Protein 6LKZ (pdb70)

Radius of gyration: 31.47 Å; Cα contacts (8 Å, |Δi|>4): 1824; chains: 2; bounding box: 88×80×78 Å

Foldseek 3Di:
DDAAEFFAEEEEAADFDQNVLVVLLCVQQPVVHYDYVSYDYAYQYVVVCLVVVNVSLVVSLVVLLVQQFYEYEFYDQDDPVRCVVVVRDDRDGDSLVVNCVSFPFKKKKKFFDLVPFADWQQQAIEIEIETSDWDQVPKDKDWAAFAKDWDWADDPVPDDIDTPDIDGHHGGTDMDIDIGDDCPCLLVVLVVFLVVLLVRQAQEAEEEQCVVVVVCVSSVVSSQVCCVPPPLVSCVVVPSCPVVPSGHDYYYLVVVLQVLLVNSNHRYYYYYYNVSSVVSSCSNQVSTQHQQRIKIKTWGAHPVGDIRIYTYGRDHSPVVVSVCVVVVHFAFDQCSRSLVRVLSSSLVSLVSQCVVDPVDDVSVVVSVVSVVLVVLLSVLLSQCLLQLQHTCQFNNPPHDTSVSSSNSSSVSSVCVVVVHPDDDGGDRHYGRPSCSPPPHHDPVVVVCCCQVPVLCPDRSPDDCVSVVVVCVVVVNDDDDDD/DPAAEFFAEEEEAADFQQNVLVVLQCVQQPVVHYDDVSYDYAYPYPVVCQVVVNVSLVVSLVSLLVLQFYEHEFYDQDDPVRCVVSVRPDRDGDSLVVNCVSFPFKKKKKFADLVPFEAFLAQAIEIEIATSDWDQVPKDKDWAAFDKDWDWDDDPVPDDIDTPDIGGHHGGTDMDIDIGDDCPCLLVVLCVQLVVLLVRQAQEAEEDQCVPVVVCVSSVVSNQVSCVVPPLVSCVVSPSCPVVPRGHYYDYLVVLLQVLLVVRNHRYYYYYYNVSRVVSSCSNQVSGAHQQRIWIKIWGARPVGDIRIYTYGRDHNCNVLRVCVVVPHFAFDQCRRVLVRVLSSSLVSLVVQCVVDPVDDVSVVVNVVSVVLSVLLSVLLSQCLLQLQHTCLFSNPPHDTSNVSSNSSSVSSVCVVPVNCPPDGGDRYYGRPSCSDPPRPDDVVVVVVVQVVLAPDPPRPPVVVSVVVVCVVVVNDDDDDD

Structure (mmCIF, N/CA/C/O backbone):
data_6LKZ
#
_entry.id   6LKZ
#
_cell.length_a   71.973
_cell.length_b   128.548
_cell.length_c   124.295
_cell.angle_alpha   90.000
_cell.angle_beta   90.000
_cell.angle_gamma   90.000
#
_symmetry.space_group_name_H-M   'P 21 21 21'
#
loop_
_entity.id
_entity.type
_entity.pdbx_description
1 polymer 'isocitrate dehydrogenase'
2 water water
#
loop_
_atom_site.group_PDB
_atom_site.id
_atom_site.type_symbol
_atom_site.label_atom_id
_atom_site.label_alt_id
_atom_site.label_comp_id
_atom_site.label_asym_id
_atom_site.label_entity_id
_atom_site.label_seq_id
_atom_site.pdbx_PDB_ins_code
_atom_site.Cartn_x
_atom_site.Cartn_y
_atom_site.Cartn_z
_atom_site.occupancy
_atom_site.B_iso_or_equiv
_atom_site.auth_seq_id
_atom_site.auth_comp_id
_atom_site.auth_asym_id
_atom_site.auth_atom_id
_atom_site.pdbx_PDB_model_num
ATOM 1 N N . GLU A 1 5 ? -7.39783 13.68651 17.69231 1.000 117.67748 5 GLU C N 1
ATOM 2 C CA . GLU A 1 5 ? -6.45693 14.78480 17.52086 1.000 120.47688 5 GLU C CA 1
ATOM 3 C C . GLU A 1 5 ? -7.18103 16.14497 17.61464 1.000 120.19677 5 GLU C C 1
ATOM 4 O O . GLU A 1 5 ? -7.92866 16.51913 16.70286 1.000 121.68865 5 GLU C O 1
ATOM 10 N N . ASN A 1 6 ? -6.97051 16.88419 18.71485 1.000 113.97877 6 ASN C N 1
ATOM 11 C CA . ASN A 1 6 ? -7.60943 18.19871 18.86995 1.000 108.45276 6 ASN C CA 1
ATOM 12 C C . ASN A 1 6 ? -6.83855 19.05873 19.87974 1.000 100.84842 6 ASN C C 1
ATOM 13 O O . ASN A 1 6 ? -7.16410 19.04760 21.07105 1.000 96.60253 6 ASN C O 1
ATOM 18 N N . LYS A 1 7 ? -5.80060 19.75353 19.41080 1.000 90.63464 7 LYS C N 1
ATOM 19 C CA . LYS A 1 7 ? -4.99746 20.62002 20.26090 1.000 70.42032 7 LYS C CA 1
ATOM 20 C C . LYS A 1 7 ? -5.40082 22.07547 20.05763 1.000 70.90840 7 LYS C C 1
ATOM 21 O O . LYS A 1 7 ? -5.96606 22.44836 19.02618 1.000 74.53154 7 LYS C O 1
ATOM 27 N N . VAL A 1 8 ? -5.13071 22.89245 21.07604 1.000 66.41406 8 VAL C N 1
ATOM 28 C CA . VAL A 1 8 ? -5.43560 24.32076 21.02445 1.000 61.55781 8 VAL C CA 1
ATOM 29 C C . VAL A 1 8 ? -4.39952 25.02001 20.15370 1.000 58.68871 8 VAL C C 1
ATOM 30 O O . VAL A 1 8 ? -3.22220 24.64027 20.12646 1.000 60.66680 8 VAL C O 1
ATOM 34 N N . VAL A 1 9 ? -4.83903 26.03145 19.41493 1.000 63.14660 9 VAL C N 1
ATOM 35 C CA . VAL A 1 9 ? -3.97698 26.78988 18.50779 1.000 64.45227 9 VAL C CA 1
ATOM 36 C C . VAL A 1 9 ? -3.36246 27.97417 19.26027 1.000 60.64777 9 VAL C C 1
ATOM 37 O O . VAL A 1 9 ? -4.09239 28.85462 19.74459 1.000 54.68206 9 VAL C O 1
ATOM 41 N N . ALA A 1 10 ? -2.03013 27.96572 19.41747 1.000 52.17497 10 ALA C N 1
ATOM 42 C CA . ALA A 1 10 ? -1.37188 29.07676 20.09543 1.000 51.24445 10 ALA C CA 1
ATOM 43 C C . ALA A 1 10 ? -1.56462 30.36103 19.29608 1.000 51.81146 10 ALA C C 1
ATOM 44 O O . ALA A 1 10 ? -1.53439 30.33190 18.05611 1.000 49.11366 10 ALA C O 1
ATOM 46 N N . PRO A 1 11 ? -1.76428 31.49443 19.96200 1.000 51.96178 11 PRO C N 1
ATOM 47 C CA . PRO A 1 11 ? -1.82193 32.79099 19.24966 1.000 46.43178 11 PRO C CA 1
ATOM 48 C C . PRO A 1 11 ? -0.48261 33.11980 18.61421 1.000 45.78029 11 PRO C C 1
ATOM 49 O O . PRO A 1 11 ? 0.55486 32.58116 19.02205 1.000 48.60886 11 PRO C O 1
ATOM 53 N N . PRO A 1 12 ? -0.45422 34.00422 17.61978 1.000 53.28643 12 PRO C N 1
ATOM 54 C CA . PRO A 1 12 ? 0.82977 34.37814 17.01006 1.000 50.95558 12 PRO C CA 1
ATOM 55 C C . PRO A 1 12 ? 1.75240 35.06468 18.00507 1.000 47.17876 12 PRO C C 1
ATOM 56 O O . PRO A 1 12 ? 1.32449 35.92037 18.78053 1.000 48.76648 12 PRO C O 1
ATOM 60 N N . MET A 1 13 ? 3.03556 34.69999 17.93509 1.000 46.59886 13 MET C N 1
ATOM 61 C CA . MET A 1 13 ? 4.07140 35.10873 18.87232 1.000 42.84913 13 MET C CA 1
ATOM 62 C C . MET A 1 13 ? 5.42259 35.01164 18.17264 1.000 46.93055 13 MET C C 1
ATOM 63 O O . MET A 1 13 ? 5.67866 34.03456 17.46513 1.000 52.60112 13 MET C O 1
ATOM 68 N N . VAL A 1 14 ? 6.30719 35.98730 18.40363 1.000 37.82886 14 VAL C N 1
ATOM 69 C CA . VAL A 1 14 ? 7.66777 35.91079 17.88113 1.000 41.55101 14 VAL C CA 1
ATOM 70 C C . VAL A 1 14 ? 8.53253 35.09959 18.84917 1.000 46.03563 14 VAL C C 1
ATOM 71 O O . VAL A 1 14 ? 8.47167 35.25461 20.08341 1.000 43.81647 14 VAL C O 1
ATOM 75 N N . TYR A 1 15 ? 9.36400 34.23754 18.27874 1.000 40.75130 15 TYR C N 1
ATOM 76 C CA . TYR A 1 15 ? 10.28388 33.41160 19.04533 1.000 44.75710 15 TYR C CA 1
ATOM 77 C C . TYR A 1 15 ? 11.68098 33.59472 18.48432 1.000 47.01482 15 TYR C C 1
ATOM 78 O O . TYR A 1 15 ? 11.92952 33.26741 17.32655 1.000 47.20927 15 TYR C O 1
ATOM 87 N N . ILE A 1 16 ? 12.57122 34.16834 19.29105 1.000 45.37262 16 ILE C N 1
ATOM 88 C CA . ILE A 1 16 ? 13.95547 34.41573 18.90402 1.000 44.83246 16 ILE C CA 1
ATOM 89 C C . ILE A 1 16 ? 14.79596 33.31541 19.53662 1.000 44.68888 16 ILE C C 1
ATOM 90 O O . ILE A 1 16 ? 14.73396 33.11637 20.75122 1.000 44.41899 16 ILE C O 1
ATOM 95 N N . ALA A 1 17 ? 15.51666 32.53754 18.73493 1.000 46.16152 17 ALA C N 1
ATOM 96 C CA . ALA A 1 17 ? 16.31374 31.45290 19.30049 1.000 47.35388 17 ALA C CA 1
ATOM 97 C C . ALA A 1 17 ? 17.78085 31.84686 19.38511 1.000 47.84600 17 ALA C C 1
ATOM 98 O O . ALA A 1 17 ? 18.24908 32.70856 18.63870 1.000 53.71767 17 ALA C O 1
ATOM 100 N N . GLY A 1 18 ? 18.51342 31.19536 20.29569 1.000 47.96034 18 GLY C N 1
ATOM 101 C CA . GLY A 1 18 ? 19.93834 31.47758 20.45499 1.000 42.25886 18 GLY C CA 1
ATOM 102 C C . GLY A 1 18 ? 20.87280 30.35087 20.07459 1.000 44.12886 18 GLY C C 1
ATOM 103 O O . GLY A 1 18 ? 20.78019 29.79281 18.98283 1.000 55.09599 18 GLY C O 1
ATOM 104 N N . GLU A 1 19 ? 21.77850 29.99657 20.97131 1.000 54.26919 19 GLU C N 1
ATOM 105 C CA . GLU A 1 19 ? 22.80365 28.99957 20.69860 1.000 55.70039 19 GLU C CA 1
ATOM 106 C C . GLU A 1 19 ? 22.98880 28.17440 21.95443 1.000 49.58739 19 GLU C C 1
ATOM 107 O O . GLU A 1 19 ? 22.47541 28.50550 23.02025 1.000 48.75381 19 GLU C O 1
ATOM 113 N N . GLU A 1 20 ? 23.70835 27.07810 21.80518 1.000 48.18390 20 GLU C N 1
ATOM 114 C CA . GLU A 1 20 ? 24.26129 26.34669 22.93639 1.000 45.44549 20 GLU C CA 1
ATOM 115 C C . GLU A 1 20 ? 23.11841 25.83770 23.81560 1.000 44.74229 20 GLU C C 1
ATOM 116 O O . GLU A 1 20 ? 21.99129 25.60883 23.34262 1.000 47.13276 20 GLU C O 1
ATOM 122 N N . MET A 1 21 ? 23.41400 25.74450 25.11393 1.000 42.77530 21 MET C N 1
ATOM 123 C CA . MET A 1 21 ? 22.61583 24.94948 26.03853 1.000 44.36526 21 MET C CA 1
ATOM 124 C C . MET A 1 21 ? 21.19577 25.47651 26.18943 1.000 47.53471 21 MET C C 1
ATOM 125 O O . MET A 1 21 ? 20.26540 24.68939 26.38352 1.000 47.86700 21 MET C O 1
ATOM 130 N N . THR A 1 22 ? 21.00260 26.79641 26.11735 1.000 45.06009 22 THR C N 1
ATOM 131 C CA . THR A 1 22 ? 19.65970 27.33839 26.28636 1.000 44.98772 22 THR C CA 1
ATOM 132 C C . THR A 1 22 ? 18.81475 27.12345 25.04035 1.000 50.29469 22 THR C C 1
ATOM 133 O O . THR A 1 22 ? 17.60960 26.89477 25.14628 1.000 50.36402 22 THR C O 1
ATOM 137 N N . ARG A 1 23 ? 19.41606 27.18912 23.85207 1.000 49.00944 23 ARG C N 1
ATOM 138 C CA . ARG A 1 23 ? 18.67411 26.81282 22.65311 1.000 45.89878 23 ARG C CA 1
ATOM 139 C C . ARG A 1 23 ? 18.21078 25.37034 22.73726 1.000 49.89150 23 ARG C C 1
ATOM 140 O O . ARG A 1 23 ? 17.03018 25.06009 22.49716 1.000 51.15447 23 ARG C O 1
ATOM 148 N N . TYR A 1 24 ? 19.12628 24.47559 23.11830 1.000 43.54907 24 TYR C N 1
ATOM 149 C CA . TYR A 1 24 ? 18.75327 23.07170 23.23366 1.000 41.53159 24 TYR C CA 1
ATOM 150 C C . TYR A 1 24 ? 17.67874 22.86411 24.29988 1.000 44.08018 24 TYR C C 1
ATOM 151 O O . TYR A 1 24 ? 16.65994 22.19812 24.06010 1.000 43.76980 24 TYR C O 1
ATOM 160 N N . ALA A 1 25 ? 17.84646 23.50107 25.45945 1.000 53.53428 25 ALA C N 1
ATOM 161 C CA . ALA A 1 25 ? 16.92974 23.29994 26.57485 1.000 47.77471 25 ALA C CA 1
ATOM 162 C C . ALA A 1 25 ? 15.56976 23.96404 26.34062 1.000 41.14999 25 ALA C C 1
ATOM 163 O O . ALA A 1 25 ? 14.53864 23.43101 26.75613 1.000 43.59738 25 ALA C O 1
ATOM 165 N N . CYS A 1 26 ? 15.52693 25.11630 25.67876 1.000 38.25822 26 CYS C N 1
ATOM 166 C CA . CYS A 1 26 ? 14.22855 25.68906 25.34831 1.000 45.91844 26 CYS C CA 1
ATOM 167 C C . CYS A 1 26 ? 13.50186 24.82538 24.32143 1.000 52.87654 26 CYS C C 1
ATOM 168 O O . CYS A 1 26 ? 12.29147 24.57169 24.45308 1.000 46.42096 26 CYS C O 1
ATOM 171 N N . ASP A 1 27 ? 14.21893 24.38465 23.27678 1.000 49.44827 27 ASP C N 1
ATOM 172 C CA . ASP A 1 27 ? 13.62500 23.47491 22.31063 1.000 48.15846 27 ASP C CA 1
ATOM 173 C C . ASP A 1 27 ? 12.99964 22.27455 23.01752 1.000 43.25738 27 ASP C C 1
ATOM 174 O O . ASP A 1 27 ? 11.88137 21.85792 22.69147 1.000 48.96540 27 ASP C O 1
ATOM 179 N N . LEU A 1 28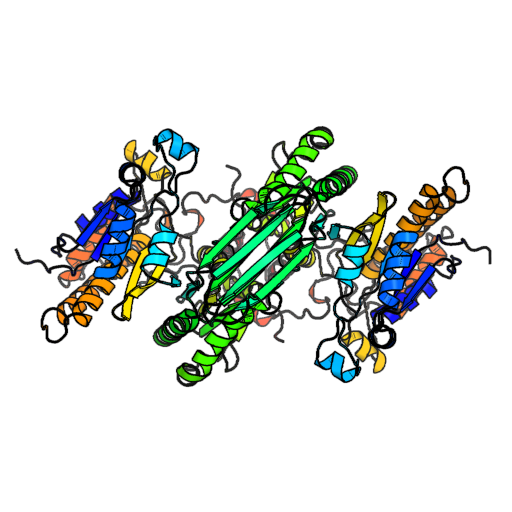 ? 13.70733 21.72832 24.01878 1.000 42.24487 28 LEU C N 1
ATOM 180 C CA . LEU A 1 28 ? 13.18754 20.58367 24.76212 1.000 43.35133 28 LEU C CA 1
ATOM 181 C C . LEU A 1 28 ? 11.94723 20.95281 25.57574 1.000 43.53084 28 LEU C C 1
ATOM 182 O O . LEU A 1 28 ? 10.95496 20.20541 25.59211 1.000 41.86141 28 LEU C O 1
ATOM 187 N N . VAL A 1 29 ? 11.96435 22.11439 26.23010 1.000 42.82820 29 VAL C N 1
ATOM 188 C CA . VAL A 1 29 ? 10.82381 22.48824 27.06416 1.000 44.36700 29 VAL C CA 1
ATOM 189 C C . VAL A 1 29 ? 9.57175 22.68993 26.21283 1.000 46.52457 29 VAL C C 1
ATOM 190 O O . VAL A 1 29 ? 8.49214 22.19644 26.55820 1.000 41.74298 29 VAL C O 1
ATOM 194 N N . VAL A 1 30 ? 9.70409 23.38655 25.07656 1.000 42.88786 30 VAL C N 1
ATOM 195 C CA . VAL A 1 30 ? 8.57800 23.58177 24.16467 1.000 42.00040 30 VAL C CA 1
ATOM 196 C C . VAL A 1 30 ? 8.06266 22.24142 23.64716 1.000 49.05756 30 VAL C C 1
ATOM 197 O O . VAL A 1 30 ? 6.84293 22.01695 23.56068 1.000 44.87846 30 VAL C O 1
ATOM 201 N N . LYS A 1 31 ? 8.97523 21.32671 23.28188 1.000 50.07202 31 LYS C N 1
ATOM 202 C CA . LYS A 1 31 ? 8.51871 20.03517 22.77776 1.000 48.07886 31 LYS C CA 1
ATOM 203 C C . LYS A 1 31 ? 7.77303 19.24617 23.84640 1.000 52.47540 31 LYS C C 1
ATOM 204 O O . LYS A 1 31 ? 6.77853 18.58447 23.53489 1.000 55.09732 31 LYS C O 1
ATOM 210 N N . SER A 1 32 ? 8.22126 19.30786 25.11638 1.000 51.52055 32 SER C N 1
ATOM 211 C CA . SER A 1 32 ? 7.66709 18.41908 26.14680 1.000 46.36659 32 SER C CA 1
ATOM 212 C C . SER A 1 32 ? 6.46618 19.00168 26.87756 1.000 50.23787 32 SER C C 1
ATOM 213 O O . SER A 1 32 ? 5.56761 18.25796 27.29058 1.000 51.95375 32 SER C O 1
ATOM 216 N N . TRP A 1 33 ? 6.43726 20.30325 27.09191 1.000 51.40719 33 TRP C N 1
ATOM 217 C CA . TRP A 1 33 ? 5.39122 20.86591 27.91827 1.000 46.03097 33 TRP C CA 1
ATOM 218 C C . TRP A 1 33 ? 4.31789 21.56182 27.10712 1.000 44.22806 33 TRP C C 1
ATOM 219 O O . TRP A 1 33 ? 3.21316 21.75117 27.61798 1.000 45.55279 33 TRP C O 1
ATOM 230 N N . LEU A 1 34 ? 4.61106 21.95688 25.86958 1.000 45.85174 34 LEU C N 1
ATOM 231 C CA . LEU A 1 34 ? 3.68317 22.76713 25.08991 1.000 49.36600 34 LEU C CA 1
ATOM 232 C C . LEU A 1 34 ? 3.12513 22.03258 23.88250 1.000 49.86370 34 LEU C C 1
ATOM 233 O O . LEU A 1 34 ? 1.90510 22.01334 23.71057 1.000 46.67622 34 LEU C O 1
ATOM 238 N N . GLU A 1 35 ? 3.99082 21.43731 23.04464 1.000 51.97155 35 GLU C N 1
ATOM 239 C CA . GLU A 1 35 ? 3.54478 20.72744 21.84049 1.000 51.41218 35 GLU C CA 1
ATOM 240 C C . GLU A 1 35 ? 2.50449 19.63916 22.10941 1.000 52.61437 35 GLU C C 1
ATOM 241 O O . GLU A 1 35 ? 1.63693 19.43344 21.24030 1.000 52.75678 35 GLU C O 1
ATOM 247 N N . PRO A 1 36 ? 2.55237 18.88828 23.22478 1.000 49.98570 36 PRO C N 1
ATOM 248 C CA . PRO A 1 36 ? 1.43562 17.98130 23.56103 1.000 46.38460 36 PRO C CA 1
ATOM 249 C C . PRO A 1 36 ? 0.06235 18.61131 23.51372 1.000 52.27985 36 PRO C C 1
ATOM 250 O O . PRO A 1 36 ? -0.91398 17.90828 23.22558 1.000 61.74886 36 PRO C O 1
ATOM 254 N N . TYR A 1 37 ? -0.05976 19.90238 23.82824 1.000 50.00886 37 TYR C N 1
ATOM 255 C CA . TYR A 1 37 ? -1.35541 20.52737 24.04123 1.000 53.49487 37 TYR C CA 1
ATOM 256 C C . TYR A 1 37 ? -1.63735 21.65573 23.07692 1.000 53.06433 37 TYR C C 1
ATOM 257 O O . TYR A 1 37 ? -2.75752 22.18143 23.08488 1.000 56.00886 37 TYR C O 1
ATOM 266 N N . PHE A 1 38 ? -0.64707 22.09285 22.30831 1.000 50.77886 38 PHE C N 1
ATOM 267 C CA . PHE A 1 38 ? -0.77765 23.30644 21.52281 1.000 54.33489 38 PHE C CA 1
ATOM 268 C C . PHE A 1 38 ? -0.28714 23.06314 20.11356 1.000 55.69090 38 PHE C C 1
ATOM 269 O O . PHE A 1 38 ? 0.75905 22.43896 19.91147 1.000 60.39978 38 PHE C O 1
ATOM 277 N N . ASP A 1 39 ? -1.04238 23.57156 19.14940 1.000 52.59807 39 ASP C N 1
ATOM 278 C CA . ASP A 1 39 ? -0.53522 23.75095 17.80192 1.000 58.69568 39 ASP C CA 1
ATOM 279 C C . ASP A 1 39 ? 0.22142 25.07208 17.75956 1.000 58.86654 39 ASP C C 1
ATOM 280 O O . ASP A 1 39 ? -0.36646 26.14299 17.98740 1.000 53.05497 39 ASP C O 1
ATOM 285 N N . LEU A 1 40 ? 1.52225 25.00256 17.46941 1.000 55.23632 40 LEU C N 1
ATOM 286 C CA . LEU A 1 40 ? 2.28327 26.24006 17.47109 1.000 58.22917 40 LEU C CA 1
ATOM 287 C C . LEU A 1 40 ? 2.04849 26.94976 16.14557 1.000 61.62382 40 LEU C C 1
ATOM 288 O O . LEU A 1 40 ? 1.06925 27.69961 16.00786 1.000 63.06886 40 LEU C O 1
ATOM 293 N N . SER A 1 41 ? 2.93252 26.73139 15.17800 1.000 53.49890 41 SER C N 1
ATOM 294 C CA . SER A 1 41 ? 2.68315 27.07631 13.77582 1.000 63.76424 41 SER C CA 1
ATOM 295 C C . SER A 1 41 ? 2.42893 28.56007 13.51966 1.000 61.10893 41 SER C C 1
ATOM 296 O O . SER A 1 41 ? 2.97904 29.11257 12.56139 1.000 65.06107 41 SER C O 1
ATOM 299 N N . GLN A 1 42 ? 1.60849 29.20955 14.34715 1.000 50.99400 42 GLN C N 1
ATOM 300 C CA . GLN A 1 42 ? 1.53601 30.66097 14.33959 1.000 54.07886 42 GLN C CA 1
ATOM 301 C C . GLN A 1 42 ? 2.71170 31.32062 15.06138 1.000 54.13211 42 GLN C C 1
ATOM 302 O O . GLN A 1 42 ? 2.81225 32.55388 15.06656 1.000 52.82680 42 GLN C O 1
ATOM 308 N N . TRP A 1 43 ? 3.59734 30.54122 15.67136 1.000 52.28542 43 TRP C N 1
ATOM 309 C CA . TRP A 1 43 ? 4.84765 31.08871 16.17417 1.000 51.62786 43 TRP C CA 1
ATOM 310 C C . TRP A 1 43 ? 5.77513 31.35108 15.00494 1.000 47.89786 43 TRP C C 1
ATOM 311 O O . TRP A 1 43 ? 5.87480 30.54912 14.07688 1.000 66.59714 43 TRP C O 1
ATOM 322 N N . GLU A 1 44 ? 6.48879 32.44338 15.06802 1.000 45.19316 44 GLU C N 1
ATOM 323 C CA . GLU A 1 44 ? 7.34001 32.87398 13.96829 1.000 45.99814 44 GLU C CA 1
ATOM 324 C C . GLU A 1 44 ? 8.78216 32.90433 14.48552 1.000 43.04886 44 GLU C C 1
ATOM 325 O O . GLU A 1 44 ? 9.18427 33.83707 15.18194 1.000 49.91886 44 GLU C O 1
ATOM 331 N N . TYR A 1 45 ? 9.56226 31.87931 14.17342 1.000 47.96793 45 TYR C N 1
ATOM 332 C CA . TYR A 1 45 ? 10.92895 31.78903 14.67755 1.000 44.33358 45 TYR C CA 1
ATOM 333 C C . TYR A 1 45 ? 11.87671 32.73384 13.94417 1.000 45.16458 45 TYR C C 1
ATOM 334 O O . TYR A 1 45 ? 11.68387 33.06206 12.77742 1.000 63.00155 45 TYR C O 1
ATOM 343 N N . PHE A 1 46 ? 12.91139 33.17308 14.65029 1.000 47.89234 46 PHE C N 1
ATOM 344 C CA . PHE A 1 46 ? 14.05979 33.88141 14.08148 1.000 49.30317 46 PHE C CA 1
ATOM 345 C C . PHE A 1 46 ? 15.33220 33.34187 14.71480 1.000 45.60733 46 PHE C C 1
ATOM 346 O O . PHE A 1 46 ? 15.40393 33.19437 15.93631 1.000 50.56233 46 PHE C O 1
ATOM 354 N N . ASP A 1 47 ? 16.30952 32.99225 13.89582 1.000 49.52616 47 ASP C N 1
ATOM 355 C CA . ASP A 1 47 ? 17.55625 32.43542 14.40777 1.000 54.28358 47 ASP C CA 1
ATOM 356 C C . ASP A 1 47 ? 18.53988 33.57515 14.64433 1.000 56.86417 47 ASP C C 1
ATOM 357 O O . ASP A 1 47 ? 19.15496 34.08325 13.69667 1.000 53.34865 47 ASP C O 1
ATOM 362 N N . LEU A 1 48 ? 18.75349 33.92181 15.91680 1.000 55.37606 48 LEU C N 1
ATOM 363 C CA . LEU A 1 48 ? 19.75636 34.91702 16.27586 1.000 56.96800 48 LEU C CA 1
ATOM 364 C C . LEU A 1 48 ? 21.01645 34.29081 16.87301 1.000 54.33886 48 LEU C C 1
ATOM 365 O O . LEU A 1 48 ? 21.67666 34.89081 17.72129 1.000 53.85349 48 LEU C O 1
ATOM 370 N N . SER A 1 49 ? 21.33145 33.06503 16.47729 1.000 58.83312 49 SER C N 1
ATOM 371 C CA . SER A 1 49 ? 22.69127 32.56909 16.59627 1.000 63.33378 49 SER C CA 1
ATOM 372 C C . SER A 1 49 ? 23.67177 33.60235 16.03920 1.000 67.64833 49 SER C C 1
ATOM 373 O O . SER A 1 49 ? 23.32351 34.41673 15.17455 1.000 63.90553 49 SER C O 1
ATOM 376 N N . CYS A 1 50 ? 24.89560 33.59726 16.58225 1.000 67.89986 50 CYS C N 1
ATOM 377 C CA . CYS A 1 50 ? 25.96588 34.45686 16.07092 1.000 61.42960 50 CYS C CA 1
ATOM 378 C C . CYS A 1 50 ? 26.19487 34.26942 14.57557 1.000 65.67122 50 CYS C C 1
ATOM 379 O O . CYS A 1 50 ? 26.27568 35.24623 13.81807 1.000 69.69076 50 CYS C O 1
ATOM 382 N N . VAL A 1 51 ? 26.31878 33.01542 14.13636 1.000 66.68403 51 VAL C N 1
ATOM 383 C CA . VAL A 1 51 ? 26.61454 32.74000 12.73439 1.000 68.77480 51 VAL C CA 1
ATOM 384 C C . VAL A 1 51 ? 25.49779 33.25604 11.82479 1.000 67.07533 51 VAL C C 1
ATOM 385 O O . VAL A 1 51 ? 25.76353 33.90820 10.80618 1.000 62.67893 51 VAL C O 1
ATOM 389 N N . ASN A 1 52 ? 24.23566 33.00586 12.18117 1.000 60.87150 52 ASN C N 1
ATOM 390 C CA . ASN A 1 52 ? 23.17418 33.50204 11.31840 1.000 60.04231 52 ASN C CA 1
ATOM 391 C C . ASN A 1 52 ? 23.04104 35.01609 11.37783 1.000 64.28883 52 ASN C C 1
ATOM 392 O O . ASN A 1 52 ? 22.59861 35.62379 10.39944 1.000 68.16061 52 ASN C O 1
ATOM 397 N N . ARG A 1 53 ? 23.35719 35.64569 12.51373 1.000 66.48618 53 ARG C N 1
ATOM 398 C CA . ARG A 1 53 ? 23.32784 37.10869 12.54107 1.000 64.20496 53 ARG C CA 1
ATOM 399 C C . ARG A 1 53 ? 24.39999 37.71102 11.64932 1.000 68.12665 53 ARG C C 1
ATOM 400 O O . ARG A 1 53 ? 24.16889 38.74569 11.01445 1.000 65.54886 53 ARG C O 1
ATOM 408 N N . ASP A 1 54 ? 25.55920 37.06056 11.56492 1.000 73.59176 54 ASP C N 1
ATOM 409 C CA . ASP A 1 54 ? 26.67573 37.60705 10.80774 1.000 69.37482 54 ASP C CA 1
ATOM 410 C C . ASP A 1 54 ? 26.53846 37.31574 9.31895 1.000 74.52123 54 ASP C C 1
ATOM 411 O O . ASP A 1 54 ? 26.94345 38.13313 8.48210 1.000 75.03886 54 ASP C O 1
ATOM 416 N N . ASN A 1 55 ? 25.97845 36.15378 8.96991 1.000 72.48837 55 ASN C N 1
ATOM 417 C CA . ASN A 1 55 ? 25.77633 35.83730 7.56115 1.000 74.32249 55 ASN C CA 1
ATOM 418 C C . ASN A 1 55 ? 24.73732 36.75184 6.93492 1.000 71.31330 55 ASN C C 1
ATOM 419 O O . ASN A 1 55 ? 24.91855 37.23432 5.81060 1.000 74.44080 55 ASN C O 1
ATOM 424 N N . THR A 1 56 ? 23.65394 37.01124 7.64954 1.000 66.44271 56 THR C N 1
ATOM 425 C CA . THR A 1 56 ? 22.61789 37.88173 7.14160 1.000 60.08576 56 THR C CA 1
ATOM 426 C C . THR A 1 56 ? 22.92923 39.33651 7.43144 1.000 65.16216 56 THR C C 1
ATOM 427 O O . THR A 1 56 ? 22.10991 40.19571 7.12321 1.000 62.74337 56 THR C O 1
ATOM 431 N N . ASN A 1 57 ? 24.10551 39.62677 7.97911 1.000 74.12367 57 ASN C N 1
ATOM 432 C CA . ASN A 1 57 ? 24.44716 40.94433 8.49959 1.000 77.95110 57 ASN C CA 1
ATOM 433 C C . ASN A 1 57 ? 23.22907 41.56332 9.18555 1.000 73.60637 57 ASN C C 1
ATOM 434 O O . ASN A 1 57 ? 22.67259 42.57952 8.76178 1.000 72.81886 57 ASN C O 1
ATOM 439 N N . ASP A 1 58 ? 22.74776 40.83878 10.18617 1.000 75.72353 58 ASP C N 1
ATOM 440 C CA . ASP A 1 58 ? 21.68249 41.24169 11.09690 1.000 69.38214 58 ASP C CA 1
ATOM 441 C C . ASP A 1 58 ? 20.37246 41.60028 10.41104 1.000 67.31241 58 ASP C C 1
ATOM 442 O O . ASP A 1 58 ? 19.57333 42.36439 10.97401 1.000 65.25772 58 ASP C O 1
ATOM 447 N N . GLN A 1 59 ? 20.12293 41.11174 9.19569 1.000 69.28763 59 GLN C N 1
ATOM 448 C CA . GLN A 1 59 ? 18.77301 41.27212 8.67051 1.000 66.22944 59 GLN C CA 1
ATOM 449 C C . GLN A 1 59 ? 17.80505 40.35534 9.41174 1.000 67.62159 59 GLN C C 1
ATOM 450 O O . GLN A 1 59 ? 16.61368 40.66548 9.51789 1.000 60.10595 59 GLN C O 1
ATOM 456 N N . VAL A 1 60 ? 18.30279 39.24597 9.96875 1.000 68.17103 60 VAL C N 1
ATOM 457 C CA . VAL A 1 60 ? 17.44437 38.40875 10.79867 1.000 59.82757 60 VAL C CA 1
ATOM 458 C C . VAL A 1 60 ? 17.00988 39.16440 12.05253 1.000 57.40459 60 VAL C C 1
ATOM 459 O O . VAL A 1 60 ? 15.84178 39.10917 12.45112 1.000 60.26219 60 VAL C O 1
ATOM 463 N N . LEU A 1 61 ? 17.90032 39.95409 12.64189 1.000 55.68133 61 LEU C N 1
ATOM 464 C CA . LEU A 1 61 ? 17.47966 40.73930 13.79334 1.000 57.57941 61 LEU C CA 1
ATOM 465 C C . LEU A 1 61 ? 16.50026 41.83545 13.37349 1.000 63.42020 61 LEU C C 1
ATOM 466 O O . LEU A 1 61 ? 15.53839 42.13935 14.09902 1.000 62.35508 61 LEU C O 1
ATOM 471 N N . ARG A 1 62 ? 16.71667 42.43231 12.19677 1.000 63.78427 62 ARG C N 1
ATOM 472 C CA . ARG A 1 62 ? 15.82183 43.48994 11.73519 1.000 60.76310 62 ARG C CA 1
ATOM 473 C C . ARG A 1 62 ? 14.43907 42.94241 11.35985 1.000 53.26886 62 ARG C C 1
ATOM 474 O O . ARG A 1 62 ? 13.41348 43.58508 11.64131 1.000 48.16886 62 ARG C O 1
ATOM 482 N N . ASP A 1 63 ? 14.38023 41.71237 10.83515 1.000 51.08150 63 ASP C N 1
ATOM 483 C CA . ASP A 1 63 ? 13.09119 41.09177 10.54480 1.000 54.08721 63 ASP C CA 1
ATOM 484 C C . ASP A 1 63 ? 12.38391 40.68996 11.81930 1.000 55.16734 63 ASP C C 1
ATOM 485 O O . ASP A 1 63 ? 11.15801 40.80514 11.90919 1.000 57.21886 63 ASP C O 1
ATOM 490 N N . ALA A 1 64 ? 13.14224 40.19946 12.81066 1.000 58.11043 64 ALA C N 1
ATOM 491 C CA . ALA A 1 64 ? 12.56896 39.91022 14.12264 1.000 53.20872 64 ALA C CA 1
ATOM 492 C C . ALA A 1 64 ? 11.95088 41.15150 14.73445 1.000 46.89100 64 ALA C C 1
ATOM 493 O O . ALA A 1 64 ? 10.84519 41.09308 15.27807 1.000 46.96328 64 ALA C O 1
ATOM 495 N N . VAL A 1 65 ? 12.64317 42.28550 14.64458 1.000 46.18883 65 VAL C N 1
ATOM 496 C CA . VAL A 1 65 ? 12.08290 43.53364 15.14892 1.000 47.17886 65 VAL C CA 1
ATOM 497 C C . VAL A 1 65 ? 10.78069 43.87707 14.42388 1.000 54.83385 65 VAL C C 1
ATOM 498 O O . VAL A 1 65 ? 9.77392 44.23409 15.06192 1.000 56.52074 65 VAL C O 1
ATOM 502 N N . THR A 1 66 ? 10.77458 43.77650 13.08303 1.000 51.93888 66 THR C N 1
ATOM 503 C CA . THR A 1 66 ? 9.54491 44.06890 12.33110 1.000 59.26668 66 THR C CA 1
ATOM 504 C C . THR A 1 66 ? 8.39448 43.13864 12.74805 1.000 51.83142 66 THR C C 1
ATOM 505 O O . THR A 1 66 ? 7.27167 43.59339 13.02102 1.000 58.51265 66 THR C O 1
ATOM 509 N N . ALA A 1 67 ? 8.65717 41.83145 12.79323 1.000 44.29886 67 ALA C N 1
ATOM 510 C CA . ALA A 1 67 ? 7.64350 40.87742 13.21175 1.000 44.51278 67 ALA C CA 1
ATOM 511 C C . ALA A 1 67 ? 7.12489 41.18615 14.61109 1.000 56.76817 67 ALA C C 1
ATOM 512 O O . ALA A 1 67 ? 5.92611 41.04691 14.88098 1.000 51.87505 67 ALA C O 1
ATOM 514 N N . GLY A 1 68 ? 8.01787 41.60168 15.51619 1.000 56.98788 68 GLY C N 1
ATOM 515 C CA . GLY A 1 68 ? 7.61760 41.94546 16.86580 1.000 45.35510 68 GLY C CA 1
ATOM 516 C C . GLY A 1 68 ? 6.74407 43.17363 16.91477 1.000 52.48861 68 GLY C C 1
ATOM 517 O O . GLY A 1 68 ? 5.92374 43.32326 17.82932 1.000 47.98096 68 GLY C O 1
ATOM 518 N N . GLN A 1 69 ? 6.97056 44.12002 16.00094 1.000 56.74542 69 GLN C N 1
ATOM 519 C CA . GLN A 1 69 ? 6.06944 45.26594 15.95314 1.000 55.15535 69 GLN C CA 1
ATOM 520 C C . GLN A 1 69 ? 4.68889 44.82963 15.49835 1.000 52.38630 69 GLN C C 1
ATOM 521 O O . GLN A 1 69 ? 3.66832 45.35335 15.96995 1.000 44.12247 69 GLN C O 1
ATOM 527 N N . ARG A 1 70 ? 4.64780 43.88950 14.54992 1.000 48.81937 70 ARG C N 1
ATOM 528 C CA . ARG A 1 70 ? 3.36775 43.44804 14.00475 1.000 49.69886 70 ARG C CA 1
ATOM 529 C C . ARG A 1 70 ? 2.59558 42.57399 14.98875 1.000 52.75363 70 ARG C C 1
ATOM 530 O O . ARG A 1 70 ? 1.37423 42.72016 15.12192 1.000 53.84886 70 ARG C O 1
ATOM 538 N N . ILE A 1 71 ? 3.28715 41.66138 15.67614 1.000 50.50577 71 ILE C N 1
ATOM 539 C CA . ILE A 1 71 ? 2.66985 40.70996 16.60247 1.000 42.30059 71 ILE C CA 1
ATOM 540 C C . ILE A 1 71 ? 2.64121 41.22401 18.03678 1.000 40.48982 71 ILE C C 1
ATOM 541 O O . ILE A 1 71 ? 1.64966 41.04162 18.74189 1.000 46.07581 71 ILE C O 1
ATOM 546 N N . GLY A 1 72 ? 3.72836 41.81952 18.51442 1.000 45.32393 72 GLY C N 1
ATOM 547 C CA . GLY A 1 72 ? 3.75366 42.46594 19.81610 1.000 47.21959 72 GLY C CA 1
ATOM 548 C C . GLY A 1 72 ? 3.97948 41.57799 21.02378 1.000 39.78333 72 GLY C C 1
ATOM 549 O O . GLY A 1 72 ? 3.86321 42.06207 22.15755 1.000 43.03886 72 GLY C O 1
ATOM 550 N N . ALA A 1 73 ? 4.29475 40.30497 20.83233 1.000 33.69748 73 ALA C N 1
ATOM 551 C CA . ALA A 1 73 ? 4.49806 39.38290 21.94267 1.000 35.30694 73 ALA C CA 1
ATOM 552 C C . ALA A 1 73 ? 5.63445 38.47091 21.56174 1.000 41.87819 73 ALA C C 1
ATOM 553 O O . ALA A 1 73 ? 5.53374 37.75306 20.56442 1.000 41.52871 73 ALA C O 1
ATOM 555 N N . ILE A 1 74 ? 6.71773 38.53279 22.34136 1.000 44.10081 74 ILE C N 1
ATOM 556 C CA . ILE A 1 74 ? 8.02243 38.00877 21.93827 1.000 41.26653 74 ILE C CA 1
ATOM 557 C C . ILE A 1 74 ? 8.68871 37.26260 23.08803 1.000 40.86149 74 ILE C C 1
ATOM 558 O O . ILE A 1 74 ? 8.94215 37.83603 24.15179 1.000 37.16086 74 ILE C O 1
ATOM 563 N N . PHE A 1 75 ? 9.02105 36.00543 22.85774 1.000 39.50092 75 PHE C N 1
ATOM 564 C CA . PHE A 1 75 ? 10.00586 35.33293 23.68339 1.000 38.27246 75 PHE C CA 1
ATOM 565 C C . PHE A 1 75 ? 11.34642 35.32589 22.98012 1.000 36.66395 75 PHE C C 1
ATOM 566 O O . PHE A 1 75 ? 11.43428 34.91478 21.82777 1.000 40.62526 75 PHE C O 1
ATOM 574 N N . LYS A 1 76 ? 12.38706 35.73284 23.68984 1.000 41.90715 76 LYS C N 1
ATOM 575 C CA . LYS A 1 76 ? 13.74507 35.68395 23.17980 1.000 42.31401 76 LYS C CA 1
ATOM 576 C C . LYS A 1 76 ? 14.58154 34.87350 24.14803 1.000 40.35697 76 LYS C C 1
ATOM 577 O O . LYS A 1 76 ? 14.46992 35.06233 25.36549 1.000 47.12625 76 LYS C O 1
ATOM 583 N N . GLU A 1 77 ? 15.36873 33.94855 23.60985 1.000 38.78430 77 GLU C N 1
ATOM 584 C CA . GLU A 1 77 ? 16.33572 33.17618 24.37158 1.000 38.25227 77 GLU C CA 1
ATOM 585 C C . GLU A 1 77 ? 17.59089 34.01206 24.57580 1.000 40.65095 77 GLU C C 1
ATOM 586 O O . GLU A 1 77 ? 17.79702 35.00998 23.89326 1.000 38.81437 77 GLU C O 1
ATOM 592 N N . PRO A 1 78 ? 18.46054 33.62956 25.51575 1.000 46.36561 78 PRO C N 1
ATOM 593 C CA . PRO A 1 78 ? 19.77893 34.27415 25.58356 1.000 38.32431 78 PRO C CA 1
ATOM 594 C C . PRO A 1 78 ? 20.50445 34.15639 24.24447 1.000 44.75451 78 PRO C C 1
ATOM 595 O O . PRO A 1 78 ? 20.34749 33.18546 23.49600 1.000 41.79886 78 PRO C O 1
ATOM 599 N N . THR A 1 79 ? 21.29649 35.17237 23.93601 1.000 51.18403 79 THR C N 1
ATOM 600 C CA . THR A 1 79 ? 22.10880 35.20478 22.72915 1.000 44.04019 79 THR C CA 1
ATOM 601 C C . THR A 1 79 ? 23.52066 35.59604 23.12649 1.000 47.57412 79 THR C C 1
ATOM 602 O O . THR A 1 79 ? 23.74238 36.17311 24.19190 1.000 55.86013 79 THR C O 1
ATOM 606 N N . ILE A 1 80 ? 24.48350 35.22839 22.29088 1.000 51.73509 80 ILE C N 1
ATOM 607 C CA . ILE A 1 80 ? 25.88355 35.52208 22.55691 1.000 52.83558 80 ILE C CA 1
ATOM 608 C C . ILE A 1 80 ? 26.23917 36.87207 21.95756 1.000 58.18475 80 ILE C C 1
ATOM 609 O O . ILE A 1 80 ? 26.06481 37.08876 20.75625 1.000 58.40833 80 ILE C O 1
ATOM 614 N N . THR A 1 81 ? 26.69942 37.79340 22.80578 1.000 69.74053 81 THR C N 1
ATOM 615 C CA . THR A 1 81 ? 27.38112 38.99928 22.34697 1.000 71.59325 81 THR C CA 1
ATOM 616 C C . THR A 1 81 ? 28.86690 38.65815 22.30721 1.000 73.24249 81 THR C C 1
ATOM 617 O O . THR A 1 81 ? 29.57941 38.85055 23.30458 1.000 72.38915 81 THR C O 1
ATOM 621 N N . PRO A 1 82 ? 29.35924 38.13795 21.18140 1.000 76.76759 82 PRO C N 1
ATOM 622 C CA . PRO A 1 82 ? 30.62101 37.37873 21.19684 1.000 78.25018 82 PRO C CA 1
ATOM 623 C C . PRO A 1 82 ? 31.83735 38.20318 21.60879 1.000 77.32683 82 PRO C C 1
ATOM 624 O O . PRO A 1 82 ? 32.08590 39.29636 21.09497 1.000 70.44713 82 PRO C O 1
ATOM 628 N N . SER A 1 83 ? 32.58726 37.65631 22.56267 1.000 81.40333 83 SER C N 1
ATOM 629 C CA . SER A 1 83 ? 33.90554 38.15155 22.91990 1.000 73.06140 83 SER C CA 1
ATOM 630 C C . SER A 1 83 ? 34.88952 37.86371 21.78716 1.000 85.39870 83 SER C C 1
ATOM 631 O O . SER A 1 83 ? 34.69656 36.93758 20.99373 1.000 82.28324 83 SER C O 1
ATOM 634 N N . ALA A 1 84 ? 35.94438 38.68443 21.70831 1.000 86.31957 84 ALA C N 1
ATOM 635 C CA . ALA A 1 84 ? 37.02682 38.53642 20.73577 1.000 86.78528 84 ALA C CA 1
ATOM 636 C C . ALA A 1 84 ? 37.48001 37.08624 20.52885 1.000 89.54590 84 ALA C C 1
ATOM 637 O O . ALA A 1 84 ? 37.63346 36.64386 19.38271 1.000 83.27243 84 ALA C O 1
ATOM 639 N N . ILE A 1 85 ? 37.66391 36.33114 21.62243 1.000 84.81276 85 ILE C N 1
ATOM 640 C CA . ILE A 1 85 ? 38.08208 34.93051 21.51169 1.000 84.68750 85 ILE C CA 1
ATOM 641 C C . ILE A 1 85 ? 37.00280 34.12113 20.80533 1.000 86.79710 85 ILE C C 1
ATOM 642 O O . ILE A 1 85 ? 37.27619 33.28863 19.92385 1.000 83.74099 85 ILE C O 1
ATOM 647 N N . GLN A 1 86 ? 35.75265 34.38356 21.17688 1.000 83.10629 86 GLN C N 1
ATOM 648 C CA . GLN A 1 86 ? 34.57763 33.66917 20.70606 1.000 85.18259 86 GLN C CA 1
ATOM 649 C C . GLN A 1 86 ? 34.28010 34.02860 19.26309 1.000 82.03844 86 GLN C C 1
ATOM 650 O O . GLN A 1 86 ? 33.91532 33.16796 18.45464 1.000 76.45604 86 GLN C O 1
ATOM 656 N N . LYS A 1 87 ? 34.51669 35.29526 18.93370 1.000 81.93851 87 LYS C N 1
ATOM 657 C CA . LYS A 1 87 ? 34.45038 35.79444 17.56884 1.000 83.62225 87 LYS C CA 1
ATOM 658 C C . LYS A 1 87 ? 35.52868 35.16070 16.69162 1.000 85.44370 87 LYS C C 1
ATOM 659 O O . LYS A 1 87 ? 35.29956 34.90619 15.50140 1.000 77.50691 87 LYS C O 1
ATOM 665 N N . LYS A 1 88 ? 36.71158 34.90137 17.26200 1.000 88.30113 88 LYS C N 1
ATOM 666 C CA . LYS A 1 88 ? 37.74967 34.18144 16.53195 1.000 83.04055 88 LYS C CA 1
ATOM 667 C C . LYS A 1 88 ? 37.29038 32.77082 16.20727 1.000 77.68700 88 LYS C C 1
ATOM 668 O O . LYS A 1 88 ? 37.21988 32.37983 15.03684 1.000 78.68149 88 LYS C O 1
ATOM 674 N N . ALA A 1 89 ? 36.96275 31.99962 17.24481 1.000 75.33457 89 ALA C N 1
ATOM 675 C CA . ALA A 1 89 ? 36.53029 30.61657 17.05407 1.000 80.78995 89 ALA C CA 1
ATOM 676 C C . ALA A 1 89 ? 35.38310 30.51440 16.05497 1.000 80.14080 89 ALA C C 1
ATOM 677 O O . ALA A 1 89 ? 35.40802 29.68133 15.13804 1.000 73.46260 89 ALA C O 1
ATOM 679 N N . PHE A 1 90 ? 34.35270 31.34594 16.23402 1.000 79.48798 90 PHE C N 1
ATOM 680 C CA . PHE A 1 90 ? 33.18593 31.28251 15.36206 1.000 83.79019 90 PHE C CA 1
ATOM 681 C C . PHE A 1 90 ? 33.47327 31.79002 13.95090 1.000 79.77879 90 PHE C C 1
ATOM 682 O O . PHE A 1 90 ? 32.72137 31.46464 13.02538 1.000 77.44332 90 PHE C O 1
ATOM 690 N N . GLY A 1 91 ? 34.50971 32.60106 13.76892 1.000 76.75184 91 GLY C N 1
ATOM 691 C CA . GLY A 1 91 ? 34.84574 33.09795 12.44879 1.000 79.28696 91 GLY C CA 1
ATOM 692 C C . GLY A 1 91 ? 33.81753 34.04086 11.85386 1.000 79.40886 91 GLY C C 1
ATOM 693 O O . GLY A 1 91 ? 33.34183 33.84094 10.73107 1.000 79.00398 91 GLY C O 1
ATOM 694 N N . LEU A 1 92 ? 33.48315 35.08524 12.60390 1.000 83.75320 92 LEU C N 1
ATOM 695 C CA . LEU A 1 92 ? 32.50140 36.06977 12.18559 1.000 91.70483 92 LEU C CA 1
ATOM 696 C C . LEU A 1 92 ? 33.27157 37.21021 11.57198 1.000 90.51291 92 LEU C C 1
ATOM 697 O O . LEU A 1 92 ? 34.19756 37.74436 12.18021 1.000 91.13296 92 LEU C O 1
ATOM 702 N N . LYS A 1 93 ? 32.92158 37.58384 10.36927 1.000 90.32753 93 LYS C N 1
ATOM 703 C CA . LYS A 1 93 ? 33.84254 38.47730 9.70695 1.000 98.47527 93 LYS C CA 1
ATOM 704 C C . LYS A 1 93 ? 33.44930 39.96669 9.85633 1.000 97.79394 93 LYS C C 1
ATOM 705 O O . LYS A 1 93 ? 34.33746 40.82540 10.00650 1.000 94.68264 93 LYS C O 1
ATOM 711 N N . ASN A 1 94 ? 32.15881 40.27903 10.11380 1.000 92.55779 94 ASN C N 1
ATOM 712 C CA . ASN A 1 94 ? 31.89945 41.65240 10.58720 1.000 95.95155 94 ASN C CA 1
ATOM 713 C C . ASN A 1 94 ? 31.13041 41.65832 11.91069 1.000 100.24989 94 ASN C C 1
ATOM 714 O O . ASN A 1 94 ? 29.90344 41.59238 11.94179 1.000 104.58298 94 ASN C O 1
ATOM 719 N N . SER A 1 95 ? 31.88605 41.80110 13.01411 1.000 100.16593 95 SER C N 1
ATOM 720 C CA . SER A 1 95 ? 31.37193 41.91016 14.38398 1.000 96.41958 95 SER C CA 1
ATOM 721 C C . SER A 1 95 ? 30.07561 42.69705 14.44698 1.000 86.87651 95 SER C C 1
ATOM 722 O O . SER A 1 95 ? 29.98749 43.81784 13.93726 1.000 83.03886 95 SER C O 1
ATOM 725 N N . LEU A 1 96 ? 29.06789 42.10424 15.06738 1.000 87.82174 96 LEU C N 1
ATOM 726 C CA . LEU A 1 96 ? 27.81096 42.77536 15.34209 1.000 86.65430 96 LEU C CA 1
ATOM 727 C C . LEU A 1 96 ? 27.56531 42.62454 16.83189 1.000 77.28379 96 LEU C C 1
ATOM 728 O O . LEU A 1 96 ? 27.87415 41.57908 17.41268 1.000 77.40088 96 LEU C O 1
ATOM 733 N N . GLY A 1 97 ? 27.04361 43.66981 17.44583 1.000 66.01181 97 GLY C N 1
ATOM 734 C CA . GLY A 1 97 ? 26.95325 43.77104 18.88641 1.000 64.83444 97 GLY C CA 1
ATOM 735 C C . GLY A 1 97 ? 25.68502 43.17303 19.45401 1.000 71.64752 97 GLY C C 1
ATOM 736 O O . GLY A 1 97 ? 25.14196 42.18964 18.93135 1.000 69.39011 97 GLY C O 1
ATOM 737 N N . SER A 1 98 ? 25.20719 43.77491 20.54922 1.000 62.97832 98 SER C N 1
ATOM 738 C CA . SER A 1 98 ? 24.03373 43.24306 21.22353 1.000 60.90138 98 SER C CA 1
ATOM 739 C C . SER A 1 98 ? 22.77905 43.57321 20.42620 1.000 61.91472 98 SER C C 1
ATOM 740 O O . SER A 1 98 ? 22.68734 44.65114 19.83195 1.000 72.12733 98 SER C O 1
ATOM 743 N N . PRO A 1 99 ? 21.81633 42.65427 20.34341 1.000 57.38741 99 PRO C N 1
ATOM 744 C CA . PRO A 1 99 ? 20.53711 43.00053 19.70581 1.000 56.30320 99 PRO C CA 1
ATOM 745 C C . PRO A 1 99 ? 19.69647 43.98736 20.50129 1.000 56.97612 99 PRO C C 1
ATOM 746 O O . PRO A 1 99 ? 18.60400 44.34004 20.04233 1.000 58.50319 99 PRO C O 1
ATOM 750 N N . ASN A 1 100 ? 20.15404 44.42408 21.67779 1.000 53.05067 100 ASN C N 1
ATOM 751 C CA . ASN A 1 100 ? 19.29601 45.19187 22.57656 1.000 53.03677 100 ASN C CA 1
ATOM 752 C C . ASN A 1 100 ? 18.89240 46.53216 21.97861 1.000 54.67540 100 ASN C C 1
ATOM 753 O O . ASN A 1 100 ? 17.73558 46.95360 22.10357 1.000 61.35472 100 ASN C O 1
ATOM 758 N N . GLY A 1 101 ? 19.84663 47.25101 21.39324 1.000 48.54416 101 GLY C N 1
ATOM 759 C CA . GLY A 1 101 ? 19.53102 48.55784 20.84619 1.000 46.54129 101 GLY C CA 1
ATOM 760 C C . GLY A 1 101 ? 18.44050 48.50550 19.79534 1.000 52.15647 101 GLY C C 1
ATOM 761 O O . GLY A 1 101 ? 17.52731 49.33893 19.77688 1.000 54.81159 101 GLY C O 1
ATOM 762 N N . ALA A 1 102 ? 18.52547 47.52823 18.90092 1.000 51.12535 102 ALA C N 1
ATOM 763 C CA . ALA A 1 102 ? 17.54321 47.41573 17.83596 1.000 48.47784 102 ALA C CA 1
ATOM 764 C C . ALA A 1 102 ? 16.15831 47.15443 18.41381 1.000 57.06098 102 ALA C C 1
ATOM 765 O O . ALA A 1 102 ? 15.17138 47.79137 18.01825 1.000 52.26956 102 ALA C O 1
ATOM 767 N N . MET A 1 103 ? 16.06374 46.18708 19.33195 1.000 53.68715 103 MET C N 1
ATOM 768 C CA . MET A 1 103 ? 14.76126 45.80954 19.85405 1.000 49.84570 103 MET C CA 1
ATOM 769 C C . MET A 1 103 ? 14.14515 46.95101 20.65528 1.000 52.24099 103 MET C C 1
ATOM 770 O O . MET A 1 103 ? 12.95977 47.27133 20.48234 1.000 55.26682 103 MET C O 1
ATOM 775 N N . ARG A 1 104 ? 14.94094 47.61440 21.49799 1.000 49.13422 104 ARG C N 1
ATOM 776 C CA . ARG A 1 104 ? 14.38038 48.68951 22.31456 1.000 56.13993 104 ARG C CA 1
ATOM 777 C C . ARG A 1 104 ? 14.02069 49.91145 21.45715 1.000 55.41552 104 ARG C C 1
ATOM 778 O O . ARG A 1 104 ? 13.12830 50.69324 21.81609 1.000 51.08682 104 ARG C O 1
ATOM 786 N N . ALA A 1 105 ? 14.71438 50.11554 20.33544 1.000 60.26951 105 ALA C N 1
ATOM 787 C CA . ALA A 1 105 ? 14.31969 51.18618 19.43044 1.000 54.50711 105 ALA C CA 1
ATOM 788 C C . ALA A 1 105 ? 13.02749 50.82538 18.70562 1.000 60.28212 105 ALA C C 1
ATOM 789 O O . ALA A 1 105 ? 12.04199 51.58127 18.74245 1.000 58.98036 105 ALA C O 1
ATOM 791 N N . GLY A 1 106 ? 13.02474 49.67445 18.02723 1.000 54.43367 106 GLY C N 1
ATOM 792 C CA . GLY A 1 106 ? 11.88004 49.22584 17.26734 1.000 52.54912 106 GLY C CA 1
ATOM 793 C C . GLY A 1 106 ? 10.61175 49.05306 18.07486 1.000 51.03981 106 GLY C C 1
ATOM 794 O O . GLY A 1 106 ? 9.52343 49.06693 17.49197 1.000 51.86132 106 GLY C O 1
ATOM 795 N N . TRP A 1 107 ? 10.71258 48.87912 19.39696 1.000 47.89641 107 TRP C N 1
ATOM 796 C CA . TRP A 1 107 ? 9.52973 48.58861 20.20094 1.000 43.13552 107 TRP C CA 1
ATOM 797 C C . TRP A 1 107 ? 9.24496 49.60816 21.31675 1.000 49.31200 107 TRP C C 1
ATOM 798 O O . TRP A 1 107 ? 8.29223 49.39343 22.08459 1.000 46.66776 107 TRP C O 1
ATOM 809 N N . ASN A 1 108 ? 10.05602 50.67753 21.46277 1.000 45.56085 108 ASN C N 1
ATOM 810 C CA . ASN A 1 108 ? 9.98247 51.67275 22.55659 1.000 43.16192 108 ASN C CA 1
ATOM 811 C C . ASN A 1 108 ? 10.44770 51.13589 23.92025 1.000 51.43824 108 ASN C C 1
ATOM 812 O O . ASN A 1 108 ? 11.29965 50.23951 23.94835 1.000 50.90262 108 ASN C O 1
ATOM 817 N N . GLY A 1 109 ? 9.99128 51.64816 25.07147 1.000 48.17613 109 GLY C N 1
ATOM 818 C CA . GLY A 1 109 ? 10.65468 51.09691 26.23580 1.000 40.12291 109 GLY C CA 1
ATOM 819 C C . GLY A 1 109 ? 10.03569 51.09448 27.62157 1.000 52.74582 109 GLY C C 1
ATOM 820 O O . GLY A 1 109 ? 9.16468 51.90788 27.96367 1.000 44.37647 109 GLY C O 1
ATOM 821 N N . ILE A 1 110 ? 10.44140 50.03259 28.37495 1.000 60.07627 110 ILE C N 1
ATOM 822 C CA . ILE A 1 110 ? 11.06008 49.97897 29.71566 1.000 52.55246 110 ILE C CA 1
ATOM 823 C C . ILE A 1 110 ? 11.28874 48.53654 30.20081 1.000 43.51237 110 ILE C C 1
ATOM 824 O O . ILE A 1 110 ? 10.53048 47.63919 29.85258 1.000 46.84662 110 ILE C O 1
ATOM 829 N N . THR A 1 111 ? 12.37011 48.28982 30.97051 1.000 45.63235 111 THR C N 1
ATOM 830 C CA . THR A 1 111 ? 12.91379 46.93623 31.22898 1.000 43.97823 111 THR C CA 1
ATOM 831 C C . THR A 1 111 ? 12.52084 46.45448 32.62950 1.000 40.05842 111 THR C C 1
ATOM 832 O O . THR A 1 111 ? 13.06475 46.93924 33.62842 1.000 36.50143 111 THR C O 1
ATOM 836 N N . ILE A 1 112 ? 11.64217 45.45846 32.70979 1.000 38.21400 112 ILE C N 1
ATOM 837 C CA . ILE A 1 112 ? 11.08206 45.01669 33.98376 1.000 39.67786 112 ILE C CA 1
ATOM 838 C C . ILE A 1 112 ? 11.87862 43.84814 34.53549 1.000 39.62396 112 ILE C C 1
ATOM 839 O O . ILE A 1 112 ? 11.96735 42.78639 33.90841 1.000 39.06363 112 ILE C O 1
ATOM 844 N N . SER A 1 113 ? 12.40278 44.03295 35.73833 1.000 42.32202 113 SER C N 1
ATOM 845 C CA . SER A 1 113 ? 13.21501 43.04602 36.43503 1.000 42.60591 113 SER C CA 1
ATOM 846 C C . SER A 1 113 ? 12.52328 42.75136 37.76765 1.000 37.93928 113 SER C C 1
ATOM 847 O O . SER A 1 113 ? 12.73936 43.43965 38.75953 1.000 43.72886 113 SER C O 1
ATOM 850 N N . ARG A 1 114 ? 11.65594 41.74490 37.78081 1.000 42.87856 114 ARG C N 1
ATOM 851 C CA . ARG A 1 114 ? 10.86359 41.35483 38.94616 1.000 39.33804 114 ARG C CA 1
ATOM 852 C C . ARG A 1 114 ? 11.28808 39.95428 39.39303 1.000 38.00808 114 ARG C C 1
ATOM 853 O O . ARG A 1 114 ? 11.68601 39.12175 38.57691 1.000 45.87886 114 ARG C O 1
ATOM 861 N N . ASP A 1 115 ? 11.27502 39.72394 40.70694 1.000 39.27590 115 ASP C N 1
ATOM 862 C CA . ASP A 1 115 ? 11.79042 38.47790 41.27241 1.000 42.91755 115 ASP C CA 1
ATOM 863 C C . ASP A 1 115 ? 10.87659 37.28609 40.98867 1.000 37.85818 115 ASP C C 1
ATOM 864 O O . ASP A 1 115 ? 9.65452 37.40132 41.03381 1.000 42.30043 115 ASP C O 1
ATOM 869 N N . THR A 1 116 ? 11.47883 36.12344 40.72581 1.000 41.05314 116 THR C N 1
ATOM 870 C CA . THR A 1 116 ? 10.72490 34.89640 40.47181 1.000 40.74794 116 THR C CA 1
ATOM 871 C C . THR A 1 116 ? 10.60062 34.10477 41.77283 1.000 37.29660 116 THR C C 1
ATOM 872 O O . THR A 1 116 ? 11.49660 34.13939 42.61826 1.000 43.27982 116 THR C O 1
ATOM 876 N N . ILE A 1 117 ? 9.45010 33.46993 41.97030 1.000 36.40624 117 ILE C N 1
ATOM 877 C CA . ILE A 1 117 ? 9.09058 32.85833 43.24411 1.000 41.41886 117 ILE C CA 1
ATOM 878 C C . ILE A 1 117 ? 8.47981 31.47281 43.00661 1.000 44.89739 117 ILE C C 1
ATOM 879 O O . ILE A 1 117 ? 7.87753 31.22399 41.96458 1.000 48.85765 117 ILE C O 1
ATOM 884 N N . HIS A 1 118 ? 8.67095 30.54074 43.95157 1.000 48.15398 118 HIS C N 1
ATOM 885 C CA . HIS A 1 118 ? 7.98160 29.24423 43.90485 1.000 52.07056 118 HIS C CA 1
ATOM 886 C C . HIS A 1 118 ? 6.84987 29.27003 44.91824 1.000 62.14285 118 HIS C C 1
ATOM 887 O O . HIS A 1 118 ? 6.96031 28.78019 46.04085 1.000 65.90581 118 HIS C O 1
ATOM 894 N N . ILE A 1 119 ? 5.72990 29.84920 44.46740 1.000 78.07768 119 ILE C N 1
ATOM 895 C CA . ILE A 1 119 ? 4.52379 30.14822 45.24356 1.000 85.18605 119 ILE C CA 1
ATOM 896 C C . ILE A 1 119 ? 4.02147 28.91495 45.97049 1.000 89.75717 119 ILE C C 1
ATOM 897 O O . ILE A 1 119 ? 3.33280 29.00745 47.00282 1.000 92.15475 119 ILE C O 1
ATOM 902 N N . ASP A 1 120 ? 4.42418 27.74620 45.49138 1.000 77.30179 120 ASP C N 1
ATOM 903 C CA . ASP A 1 120 ? 4.22863 26.59259 46.34439 1.000 89.50240 120 ASP C CA 1
ATOM 904 C C . ASP A 1 120 ? 5.54201 26.35260 47.08978 1.000 77.44942 120 ASP C C 1
ATOM 905 O O . ASP A 1 120 ? 6.38580 25.52766 46.74275 1.000 74.48153 120 ASP C O 1
ATOM 910 N N . GLY A 1 121 ? 5.68363 27.13238 48.15097 1.000 68.74886 121 GLY C N 1
ATOM 911 C CA . GLY A 1 121 ? 6.46234 26.80495 49.31678 1.000 71.80362 121 GLY C CA 1
ATOM 912 C C . GLY A 1 121 ? 7.89524 26.35878 49.12797 1.000 66.95711 121 GLY C C 1
ATOM 913 O O . GLY A 1 121 ? 8.25485 25.27649 49.59665 1.000 71.69666 121 GLY C O 1
ATOM 914 N N . ILE A 1 122 ? 8.71994 27.15038 48.45348 1.000 55.06264 122 ILE C N 1
ATOM 915 C CA . ILE A 1 122 ? 10.15147 27.13980 48.68631 1.000 49.24898 122 ILE C CA 1
ATOM 916 C C . ILE A 1 122 ? 10.52839 28.58804 48.90549 1.000 54.41374 122 ILE C C 1
ATOM 917 O O . ILE A 1 122 ? 10.33901 29.41831 48.01379 1.000 62.40976 122 ILE C O 1
ATOM 922 N N . GLU A 1 123 ? 11.00589 28.90532 50.09672 1.000 59.04442 123 GLU C N 1
ATOM 923 C CA . GLU A 1 123 ? 11.42576 30.26537 50.37521 1.000 56.55886 123 GLU C CA 1
ATOM 924 C C . GLU A 1 123 ? 12.69685 30.58671 49.60143 1.000 53.70846 123 GLU C C 1
ATOM 925 O O . GLU A 1 123 ? 13.54071 29.72585 49.35853 1.000 57.17392 123 GLU C O 1
ATOM 931 N N . LEU A 1 124 ? 12.81087 31.83725 49.17915 1.000 54.33927 124 LEU C N 1
ATOM 932 C CA . LEU A 1 124 ? 14.04686 32.35075 48.60674 1.000 50.73511 124 LEU C CA 1
ATOM 933 C C . LEU A 1 124 ? 14.39267 33.63872 49.34521 1.000 47.86886 124 LEU C C 1
ATOM 934 O O . LEU A 1 124 ? 13.84900 33.95456 50.40417 1.000 57.49489 124 LEU C O 1
ATOM 939 N N . GLY A 1 125 ? 15.27966 34.42407 48.75566 1.000 45.79886 125 GLY C N 1
ATOM 940 C CA . GLY A 1 125 ? 15.77366 35.62343 49.41317 1.000 49.10783 125 GLY C CA 1
ATOM 941 C C . GLY A 1 125 ? 14.70606 36.59940 49.88512 1.000 53.56052 125 GLY C C 1
ATOM 942 O O . GLY A 1 125 ? 14.77326 37.11341 51.00604 1.000 55.95080 125 GLY C O 1
ATOM 943 N N . TYR A 1 126 ? 13.70858 36.88910 49.03761 1.000 56.59399 126 TYR C N 1
ATOM 944 C CA . TYR A 1 126 ? 12.84446 38.03052 49.31765 1.000 52.58861 126 TYR C CA 1
ATOM 945 C C . TYR A 1 126 ? 11.48152 37.70415 49.89704 1.000 53.49280 126 TYR C C 1
ATOM 946 O O . TYR A 1 126 ? 10.82291 38.62773 50.39108 1.000 64.83886 126 TYR C O 1
ATOM 955 N N . LYS A 1 127 ? 11.00444 36.47242 49.82857 1.000 50.01723 127 LYS C N 1
ATOM 956 C CA . LYS A 1 127 ? 9.76290 36.17889 50.55998 1.000 59.76886 127 LYS C CA 1
ATOM 957 C C . LYS A 1 127 ? 8.49721 36.82549 49.97514 1.000 48.04886 127 LYS C C 1
ATOM 958 O O . LYS A 1 127 ? 7.51037 36.12101 49.76119 1.000 52.73886 127 LYS C O 1
ATOM 964 N N . ARG A 1 128 ? 8.48084 38.12935 49.70242 1.000 48.01315 128 ARG C N 1
ATOM 965 C CA . ARG A 1 128 ? 7.34264 38.69425 48.97827 1.000 51.28448 128 ARG C CA 1
ATOM 966 C C . ARG A 1 128 ? 7.86757 39.36759 47.71414 1.000 54.31336 128 ARG C C 1
ATOM 967 O O . ARG A 1 128 ? 8.96361 39.95748 47.72565 1.000 47.32886 128 ARG C O 1
ATOM 975 N N . PRO A 1 129 ?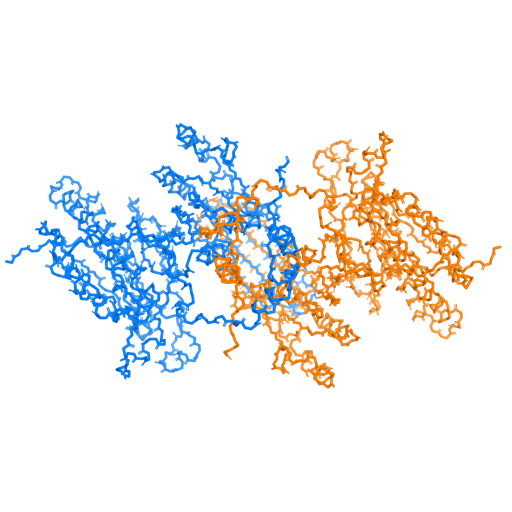 7.11973 39.28656 46.60785 1.000 55.62937 129 PRO C N 1
ATOM 976 C CA . PRO A 1 129 ? 7.63143 39.76535 45.31360 1.000 48.23129 129 PRO C CA 1
ATOM 977 C C . PRO A 1 129 ? 8.17913 41.18215 45.35585 1.000 48.53498 129 PRO C C 1
ATOM 978 O O . PRO A 1 129 ? 7.61703 42.06136 46.00584 1.000 54.76803 129 PRO C O 1
ATOM 982 N N . VAL A 1 130 ? 9.25997 41.40840 44.61077 1.000 45.71101 130 VAL C N 1
ATOM 983 C CA . VAL A 1 130 ? 9.85097 42.73206 44.43707 1.000 46.95245 130 VAL C CA 1
ATOM 984 C C . VAL A 1 130 ? 9.72132 43.10685 42.96809 1.000 43.94886 130 VAL C C 1
ATOM 985 O O . VAL A 1 130 ? 10.01881 42.29379 42.09734 1.000 39.99931 130 VAL C O 1
ATOM 989 N N . PHE A 1 131 ? 9.29764 44.33161 42.68428 1.000 46.64797 131 PHE C N 1
ATOM 990 C CA . PHE A 1 131 ? 9.22571 44.76619 41.29488 1.000 41.59190 131 PHE C CA 1
ATOM 991 C C . PHE A 1 131 ? 10.28104 45.82652 41.02537 1.000 39.48855 131 PHE C C 1
ATOM 992 O O . PHE A 1 131 ? 10.62754 46.62719 41.89534 1.000 43.15886 131 PHE C O 1
ATOM 1000 N N . PHE A 1 132 ? 10.77096 45.84708 39.79535 1.000 37.83886 132 PHE C N 1
ATOM 1001 C CA . PHE A 1 132 ? 11.68489 46.89859 39.39121 1.000 39.42030 132 PHE C CA 1
ATOM 1002 C C . PHE A 1 132 ? 11.42083 47.33223 37.96198 1.000 40.76960 132 PHE C C 1
ATOM 1003 O O . PHE A 1 132 ? 11.27930 46.49325 37.07524 1.000 46.71072 132 PHE C O 1
ATOM 1011 N N . GLU A 1 133 ? 11.32175 48.64170 37.75476 1.000 41.71834 133 GLU C N 1
ATOM 1012 C CA . GLU A 1 133 ? 11.21555 49.23863 36.42604 1.000 44.45482 133 GLU C CA 1
ATOM 1013 C C . GLU A 1 133 ? 12.52451 49.93717 36.13090 1.000 39.98109 133 GLU C C 1
ATOM 1014 O O . GLU A 1 133 ? 12.83033 50.96143 36.74059 1.000 41.58951 133 GLU C O 1
ATOM 1020 N N . ARG A 1 134 ? 13.28377 49.39658 35.20355 1.000 37.33787 134 ARG C N 1
ATOM 1021 C CA . ARG A 1 134 ? 14.49237 50.05004 34.73072 1.000 36.86486 134 ARG C CA 1
ATOM 1022 C C . ARG A 1 134 ? 14.10257 50.74943 33.43135 1.000 43.87201 134 ARG C C 1
ATOM 1023 O O . ARG A 1 134 ? 13.63198 50.11417 32.48265 1.000 47.59886 134 ARG C O 1
ATOM 1031 N N . HIS A 1 135 ? 14.15671 52.06886 33.44857 1.000 39.45450 135 HIS C N 1
ATOM 1032 C CA . HIS A 1 135 ? 13.93355 52.85427 32.25526 1.000 36.09967 135 HIS C CA 1
ATOM 1033 C C . HIS A 1 135 ? 14.75289 52.30652 31.07976 1.000 42.00732 135 HIS C C 1
ATOM 1034 O O . HIS A 1 135 ? 15.97804 52.16204 31.17300 1.000 39.10999 135 HIS C O 1
ATOM 1041 N N . ALA A 1 136 ? 14.07382 52.00162 29.96043 1.000 42.67274 136 ALA C N 1
ATOM 1042 C CA . ALA A 1 136 ? 14.71121 51.23574 28.89498 1.000 38.14088 136 ALA C CA 1
ATOM 1043 C C . ALA A 1 136 ? 15.66607 52.05278 28.04383 1.000 33.82886 136 ALA C C 1
ATOM 1044 O O . ALA A 1 136 ? 16.50450 51.47974 27.33516 1.000 33.70467 136 ALA C O 1
ATOM 1046 N N . VAL A 1 137 ? 15.57950 53.36919 28.08572 1.000 35.96886 137 VAL C N 1
ATOM 1047 C CA . VAL A 1 137 ? 16.31568 54.19083 27.13330 1.000 42.31886 137 VAL C CA 1
ATOM 1048 C C . VAL A 1 137 ? 17.11937 55.25503 27.86809 1.000 41.41133 137 VAL C C 1
ATOM 1049 O O . VAL A 1 137 ? 16.92021 55.52305 29.05562 1.000 43.73639 137 VAL C O 1
ATOM 1053 N N . GLY A 1 138 ? 18.03516 55.85848 27.13834 1.000 40.24886 138 GLY C N 1
ATOM 1054 C CA . GLY A 1 138 ? 18.76657 56.97623 27.67862 1.000 40.63536 138 GLY C CA 1
ATOM 1055 C C . GLY A 1 138 ? 19.96813 56.57253 28.50104 1.000 42.05144 138 GLY C C 1
ATOM 1056 O O . GLY A 1 138 ? 20.28881 55.39810 28.71511 1.000 43.17206 138 GLY C O 1
ATOM 1057 N N . GLY A 1 139 ? 20.66204 57.60560 28.94086 1.000 45.38231 139 GLY C N 1
ATOM 1058 C CA . GLY A 1 139 ? 21.70609 57.48537 29.92310 1.000 40.73673 139 GLY C CA 1
ATOM 1059 C C . GLY A 1 139 ? 23.06430 57.11866 29.37112 1.000 41.13574 139 GLY C C 1
ATOM 1060 O O . GLY A 1 139 ? 23.30333 57.00257 28.17041 1.000 41.59382 139 GLY C O 1
ATOM 1061 N N . GLU A 1 140 ? 23.95593 56.86735 30.32788 1.000 44.52620 140 GLU C N 1
ATOM 1062 C CA . GLU A 1 140 ? 25.37869 56.70549 30.06082 1.000 39.95076 140 GLU C CA 1
ATOM 1063 C C . GLU A 1 140 ? 25.65422 55.58914 29.06172 1.000 44.87192 140 GLU C C 1
ATOM 1064 O O . GLU A 1 140 ? 26.61249 55.67706 28.28659 1.000 46.07081 140 GLU C O 1
ATOM 1070 N N . TYR A 1 141 ? 24.85224 54.50892 29.08859 1.000 47.09518 141 TYR C N 1
ATOM 1071 C CA . TYR A 1 141 ? 25.07369 53.36008 28.19839 1.000 43.21307 141 TYR C CA 1
ATOM 1072 C C . TYR A 1 141 ? 24.90730 53.69698 26.71369 1.000 39.10715 141 TYR C C 1
ATOM 1073 O O . TYR A 1 141 ? 25.31078 52.89317 25.86868 1.000 41.04664 141 TYR C O 1
ATOM 1082 N N . GLY A 1 142 ? 24.29171 54.82875 26.36906 1.000 38.72886 142 GLY C N 1
ATOM 1083 C CA . GLY A 1 142 ? 24.10920 55.19136 24.97829 1.000 33.06886 142 GLY C CA 1
ATOM 1084 C C . GLY A 1 142 ? 24.87945 56.43318 24.60598 1.000 37.70886 142 GLY C C 1
ATOM 1085 O O . GLY A 1 142 ? 24.42411 57.24139 23.80641 1.000 37.96886 142 GLY C O 1
ATOM 1086 N N . ALA A 1 143 ? 26.05022 56.59754 25.19883 1.000 42.37586 143 ALA C N 1
ATOM 1087 C CA . ALA A 1 143 ? 26.80516 57.83290 25.10877 1.000 43.93220 143 ALA C CA 1
ATOM 1088 C C . ALA A 1 143 ? 27.69694 57.86475 23.88383 1.000 46.07886 143 ALA C C 1
ATOM 1089 O O . ALA A 1 143 ? 28.18805 56.83939 23.41613 1.000 52.01886 143 ALA C O 1
ATOM 1091 N N . GLY A 1 144 ? 27.90650 59.06599 23.37561 1.000 47.44337 144 GLY C N 1
ATOM 1092 C CA . GLY A 1 144 ? 28.95772 59.32376 22.42149 1.000 55.27087 144 GLY C CA 1
ATOM 1093 C C . GLY A 1 144 ? 30.17278 59.87533 23.14271 1.000 56.22204 144 GLY C C 1
ATOM 1094 O O . GLY A 1 144 ? 30.05906 60.58663 24.13862 1.000 55.60085 144 GLY C O 1
ATOM 1095 N N . TRP A 1 145 ? 31.34890 59.49967 22.66045 1.000 61.49027 145 TRP C N 1
ATOM 1096 C CA . TRP A 1 145 ? 32.57004 59.94942 23.30317 1.000 57.41562 145 TRP C CA 1
ATOM 1097 C C . TRP A 1 145 ? 33.67610 59.98912 22.26770 1.000 56.60733 145 TRP C C 1
ATOM 1098 O O . TRP A 1 145 ? 33.56024 59.43861 21.17050 1.000 67.20755 145 TRP C O 1
ATOM 1109 N N . SER A 1 146 ? 34.75081 60.66378 22.63114 1.000 52.73017 146 SER C N 1
ATOM 1110 C CA . SER A 1 146 ? 35.90480 60.69059 21.74904 1.000 58.31521 146 SER C CA 1
ATOM 1111 C C . SER A 1 146 ? 37.14075 61.05219 22.55738 1.000 57.21042 146 SER C C 1
ATOM 1112 O O . SER A 1 146 ? 37.04962 61.75635 23.56439 1.000 55.06586 146 SER C O 1
ATOM 1115 N N . LYS A 1 147 ? 38.29402 60.56275 22.11203 1.000 57.94875 147 LYS C N 1
ATOM 1116 C CA . LYS A 1 147 ? 39.55975 61.08183 22.61607 1.000 61.30670 147 LYS C CA 1
ATOM 1117 C C . LYS A 1 147 ? 39.87549 62.34257 21.83528 1.000 61.29480 147 LYS C C 1
ATOM 1118 O O . LYS A 1 147 ? 39.84977 62.32851 20.60485 1.000 70.71232 147 LYS C O 1
ATOM 1124 N N . VAL A 1 148 ? 40.12239 63.44540 22.53800 1.000 59.47314 148 VAL C N 1
ATOM 1125 C CA . VAL A 1 148 ? 40.40802 64.71453 21.88377 1.000 67.02595 148 VAL C CA 1
ATOM 1126 C C . VAL A 1 148 ? 41.66258 65.30746 22.50414 1.000 64.89207 148 VAL C C 1
ATOM 1127 O O . VAL A 1 148 ? 42.08844 64.91986 23.59215 1.000 69.31796 148 VAL C O 1
ATOM 1131 N N . GLY A 1 149 ? 42.25557 66.2554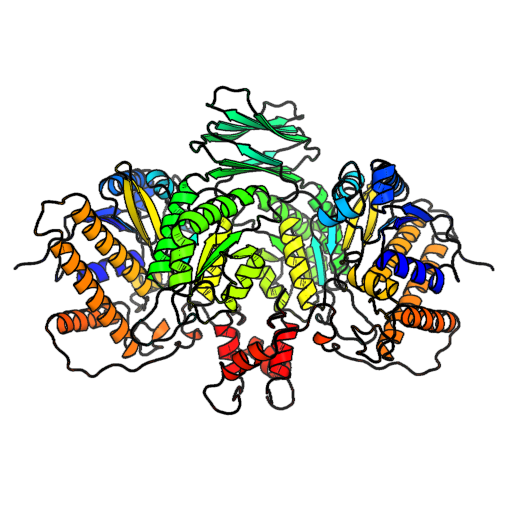4 21.79234 1.000 64.10338 149 GLY C N 1
ATOM 1132 C CA . GLY A 1 149 ? 43.44770 66.90706 22.27977 1.000 66.72427 149 GLY C CA 1
ATOM 1133 C C . GLY A 1 149 ? 43.15992 68.32542 22.72486 1.000 76.88756 149 GLY C C 1
ATOM 1134 O O . GLY A 1 149 ? 42.06712 68.63319 23.22198 1.000 74.17102 149 GLY C O 1
ATOM 1135 N N . ARG A 1 150 ? 44.14317 69.20266 22.54974 1.000 73.59451 150 ARG C N 1
ATOM 1136 C CA . ARG A 1 150 ? 43.96352 70.59517 22.92177 1.000 77.89391 150 ARG C CA 1
ATOM 1137 C C . ARG A 1 150 ? 42.88460 71.25680 22.07519 1.000 81.42012 150 ARG C C 1
ATOM 1138 O O . ARG A 1 150 ? 42.76990 71.00042 20.87510 1.000 82.82326 150 ARG C O 1
ATOM 1146 N N . GLY A 1 151 ? 42.11177 72.14118 22.69848 1.000 72.60381 151 GLY C N 1
ATOM 1147 C CA . GLY A 1 151 ? 41.11644 72.86569 21.94553 1.000 79.96531 151 GLY C CA 1
ATOM 1148 C C . GLY A 1 151 ? 39.95971 73.36215 22.77939 1.000 82.36514 151 GLY C C 1
ATOM 1149 O O . GLY A 1 151 ? 40.11988 73.75148 23.94499 1.000 74.74886 151 GLY C O 1
ATOM 1150 N N . THR A 1 152 ? 38.77919 73.33371 22.15802 1.000 80.88805 152 THR C N 1
ATOM 1151 C CA . THR A 1 152 ? 37.51845 73.71655 22.77339 1.000 79.01440 152 THR C CA 1
ATOM 1152 C C . THR A 1 152 ? 36.41803 72.78379 22.28736 1.000 79.40694 152 THR C C 1
ATOM 1153 O O . THR A 1 152 ? 36.25490 72.55864 21.08503 1.000 75.59586 152 THR C O 1
ATOM 1157 N N . LEU A 1 153 ? 35.63956 72.27958 23.22300 1.000 80.99725 153 LEU C N 1
ATOM 1158 C CA . LEU A 1 153 ? 34.53081 71.40604 22.90119 1.000 77.32245 153 LEU C CA 1
ATOM 1159 C C . LEU A 1 153 ? 33.26292 72.23044 22.96849 1.000 76.99821 153 LEU C C 1
ATOM 1160 O O . LEU A 1 153 ? 33.14464 73.14555 23.79958 1.000 79.55100 153 LEU C O 1
ATOM 1165 N N . LEU A 1 154 ? 32.33427 71.91753 22.06778 1.000 74.92498 154 LEU C N 1
ATOM 1166 C CA . LEU A 1 154 ? 31.16562 72.74694 21.81525 1.000 77.31044 154 LEU C CA 1
ATOM 1167 C C . LEU A 1 154 ? 29.94096 71.85117 21.65103 1.000 80.96885 154 LEU C C 1
ATOM 1168 O O . LEU A 1 154 ? 29.88933 71.03093 20.72383 1.000 78.51712 154 LEU C O 1
ATOM 1173 N N . THR A 1 155 ? 28.93832 72.01117 22.53382 1.000 80.56918 155 THR C N 1
ATOM 1174 C CA . THR A 1 155 ? 27.73364 71.18447 22.49712 1.000 84.34808 155 THR C CA 1
ATOM 1175 C C . THR A 1 155 ? 26.58375 72.05826 22.02074 1.000 74.68509 155 THR C C 1
ATOM 1176 O O . THR A 1 155 ? 26.12755 72.95318 22.74268 1.000 70.94374 155 THR C O 1
ATOM 1180 N N . THR A 1 156 ? 26.13952 71.80426 20.79904 1.000 72.69702 156 THR C N 1
ATOM 1181 C CA . THR A 1 156 ? 25.04328 72.53813 20.20041 1.000 84.45504 156 THR C CA 1
ATOM 1182 C C . THR A 1 156 ? 23.77668 71.70789 20.27379 1.000 83.60680 156 THR C C 1
ATOM 1183 O O . THR A 1 156 ? 23.79681 70.48294 20.12949 1.000 78.66485 156 THR C O 1
ATOM 1187 N N . TYR A 1 157 ? 22.66305 72.40653 20.40823 1.000 88.98465 157 TYR C N 1
ATOM 1188 C CA . TYR A 1 157 ? 21.35138 71.80880 20.27856 1.000 89.96469 157 TYR C CA 1
ATOM 1189 C C . TYR A 1 157 ? 20.58832 72.59224 19.21728 1.000 93.76943 157 TYR C C 1
ATOM 1190 O O . TYR A 1 157 ? 20.53137 73.82524 19.27023 1.000 91.25607 157 TYR C O 1
ATOM 1199 N N . LEU A 1 158 ? 20.03855 71.86911 18.23587 1.000 93.50557 158 LEU C N 1
ATOM 1200 C CA . LEU A 1 158 ? 19.38258 72.42506 17.05147 1.000 94.81784 158 LEU C CA 1
ATOM 1201 C C . LEU A 1 158 ? 17.89072 72.10402 17.07673 1.000 93.23668 158 LEU C C 1
ATOM 1202 O O . LEU A 1 158 ? 17.46613 71.08966 16.49844 1.000 96.99253 158 LEU C O 1
ATOM 1207 N N . PRO A 1 159 ? 17.04809 72.93423 17.69780 1.000 90.24990 159 PRO C N 1
ATOM 1208 C CA . PRO A 1 159 ? 15.62638 72.57700 17.81251 1.000 93.03092 159 PRO C CA 1
ATOM 1209 C C . PRO A 1 159 ? 14.86990 72.62773 16.48553 1.000 93.90724 159 PRO C C 1
ATOM 1210 O O . PRO A 1 159 ? 15.12554 73.47232 15.62388 1.000 92.55816 159 PRO C O 1
ATOM 1214 N N . SER A 1 160 ? 13.93094 71.68577 16.33442 1.000 96.33369 160 SER C N 1
ATOM 1215 C CA . SER A 1 160 ? 12.86891 71.74779 15.33550 1.000 102.78236 160 SER C CA 1
ATOM 1216 C C . SER A 1 160 ? 11.72318 72.67088 15.75302 1.000 105.92483 160 SER C C 1
ATOM 1217 O O . SER A 1 160 ? 10.82672 72.93656 14.93902 1.000 97.42771 160 SER C O 1
ATOM 1220 N N . ASP A 1 161 ? 11.74333 73.17333 16.99510 1.000 106.35086 161 ASP C N 1
ATOM 1221 C CA . ASP A 1 161 ? 10.81060 74.19306 17.46990 1.000 101.54485 161 ASP C CA 1
ATOM 1222 C C . ASP A 1 161 ? 11.04368 75.48626 16.69142 1.000 105.98447 161 ASP C C 1
ATOM 1223 O O . ASP A 1 161 ? 10.34897 76.48583 16.90782 1.000 105.08461 161 ASP C O 1
ATOM 1228 N N . GLY A 1 162 ? 12.03459 75.46458 15.78679 1.000 109.43845 162 GLY C N 1
ATOM 1229 C CA . GLY A 1 162 ? 12.36554 76.54515 14.87588 1.000 105.06092 162 GLY C CA 1
ATOM 1230 C C . GLY A 1 162 ? 13.24466 77.64865 15.42746 1.000 108.53657 162 GLY C C 1
ATOM 1231 O O . GLY A 1 162 ? 13.70024 78.49381 14.64223 1.000 105.45886 162 GLY C O 1
ATOM 1232 N N . ARG A 1 163 ? 13.54949 77.64616 16.72986 1.000 109.35739 163 ARG C N 1
ATOM 1233 C CA . ARG A 1 163 ? 14.22917 78.77715 17.35450 1.000 107.35539 163 ARG C CA 1
ATOM 1234 C C . ARG A 1 163 ? 15.74204 78.66748 17.14344 1.000 106.17784 163 ARG C C 1
ATOM 1235 O O . ARG A 1 163 ? 16.23606 77.84546 16.36335 1.000 103.81274 163 ARG C O 1
ATOM 1243 N N . ASP A 1 164 ? 16.53228 79.49467 17.92522 1.000 110.04045 164 ASP C N 1
ATOM 1244 C CA . ASP A 1 164 ? 17.92154 79.48266 17.49806 1.000 111.90747 164 ASP C CA 1
ATOM 1245 C C . ASP A 1 164 ? 18.70707 78.38905 18.20800 1.000 108.89095 164 ASP C C 1
ATOM 1246 O O . ASP A 1 164 ? 18.44849 78.08833 19.37998 1.000 109.23723 164 ASP C O 1
ATOM 1251 N N . PRO A 1 165 ? 19.68654 77.83262 17.48689 1.000 106.80886 165 PRO C N 1
ATOM 1252 C CA . PRO A 1 165 ? 20.52634 76.76632 18.04814 1.000 108.45237 165 PRO C CA 1
ATOM 1253 C C . PRO A 1 165 ? 21.02849 77.12069 19.44002 1.000 109.22756 165 PRO C C 1
ATOM 1254 O O . PRO A 1 165 ? 21.38219 78.26872 19.72344 1.000 106.65724 165 PRO C O 1
ATOM 1258 N N . PHE A 1 166 ? 21.05812 76.11748 20.31180 1.000 106.04446 166 PHE C N 1
ATOM 1259 C CA . PHE A 1 166 ? 21.23620 76.32526 21.74064 1.000 104.64857 166 PHE C CA 1
ATOM 1260 C C . PHE A 1 166 ? 22.61419 75.84513 22.18362 1.000 97.04472 166 PHE C C 1
ATOM 1261 O O . PHE A 1 166 ? 23.05322 74.74512 21.82391 1.000 91.50147 166 PHE C O 1
ATOM 1269 N N . VAL A 1 167 ? 23.29614 76.68977 22.94876 1.000 88.68381 167 VAL C N 1
ATOM 1270 C CA . VAL A 1 167 ? 24.60791 76.37457 23.49408 1.000 92.23180 167 VAL C CA 1
ATOM 1271 C C . VAL A 1 167 ? 24.39736 75.63234 24.81026 1.000 90.55260 167 VAL C C 1
ATOM 1272 O O . VAL A 1 167 ? 24.16644 76.24736 25.85639 1.000 86.48162 167 VAL C O 1
ATOM 1276 N N . VAL A 1 168 ? 24.46819 74.30087 24.76185 1.000 79.28257 168 VAL C N 1
ATOM 1277 C CA . VAL A 1 168 ? 24.28709 73.51469 25.97948 1.000 78.25336 168 VAL C CA 1
ATOM 1278 C C . VAL A 1 168 ? 25.47445 73.70683 26.91424 1.000 73.06644 168 VAL C C 1
ATOM 1279 O O . VAL A 1 168 ? 25.32413 74.07256 28.08987 1.000 62.92368 168 VAL C O 1
ATOM 1283 N N . ASP A 1 169 ? 26.67369 73.46668 26.39067 1.000 78.54084 169 ASP C N 1
ATOM 1284 C CA . ASP A 1 169 ? 27.91929 73.57783 27.13199 1.000 74.43183 169 ASP C CA 1
ATOM 1285 C C . ASP A 1 169 ? 29.02785 73.92234 26.15179 1.000 75.26950 169 ASP C C 1
ATOM 1286 O O . ASP A 1 169 ? 29.04956 73.44668 25.01078 1.000 75.83324 169 ASP C O 1
ATOM 1291 N N . LYS A 1 170 ? 29.92804 74.77888 26.59166 1.000 73.15142 170 LYS C N 1
ATOM 1292 C CA . LYS A 1 170 ? 31.15063 75.02784 25.85748 1.000 75.24694 170 LYS C CA 1
ATOM 1293 C C . LYS A 1 170 ? 32.27188 74.98871 26.87532 1.000 76.27943 170 LYS C C 1
ATOM 1294 O O . LYS A 1 170 ? 32.14304 75.53859 27.97903 1.000 70.28523 170 LYS C O 1
ATOM 1300 N N . ARG A 1 171 ? 33.35180 74.30219 26.53570 1.000 71.25425 171 ARG C N 1
ATOM 1301 C CA . ARG A 1 171 ? 34.43698 74.28553 27.49510 1.000 75.17335 171 ARG C CA 1
ATOM 1302 C C . ARG A 1 171 ? 35.76648 74.24305 26.76152 1.000 80.79265 171 ARG C C 1
ATOM 1303 O O . ARG A 1 171 ? 35.85737 73.87864 25.58355 1.000 75.61300 171 ARG C O 1
ATOM 1311 N N . ASP A 1 172 ? 36.79254 74.65245 27.50161 1.000 88.29455 172 ASP C N 1
ATOM 1312 C CA . ASP A 1 172 ? 38.11483 75.02293 27.01811 1.000 77.63325 172 ASP C CA 1
ATOM 1313 C C . ASP A 1 172 ? 39.07865 73.93786 27.46824 1.000 75.88886 172 ASP C C 1
ATOM 1314 O O . ASP A 1 172 ? 39.57620 73.95682 28.59464 1.000 75.76886 172 ASP C O 1
ATOM 1319 N N . LEU A 1 173 ? 39.31191 72.96708 26.59021 1.000 73.65886 173 LEU C N 1
ATOM 1320 C CA . LEU A 1 173 ? 40.13095 71.81749 26.94205 1.000 69.51570 173 LEU C CA 1
ATOM 1321 C C . LEU A 1 173 ? 41.59842 72.17132 26.74324 1.000 73.10801 173 LEU C C 1
ATOM 1322 O O . LEU A 1 173 ? 42.06297 72.37445 25.61225 1.000 75.76013 173 LEU C O 1
ATOM 1327 N N . THR A 1 174 ? 42.31251 72.27053 27.85779 1.000 77.27108 174 THR C N 1
ATOM 1328 C CA . THR A 1 174 ? 43.71676 72.65113 27.87734 1.000 79.32171 174 THR C CA 1
ATOM 1329 C C . THR A 1 174 ? 44.64807 71.45367 27.71688 1.000 75.71637 174 THR C C 1
ATOM 1330 O O . THR A 1 174 ? 45.75392 71.60340 27.18484 1.000 76.83389 174 THR C O 1
ATOM 1334 N N . ASP A 1 175 ? 44.23391 70.28067 28.19785 1.000 73.12548 175 ASP C N 1
ATOM 1335 C CA . ASP A 1 175 ? 45.08010 69.10326 28.19688 1.000 69.90335 175 ASP C CA 1
ATOM 1336 C C . ASP A 1 175 ? 45.25012 68.55614 26.79440 1.000 72.34037 175 ASP C C 1
ATOM 1337 O O . ASP A 1 175 ? 44.45787 68.81783 25.88728 1.000 77.63621 175 ASP C O 1
ATOM 1342 N N . GLN A 1 176 ? 46.28203 67.73935 26.63798 1.000 73.68405 176 GLN C N 1
ATOM 1343 C CA . GLN A 1 176 ? 46.52804 67.08541 25.36590 1.000 77.86111 176 GLN C CA 1
ATOM 1344 C C . GLN A 1 176 ? 45.91006 65.69981 25.26411 1.000 72.19789 176 GLN C C 1
ATOM 1345 O O . GLN A 1 176 ? 45.76264 65.18211 24.15074 1.000 68.00935 176 GLN C O 1
ATOM 1351 N N . HIS A 1 177 ? 45.56711 65.08095 26.39343 1.000 72.95475 177 HIS C N 1
ATOM 1352 C CA . HIS A 1 177 ? 44.80911 63.83375 26.41637 1.000 66.35661 177 HIS C CA 1
ATOM 1353 C C . HIS A 1 177 ? 43.50839 64.10526 27.16483 1.000 64.32410 177 HIS C C 1
ATOM 1354 O O . HIS A 1 177 ? 43.51808 64.26204 28.38545 1.000 64.70236 177 HIS C O 1
ATOM 1361 N N . ASN A 1 178 ? 42.39641 64.20744 26.43542 1.000 59.96978 178 ASN C N 1
ATOM 1362 C CA . ASN A 1 178 ? 41.07447 64.35591 27.03255 1.000 54.06029 178 ASN C CA 1
ATOM 1363 C C . ASN A 1 178 ? 40.16327 63.28914 26.45558 1.000 58.51007 178 ASN C C 1
ATOM 1364 O O . ASN A 1 178 ? 40.37719 62.80966 25.34100 1.000 64.30730 178 ASN C O 1
ATOM 1369 N N . VAL A 1 179 ? 39.13735 62.92393 27.21688 1.000 56.16886 179 VAL C N 1
ATOM 1370 C CA . VAL A 1 179 ? 37.98259 62.20892 26.69012 1.000 49.52887 179 VAL C CA 1
ATOM 1371 C C . VAL A 1 179 ? 36.77113 63.09990 26.87251 1.000 51.99442 179 VAL C C 1
ATOM 1372 O O . VAL A 1 179 ? 36.60834 63.74162 27.91437 1.000 56.31202 179 VAL C O 1
ATOM 1376 N N . VAL A 1 180 ? 35.91101 63.12581 25.87329 1.000 49.62579 180 VAL C N 1
ATOM 1377 C CA . VAL A 1 180 ? 34.67161 63.87185 25.97211 1.000 50.75376 180 VAL C CA 1
ATOM 1378 C C . VAL A 1 180 ? 33.51106 62.89703 25.82550 1.000 49.00985 180 VAL C C 1
ATOM 1379 O O . VAL A 1 180 ? 33.57795 61.94136 25.04108 1.000 48.38886 180 VAL C O 1
ATOM 1383 N N . VAL A 1 181 ? 32.47444 63.12127 26.63373 1.000 49.70886 181 VAL C N 1
ATOM 1384 C CA . VAL A 1 181 ? 31.32826 62.22833 26.78127 1.000 49.94595 181 VAL C CA 1
ATOM 1385 C C . VAL A 1 181 ? 30.07061 63.07733 26.72290 1.000 49.25981 181 VAL C C 1
ATOM 1386 O O . VAL A 1 181 ? 29.96459 64.06335 27.45682 1.000 51.01067 181 VAL C O 1
ATOM 1390 N N . THR A 1 182 ? 29.11955 62.68841 25.87388 1.000 45.68949 182 THR C N 1
ATOM 1391 C CA . THR A 1 182 ? 27.82157 63.34459 25.78153 1.000 52.01902 182 THR C CA 1
ATOM 1392 C C . THR A 1 182 ? 26.72698 62.29446 25.66440 1.000 50.59234 182 THR C C 1
ATOM 1393 O O . THR A 1 182 ? 26.91774 61.26887 25.00156 1.000 46.62467 182 THR C O 1
ATOM 1397 N N . TYR A 1 183 ? 25.57162 62.56829 26.27718 1.000 46.93893 183 TYR C N 1
ATOM 1398 C CA . TYR A 1 183 ? 24.47936 61.60714 26.24036 1.000 48.98886 183 TYR C CA 1
ATOM 1399 C C . TYR A 1 183 ? 23.18931 62.32010 26.58505 1.000 47.20568 183 TYR C C 1
ATOM 1400 O O . TYR A 1 183 ? 23.19952 63.47660 27.00672 1.000 50.58769 183 TYR C O 1
ATOM 1409 N N . HIS A 1 184 ? 22.07453 61.62109 26.39477 1.000 46.32837 184 HIS C N 1
ATOM 1410 C CA . HIS A 1 184 ? 20.77555 62.22078 26.65785 1.000 55.20261 184 HIS C CA 1
ATOM 1411 C C . HIS A 1 184 ? 19.87256 61.22166 27.35821 1.000 53.34982 184 HIS C C 1
ATOM 1412 O O . HIS A 1 184 ? 20.12195 60.00962 27.35184 1.000 48.51207 184 HIS C O 1
ATOM 1419 N N . ASN A 1 185 ? 18.81212 61.76026 27.95807 1.000 47.78737 185 ASN C N 1
ATOM 1420 C CA . ASN A 1 185 ? 17.69185 60.97048 28.44347 1.000 52.28257 185 ASN C CA 1
ATOM 1421 C C . ASN A 1 185 ? 16.43461 61.47392 27.75222 1.000 57.35886 185 ASN C C 1
ATOM 1422 O O . ASN A 1 185 ? 16.10827 62.66870 27.87535 1.000 58.60518 185 ASN C O 1
ATOM 1427 N N . PRO A 1 186 ? 15.72418 60.62595 27.00460 1.000 53.31772 186 PRO C N 1
ATOM 1428 C CA . PRO A 1 186 ? 14.36873 60.96197 26.56814 1.000 54.83161 186 PRO C CA 1
ATOM 1429 C C . PRO A 1 186 ? 13.40930 60.66369 27.71042 1.000 56.79886 186 PRO C C 1
ATOM 1430 O O . PRO A 1 186 ? 13.50125 59.61398 28.34868 1.000 52.06886 186 PRO C O 1
ATOM 1434 N N . TYR A 1 187 ? 12.55042 61.63083 28.03164 1.000 58.11886 187 TYR C N 1
ATOM 1435 C CA . TYR A 1 187 ? 11.70712 61.53725 29.21826 1.000 57.18732 187 TYR C CA 1
ATOM 1436 C C . TYR A 1 187 ? 10.20728 61.50237 28.92968 1.000 58.26627 187 TYR C C 1
ATOM 1437 O O . TYR A 1 187 ? 9.42803 61.52155 29.88884 1.000 55.82695 187 TYR C O 1
ATOM 1446 N N . ASP A 1 188 ? 9.77029 61.48445 27.65972 1.000 57.94688 188 ASP C N 1
ATOM 1447 C CA . ASP A 1 188 ? 8.33413 61.36318 27.38048 1.000 59.59191 188 ASP C CA 1
ATOM 1448 C C . ASP A 1 188 ? 7.75467 60.10594 28.01504 1.000 55.89030 188 ASP C C 1
ATOM 1449 O O . ASP A 1 188 ? 6.84453 60.17316 28.85755 1.000 58.14640 188 ASP C O 1
ATOM 1454 N N . ASN A 1 189 ? 8.29534 58.92896 27.63161 1.000 49.44886 189 ASN C N 1
ATOM 1455 C CA . ASN A 1 189 ? 7.67273 57.69783 28.10777 1.000 50.24886 189 ASN C CA 1
ATOM 1456 C C . ASN A 1 189 ? 7.84383 57.46144 29.59922 1.000 47.07799 189 ASN C C 1
ATOM 1457 O O . ASN A 1 189 ? 7.45290 56.39871 30.06997 1.000 48.91886 189 ASN C O 1
ATOM 1462 N N . VAL A 1 190 ? 8.36534 58.41117 30.37468 1.000 47.73886 190 VAL C N 1
ATOM 1463 C CA . VAL A 1 190 ? 8.29742 58.27868 31.82711 1.000 53.04658 190 VAL C CA 1
ATOM 1464 C C . VAL A 1 190 ? 6.85354 58.24565 32.28373 1.000 53.49332 190 VAL C C 1
ATOM 1465 O O . VAL A 1 190 ? 6.51645 57.52940 33.24034 1.000 50.77175 190 VAL C O 1
ATOM 1469 N N . GLU A 1 191 ? 5.95650 58.99413 31.59683 1.000 54.00886 191 GLU C N 1
ATOM 1470 C CA . GLU A 1 191 ? 4.61527 58.91106 32.16424 1.000 55.26272 191 GLU C CA 1
ATOM 1471 C C . GLU A 1 191 ? 3.91255 57.60891 31.76847 1.000 48.47732 191 GLU C C 1
ATOM 1472 O O . GLU A 1 191 ? 3.16529 57.06934 32.59642 1.000 46.53718 191 GLU C O 1
ATOM 1478 N N . PRO A 1 192 ? 4.07492 57.07450 30.55137 1.000 42.67886 192 PRO C N 1
ATOM 1479 C CA . PRO A 1 192 ? 3.70218 55.65939 30.35966 1.000 50.42657 192 PRO C CA 1
ATOM 1480 C C . PRO A 1 192 ? 4.26822 54.76903 31.45736 1.000 46.97886 192 PRO C C 1
ATOM 1481 O O . PRO A 1 192 ? 3.51495 54.02722 32.10496 1.000 45.52886 192 PRO C O 1
ATOM 1485 N N . LEU A 1 193 ? 5.58359 54.88507 31.71264 1.000 42.20921 193 LEU C N 1
ATOM 1486 C CA . LEU A 1 193 ? 6.25786 54.06934 32.71805 1.000 41.19639 193 LEU C CA 1
ATOM 1487 C C . LEU A 1 193 ? 5.55990 54.18374 34.05083 1.000 41.10372 193 LEU C C 1
ATOM 1488 O O . LEU A 1 193 ? 5.21871 53.17081 34.67102 1.000 43.47295 193 LEU C O 1
ATOM 1493 N N . ALA A 1 194 ? 5.32135 55.41530 34.49920 1.000 41.61212 194 ALA C N 1
ATOM 1494 C CA . ALA A 1 194 ? 4.60543 55.60928 35.74965 1.000 43.76886 194 ALA C CA 1
ATOM 1495 C C . ALA A 1 194 ? 3.33207 54.77983 35.77991 1.000 43.68522 194 ALA C C 1
ATOM 1496 O O . ALA A 1 194 ? 3.13307 53.96214 36.68840 1.000 47.91710 194 ALA C O 1
ATOM 1498 N N . HIS A 1 195 ? 2.50722 54.89912 34.73214 1.000 43.75437 195 HIS C N 1
ATOM 1499 C CA . HIS A 1 195 ? 1.23560 54.18125 34.71100 1.000 42.04980 195 HIS C CA 1
ATOM 1500 C C . HIS A 1 195 ? 1.46246 52.69422 34.76520 1.000 39.52680 195 HIS C C 1
ATOM 1501 O O . HIS A 1 195 ? 0.80415 51.99238 35.53760 1.000 42.31377 195 HIS C O 1
ATOM 1508 N N . LEU A 1 196 ? 2.41940 52.20081 33.98191 1.000 37.05065 196 LEU C N 1
ATOM 1509 C CA . LEU A 1 196 ? 2.73640 50.78247 34.04514 1.000 41.62346 196 LEU C CA 1
ATOM 1510 C C . LEU A 1 196 ? 3.12815 50.36864 35.45632 1.000 43.31886 196 LEU C C 1
ATOM 1511 O O . LEU A 1 196 ? 2.56754 49.42140 36.00686 1.000 41.96886 196 LEU C O 1
ATOM 1516 N N . PHE A 1 197 ? 4.00775 51.14151 36.09047 1.000 41.12068 197 PHE C N 1
ATOM 1517 C CA . PHE A 1 197 ? 4.63252 50.73607 37.34845 1.000 43.32479 197 PHE C CA 1
ATOM 1518 C C . PHE A 1 197 ? 3.65004 50.83684 38.50657 1.000 40.50866 197 PHE C C 1
ATOM 1519 O O . PHE A 1 197 ? 3.31804 49.83706 39.16533 1.000 39.42256 197 PHE C O 1
ATOM 1527 N N . PHE A 1 198 ? 3.08788 52.02042 38.68957 1.000 42.62981 198 PHE C N 1
ATOM 1528 C CA . PHE A 1 198 ? 2.22749 52.24996 39.83515 1.000 44.60768 198 PHE C CA 1
ATOM 1529 C C . PHE A 1 198 ? 1.02963 51.30598 39.80155 1.000 48.85956 198 PHE C C 1
ATOM 1530 O O . PHE A 1 198 ? 0.72634 50.62950 40.79428 1.000 54.37559 198 PHE C O 1
ATOM 1538 N N . GLN A 1 199 ? 0.39256 51.17202 38.63923 1.000 43.07670 199 GLN C N 1
ATOM 1539 C CA . GLN A 1 199 ? -0.74662 50.27369 38.54918 1.000 45.23820 199 GLN C CA 1
ATOM 1540 C C . GLN A 1 199 ? -0.37144 48.83671 38.91108 1.000 49.52381 199 GLN C C 1
ATOM 1541 O O . GLN A 1 199 ? -1.06963 48.21324 39.72681 1.000 48.68891 199 GLN C O 1
ATOM 1547 N N . ARG A 1 200 ? 0.76431 48.29659 38.37839 1.000 51.51694 200 ARG C N 1
ATOM 1548 C CA . ARG A 1 200 ? 1.06015 46.92013 38.79453 1.000 45.12806 200 ARG C CA 1
ATOM 1549 C C . ARG A 1 200 ? 1.41343 46.83070 40.25638 1.000 47.71767 200 ARG C C 1
ATOM 1550 O O . ARG A 1 200 ? 1.02204 45.84300 40.90074 1.000 46.02020 200 ARG C O 1
ATOM 1558 N N . CYS A 1 201 ? 2.04235 47.86775 40.82823 1.000 39.16863 201 CYS C N 1
ATOM 1559 C CA . CYS A 1 201 ? 2.29138 47.75717 42.25770 1.000 50.75445 201 CYS C CA 1
ATOM 1560 C C . CYS A 1 201 ? 0.96177 47.69795 42.99991 1.000 53.69874 201 CYS C C 1
ATOM 1561 O O . CYS A 1 201 ? 0.77859 46.85452 43.89714 1.000 51.74852 201 CYS C O 1
ATOM 1564 N N . LEU A 1 202 ? -0.01423 48.49775 42.54591 1.000 51.74177 202 LEU C N 1
ATOM 1565 C CA . LEU A 1 202 ? -1.36505 48.42250 43.09128 1.000 52.33837 202 LEU C CA 1
ATOM 1566 C C . LEU A 1 202 ? -1.88679 47.00328 43.05794 1.000 46.92875 202 LEU C C 1
ATOM 1567 O O . LEU A 1 202 ? -2.33643 46.46674 44.07396 1.000 50.11235 202 LEU C O 1
ATOM 1572 N N . ASP A 1 203 ? -1.87200 46.39620 41.87213 1.000 47.69510 203 ASP C N 1
ATOM 1573 C CA . ASP A 1 203 ? -2.47789 45.08264 41.73792 1.000 46.49486 203 ASP C CA 1
ATOM 1574 C C . ASP A 1 203 ? -1.82335 44.08310 42.67267 1.000 45.72337 203 ASP C C 1
ATOM 1575 O O . ASP A 1 203 ? -2.47310 43.13526 43.11964 1.000 47.49691 203 ASP C O 1
ATOM 1580 N N . ALA A 1 204 ? -0.54442 44.28582 42.98337 1.000 46.92857 204 ALA C N 1
ATOM 1581 C CA . ALA A 1 204 ? 0.24790 43.30817 43.70295 1.000 47.37954 204 ALA C CA 1
ATOM 1582 C C . ALA A 1 204 ? 0.41350 43.63712 45.18977 1.000 57.62504 204 ALA C C 1
ATOM 1583 O O . ALA A 1 204 ? 1.09726 42.88642 45.90471 1.000 52.86886 204 ALA C O 1
ATOM 1585 N N . ASN A 1 205 ? -0.13795 44.77204 45.65061 1.000 54.55544 205 ASN C N 1
ATOM 1586 C CA . ASN A 1 205 ? 0.01200 45.23686 47.03605 1.000 56.05223 205 ASN C CA 1
ATOM 1587 C C . ASN A 1 205 ? 1.48444 45.43380 47.36445 1.000 56.10089 205 ASN C C 1
ATOM 1588 O O . ASN A 1 205 ? 2.01987 44.88169 48.32653 1.000 53.45149 205 ASN C O 1
ATOM 1593 N N . ILE A 1 206 ? 2.14204 46.18859 46.49913 1.000 53.20972 206 ILE C N 1
ATOM 1594 C CA . ILE A 1 206 ? 3.54863 46.52675 46.59730 1.000 51.78225 206 ILE C CA 1
ATOM 1595 C C . ILE A 1 206 ? 3.64622 48.02652 46.87020 1.000 57.15284 206 ILE C C 1
ATOM 1596 O O . ILE A 1 206 ? 2.93686 48.82731 46.24701 1.000 57.17609 206 ILE C O 1
ATOM 1601 N N . THR A 1 207 ? 4.50831 48.41457 47.80681 1.000 53.35079 207 THR C N 1
ATOM 1602 C CA . THR A 1 207 ? 4.76037 49.83440 48.03105 1.000 48.34707 207 THR C CA 1
ATOM 1603 C C . THR A 1 207 ? 5.75339 50.36237 46.99601 1.000 50.40484 207 THR C C 1
ATOM 1604 O O . THR A 1 207 ? 6.87214 49.85340 46.91115 1.000 51.43383 207 THR C O 1
ATOM 1608 N N . PRO A 1 208 ? 5.39259 51.34563 46.18798 1.000 47.13441 208 PRO C N 1
ATOM 1609 C CA . PRO A 1 208 ? 6.31505 51.80550 45.15628 1.000 45.89782 208 PRO C CA 1
ATOM 1610 C C . PRO A 1 208 ? 7.27036 52.86405 45.68685 1.000 51.47082 208 PRO C C 1
ATOM 1611 O O . PRO A 1 208 ? 6.98048 53.59514 46.64012 1.000 52.87205 208 PRO C O 1
ATOM 1615 N N . TYR A 1 209 ? 8.43573 52.92552 45.03758 1.000 49.11068 209 TYR C N 1
ATOM 1616 C CA . TYR A 1 209 ? 9.46342 53.91714 45.31061 1.000 43.56474 209 TYR C CA 1
ATOM 1617 C C . TYR A 1 209 ? 10.08571 54.35664 43.99807 1.000 47.29886 209 TYR C C 1
ATOM 1618 O O . TYR A 1 209 ? 10.06704 53.63845 42.99514 1.000 49.92842 209 TYR C O 1
ATOM 1627 N N . VAL A 1 210 ? 10.65659 55.54626 44.01830 1.000 48.06255 210 VAL C N 1
ATOM 1628 C CA . VAL A 1 210 ? 11.44033 56.06010 42.90914 1.000 43.88829 210 VAL C CA 1
ATOM 1629 C C . VAL A 1 210 ? 12.85754 56.32917 43.39475 1.000 50.95013 210 VAL C C 1
ATOM 1630 O O . VAL A 1 210 ? 13.06022 56.83877 44.50538 1.000 50.89252 210 VAL C O 1
ATOM 1634 N N . VAL A 1 211 ? 13.83618 55.96870 42.56837 1.000 46.95375 211 VAL C N 1
ATOM 1635 C CA . VAL A 1 211 ? 15.24591 56.02980 42.93749 1.000 51.15004 211 VAL C CA 1
ATOM 1636 C C . VAL A 1 211 ? 15.99209 56.88744 41.92645 1.000 45.24067 211 VAL C C 1
ATOM 1637 O O . VAL A 1 211 ? 15.94165 56.62919 40.71756 1.000 44.46089 211 VAL C O 1
ATOM 1641 N N . THR A 1 212 ? 16.65860 57.92354 42.41292 1.000 48.08040 212 THR C N 1
ATOM 1642 C CA . THR A 1 212 ? 17.51792 58.71365 41.54181 1.000 52.41462 212 THR C CA 1
ATOM 1643 C C . THR A 1 212 ? 18.71807 59.19999 42.33714 1.000 54.68518 212 THR C C 1
ATOM 1644 O O . THR A 1 212 ? 18.80895 59.01357 43.55046 1.000 58.12812 212 THR C O 1
ATOM 1648 N N . LYS A 1 213 ? 19.65896 59.80313 41.62850 1.000 55.94357 213 LYS C N 1
ATOM 1649 C CA . LYS A 1 213 ? 20.65271 60.68498 42.22670 1.000 58.85840 213 LYS C CA 1
ATOM 1650 C C . LYS A 1 213 ? 20.33679 62.12894 41.84200 1.000 54.92565 213 LYS C C 1
ATOM 1651 O O . LYS A 1 213 ? 21.22689 62.91096 41.50979 1.000 53.61250 213 LYS C O 1
ATOM 1657 N N . LYS A 1 214 ? 19.04157 62.48435 41.86546 1.000 55.50024 214 LYS C N 1
ATOM 1658 C CA . LYS A 1 214 ? 18.61612 63.78492 41.34625 1.000 60.47883 214 LYS C CA 1
ATOM 1659 C C . LYS A 1 214 ? 19.21605 64.92470 42.15713 1.000 67.94639 214 LYS C C 1
ATOM 1660 O O . LYS A 1 214 ? 19.44065 66.01614 41.61981 1.000 69.93152 214 LYS C O 1
ATOM 1666 N N . THR A 1 215 ? 19.49437 64.68393 43.44191 1.000 64.67770 215 THR C N 1
ATOM 1667 C CA . THR A 1 215 ? 20.07336 65.71355 44.29235 1.000 66.45236 215 THR C CA 1
ATOM 1668 C C . THR A 1 215 ? 21.47773 66.09963 43.81799 1.000 66.97759 215 THR C C 1
ATOM 1669 O O . THR A 1 215 ? 21.84634 67.28048 43.83410 1.000 72.83234 215 THR C O 1
ATOM 1673 N N . VAL A 1 216 ? 22.25884 65.13518 43.34221 1.000 67.54050 216 VAL C N 1
ATOM 1674 C CA . VAL A 1 216 ? 23.63945 65.40487 42.95997 1.000 64.04988 216 VAL C CA 1
ATOM 1675 C C . VAL A 1 216 ? 23.67166 65.61245 41.45545 1.000 59.51165 216 VAL C C 1
ATOM 1676 O O . VAL A 1 216 ? 24.51244 66.34398 40.93006 1.000 61.91463 216 VAL C O 1
ATOM 1680 N N . PHE A 1 217 ? 22.76769 64.95793 40.75051 1.000 59.43088 217 PHE C N 1
ATOM 1681 C CA . PHE A 1 217 ? 22.64008 65.09716 39.30212 1.000 65.83043 217 PHE C CA 1
ATOM 1682 C C . PHE A 1 217 ? 21.30699 65.79610 39.04026 1.000 61.41070 217 PHE C C 1
ATOM 1683 O O . PHE A 1 217 ? 20.25660 65.16108 39.03519 1.000 58.26900 217 PHE C O 1
ATOM 1691 N N . LYS A 1 218 ? 21.35402 67.12298 38.87011 1.000 67.01149 218 LYS C N 1
ATOM 1692 C CA . LYS A 1 218 ? 20.11928 67.89919 38.82391 1.000 66.17069 218 LYS C CA 1
ATOM 1693 C C . LYS A 1 218 ? 19.31524 67.58997 37.57387 1.000 63.74511 218 LYS C C 1
ATOM 1694 O O . LYS A 1 218 ? 18.07890 67.63783 37.61410 1.000 69.52494 218 LYS C O 1
ATOM 1700 N N . TRP A 1 219 ? 19.97839 67.15434 36.49526 1.000 56.09824 219 TRP C N 1
ATOM 1701 C CA . TRP A 1 219 ? 19.25873 66.81707 35.26923 1.000 52.66590 219 TRP C CA 1
ATOM 1702 C C . TRP A 1 219 ? 18.32482 65.62114 35.41961 1.000 55.00097 219 TRP C C 1
ATOM 1703 O O . TRP A 1 219 ? 17.45545 65.43396 34.56683 1.000 57.67504 219 TRP C O 1
ATOM 1714 N N . GLN A 1 220 ? 18.48407 64.81241 36.46749 1.000 57.74541 220 GLN C N 1
ATOM 1715 C CA . GLN A 1 220 ? 17.61952 63.67474 36.73556 1.000 58.08714 220 GLN C CA 1
ATOM 1716 C C . GLN A 1 220 ? 16.33186 64.06072 37.43530 1.000 60.52157 220 GLN C C 1
ATOM 1717 O O . GLN A 1 220 ? 15.43092 63.21989 37.54474 1.000 57.31139 220 GLN C O 1
ATOM 1723 N N . GLU A 1 221 ? 16.20269 65.31849 37.85981 1.000 61.10536 221 GLU C N 1
ATOM 1724 C CA . GLU A 1 221 ? 15.06625 65.70612 38.69372 1.000 65.82978 221 GLU C CA 1
ATOM 1725 C C . GLU A 1 221 ? 13.76047 65.60708 37.91358 1.000 61.20821 221 GLU C C 1
ATOM 1726 O O . GLU A 1 221 ? 12.72689 65.23021 38.47950 1.000 59.20243 221 GLU C O 1
ATOM 1732 N N . GLY A 1 222 ? 13.83467 65.73425 36.58306 1.000 51.45932 222 GLY C N 1
ATOM 1733 C CA . GLY A 1 222 ? 12.67068 65.44466 35.74524 1.000 59.65802 222 GLY C CA 1
ATOM 1734 C C . GLY A 1 222 ? 12.03633 64.08957 36.03336 1.000 61.42924 222 GLY C C 1
ATOM 1735 O O . GLY A 1 222 ? 10.81030 63.97213 36.17097 1.000 59.15548 222 GLY C O 1
ATOM 1736 N N . PHE A 1 223 ? 12.86373 63.03913 36.11313 1.000 64.55082 223 PHE C N 1
ATOM 1737 C CA . PHE A 1 223 ? 12.35431 61.70293 36.39492 1.000 52.31918 223 PHE C CA 1
ATOM 1738 C C . PHE A 1 223 ? 11.46325 61.72940 37.62674 1.000 56.63585 223 PHE C C 1
ATOM 1739 O O . PHE A 1 223 ? 10.31648 61.26695 37.58954 1.000 54.23886 223 PHE C O 1
ATOM 1747 N N . TRP A 1 224 ? 11.98876 62.24922 38.74503 1.000 56.29389 224 TRP C N 1
ATOM 1748 C CA . TRP A 1 224 ? 11.18991 62.25004 39.96931 1.000 59.76353 224 TRP C CA 1
ATOM 1749 C C . TRP A 1 224 ? 9.92696 63.08350 39.82764 1.000 61.08382 224 TRP C C 1
ATOM 1750 O O . TRP A 1 224 ? 8.91615 62.76962 40.46344 1.000 54.83004 224 TRP C O 1
ATOM 1761 N N . ALA A 1 225 ? 9.97126 64.15125 39.01654 1.000 64.67239 225 ALA C N 1
ATOM 1762 C CA . ALA A 1 225 ? 8.81837 65.03888 38.86580 1.000 59.87938 225 ALA C CA 1
ATOM 1763 C C . ALA A 1 225 ? 7.66313 64.32846 38.17004 1.000 60.14606 225 ALA C C 1
ATOM 1764 O O . ALA A 1 225 ? 6.56723 64.20626 38.73653 1.000 59.78619 225 ALA C O 1
ATOM 1766 N N . VAL A 1 226 ? 7.91277 63.79426 36.96333 1.000 56.42886 226 VAL C N 1
ATOM 1767 C CA . VAL A 1 226 ? 6.85913 63.12265 36.20253 1.000 51.46887 226 VAL C CA 1
ATOM 1768 C C . VAL A 1 226 ? 6.26060 61.98129 37.01392 1.000 55.18452 226 VAL C C 1
ATOM 1769 O O . VAL A 1 226 ? 5.05363 61.96012 37.28084 1.000 62.86091 226 VAL C O 1
ATOM 1773 N N . MET A 1 227 ? 7.11180 61.05315 37.46623 1.000 57.04886 227 MET C N 1
ATOM 1774 C CA . MET A 1 227 ? 6.67103 59.96148 38.33152 1.000 54.41811 227 MET C CA 1
ATOM 1775 C C . MET A 1 227 ? 5.82557 60.46644 39.49759 1.000 54.19742 227 MET C C 1
ATOM 1776 O O . MET A 1 227 ? 4.83498 59.83285 39.87021 1.000 54.92727 227 MET C O 1
ATOM 1781 N N . LYS A 1 228 ? 6.21319 61.58751 40.11054 1.000 54.92778 228 LYS C N 1
ATOM 1782 C CA . LYS A 1 228 ? 5.44502 62.08070 41.24967 1.000 58.22526 228 LYS C CA 1
ATOM 1783 C C . LYS A 1 228 ? 4.11459 62.64903 40.78319 1.000 62.10974 228 LYS C C 1
ATOM 1784 O O . LYS A 1 228 ? 3.06090 62.33563 41.35444 1.000 65.72842 228 LYS C O 1
ATOM 1790 N N . ASP A 1 229 ? 4.14337 63.46154 39.71918 1.000 62.47005 229 ASP C N 1
ATOM 1791 C CA . ASP A 1 229 ? 2.92281 64.09815 39.22502 1.000 64.45766 229 ASP C CA 1
ATOM 1792 C C . ASP A 1 229 ? 1.85753 63.06041 38.91343 1.000 61.60952 229 ASP C C 1
ATOM 1793 O O . ASP A 1 229 ? 0.70584 63.18768 39.34553 1.000 59.44886 229 ASP C O 1
ATOM 1798 N N . VAL A 1 230 ? 2.21493 62.05538 38.10786 1.000 57.46268 230 VAL C N 1
ATOM 1799 C CA . VAL A 1 230 ? 1.28502 60.97294 37.82624 1.000 52.32886 230 VAL C CA 1
ATOM 1800 C C . VAL A 1 230 ? 0.81200 60.35826 39.12851 1.000 57.55855 230 VAL C C 1
ATOM 1801 O O . VAL A 1 230 ? -0.39427 60.25111 39.38374 1.000 60.97183 230 VAL C O 1
ATOM 1805 N N . PHE A 1 231 ? 1.74972 60.03176 40.01471 1.000 51.61315 231 PHE C N 1
ATOM 1806 C CA . PHE A 1 231 ? 1.35069 59.34226 41.23041 1.000 58.08866 231 PHE C CA 1
ATOM 1807 C C . PHE A 1 231 ? 0.27196 60.11925 41.97084 1.000 60.91039 231 PHE C C 1
ATOM 1808 O O . PHE A 1 231 ? -0.87725 59.66491 42.08146 1.000 61.37326 231 PHE C O 1
ATOM 1816 N N . ASP A 1 232 ? 0.61835 61.33987 42.40527 1.000 64.87192 232 ASP C N 1
ATOM 1817 C CA . ASP A 1 232 ? -0.29721 62.17643 43.17836 1.000 66.91271 232 ASP C CA 1
ATOM 1818 C C . ASP A 1 232 ? -1.62612 62.36287 42.45077 1.000 66.85743 232 ASP C C 1
ATOM 1819 O O . ASP A 1 232 ? -2.68532 62.42395 43.08538 1.000 71.72533 232 ASP C O 1
ATOM 1824 N N . GLU A 1 233 ? -1.58781 62.46619 41.11600 1.000 64.04412 233 GLU C N 1
ATOM 1825 C CA . GLU A 1 233 ? -2.81154 62.69544 40.35608 1.000 59.03598 233 GLU C CA 1
ATOM 1826 C C . GLU A 1 233 ? -3.63400 61.42073 40.20789 1.000 59.05536 233 GLU C C 1
ATOM 1827 O O . GLU A 1 233 ? -4.85925 61.45247 40.34708 1.000 66.12567 233 GLU C O 1
ATOM 1833 N N . HIS A 1 234 ? -2.99671 60.28642 39.92892 1.000 61.10063 234 HIS C N 1
ATOM 1834 C CA . HIS A 1 234 ? -3.74705 59.15611 39.39676 1.000 56.65886 234 HIS C CA 1
ATOM 1835 C C . HIS A 1 234 ? -3.76334 57.91057 40.27200 1.000 59.21788 234 HIS C C 1
ATOM 1836 O O . HIS A 1 234 ? -4.56048 57.00533 39.98737 1.000 58.87707 234 HIS C O 1
ATOM 1843 N N . TYR A 1 235 ? -2.88982 57.80600 41.28435 1.000 55.31715 235 TYR C N 1
ATOM 1844 C CA . TYR A 1 235 ? -2.77785 56.58309 42.07197 1.000 53.31434 235 TYR C CA 1
ATOM 1845 C C . TYR A 1 235 ? -2.71128 56.78281 43.58077 1.000 59.68529 235 TYR C C 1
ATOM 1846 O O . TYR A 1 235 ? -3.05273 55.83817 44.30356 1.000 63.66657 235 TYR C O 1
ATOM 1855 N N . LYS A 1 236 ? -2.30318 57.95632 44.08178 1.000 59.00447 236 LYS C N 1
ATOM 1856 C CA . LYS A 1 236 ? -2.10768 58.14458 45.52381 1.000 63.92934 236 LYS C CA 1
ATOM 1857 C C . LYS A 1 236 ? -3.34699 57.76577 46.33562 1.000 64.66173 236 LYS C C 1
ATOM 1858 O O . LYS A 1 236 ? -3.25275 57.02696 47.32567 1.000 66.69326 236 LYS C O 1
ATOM 1864 N N . SER A 1 237 ? -4.51190 58.29160 45.94221 1.000 67.17495 237 SER C N 1
ATOM 1865 C CA . SER A 1 237 ? -5.79362 57.92127 46.53182 1.000 65.91368 237 SER C CA 1
ATOM 1866 C C . SER A 1 237 ? -5.96127 56.40525 46.68850 1.000 70.26415 237 SER C C 1
ATOM 1867 O O . SER A 1 237 ? -6.28787 55.91978 47.78018 1.000 69.43898 237 SER C O 1
ATOM 1870 N N . ARG A 1 238 ? -5.72083 55.63859 45.60647 1.000 67.59607 238 ARG C N 1
ATOM 1871 C CA . ARG A 1 238 ? -5.89942 54.18660 45.64958 1.000 61.85692 238 ARG C CA 1
ATOM 1872 C C . ARG A 1 238 ? -4.86668 53.50438 46.51938 1.000 63.22425 238 ARG C C 1
ATOM 1873 O O . ARG A 1 238 ? -5.16113 52.46309 47.11407 1.000 60.51018 238 ARG C O 1
ATOM 1881 N N . PHE A 1 239 ? -3.64875 54.04196 46.58239 1.000 64.62381 239 PHE C N 1
ATOM 1882 C CA . PHE A 1 239 ? -2.65003 53.43058 47.45126 1.000 64.43135 239 PHE C CA 1
ATOM 1883 C C . PHE A 1 239 ? -2.99709 53.64530 48.91540 1.000 65.24373 239 PHE C C 1
ATOM 1884 O O . PHE A 1 239 ? -2.85077 52.72451 49.73128 1.000 57.99886 239 PHE C O 1
ATOM 1892 N N . GLU A 1 240 ? -3.50619 54.83135 49.26595 1.000 66.90173 240 GLU C N 1
ATOM 1893 C CA . GLU A 1 240 ? -3.90303 54.97917 50.65855 1.000 68.27448 240 GLU C CA 1
ATOM 1894 C C . GLU A 1 240 ? -5.17424 54.20276 50.98013 1.000 67.30396 240 GLU C C 1
ATOM 1895 O O . GLU A 1 240 ? -5.31113 53.72733 52.11475 1.000 68.71356 240 GLU C O 1
ATOM 1901 N N . GLU A 1 241 ? -6.10396 54.04879 50.02289 1.000 66.71376 241 GLU C N 1
ATOM 1902 C CA . GLU A 1 241 ? -7.25954 53.18077 50.27787 1.000 67.00032 241 GLU C CA 1
ATOM 1903 C C . GLU A 1 241 ? -6.83439 51.77905 50.69438 1.000 67.53428 241 GLU C C 1
ATOM 1904 O O . GLU A 1 241 ? -7.52787 51.12430 51.48019 1.000 77.94530 241 GLU C O 1
ATOM 1910 N N . LYS A 1 242 ? -5.70883 51.29969 50.17885 1.000 69.57330 242 LYS C N 1
ATOM 1911 C CA . LYS A 1 242 ? -5.18421 49.98751 50.51747 1.000 66.42987 242 LYS C CA 1
ATOM 1912 C C . LYS A 1 242 ? -4.20306 50.02554 51.67541 1.000 63.54173 242 LYS C C 1
ATOM 1913 O O . LYS A 1 242 ? -3.75043 48.96662 52.12018 1.000 57.75886 242 LYS C O 1
ATOM 1919 N N . GLY A 1 243 ? -3.92036 51.21295 52.20916 1.000 68.21610 243 GLY C N 1
ATOM 1920 C CA . GLY A 1 243 ? -2.96343 51.34873 53.28017 1.000 72.44039 243 GLY C CA 1
ATOM 1921 C C . GLY A 1 243 ? -1.62260 50.77113 52.88781 1.000 76.39186 243 GLY C C 1
ATOM 1922 O O . GLY A 1 243 ? -1.10480 49.86936 53.55577 1.000 82.73306 243 GLY C O 1
ATOM 1923 N N . LEU A 1 244 ? -1.08011 51.25136 51.76530 1.000 72.93320 244 LEU C N 1
ATOM 1924 C CA . LEU A 1 244 ? 0.25402 50.88157 51.31682 1.000 73.40495 244 LEU C CA 1
ATOM 1925 C C . LEU A 1 244 ? 1.29696 51.96479 51.52726 1.000 77.58966 244 LEU C C 1
ATOM 1926 O O . LEU A 1 244 ? 2.49416 51.66130 51.46474 1.000 78.32822 244 LEU C O 1
ATOM 1931 N N . LEU A 1 245 ? 0.88084 53.20903 51.74652 1.000 69.44886 245 LEU C N 1
ATOM 1932 C CA . LEU A 1 245 ? 1.80563 54.29966 52.04581 1.000 75.10450 245 LEU C CA 1
ATOM 1933 C C . LEU A 1 245 ? 2.12009 54.39049 53.53763 1.000 79.43697 245 LEU C C 1
ATOM 1934 O O . LEU A 1 245 ? 2.20595 55.48847 54.09477 1.000 83.74297 245 LEU C O 1
ATOM 1939 N N . GLN A 1 246 ? 2.25062 53.25809 54.22819 1.000 77.12814 246 GLN C N 1
ATOM 1940 C CA . GLN A 1 246 ? 2.33807 53.28097 55.68366 1.000 79.27374 246 GLN C CA 1
ATOM 1941 C C . GLN A 1 246 ? 3.78972 53.31991 56.16101 1.000 84.69219 246 GLN C C 1
ATOM 1942 O O . GLN A 1 246 ? 4.17077 54.20012 56.94328 1.000 75.09822 246 GLN C O 1
ATOM 1948 N N . ALA A 1 247 ? 4.61157 52.37320 55.69074 1.000 90.06826 247 ALA C N 1
ATOM 1949 C CA . ALA A 1 247 ? 6.04369 52.37253 55.99366 1.000 88.79196 247 ALA C CA 1
ATOM 1950 C C . ALA A 1 247 ? 6.81809 53.44252 55.23695 1.000 80.89084 247 ALA C C 1
ATOM 1951 O O . ALA A 1 247 ? 8.03269 53.54532 55.44101 1.000 81.46718 247 ALA C O 1
ATOM 1953 N N . CYS A 1 248 ? 6.16220 54.22649 54.37826 1.000 76.91647 248 CYS C N 1
ATOM 1954 C CA . CYS A 1 248 ? 6.81333 55.32213 53.67578 1.000 76.76799 248 CYS C CA 1
ATOM 1955 C C . CYS A 1 248 ? 6.15929 56.67067 53.96597 1.000 81.06477 248 CYS C C 1
ATOM 1956 O O . CYS A 1 248 ? 6.44973 57.65593 53.27188 1.000 81.73073 248 CYS C O 1
ATOM 1959 N N . GLY A 1 249 ? 5.29677 56.74580 54.97937 1.000 74.96436 249 GLY C N 1
ATOM 1960 C CA . GLY A 1 249 ? 4.79256 58.01478 55.47328 1.000 70.04923 249 GLY C CA 1
ATOM 1961 C C . GLY A 1 249 ? 3.79996 58.78132 54.61526 1.000 74.78562 249 GLY C C 1
ATOM 1962 O O . GLY A 1 249 ? 3.93579 59.99584 54.44861 1.000 82.85033 249 GLY C O 1
ATOM 1963 N N . GLY A 1 250 ? 2.80682 58.10388 54.05552 1.000 70.73777 250 GLY C N 1
ATOM 1964 C CA . GLY A 1 250 ? 1.69143 58.80279 53.45553 1.000 72.26054 250 GLY C CA 1
ATOM 1965 C C . GLY A 1 250 ? 1.83164 59.27830 52.02111 1.000 80.96415 250 GLY C C 1
ATOM 1966 O O . GLY A 1 250 ? 0.81852 59.40261 51.31981 1.000 78.96151 250 GLY C O 1
ATOM 1967 N N . ASP A 1 251 ? 3.05386 59.57836 51.57269 1.000 79.57099 251 ASP C N 1
ATOM 1968 C CA . ASP A 1 251 ? 3.29522 59.97611 50.18545 1.000 78.87000 251 ASP C CA 1
ATOM 1969 C C . ASP A 1 251 ? 4.28298 59.02825 49.50754 1.000 79.59852 251 ASP C C 1
ATOM 1970 O O . ASP A 1 251 ? 4.86389 58.13262 50.13585 1.000 81.13271 251 ASP C O 1
ATOM 1975 N N . LEU A 1 252 ? 4.46607 59.26805 48.20200 1.000 66.07497 252 LEU C N 1
ATOM 1976 C CA . LEU A 1 252 ? 5.51021 58.63784 47.39813 1.000 62.55804 252 LEU C CA 1
ATOM 1977 C C . LEU A 1 252 ? 6.90389 59.09785 47.83733 1.000 65.51513 252 LEU C C 1
ATOM 1978 O O . LEU A 1 252 ? 7.20770 60.29885 47.80950 1.000 66.01263 252 LEU C O 1
ATOM 1983 N N . GLN A 1 253 ? 7.75876 58.14493 48.22348 1.000 61.69867 253 GLN C N 1
ATOM 1984 C CA . GLN A 1 253 ? 9.10385 58.47585 48.67657 1.000 62.99966 253 GLN C CA 1
ATOM 1985 C C . GLN A 1 253 ? 10.09017 58.43953 47.52630 1.000 61.68588 253 GLN C C 1
ATOM 1986 O O . GLN A 1 253 ? 10.06587 57.53308 46.69399 1.000 64.44305 253 GLN C O 1
ATOM 1992 N N . HIS A 1 254 ? 10.94653 59.44386 47.47659 1.000 60.74551 254 HIS C N 1
ATOM 1993 C CA . HIS A 1 254 ? 12.10525 59.42710 46.60872 1.000 53.36455 254 HIS C CA 1
ATOM 1994 C C . HIS A 1 254 ? 13.30918 58.99247 47.42252 1.000 54.57098 254 HIS C C 1
ATOM 1995 O O . HIS A 1 254 ? 13.52981 59.49257 48.52119 1.000 64.62542 254 HIS C O 1
ATOM 2002 N N . LEU A 1 255 ? 14.08167 58.06840 46.88790 1.000 60.77111 255 LEU C N 1
ATOM 2003 C CA . LEU A 1 255 ? 15.28827 57.59812 47.53578 1.000 58.77983 255 LEU C CA 1
ATOM 2004 C C . LEU A 1 255 ? 16.49571 57.95949 46.68345 1.000 65.07714 255 LEU C C 1
ATOM 2005 O O . LEU A 1 255 ? 16.46439 57.81534 45.44481 1.000 60.00655 255 LEU C O 1
ATOM 2010 N N . ILE A 1 256 ? 17.55191 58.44255 47.34790 1.000 62.52547 256 ILE C N 1
ATOM 2011 C CA . ILE A 1 256 ? 18.83775 58.53751 46.67918 1.000 60.97165 256 ILE C CA 1
ATOM 2012 C C . ILE A 1 256 ? 19.36087 57.12007 46.47983 1.000 66.56508 256 ILE C C 1
ATOM 2013 O O . ILE A 1 256 ? 19.15840 56.24267 47.33323 1.000 68.55946 256 ILE C O 1
ATOM 2018 N N . SER A 1 257 ? 20.03970 56.88522 45.34740 1.000 62.99825 257 SER C N 1
ATOM 2019 C CA . SER A 1 257 ? 20.29071 55.51840 44.87610 1.000 66.41679 257 SER C CA 1
ATOM 2020 C C . SER A 1 257 ? 21.14900 54.71069 45.85013 1.000 75.35315 257 SER C C 1
ATOM 2021 O O . SER A 1 257 ? 21.10727 53.46390 45.84565 1.000 76.43791 257 SER C O 1
ATOM 2024 N N . ASP A 1 258 ? 21.83433 55.39767 46.77146 1.000 74.60837 258 ASP C N 1
ATOM 2025 C CA . ASP A 1 258 ? 22.70200 54.71922 47.71296 1.000 77.26831 258 ASP C CA 1
ATOM 2026 C C . ASP A 1 258 ? 22.01813 54.43857 49.05344 1.000 82.78058 258 ASP C C 1
ATOM 2027 O O . ASP A 1 258 ? 22.56529 53.67212 49.85761 1.000 85.27126 258 ASP C O 1
ATOM 2032 N N . ALA A 1 259 ? 20.80450 54.96343 49.28180 1.000 80.46481 259 ALA C N 1
ATOM 2033 C CA . ALA A 1 259 ? 19.93860 54.45563 50.34279 1.000 81.71738 259 ALA C CA 1
ATOM 2034 C C . ALA A 1 259 ? 18.98588 53.39470 49.82013 1.000 81.71717 259 ALA C C 1
ATOM 2035 O O . ALA A 1 259 ? 18.57651 52.49044 50.57524 1.000 84.84153 259 ALA C O 1
ATOM 2037 N N . ALA A 1 260 ? 18.63348 53.49397 48.53404 1.000 80.03513 260 ALA C N 1
ATOM 2038 C CA . ALA A 1 260 ? 17.96961 52.38991 47.85468 1.000 77.07913 260 ALA C CA 1
ATOM 2039 C C . ALA A 1 260 ? 18.78460 51.12372 48.03072 1.000 71.55014 260 ALA C C 1
ATOM 2040 O O . ALA A 1 260 ? 18.36500 50.19642 48.73291 1.000 70.37997 260 ALA C O 1
ATOM 2042 N N . THR A 1 261 ? 20.01637 51.12752 47.50873 1.000 73.92720 261 THR C N 1
ATOM 2043 C CA . THR A 1 261 ? 20.87904 49.95537 47.65344 1.000 74.39822 261 THR C CA 1
ATOM 2044 C C . THR A 1 261 ? 21.10445 49.54764 49.11057 1.000 75.30443 261 THR C C 1
ATOM 2045 O O . THR A 1 261 ? 21.78984 48.55834 49.37634 1.000 80.91684 261 THR C O 1
ATOM 2049 N N . MET A 1 262 ? 20.54181 50.28322 50.06552 1.000 75.56992 262 MET C N 1
ATOM 2050 C CA . MET A 1 262 ? 20.58868 49.78701 51.42809 1.000 74.25434 262 MET C CA 1
ATOM 2051 C C . MET A 1 262 ? 19.30352 49.05498 51.79478 1.000 73.28521 262 MET C C 1
ATOM 2052 O O . MET A 1 262 ? 19.36393 47.94335 52.33543 1.000 75.76277 262 MET C O 1
ATOM 2057 N N . GLN A 1 263 ? 18.13391 49.64465 51.48762 1.000 76.81301 263 GLN C N 1
ATOM 2058 C CA . GLN A 1 263 ? 16.86923 48.94348 51.77306 1.000 71.52136 263 GLN C CA 1
ATOM 2059 C C . GLN A 1 263 ? 16.68843 47.68515 50.92008 1.000 72.18195 263 GLN C C 1
ATOM 2060 O O . GLN A 1 263 ? 16.00320 46.74193 51.34483 1.000 68.86900 263 GLN C O 1
ATOM 2066 N N . LEU A 1 264 ? 17.32253 47.63726 49.74223 1.000 71.07218 264 LEU C N 1
ATOM 2067 C CA . LEU A 1 264 ? 17.39313 46.39722 48.97625 1.000 65.89464 264 LEU C CA 1
ATOM 2068 C C . LEU A 1 264 ? 17.77650 45.24331 49.87699 1.000 61.78274 264 LEU C C 1
ATOM 2069 O O . LEU A 1 264 ? 17.02119 44.28528 50.04557 1.000 58.49207 264 LEU C O 1
ATOM 2074 N N . ILE A 1 265 ? 18.96173 45.34423 50.47456 1.000 65.33030 265 ILE C N 1
ATOM 2075 C CA . ILE A 1 265 ? 19.50047 44.27764 51.30160 1.000 66.49823 265 ILE C CA 1
ATOM 2076 C C . ILE A 1 265 ? 18.74320 44.22430 52.61285 1.000 66.47091 265 ILE C C 1
ATOM 2077 O O . ILE A 1 265 ? 18.62625 43.16049 53.23724 1.000 69.57768 265 ILE C O 1
ATOM 2082 N N . ARG A 1 266 ? 18.16572 45.35146 53.02013 1.000 68.16330 266 ARG C N 1
ATOM 2083 C CA . ARG A 1 266 ? 17.56226 45.44237 54.34416 1.000 72.38504 266 ARG C CA 1
ATOM 2084 C C . ARG A 1 266 ? 16.20622 44.75146 54.36475 1.000 69.91609 266 ARG C C 1
ATOM 2085 O O . ARG A 1 266 ? 16.03718 43.67735 54.95069 1.000 73.35305 266 ARG C O 1
ATOM 2093 N N . TRP A 1 267 ? 15.23523 45.36546 53.68681 1.000 76.65226 267 TRP C N 1
ATOM 2094 C CA . TRP A 1 267 ? 13.85612 44.91520 53.72143 1.000 75.81883 267 TRP C CA 1
ATOM 2095 C C . TRP A 1 267 ? 13.78367 43.65522 52.87531 1.000 69.06886 267 TRP C C 1
ATOM 2096 O O . TRP A 1 267 ? 13.31345 43.63750 51.73494 1.000 64.56886 267 TRP C O 1
ATOM 2107 N N . THR A 1 268 ? 14.26801 42.58436 53.49478 1.000 64.67233 268 THR C N 1
ATOM 2108 C CA . THR A 1 268 ? 14.29220 41.22235 53.01778 1.000 57.28886 268 THR C CA 1
ATOM 2109 C C . THR A 1 268 ? 12.92317 40.57522 53.12521 1.000 62.11886 268 THR C C 1
ATOM 2110 O O . THR A 1 268 ? 12.78160 39.35908 52.97887 1.000 61.54886 268 THR C O 1
ATOM 2114 N N . ASP A 1 269 ? 11.91902 41.37160 53.44785 1.000 65.48460 269 ASP C N 1
ATOM 2115 C CA . ASP A 1 269 ? 10.54582 40.91312 53.45144 1.000 66.86089 269 ASP C CA 1
ATOM 2116 C C . ASP A 1 269 ? 9.89443 41.08120 52.07975 1.000 65.97756 269 ASP C C 1
ATOM 2117 O O . ASP A 1 269 ? 8.79801 40.56382 51.85126 1.000 63.50622 269 ASP C O 1
ATOM 2122 N N . GLY A 1 270 ? 10.55804 41.77039 51.15021 1.000 61.35733 270 GLY C N 1
ATOM 2123 C CA . GLY A 1 270 ? 9.96291 41.98731 49.85015 1.000 54.21589 270 GLY C CA 1
ATOM 2124 C C . GLY A 1 270 ? 8.84289 43.01380 49.91156 1.000 52.90814 270 GLY C C 1
ATOM 2125 O O . GLY A 1 270 ? 8.81719 43.90877 50.75604 1.000 59.93595 270 GLY C O 1
ATOM 2126 N N . GLY A 1 271 ? 7.90022 42.87559 48.99222 1.000 50.73886 271 GLY C N 1
ATOM 2127 C CA . GLY A 1 271 ? 6.74811 43.74855 48.96762 1.000 53.40756 271 GLY C CA 1
ATOM 2128 C C . GLY A 1 271 ? 7.00789 45.19915 48.62950 1.000 56.40536 271 GLY C C 1
ATOM 2129 O O . GLY A 1 271 ? 6.27061 46.06407 49.11559 1.000 59.95886 271 GLY C O 1
ATOM 2130 N N . PHE A 1 272 ? 8.02535 45.49429 47.80513 1.000 53.91891 272 PHE C N 1
ATOM 2131 C CA . PHE A 1 272 ? 8.32950 46.85542 47.36425 1.000 46.53248 272 PHE C CA 1
ATOM 2132 C C . PHE A 1 272 ? 8.69910 46.88756 45.88128 1.000 42.84700 272 PHE C C 1
ATOM 2133 O O . PHE A 1 272 ? 9.09800 45.88174 45.28558 1.000 44.38886 272 PHE C O 1
ATOM 2141 N N . GLY A 1 273 ? 8.54326 48.06551 45.28800 1.000 42.22064 273 GLY C N 1
ATOM 2142 C CA . GLY A 1 273 ? 8.88811 48.26905 43.89944 1.000 37.49259 273 GLY C CA 1
ATOM 2143 C C . GLY A 1 273 ? 9.75254 49.50033 43.72704 1.000 40.97303 273 GLY C C 1
ATOM 2144 O O . GLY A 1 273 ? 9.61413 50.48829 44.43241 1.000 42.23592 273 GLY C O 1
ATOM 2145 N N . MET A 1 274 ? 10.62683 49.43767 42.74641 1.000 43.73924 274 MET C N 1
ATOM 2146 C CA . MET A 1 274 ? 11.50336 50.56585 42.51415 1.000 37.24272 274 MET C CA 1
ATOM 2147 C C . MET A 1 274 ? 11.53513 50.86066 41.03051 1.000 40.72917 274 MET C C 1
ATOM 2148 O O . MET A 1 274 ? 11.53515 49.93487 40.22075 1.000 40.90806 274 MET C O 1
ATOM 2153 N N . ALA A 1 275 ? 11.54721 52.14268 40.67507 1.000 41.35205 275 ALA C N 1
ATOM 2154 C CA . ALA A 1 275 ? 11.74969 52.57843 39.29790 1.000 39.50679 275 ALA C CA 1
ATOM 2155 C C . ALA A 1 275 ? 12.97654 53.47369 39.23715 1.000 38.99886 275 ALA C C 1
ATOM 2156 O O . ALA A 1 275 ? 13.16949 54.31702 40.10990 1.000 41.96877 275 ALA C O 1
ATOM 2158 N N . ALA A 1 276 ? 13.80082 53.30413 38.20775 1.000 34.10808 276 ALA C N 1
ATOM 2159 C CA . ALA A 1 276 ? 15.04005 54.06236 38.12859 1.000 35.11833 276 ALA C CA 1
ATOM 2160 C C . ALA A 1 276 ? 15.46252 54.25073 36.67758 1.000 38.00576 276 ALA C C 1
ATOM 2161 O O . ALA A 1 276 ? 14.86819 53.70259 35.74983 1.000 38.23661 276 ALA C O 1
ATOM 2163 N N . HIS A 1 277 ? 16.49352 55.06762 36.49472 1.000 38.32847 277 HIS C N 1
ATOM 2164 C CA . HIS A 1 277 ? 17.11235 55.27793 35.19658 1.000 35.17040 277 HIS C CA 1
ATOM 2165 C C . HIS A 1 277 ? 17.76266 53.99380 34.67799 1.000 36.78056 277 HIS C C 1
ATOM 2166 O O . HIS A 1 277 ? 17.87037 52.98413 35.37565 1.000 36.72407 277 HIS C O 1
ATOM 2173 N N . ASN A 1 278 ? 18.18766 54.04758 33.41700 1.000 34.68409 278 ASN C N 1
ATOM 2174 C CA . ASN A 1 278 ? 18.68850 52.85894 32.73292 1.000 37.04098 278 ASN C CA 1
ATOM 2175 C C . ASN A 1 278 ? 19.94238 52.31087 33.41311 1.000 38.23886 278 ASN C C 1
ATOM 2176 O O . ASN A 1 278 ? 20.00784 51.12169 33.76343 1.000 41.39129 278 ASN C O 1
ATOM 2181 N N . TYR A 1 279 ? 20.92473 53.17641 33.65532 1.000 36.97886 279 TYR C N 1
ATOM 2182 C CA . TYR A 1 279 ? 22.16893 52.74901 34.28186 1.000 42.35857 279 TYR C CA 1
ATOM 2183 C C . TYR A 1 279 ? 21.96129 52.30969 35.74615 1.000 45.84090 279 TYR C C 1
ATOM 2184 O O . TYR A 1 279 ? 22.28721 51.16746 36.11997 1.000 45.72014 279 TYR C O 1
ATOM 2193 N N . ASP A 1 280 ? 21.42158 53.20259 36.59396 1.000 41.76886 280 ASP C N 1
ATOM 2194 C CA . ASP A 1 280 ? 21.14328 52.84352 37.98647 1.000 42.38886 280 ASP C CA 1
ATOM 2195 C C . ASP A 1 280 ? 20.29153 51.58933 38.07272 1.000 47.77146 280 ASP C C 1
ATOM 2196 O O . ASP A 1 280 ? 20.46363 50.77206 38.98642 1.000 47.26616 280 ASP C O 1
ATOM 2201 N N . GLY A 1 281 ? 19.32290 51.45020 37.16319 1.000 44.48647 281 GLY C N 1
ATOM 2202 C CA . GLY A 1 281 ? 18.44108 50.30058 37.22192 1.000 40.81844 281 GLY C CA 1
ATOM 2203 C C . GLY A 1 281 ? 19.19307 49.02158 36.94761 1.000 46.49628 281 GLY C C 1
ATOM 2204 O O . GLY A 1 281 ? 18.94803 47.99740 37.59565 1.000 46.99384 281 GLY C O 1
ATOM 2205 N N . ASP A 1 282 ? 20.16727 49.08167 36.03011 1.000 46.62812 282 ASP C N 1
ATOM 2206 C CA . ASP A 1 282 ? 21.02281 47.92448 35.79012 1.000 43.67679 282 ASP C CA 1
ATOM 2207 C C . ASP A 1 282 ? 21.73950 47.49984 37.07072 1.000 46.29284 282 ASP C C 1
ATOM 2208 O O . ASP A 1 282 ? 21.65769 46.33136 37.48937 1.000 48.85823 282 ASP C O 1
ATOM 2213 N N . MET A 1 283 ? 22.39648 48.45597 37.73650 1.000 43.23699 283 MET C N 1
ATOM 2214 C CA . MET A 1 283 ? 23.17350 48.12570 38.93697 1.000 44.41468 283 MET C CA 1
ATOM 2215 C C . MET A 1 283 ? 22.27415 47.62782 40.07229 1.000 50.27826 283 MET C C 1
ATOM 2216 O O . MET A 1 283 ? 22.54654 46.59241 40.70791 1.000 50.18834 283 MET C O 1
ATOM 2221 N N . LEU A 1 284 ? 21.18152 48.34219 40.33189 1.000 47.55069 284 LEU C N 1
ATOM 2222 C CA . LEU A 1 284 ? 20.30520 47.94735 41.42544 1.000 49.72541 284 LEU C CA 1
ATOM 2223 C C . LEU A 1 284 ? 19.62943 46.60569 41.18183 1.000 45.66336 284 LEU C C 1
ATOM 2224 O O . LEU A 1 284 ? 19.35948 45.87661 42.14611 1.000 45.94811 284 LEU C O 1
ATOM 2229 N N . THR A 1 285 ? 19.31910 46.25902 39.92581 1.000 46.78049 285 THR C N 1
ATOM 2230 C CA . THR A 1 285 ? 18.68950 44.96247 39.71773 1.000 43.76661 285 THR C CA 1
ATOM 2231 C C . THR A 1 285 ? 19.69467 43.84572 39.80929 1.000 40.96722 285 THR C C 1
ATOM 2232 O O . THR A 1 285 ? 19.32041 42.75305 40.22428 1.000 42.93630 285 THR C O 1
ATOM 2236 N N . ASP A 1 286 ? 20.96058 44.08996 39.44181 1.000 45.29772 286 ASP C N 1
ATOM 2237 C CA . ASP A 1 286 ? 21.98510 43.09207 39.74962 1.000 45.52179 286 ASP C CA 1
ATOM 2238 C C . ASP A 1 286 ? 22.01394 42.81078 41.24909 1.000 47.42845 286 ASP C C 1
ATOM 2239 O O . ASP A 1 286 ? 22.06807 41.64716 41.68320 1.000 45.42077 286 ASP C O 1
ATOM 2244 N N . GLN A 1 287 ? 21.90199 43.86885 42.05884 1.000 46.54775 287 GLN C N 1
ATOM 2245 C CA . GLN A 1 287 ? 21.94561 43.68564 43.50746 1.000 46.18886 287 GLN C CA 1
ATOM 2246 C C . GLN A 1 287 ? 20.69413 42.97107 44.03909 1.000 47.73842 287 GLN C C 1
ATOM 2247 O O . GLN A 1 287 ? 20.79074 42.05643 44.87718 1.000 42.55949 287 GLN C O 1
ATOM 2253 N N . ILE A 1 288 ? 19.51244 43.33372 43.52926 1.000 47.09551 288 ILE C N 1
ATOM 2254 C CA . ILE A 1 288 ? 18.30284 42.61143 43.91737 1.000 41.11757 288 ILE C CA 1
ATOM 2255 C C . ILE A 1 288 ? 18.43876 41.14854 43.55651 1.000 44.64916 288 ILE C C 1
ATOM 2256 O O . ILE A 1 288 ? 18.04161 40.25383 44.31547 1.000 46.81205 288 ILE C O 1
ATOM 2261 N N . ALA A 1 289 ? 19.00204 40.88108 42.38742 1.000 49.12980 289 ALA C N 1
ATOM 2262 C CA . ALA A 1 289 ? 19.24151 39.50756 42.00526 1.000 45.66890 289 ALA C CA 1
ATOM 2263 C C . ALA A 1 289 ? 20.03737 38.80443 43.08691 1.000 49.71973 289 ALA C C 1
ATOM 2264 O O . ALA A 1 289 ? 19.67738 37.71676 43.53100 1.000 50.07987 289 ALA C O 1
ATOM 2266 N N . GLN A 1 290 ? 21.11321 39.43008 43.54953 1.000 50.80649 290 GLN C N 1
ATOM 2267 C CA . GLN A 1 290 ? 21.96328 38.74987 44.52482 1.000 52.95768 290 GLN C CA 1
ATOM 2268 C C . GLN A 1 290 ? 21.22714 38.47955 45.84692 1.000 55.46698 290 GLN C C 1
ATOM 2269 O O . GLN A 1 290 ? 21.31811 37.36987 46.39340 1.000 48.08042 290 GLN C O 1
ATOM 2275 N N . VAL A 1 291 ? 20.45635 39.45225 46.35400 1.000 48.13863 291 VAL C N 1
ATOM 2276 C CA . VAL A 1 291 ? 19.73769 39.19717 47.60728 1.000 40.72277 291 VAL C CA 1
ATOM 2277 C C . VAL A 1 291 ? 18.87719 37.92830 47.51169 1.000 49.39758 291 VAL C C 1
ATOM 2278 O O . VAL A 1 291 ? 18.80239 37.12852 48.45628 1.000 54.63757 291 VAL C O 1
ATOM 2282 N N . HIS A 1 292 ? 18.21825 37.73874 46.37458 1.000 53.98988 292 HIS C N 1
ATOM 2283 C CA . HIS A 1 292 ? 17.29038 36.66089 46.03542 1.000 46.50797 292 HIS C CA 1
ATOM 2284 C C . HIS A 1 292 ? 18.06081 35.61009 45.21959 1.000 57.64889 292 HIS C C 1
ATOM 2285 O O . HIS A 1 292 ? 18.25839 35.79871 44.01410 1.000 69.08826 292 HIS C O 1
ATOM 2292 N N . ARG A 1 293 ? 18.47046 34.48764 45.80298 1.000 52.47493 293 ARG C N 1
ATOM 2293 C CA . ARG A 1 293 ? 19.28071 33.49499 45.05878 1.000 56.81663 293 ARG C CA 1
ATOM 2294 C C . ARG A 1 293 ? 20.33912 34.03104 44.07602 1.000 51.50571 293 ARG C C 1
ATOM 2295 O O . ARG A 1 293 ? 21.42849 34.41865 44.50227 1.000 57.85003 293 ARG C O 1
ATOM 2303 N N . SER A 1 294 ? 20.07629 34.01318 42.74809 1.000 57.06596 294 SER C N 1
ATOM 2304 C CA . SER A 1 294 ? 21.09209 34.34680 41.72797 1.000 48.21369 294 SER C CA 1
ATOM 2305 C C . SER A 1 294 ? 20.49908 35.15562 40.57876 1.000 44.87886 294 SER C C 1
ATOM 2306 O O . SER A 1 294 ? 19.27621 35.33375 40.54618 1.000 48.57543 294 SER C O 1
ATOM 2309 N N . PRO A 1 295 ? 21.28916 35.63805 39.60103 1.000 44.95462 295 PRO C N 1
ATOM 2310 C CA . PRO A 1 295 ? 20.66491 36.39673 38.50899 1.000 42.20961 295 PRO C CA 1
ATOM 2311 C C . PRO A 1 295 ? 19.59675 35.63498 37.74583 1.000 42.00515 295 PRO C C 1
ATOM 2312 O O . PRO A 1 295 ? 18.64041 36.24573 37.26904 1.000 46.18171 295 PRO C O 1
ATOM 2316 N N . GLY A 1 296 ? 19.72137 34.33273 37.59481 1.000 45.77770 296 GLY C N 1
ATOM 2317 C CA . GLY A 1 296 ? 18.68387 33.60410 36.90338 1.000 39.52479 296 GLY C CA 1
ATOM 2318 C C . GLY A 1 296 ? 17.31481 33.58069 37.54021 1.000 39.52658 296 GLY C C 1
ATOM 2319 O O . GLY A 1 296 ? 16.38362 32.99174 36.98703 1.000 52.71057 296 GLY C O 1
ATOM 2320 N N . PHE A 1 297 ? 17.16467 34.18321 38.71130 1.000 41.90142 297 PHE C N 1
ATOM 2321 C CA . PHE A 1 297 ? 15.87593 34.21904 39.38908 1.000 42.44008 297 PHE C CA 1
ATOM 2322 C C . PHE A 1 297 ? 15.21070 35.59471 39.31135 1.000 45.79615 297 PHE C C 1
ATOM 2323 O O . PHE A 1 297 ? 14.36839 35.91731 40.16449 1.000 39.51202 297 PHE C O 1
ATOM 2331 N N . ILE A 1 298 ? 15.58282 36.40770 38.30863 1.000 39.19815 298 ILE C N 1
ATOM 2332 C CA . ILE A 1 298 ? 15.01977 37.73157 38.06130 1.000 36.36912 298 ILE C CA 1
ATOM 2333 C C . ILE A 1 298 ? 14.58796 37.77896 36.60289 1.000 36.26953 298 ILE C C 1
ATOM 2334 O O . ILE A 1 298 ? 15.34595 37.37064 35.72156 1.000 39.48009 298 ILE C O 1
ATOM 2339 N N . THR A 1 299 ? 13.37964 38.26717 36.34001 1.000 34.24294 299 THR C N 1
ATOM 2340 C CA . THR A 1 299 ? 12.92663 38.35917 34.95812 1.000 32.70537 299 THR C CA 1
ATOM 2341 C C . THR A 1 299 ? 13.71137 39.43047 34.20997 1.000 41.31958 299 THR C C 1
ATOM 2342 O O . THR A 1 299 ? 14.42562 40.25299 34.80393 1.000 43.54968 299 THR C O 1
ATOM 2346 N N . SER A 1 300 ? 13.53397 39.45849 32.88530 1.000 42.14357 300 SER C N 1
ATOM 2347 C CA . SER A 1 300 ? 14.07876 40.57632 32.10039 1.000 40.64038 300 SER C CA 1
ATOM 2348 C C . SER A 1 300 ? 13.13180 40.83225 30.91817 1.000 41.30895 300 SER C C 1
ATOM 2349 O O . SER A 1 300 ? 13.21594 40.17325 29.88121 1.000 40.31725 300 SER C O 1
ATOM 2352 N N . ASN A 1 301 ? 12.15199 41.70606 31.14478 1.000 39.90612 301 ASN C N 1
ATOM 2353 C CA . ASN A 1 301 ? 10.96264 41.82093 30.29970 1.000 38.31849 301 ASN C CA 1
ATOM 2354 C C . ASN A 1 301 ? 10.86646 43.22329 29.71600 1.000 37.93423 301 ASN C C 1
ATOM 2355 O O . ASN A 1 301 ? 10.58897 44.18217 30.43613 1.000 45.00121 301 ASN C O 1
ATOM 2360 N N . LEU A 1 302 ? 11.06934 43.35283 28.42057 1.000 39.05896 302 LEU C N 1
ATOM 2361 C CA . LEU A 1 302 ? 10.84818 44.62942 27.76233 1.000 39.17049 302 LEU C CA 1
ATOM 2362 C C . LEU A 1 302 ? 9.35563 44.88583 27.59105 1.000 39.23009 302 LEU C C 1
ATOM 2363 O O . LEU A 1 302 ? 8.60605 44.02618 27.11431 1.000 40.39369 302 LEU C O 1
ATOM 2368 N N . VAL A 1 303 ? 8.92917 46.07589 27.96442 1.000 41.26355 303 VAL C N 1
ATOM 2369 C CA . VAL A 1 303 ? 7.58784 46.55631 27.69101 1.000 41.49742 303 VAL C CA 1
ATOM 2370 C C . VAL A 1 303 ? 7.72772 47.85374 26.90883 1.000 45.29470 303 VAL C C 1
ATOM 2371 O O . VAL A 1 303 ? 8.49510 48.74266 27.30113 1.000 41.55686 303 VAL C O 1
ATOM 2375 N N . GLY A 1 304 ? 7.03511 47.92581 25.77009 1.000 46.34311 304 GLY C N 1
ATOM 2376 C CA . GLY A 1 304 ? 7.08613 49.07894 24.89632 1.000 51.36896 304 GLY C CA 1
ATOM 2377 C C . GLY A 1 304 ? 5.74461 49.33418 24.23188 1.000 50.59648 304 GLY C C 1
ATOM 2378 O O . GLY A 1 304 ? 4.76711 48.62904 24.46969 1.000 47.58938 304 GLY C O 1
ATOM 2379 N N . LYS A 1 305 ? 5.72390 50.33583 23.36050 1.000 56.74274 305 LYS C N 1
ATOM 2380 C CA . LYS A 1 305 ? 4.49077 50.74825 22.70601 1.000 52.05622 305 LYS C CA 1
ATOM 2381 C C . LYS A 1 305 ? 4.61638 50.52524 21.20535 1.000 50.28794 305 LYS C C 1
ATOM 2382 O O . LYS A 1 305 ? 5.60377 50.94573 20.58408 1.000 40.00886 305 LYS C O 1
ATOM 2388 N N . ALA A 1 306 ? 3.64080 49.80928 20.64909 1.000 49.40375 306 ALA C N 1
ATOM 2389 C CA . ALA A 1 306 ? 3.49776 49.61457 19.21454 1.000 51.84217 306 ALA C CA 1
ATOM 2390 C C . ALA A 1 306 ? 2.78961 50.81554 18.56831 1.000 53.45381 306 ALA C C 1
ATOM 2391 O O . ALA A 1 306 ? 2.20984 51.65989 19.26740 1.000 56.61872 306 ALA C O 1
ATOM 2393 N N . PRO A 1 307 ? 2.90912 50.97641 17.24676 1.000 50.89021 307 PRO C N 1
ATOM 2394 C CA . PRO A 1 307 ? 2.17313 52.07308 16.56445 1.000 54.58001 307 PRO C CA 1
ATOM 2395 C C . PRO A 1 307 ? 0.66900 52.16176 16.87881 1.000 52.30865 307 PRO C C 1
ATOM 2396 O O . PRO A 1 307 ? 0.13455 53.26414 17.06736 1.000 53.21209 307 PRO C O 1
ATOM 2400 N N . ASP A 1 308 ? -0.04698 51.02314 16.85333 1.000 49.32118 308 ASP C N 1
ATOM 2401 C CA . ASP A 1 308 ? -1.47516 50.93472 17.16903 1.000 49.82291 308 ASP C CA 1
ATOM 2402 C C . ASP A 1 308 ? -1.78910 51.37079 18.61143 1.000 55.76418 308 ASP C C 1
ATOM 2403 O O . ASP A 1 308 ? -2.96551 51.46761 18.95460 1.000 54.87729 308 ASP C O 1
ATOM 2408 N N . GLY A 1 309 ? -0.78390 51.48562 19.48623 1.000 55.53563 309 GLY C N 1
ATOM 2409 C CA . GLY A 1 309 ? -0.95223 51.71811 20.90947 1.000 51.12298 309 GLY C CA 1
ATOM 2410 C C . GLY A 1 309 ? -1.04341 50.47921 21.78064 1.000 52.72673 309 GLY C C 1
ATOM 2411 O O . GLY A 1 309 ? -1.16137 50.61236 23.00331 1.000 55.85886 309 GLY C O 1
ATOM 2412 N N . SER A 1 310 ? -0.94148 49.27645 21.21318 1.000 52.88417 310 SER C N 1
ATOM 2413 C CA . SER A 1 310 ? -0.96843 48.11345 22.08867 1.000 48.60809 310 SER C CA 1
ATOM 2414 C C . SER A 1 310 ? 0.39529 47.95126 22.77780 1.000 48.76886 310 SER C C 1
ATOM 2415 O O . SER A 1 310 ? 1.40504 48.53643 22.38356 1.000 59.78886 310 SER C O 1
ATOM 2418 N N . LEU A 1 311 ? 0.40304 47.20480 23.86432 1.000 46.74585 311 LEU C N 1
ATOM 2419 C CA . LEU A 1 311 ? 1.63878 46.96566 24.58788 1.000 44.03113 311 LEU C CA 1
ATOM 2420 C C . LEU A 1 311 ? 2.44420 45.88700 23.87770 1.000 43.87831 311 LEU C C 1
ATOM 2421 O O . LEU A 1 311 ? 1.92195 44.81656 23.56747 1.000 41.97218 311 LEU C O 1
ATOM 2426 N N . ILE A 1 312 ? 3.72603 46.15412 23.65914 1.000 40.23985 312 ILE C N 1
ATOM 2427 C CA . ILE A 1 312 ? 4.65993 45.17644 23.12546 1.000 42.22501 312 ILE C CA 1
ATOM 2428 C C . ILE A 1 312 ? 5.43610 44.57904 24.28497 1.000 46.17730 312 ILE C C 1
ATOM 2429 O O . ILE A 1 312 ? 6.05372 45.31871 25.06142 1.000 41.80886 312 ILE C O 1
ATOM 2434 N N . LYS A 1 313 ? 5.41922 43.24517 24.40125 1.000 38.10779 313 LYS C N 1
ATOM 2435 C CA . LYS A 1 313 ? 6.09590 42.59084 25.50382 1.000 34.44597 313 LYS C CA 1
ATOM 2436 C C . LYS A 1 313 ? 7.06292 41.54150 24.99655 1.000 38.28920 313 LYS C C 1
ATOM 2437 O O . LYS A 1 313 ? 6.68347 40.64405 24.23611 1.000 36.62886 313 LYS C O 1
ATOM 2443 N N . GLU A 1 314 ? 8.31736 41.67555 25.40639 1.000 39.03886 314 GLU C N 1
ATOM 2444 C CA . GLU A 1 314 ? 9.35969 40.69674 25.13008 1.000 42.42697 314 GLU C CA 1
ATOM 2445 C C . GLU A 1 314 ? 9.86625 40.19390 26.46813 1.000 44.99071 314 GLU C C 1
ATOM 2446 O O . GLU A 1 314 ? 10.02176 40.98333 27.39879 1.000 45.99299 314 GLU C O 1
ATOM 2452 N N . PHE A 1 315 ? 10.04787 38.88342 26.58814 1.000 42.52271 315 PHE C N 1
ATOM 2453 C CA . PHE A 1 315 ? 10.44559 38.26309 27.84003 1.000 35.57636 315 PHE C CA 1
ATOM 2454 C C . PHE A 1 315 ? 11.77060 37.53462 27.66927 1.000 40.80304 315 PHE C C 1
ATOM 2455 O O . PHE A 1 315 ? 11.99200 36.85773 26.66132 1.000 38.72265 315 PHE C O 1
ATOM 2463 N N . GLU A 1 316 ? 12.64211 37.64547 28.67161 1.000 42.13093 316 GLU C N 1
ATOM 2464 C CA . GLU A 1 316 ? 13.91152 36.94760 28.64835 1.000 36.64116 316 GLU C CA 1
ATOM 2465 C C . GLU A 1 316 ? 14.24719 36.47463 30.04748 1.000 35.84799 316 GLU C C 1
ATOM 2466 O O . GLU A 1 316 ? 13.85370 37.08620 31.04344 1.000 38.42209 316 GLU C O 1
ATOM 2472 N N . ALA A 1 317 ? 15.04082 35.41265 30.10387 1.000 28.85835 317 ALA C N 1
ATOM 2473 C CA . ALA A 1 317 ? 15.71533 35.05892 31.33590 1.000 33.74376 317 ALA C CA 1
ATOM 2474 C C . ALA A 1 317 ? 16.87589 36.01560 31.57000 1.000 31.05886 317 ALA C C 1
ATOM 2475 O O . ALA A 1 317 ? 17.33481 36.69391 30.66574 1.000 36.09886 317 ALA C O 1
ATOM 2477 N N . SER A 1 318 ? 17.34772 36.07896 32.80767 1.000 38.56067 318 SER C N 1
ATOM 2478 C CA . SER A 1 318 ? 18.44558 36.96855 33.15762 1.000 28.64843 318 SER C CA 1
ATOM 2479 C C . SER A 1 318 ? 19.80142 36.26093 33.16283 1.000 37.60886 318 SER C C 1
ATOM 2480 O O . SER A 1 318 ? 20.71741 36.70446 33.84670 1.000 44.15024 318 SER C O 1
ATOM 2483 N N . HIS A 1 319 ? 19.96530 35.18479 32.39517 1.000 36.10358 319 HIS C N 1
ATOM 2484 C CA . HIS A 1 319 ? 21.24956 34.49329 32.23417 1.000 35.93338 319 HIS C CA 1
ATOM 2485 C C . HIS A 1 319 ? 21.55640 34.32171 30.74940 1.000 33.36886 319 HIS C C 1
ATOM 2486 O O . HIS A 1 319 ? 20.76514 34.68767 29.87143 1.000 38.43886 319 HIS C O 1
ATOM 2493 N N . GLY A 1 320 ? 22.74595 33.80895 30.47329 1.000 40.81886 320 GLY C N 1
ATOM 2494 C CA . GLY A 1 320 ? 23.21840 33.59700 29.12031 1.000 39.39886 320 GLY C CA 1
ATOM 2495 C C . GLY A 1 320 ? 22.98858 32.18654 28.63149 1.000 37.81886 320 GLY C C 1
ATOM 2496 O O . GLY A 1 320 ? 22.15178 31.44433 29.15431 1.000 39.76128 320 GLY C O 1
ATOM 2497 N N . THR A 1 321 ? 23.76228 31.80642 27.61796 1.000 44.88218 321 THR C N 1
ATOM 2498 C CA . THR A 1 321 ? 23.60175 30.52415 26.93274 1.000 49.69600 321 THR C CA 1
ATOM 2499 C C . THR A 1 321 ? 24.22894 29.37346 27.69941 1.000 46.36675 321 THR C C 1
ATOM 2500 O O . THR A 1 321 ? 24.07904 28.22123 27.28154 1.000 42.80562 321 THR C O 1
ATOM 2504 N N . VAL A 1 322 ? 24.93687 29.67569 28.79202 1.000 51.84978 322 VAL C N 1
ATOM 2505 C CA . VAL A 1 322 ? 25.48955 28.69938 29.72464 1.000 46.85886 322 VAL C CA 1
ATOM 2506 C C . VAL A 1 322 ? 26.48382 27.82236 28.97176 1.000 51.48603 322 VAL C C 1
ATOM 2507 O O . VAL A 1 322 ? 26.28073 26.61163 28.81491 1.000 50.44257 322 VAL C O 1
ATOM 2511 N N . SER A 1 323 ? 27.56516 28.45350 28.50076 1.000 51.14936 323 SER C N 1
ATOM 2512 C CA . SER A 1 323 ? 28.56324 27.79407 27.66476 1.000 51.47029 323 SER C CA 1
ATOM 2513 C C . SER A 1 323 ? 29.17937 26.56357 28.33284 1.000 58.27575 323 SER C C 1
ATOM 2514 O O . SER A 1 323 ? 29.45717 25.56363 27.65812 1.000 57.69073 323 SER C O 1
ATOM 2517 N N . ASP A 1 324 ? 29.48670 26.63654 29.63409 1.000 61.61436 324 ASP C N 1
ATOM 2518 C CA . ASP A 1 324 ? 30.20992 25.51963 30.24037 1.000 56.13947 324 ASP C CA 1
ATOM 2519 C C . ASP A 1 324 ? 29.35010 24.25814 30.25920 1.000 53.09100 324 ASP C C 1
ATOM 2520 O O . ASP A 1 324 ? 29.82873 23.17080 29.90850 1.000 61.04734 324 ASP C O 1
ATOM 2525 N N . LEU A 1 325 ? 28.06660 24.38256 30.59289 1.000 47.34886 325 LEU C N 1
ATOM 2526 C CA . LEU A 1 325 ? 27.19299 23.21825 30.48394 1.000 52.69957 325 LEU C CA 1
ATOM 2527 C C . LEU A 1 325 ? 27.03079 22.74934 29.03867 1.000 55.41291 325 LEU C C 1
ATOM 2528 O O . LEU A 1 325 ? 26.80577 21.56058 28.80031 1.000 51.78886 325 LEU C O 1
ATOM 2533 N N . TRP A 1 326 ? 27.18483 23.65318 28.06442 1.000 59.47018 326 TRP C N 1
ATOM 2534 C CA . TRP A 1 326 ? 27.17877 23.24963 26.66352 1.000 52.22900 326 TRP C CA 1
ATOM 2535 C C . TRP A 1 326 ? 28.37616 22.36131 26.36133 1.000 62.67374 326 TRP C C 1
ATOM 2536 O O . TRP A 1 326 ? 28.23459 21.30739 25.72193 1.000 62.02337 326 TRP C O 1
ATOM 2547 N N . ASN A 1 327 ? 29.57012 22.79081 26.79388 1.000 59.68378 327 ASN C N 1
ATOM 2548 C CA . ASN A 1 327 ? 30.75366 21.94994 26.67120 1.000 58.48818 327 ASN C CA 1
ATOM 2549 C C . ASN A 1 327 ? 30.48631 20.56840 27.25451 1.000 59.90270 327 ASN C C 1
ATOM 2550 O O . ASN A 1 327 ? 30.77391 19.54656 26.61858 1.000 64.98159 327 ASN C O 1
ATOM 2555 N N . ASP A 1 328 ? 29.90899 20.51889 28.46025 1.000 58.15020 328 ASP C N 1
ATOM 2556 C CA . ASP A 1 328 ? 29.61675 19.21906 29.07278 1.000 57.83045 328 ASP C CA 1
ATOM 2557 C C . ASP A 1 328 ? 28.64744 18.39686 28.22861 1.000 60.36178 328 ASP C C 1
ATOM 2558 O O . ASP A 1 328 ? 28.81441 17.18333 28.07602 1.000 61.37201 328 ASP C O 1
ATOM 2563 N N . HIS A 1 329 ? 27.60367 19.03744 27.70924 1.000 63.34853 329 HIS C N 1
ATOM 2564 C CA . HIS A 1 329 ? 26.58547 18.33909 26.93364 1.000 56.44037 329 HIS C CA 1
ATOM 2565 C C . HIS A 1 329 ? 27.16548 17.72644 25.66529 1.000 60.30477 329 HIS C C 1
ATOM 2566 O O . HIS A 1 329 ? 26.83779 16.58935 25.30925 1.000 67.07681 329 HIS C O 1
ATOM 2573 N N . LEU A 1 330 ? 27.99495 18.47492 24.94196 1.000 58.22915 330 LEU C N 1
ATOM 2574 C CA . LEU A 1 330 ? 28.56017 17.90500 23.72600 1.000 55.21757 330 LEU C CA 1
ATOM 2575 C C . LEU A 1 330 ? 29.43316 16.69850 24.04267 1.000 64.85370 330 LEU C C 1
ATOM 2576 O O . LEU A 1 330 ? 29.52514 15.76683 23.23156 1.000 65.80430 330 LEU C O 1
ATOM 2581 N N . ALA A 1 331 ? 30.03785 16.66645 25.23183 1.000 68.99623 331 ALA C N 1
ATOM 2582 C CA . ALA A 1 331 ? 30.88248 15.55212 25.64596 1.000 68.62239 331 ALA C CA 1
ATOM 2583 C C . ALA A 1 331 ? 30.09574 14.44460 26.32655 1.000 62.24053 331 ALA C C 1
ATOM 2584 O O . ALA A 1 331 ? 30.69326 13.58031 26.97909 1.000 63.29444 331 ALA C O 1
ATOM 2586 N N . GLY A 1 332 ? 28.77526 14.45023 26.18413 1.000 59.16613 332 GLY C N 1
ATOM 2587 C CA . GLY A 1 332 ? 27.94804 13.45026 26.82688 1.000 55.74954 332 GLY C CA 1
ATOM 2588 C C . GLY A 1 332 ? 28.03686 13.34397 28.32691 1.000 53.51886 332 GLY C C 1
ATOM 2589 O O . GLY A 1 332 ? 27.63915 12.31080 28.87346 1.000 62.59886 332 GLY C O 1
ATOM 2590 N N . LYS A 1 333 ? 28.52588 14.36446 29.02939 1.000 54.71809 333 LYS C N 1
ATOM 2591 C CA . LYS A 1 333 ? 28.39231 14.32058 30.47395 1.000 58.73461 333 LYS C CA 1
ATOM 2592 C C . LYS A 1 333 ? 27.02049 14.92955 30.78708 1.000 64.23973 333 LYS C C 1
ATOM 2593 O O . LYS A 1 333 ? 26.53528 15.78767 30.03909 1.000 62.40549 333 LYS C O 1
ATOM 2599 N N . GLU A 1 334 ? 26.34264 14.43002 31.82036 1.000 56.53118 334 GLU C N 1
ATOM 2600 C CA . GLU A 1 334 ? 25.03489 14.99910 32.13515 1.000 61.31429 334 GLU C CA 1
ATOM 2601 C C . GLU A 1 334 ? 25.11565 16.44895 32.62813 1.000 56.63419 334 GLU C C 1
ATOM 2602 O O . GLU A 1 334 ? 26.15063 16.91227 33.11674 1.000 51.85160 334 GLU C O 1
ATOM 2608 N N . THR A 1 335 ? 24.00113 17.17434 32.44829 1.000 54.96667 335 THR C N 1
ATOM 2609 C CA . THR A 1 335 ? 23.87486 18.57600 32.82533 1.000 48.81886 335 THR C CA 1
ATOM 2610 C C . THR A 1 335 ? 22.63075 18.75917 33.68120 1.000 45.05804 335 THR C C 1
ATOM 2611 O O . THR A 1 335 ? 21.75638 17.89674 33.76033 1.000 48.88790 335 THR C O 1
ATOM 2615 N N . SER A 1 336 ? 22.58267 19.88088 34.37064 1.000 49.31049 336 SER C N 1
ATOM 2616 C CA . SER A 1 336 ? 21.44239 20.16892 35.22932 1.000 51.13952 336 SER C CA 1
ATOM 2617 C C . SER A 1 336 ? 21.24203 21.68963 35.21771 1.000 46.77264 336 SER C C 1
ATOM 2618 O O . SER A 1 336 ? 21.67279 22.43080 36.09914 1.000 57.49319 336 SER C O 1
ATOM 2621 N N . LEU A 1 337 ? 20.57317 22.17536 34.18450 1.000 46.93886 337 LEU C N 1
ATOM 2622 C CA . LEU A 1 337 ? 20.31931 23.60188 34.06278 1.000 44.41599 337 LEU C CA 1
ATOM 2623 C C . LEU A 1 337 ? 18.93297 23.90468 34.59581 1.000 42.93965 337 LEU C C 1
ATOM 2624 O O . LEU A 1 337 ? 17.95695 23.24242 34.21798 1.000 38.47143 337 LEU C O 1
ATOM 2629 N N . ASN A 1 338 ? 18.85121 24.89242 35.46914 1.000 45.05877 338 ASN C N 1
ATOM 2630 C CA . ASN A 1 338 ? 17.55692 25.33447 35.98229 1.000 41.96480 338 ASN C CA 1
ATOM 2631 C C . ASN A 1 338 ? 16.77171 26.07493 34.89627 1.000 43.02718 338 ASN C C 1
ATOM 2632 O O . ASN A 1 338 ? 17.18431 27.16660 34.47520 1.000 41.52841 338 ASN C O 1
ATOM 2637 N N . PRO A 1 339 ? 15.66478 25.53133 34.39549 1.000 42.89255 339 PRO C N 1
ATOM 2638 C CA . PRO A 1 339 ? 14.93816 26.23076 33.33485 1.000 41.09829 339 PRO C CA 1
ATOM 2639 C C . PRO A 1 339 ? 13.96513 27.26248 33.85116 1.000 42.55648 339 PRO C C 1
ATOM 2640 O O . PRO A 1 339 ? 13.23368 27.83838 33.04283 1.000 44.12341 339 PRO C O 1
ATOM 2644 N N . LEU A 1 340 ? 13.94108 27.48926 35.16407 1.000 38.42607 340 LEU C N 1
ATOM 2645 C CA . LEU A 1 340 ? 12.91394 28.32583 35.77028 1.000 39.29458 340 LEU C CA 1
ATOM 2646 C C . LEU A 1 340 ? 12.79295 29.69081 35.08208 1.000 36.19283 340 LEU C C 1
ATOM 2647 O O . LEU A 1 340 ? 11.70789 30.08419 34.65988 1.000 38.10066 340 LEU C O 1
ATOM 2652 N N . GLY A 1 341 ? 13.89456 30.41892 34.94513 1.000 34.22683 341 GLY C N 1
ATOM 2653 C CA . GLY A 1 341 ? 13.82429 31.73897 34.33695 1.000 35.25139 341 GLY C CA 1
ATOM 2654 C C . GLY A 1 341 ? 13.31475 31.71628 32.90354 1.000 35.20328 341 GLY C C 1
ATOM 2655 O O . GLY A 1 341 ? 12.45889 32.52421 32.51793 1.000 34.56886 341 GLY C O 1
ATOM 2656 N N . LEU A 1 342 ? 13.85982 30.80121 32.08876 1.000 34.63502 342 LEU C N 1
ATOM 2657 C CA . LEU A 1 342 ? 13.43105 30.65310 30.69726 1.000 32.14189 342 LEU C CA 1
ATOM 2658 C C . LEU A 1 342 ? 11.94775 30.33405 30.60113 1.000 37.33400 342 LEU C C 1
ATOM 2659 O O . LEU A 1 342 ? 11.24253 30.91328 29.76762 1.000 42.66480 342 LEU C O 1
ATOM 2664 N N . VAL A 1 343 ? 11.45493 29.41689 31.44387 1.000 36.41264 343 VAL C N 1
ATOM 2665 C CA . VAL A 1 343 ? 10.03528 29.07653 31.42994 1.000 36.64332 343 VAL C CA 1
ATOM 2666 C C . VAL A 1 343 ? 9.20158 30.28390 31.81708 1.000 37.50945 343 VAL C C 1
ATOM 2667 O O . VAL A 1 343 ? 8.14565 30.55111 31.23285 1.000 41.13032 343 VAL C O 1
ATOM 2671 N N . GLU A 1 344 ? 9.63568 31.00497 32.83628 1.000 37.10239 344 GLU C N 1
ATOM 2672 C CA . GLU A 1 344 ? 8.87936 32.18018 33.22364 1.000 40.13536 344 GLU C CA 1
ATOM 2673 C C . GLU A 1 344 ? 8.76493 33.14172 32.03943 1.000 37.61951 344 GLU C C 1
ATOM 2674 O O . GLU A 1 344 ? 7.68502 33.70530 31.78815 1.000 35.15591 344 GLU C O 1
ATOM 2680 N N . ALA A 1 345 ? 9.83092 33.22349 31.23056 1.000 32.70570 345 ALA C N 1
ATOM 2681 C CA . ALA A 1 345 ? 9.81656 34.07941 30.05670 1.000 30.52573 345 ALA C CA 1
ATOM 2682 C C . ALA A 1 345 ? 8.90251 33.52948 28.97854 1.000 38.24886 345 ALA C C 1
ATOM 2683 O O . ALA A 1 345 ? 8.13919 34.28114 28.35750 1.000 36.68886 345 ALA C O 1
ATOM 2685 N N . ILE A 1 346 ? 8.93263 32.21035 28.77355 1.000 39.90121 346 ILE C N 1
ATOM 2686 C CA . ILE A 1 346 ? 8.12263 31.60965 27.71836 1.000 41.22314 346 ILE C CA 1
ATOM 2687 C C . ILE A 1 346 ? 6.63985 31.73841 28.03564 1.000 38.76819 346 ILE C C 1
ATOM 2688 O O . ILE A 1 346 ? 5.83213 32.06601 27.16244 1.000 41.01935 346 ILE C O 1
ATOM 2693 N N . VAL A 1 347 ? 6.24898 31.47068 29.27637 1.000 36.13886 347 VAL C N 1
ATOM 2694 C CA . VAL A 1 347 ? 4.82218 31.51585 29.53620 1.000 35.58601 347 VAL C CA 1
ATOM 2695 C C . VAL A 1 347 ? 4.35423 32.95269 29.66946 1.000 40.14622 347 VAL C C 1
ATOM 2696 O O . VAL A 1 347 ? 3.19867 33.24043 29.37190 1.000 41.88886 347 VAL C O 1
ATOM 2700 N N . GLY A 1 348 ? 5.24171 33.89217 30.03032 1.000 38.47985 348 GLY C N 1
ATOM 2701 C CA . GLY A 1 348 ? 4.87652 35.28842 29.92818 1.000 33.02335 348 GLY C CA 1
ATOM 2702 C C . GLY A 1 348 ? 4.61613 35.71071 28.49849 1.000 37.74075 348 GLY C C 1
ATOM 2703 O O . GLY A 1 348 ? 3.60220 36.35136 28.20644 1.000 43.85625 348 GLY C O 1
ATOM 2704 N N . ALA A 1 349 ? 5.51490 35.34512 27.58510 1.000 37.26329 349 ALA C N 1
ATOM 2705 C CA . ALA A 1 349 ? 5.30683 35.64690 26.17418 1.000 38.46809 349 ALA C CA 1
ATOM 2706 C C . ALA A 1 349 ? 4.01355 35.01631 25.64233 1.000 41.03942 349 ALA C C 1
ATOM 2707 O O . ALA A 1 349 ? 3.23766 35.66631 24.92737 1.000 40.08927 349 ALA C O 1
ATOM 2709 N N . LEU A 1 350 ? 3.76330 33.75337 25.99536 1.000 36.94542 350 LEU C N 1
ATOM 2710 C CA . LEU A 1 350 ? 2.55645 33.05847 25.55722 1.000 35.15486 350 LEU C CA 1
ATOM 2711 C C . LEU A 1 350 ? 1.28862 33.70475 26.10648 1.000 40.44346 350 LEU C C 1
ATOM 2712 O O . LEU A 1 350 ? 0.28362 33.84838 25.39302 1.000 41.96837 350 LEU C O 1
ATOM 2717 N N . GLN A 1 351 ? 1.31119 34.10141 27.37499 1.000 41.56034 351 GLN C N 1
ATOM 2718 C CA . GLN A 1 351 ? 0.18625 34.83867 27.93802 1.000 43.09218 351 GLN C CA 1
ATOM 2719 C C . GLN A 1 351 ? -0.05957 36.13528 27.17666 1.000 39.79899 351 GLN C C 1
ATOM 2720 O O . GLN A 1 351 ? -1.20202 36.47218 26.84501 1.000 39.16886 351 GLN C O 1
ATOM 2726 N N . HIS A 1 352 ? 0.99725 36.90184 26.92488 1.000 39.55662 352 HIS C N 1
ATOM 2727 C CA . HIS A 1 352 ? 0.76041 38.18637 26.28662 1.000 42.48273 352 HIS C CA 1
ATOM 2728 C C . HIS A 1 352 ? 0.29477 38.00554 24.85218 1.000 41.47288 352 HIS C C 1
ATOM 2729 O O . HIS A 1 352 ? -0.53689 38.77360 24.38068 1.000 40.38678 352 HIS C O 1
ATOM 2736 N N . ALA A 1 353 ? 0.78916 36.97826 24.16604 1.000 41.87908 353 ALA C N 1
ATOM 2737 C CA . ALA A 1 353 ? 0.28088 36.64698 22.84280 1.000 40.21112 353 ALA C CA 1
ATOM 2738 C C . ALA A 1 353 ? -1.22720 36.38614 22.87158 1.000 48.32786 353 ALA C C 1
ATOM 2739 O O . ALA A 1 353 ? -1.97168 36.91007 22.03366 1.000 53.56890 353 ALA C O 1
ATOM 2741 N N . ALA A 1 354 ? -1.70493 35.59638 23.84330 1.000 43.36886 354 ALA C N 1
ATOM 2742 C CA . ALA A 1 354 ? -3.14512 35.35225 23.92806 1.000 42.17701 354 ALA C CA 1
ATOM 2743 C C . ALA A 1 354 ? -3.92413 36.63671 24.21776 1.000 48.36293 354 ALA C C 1
ATOM 2744 O O . ALA A 1 354 ? -5.00578 36.87403 23.64512 1.000 56.31984 354 ALA C O 1
ATOM 2746 N N . VAL A 1 355 ? -3.38253 37.47454 25.09896 1.000 45.23087 355 VAL C N 1
ATOM 2747 C CA . VAL A 1 355 ? -4.01758 38.74435 25.45155 1.000 49.63898 355 VAL C CA 1
ATOM 2748 C C . VAL A 1 355 ? -4.11792 39.64791 24.22684 1.000 54.72740 355 VAL C C 1
ATOM 2749 O O . VAL A 1 355 ? -5.16429 40.25819 23.95947 1.000 56.72555 355 VAL C O 1
ATOM 2753 N N . LEU A 1 356 ? -3.02403 39.74158 23.46623 1.000 51.01716 356 LEU C N 1
ATOM 2754 C CA . LEU A 1 356 ? -3.00649 40.56786 22.26583 1.000 54.67164 356 LEU C CA 1
ATOM 2755 C C . LEU A 1 356 ? -3.97823 40.04440 21.22775 1.000 57.03907 356 LEU C C 1
ATOM 2756 O O . LEU A 1 356 ? -4.63484 40.83229 20.54295 1.000 55.61640 356 LEU C O 1
ATOM 2761 N N . ASP A 1 357 ? -4.08270 38.71639 21.10281 1.000 52.54305 357 ASP C N 1
ATOM 2762 C CA . ASP A 1 357 ? -5.01129 38.12711 20.14860 1.000 54.85177 357 ASP C CA 1
ATOM 2763 C C . ASP A 1 357 ? -6.43869 38.55322 20.45998 1.000 62.26581 357 ASP C C 1
ATOM 2764 O O . ASP A 1 357 ? -7.18207 39.00858 19.57232 1.000 64.40258 357 ASP C O 1
ATOM 2769 N N . ALA A 1 358 ? -6.81220 38.48837 21.73615 1.000 62.98914 358 ALA C N 1
ATOM 2770 C CA . ALA A 1 358 ? -8.15331 38.91838 22.10647 1.000 62.86107 358 ALA C CA 1
ATOM 2771 C C . ALA A 1 358 ? -8.33692 40.41756 21.87757 1.000 64.85080 358 ALA C C 1
ATOM 2772 O O . ALA A 1 358 ? -9.33358 40.84314 21.28566 1.000 65.40241 358 ALA C O 1
ATOM 2774 N N . GLU A 1 359 ? -7.37054 41.23509 22.31009 1.000 68.51830 359 GLU C N 1
ATOM 2775 C CA . GLU A 1 359 ? -7.53354 42.68741 22.20758 1.000 71.37732 359 GLU C CA 1
ATOM 2776 C C . GLU A 1 359 ? -7.60087 43.15249 20.75594 1.000 69.66137 359 GLU C C 1
ATOM 2777 O O . GLU A 1 359 ? -8.32946 44.10046 20.43645 1.000 70.40708 359 GLU C O 1
ATOM 2783 N N . LYS A 1 360 ? -6.84250 42.51131 19.86320 1.000 69.75014 360 LYS C N 1
ATOM 2784 C CA . LYS A 1 360 ? -6.85062 42.89384 18.45465 1.000 63.68187 360 LYS C CA 1
ATOM 2785 C C . LYS A 1 360 ? -8.04482 42.31676 17.70852 1.000 70.79218 360 LYS C C 1
ATOM 2786 O O . LYS A 1 360 ? -8.35162 42.77986 16.60483 1.000 75.76844 360 LYS C O 1
ATOM 2792 N N . ASN A 1 361 ? -8.72958 41.32367 18.27031 1.000 69.14731 361 ASN C N 1
ATOM 2793 C CA . ASN A 1 361 ? -9.93708 40.79380 17.64882 1.000 62.70382 361 ASN C CA 1
ATOM 2794 C C . ASN A 1 361 ? -11.05156 40.62858 18.67308 1.000 74.36622 361 ASN C C 1
ATOM 2795 O O . ASN A 1 361 ? -11.42599 39.50224 19.02539 1.000 74.70086 361 ASN C O 1
ATOM 2800 N N . PRO A 1 362 ? -11.60910 41.73180 19.17846 1.000 80.81879 362 PRO C N 1
ATOM 2801 C CA . PRO A 1 362 ? -12.92050 41.64606 19.83212 1.000 74.96159 362 PRO C CA 1
ATOM 2802 C C . PRO A 1 362 ? -13.97733 41.36531 18.77774 1.000 86.25177 362 PRO C C 1
ATOM 2803 O O . PRO A 1 362 ? -13.72631 41.42811 17.56976 1.000 89.99760 362 PRO C O 1
ATOM 2807 N N . ASP A 1 363 ? -15.17817 41.05240 19.24971 1.000 92.56328 363 ASP C N 1
ATOM 2808 C CA . ASP A 1 363 ? -16.20762 40.38027 18.45832 1.000 94.16889 363 ASP C CA 1
ATOM 2809 C C . ASP A 1 363 ? -15.72802 39.03571 17.93456 1.000 95.30707 363 ASP C C 1
ATOM 2810 O O . ASP A 1 363 ? -16.20526 38.57528 16.89067 1.000 98.24789 363 ASP C O 1
ATOM 2815 N N . ASP A 1 364 ? -14.77011 38.40167 18.61728 1.000 93.19485 364 ASP C N 1
ATOM 2816 C CA . ASP A 1 364 ? -14.36997 37.02506 18.33533 1.000 91.65384 364 ASP C CA 1
ATOM 2817 C C . ASP A 1 364 ? -14.57599 36.19279 19.58838 1.000 87.92408 364 ASP C C 1
ATOM 2818 O O . ASP A 1 364 ? -13.94742 36.45023 20.62071 1.000 86.86570 364 ASP C O 1
ATOM 2823 N N . GLU A 1 365 ? -15.45037 35.19641 19.49011 1.000 90.37509 365 GLU C N 1
ATOM 2824 C CA . GLU A 1 365 ? -15.74476 34.33293 20.62524 1.000 96.61272 365 GLU C CA 1
ATOM 2825 C C . GLU A 1 365 ? -14.51383 33.54774 21.08928 1.000 89.56385 365 GLU C C 1
ATOM 2826 O O . GLU A 1 365 ? -13.97576 33.82920 22.16687 1.000 88.68301 365 GLU C O 1
ATOM 2832 N N . HIS A 1 366 ? -14.04357 32.58204 20.29616 1.000 85.31289 366 HIS C N 1
ATOM 2833 C CA . HIS A 1 366 ? -12.99428 31.66809 20.74696 1.000 91.65436 366 HIS C CA 1
ATOM 2834 C C . HIS A 1 366 ? -11.62272 32.33673 20.66414 1.000 89.49294 366 HIS C C 1
ATOM 2835 O O . HIS A 1 366 ? -10.69834 31.87104 20.00085 1.000 94.87941 366 HIS C O 1
ATOM 2842 N N . LYS A 1 367 ? -11.51099 33.46711 21.34515 1.000 77.18107 367 LYS C N 1
ATOM 2843 C CA . LYS A 1 367 ? -10.22150 34.11978 21.48857 1.000 74.41087 367 LYS C CA 1
ATOM 2844 C C . LYS A 1 367 ? -10.15745 34.67958 22.89579 1.000 72.87225 367 LYS C C 1
ATOM 2845 O O . LYS A 1 367 ? -9.14227 34.55199 23.58435 1.000 73.36841 367 LYS C O 1
ATOM 2851 N N . VAL A 1 368 ? -11.28422 35.21871 23.35831 1.000 79.94086 368 VAL C N 1
ATOM 2852 C CA . VAL A 1 368 ? -11.43815 35.54386 24.76619 1.000 73.59536 368 VAL C CA 1
ATOM 2853 C C . VAL A 1 368 ? -11.51281 34.30427 25.65499 1.000 73.87624 368 VAL C C 1
ATOM 2854 O O . VAL A 1 368 ? -11.28161 34.40764 26.86522 1.000 77.82664 368 VAL C O 1
ATOM 2858 N N . LYS A 1 369 ? -11.84979 33.13361 25.12380 1.000 68.77073 369 LYS C N 1
ATOM 2859 C CA . LYS A 1 369 ? -11.76181 31.96107 25.98770 1.000 67.28873 369 LYS C CA 1
ATOM 2860 C C . LYS A 1 369 ? -10.49413 31.15589 25.73660 1.000 73.02074 369 LYS C C 1
ATOM 2861 O O . LYS A 1 369 ? -10.03705 30.42222 26.61551 1.000 75.35447 369 LYS C O 1
ATOM 2867 N N . ALA A 1 370 ? -9.91553 31.27434 24.54818 1.000 75.31469 370 ALA C N 1
ATOM 2868 C CA . ALA A 1 370 ? -8.54697 30.81037 24.37073 1.000 70.36817 370 ALA C CA 1
ATOM 2869 C C . ALA A 1 370 ? -7.58389 31.52988 25.31733 1.000 66.06969 370 ALA C C 1
ATOM 2870 O O . ALA A 1 370 ? -6.61401 30.92196 25.79353 1.000 68.66633 370 ALA C O 1
ATOM 2872 N N . ARG A 1 371 ? -7.82400 32.82113 25.59595 1.000 66.26648 371 ARG C N 1
ATOM 2873 C CA . ARG A 1 371 ? -7.02523 33.52131 26.60055 1.000 61.37860 371 ARG C CA 1
ATOM 2874 C C . ARG A 1 371 ? -7.09773 32.78675 27.92990 1.000 62.26392 371 ARG C C 1
ATOM 2875 O O . ARG A 1 371 ? -6.06832 32.45399 28.54299 1.000 66.18430 371 ARG C O 1
ATOM 2883 N N . ASP A 1 372 ? -8.32026 32.49331 28.37275 1.000 65.37304 372 ASP C N 1
ATOM 2884 C CA . ASP A 1 372 ? -8.50505 31.88214 29.68447 1.000 66.53816 372 ASP C CA 1
ATOM 2885 C C . ASP A 1 372 ? -7.94209 30.47037 29.71224 1.000 54.86872 372 ASP C C 1
ATOM 2886 O O . ASP A 1 372 ? -7.40913 30.03056 30.73336 1.000 57.45957 372 ASP C O 1
ATOM 2891 N N . GLN A 1 373 ? -8.05883 29.74662 28.60407 1.000 57.91086 373 GLN C N 1
ATOM 2892 C CA . GLN A 1 373 ? -7.37813 28.46501 28.46573 1.000 59.07980 373 GLN C CA 1
ATOM 2893 C C . GLN A 1 373 ? -5.87829 28.60610 28.73128 1.000 53.52046 373 GLN C C 1
ATOM 2894 O O . GLN A 1 373 ? -5.31939 27.88085 29.55513 1.000 57.83454 373 GLN C O 1
ATOM 2900 N N . ILE A 1 374 ? -5.20528 29.52267 28.01819 1.000 57.72792 374 ILE C N 1
ATOM 2901 C CA . ILE A 1 374 ? -3.76187 29.73105 28.21008 1.000 54.87219 374 ILE C CA 1
ATOM 2902 C C . ILE A 1 374 ? -3.42521 29.95891 29.68496 1.000 49.38044 374 ILE C C 1
ATOM 2903 O O . ILE A 1 374 ? -2.45349 29.41264 30.21616 1.000 46.03965 374 ILE C O 1
ATOM 2908 N N . PHE A 1 375 ? -4.19328 30.81827 30.34523 1.000 51.10679 375 PHE C N 1
ATOM 2909 C CA . PHE A 1 375 ? -3.84774 31.20164 31.70685 1.000 44.62693 375 PHE C CA 1
ATOM 2910 C C . PHE A 1 375 ? -4.06373 30.05237 32.68576 1.000 48.51154 375 PHE C C 1
ATOM 2911 O O . PHE A 1 375 ? -3.23533 29.82065 33.58456 1.000 51.76004 375 PHE C O 1
ATOM 2919 N N . ASN A 1 376 ? -5.12621 29.27519 32.48819 1.000 48.17423 376 ASN C N 1
ATOM 2920 C CA . ASN A 1 376 ? -5.30760 28.08205 33.30278 1.000 49.42947 376 ASN C CA 1
ATOM 2921 C C . ASN A 1 376 ? -4.15537 27.11147 33.08461 1.000 49.24347 376 ASN C C 1
ATOM 2922 O O . ASN A 1 376 ? -3.57115 26.58022 34.04570 1.000 49.30150 376 ASN C O 1
ATOM 2927 N N . PHE A 1 377 ? -3.79109 26.89628 31.82114 1.000 44.17554 377 PHE C N 1
ATOM 2928 C CA . PHE A 1 377 ? -2.69245 25.99332 31.53430 1.000 43.30443 377 PHE C CA 1
ATOM 2929 C C . PHE A 1 377 ? -1.41963 26.45331 32.22523 1.000 49.77590 377 PHE C C 1
ATOM 2930 O O . PHE A 1 377 ? -0.78919 25.66642 32.92891 1.000 48.78021 377 PHE C O 1
ATOM 2938 N N . THR A 1 378 ? -1.02159 27.72587 32.03069 1.000 45.95910 378 THR C N 1
ATOM 2939 C CA . THR A 1 378 ? 0.23706 28.19295 32.60715 1.000 44.97313 378 THR C CA 1
ATOM 2940 C C . THR A 1 378 ? 0.21915 28.09045 34.12017 1.000 45.73382 378 THR C C 1
ATOM 2941 O O . THR A 1 378 ? 1.26914 27.88389 34.74229 1.000 47.00750 378 THR C O 1
ATOM 2945 N N . THR A 1 379 ? -0.95286 28.22531 34.73475 1.000 43.66344 379 THR C N 1
ATOM 2946 C CA . THR A 1 379 ? -1.01628 28.06133 36.18209 1.000 43.87506 379 THR C CA 1
ATOM 2947 C C . THR A 1 379 ? -0.74876 26.61313 36.60011 1.000 45.50600 379 THR C C 1
ATOM 2948 O O . THR A 1 379 ? 0.01232 26.35607 37.54346 1.000 48.43667 379 THR C O 1
ATOM 2952 N N . THR A 1 380 ? -1.36263 25.64513 35.92756 1.000 43.45144 380 THR C N 1
ATOM 2953 C CA . THR A 1 380 ? -1.04524 24.28639 36.35108 1.000 46.45591 380 THR C CA 1
ATOM 2954 C C . THR A 1 380 ? 0.38698 23.90867 35.95448 1.000 45.60440 380 THR C C 1
ATOM 2955 O O . THR A 1 380 ? 1.01912 23.08053 36.61690 1.000 48.17836 380 THR C O 1
ATOM 2959 N N . LEU A 1 381 ? 0.92586 24.54658 34.92314 1.000 43.11320 381 LEU C N 1
ATOM 2960 C CA . LEU A 1 381 ? 2.31469 24.34490 34.53582 1.000 43.34948 381 LEU C CA 1
ATOM 2961 C C . LEU A 1 381 ? 3.26604 24.87167 35.60359 1.000 45.77860 381 LEU C C 1
ATOM 2962 O O . LEU A 1 381 ? 4.28044 24.22991 35.91412 1.000 42.67795 381 LEU C O 1
ATOM 2967 N N . ARG A 1 382 ? 2.95143 26.03740 36.18369 1.000 46.33662 382 ARG C N 1
ATOM 2968 C CA . ARG A 1 382 ? 3.71654 26.51298 37.33413 1.000 47.07537 382 ARG C CA 1
ATOM 2969 C C . ARG A 1 382 ? 3.60621 25.55948 38.50810 1.000 50.65021 382 ARG C C 1
ATOM 2970 O O . ARG A 1 382 ? 4.59652 25.29762 39.19432 1.000 52.16448 382 ARG C O 1
ATOM 2978 N N . THR A 1 383 ? 2.40221 25.06923 38.79149 1.000 48.75805 383 THR C N 1
ATOM 2979 C CA . THR A 1 383 ? 2.27014 24.14746 39.90601 1.000 46.20680 383 THR C CA 1
ATOM 2980 C C . THR A 1 383 ? 3.11466 22.90170 39.69126 1.000 48.64625 383 THR C C 1
ATOM 2981 O O . THR A 1 383 ? 3.77801 22.43547 40.61740 1.000 52.38886 383 THR C O 1
ATOM 2985 N N . ALA A 1 384 ? 3.11737 22.35576 38.47390 1.000 45.68280 384 ALA C N 1
ATOM 2986 C CA . ALA A 1 384 ? 3.88303 21.14100 38.21964 1.000 41.46407 384 ALA C CA 1
ATOM 2987 C C . ALA A 1 384 ? 5.38240 21.38939 38.37286 1.000 43.16221 384 ALA C C 1
ATOM 2988 O O . ALA A 1 384 ? 6.09660 20.59409 38.99413 1.000 44.23064 384 ALA C O 1
ATOM 2990 N N . MET A 1 385 ? 5.87063 22.51296 37.86047 1.000 44.59886 385 MET C N 1
ATOM 2991 C CA . MET A 1 385 ? 7.29100 22.79993 37.97878 1.000 44.35886 385 MET C CA 1
ATOM 2992 C C . MET A 1 385 ? 7.69143 23.09065 39.43032 1.000 50.32513 385 MET C C 1
ATOM 2993 O O . MET A 1 385 ? 8.68254 22.53944 39.94596 1.000 49.47886 385 MET C O 1
ATOM 2998 N N . HIS A 1 386 ? 6.90064 23.90312 40.12941 1.000 46.47886 386 HIS C N 1
ATOM 2999 C CA . HIS A 1 386 ? 7.20530 24.18259 41.52253 1.000 46.90776 386 HIS C CA 1
ATOM 3000 C C . HIS A 1 386 ? 7.18902 22.90757 42.35605 1.000 48.33787 386 HIS C C 1
ATOM 3001 O O . HIS A 1 386 ? 8.11912 22.64673 43.12747 1.000 47.29705 386 HIS C O 1
ATOM 3008 N N . ASN A 1 387 ? 6.15243 22.08185 42.18262 1.000 55.59886 387 ASN C N 1
ATOM 3009 C CA . ASN A 1 387 ? 6.02404 20.84553 42.94433 1.000 50.89777 387 ASN C CA 1
ATOM 3010 C C . ASN A 1 387 ? 7.18363 19.89483 42.67785 1.000 50.86781 387 ASN C C 1
ATOM 3011 O O . ASN A 1 387 ? 7.77498 19.36084 43.61968 1.000 54.04532 387 ASN C O 1
ATOM 3016 N N . THR A 1 388 ? 7.54678 19.68727 41.40764 1.000 49.24535 388 THR C N 1
ATOM 3017 C CA . THR A 1 388 ? 8.72067 18.86590 41.11094 1.000 48.57909 388 THR C CA 1
ATOM 3018 C C . THR A 1 388 ? 9.93225 19.34867 41.89439 1.000 51.91788 388 THR C C 1
ATOM 3019 O O . THR A 1 388 ? 10.66542 18.54193 42.47475 1.000 52.58886 388 THR C O 1
ATOM 3023 N N . PHE A 1 389 ? 10.17655 20.66857 41.89937 1.000 55.06190 389 PHE C N 1
ATOM 3024 C CA . PHE A 1 389 ? 11.26704 21.18551 42.72702 1.000 51.29678 389 PHE C CA 1
ATOM 3025 C C . PHE A 1 389 ? 11.08599 20.78800 44.18734 1.000 54.49886 389 PHE C C 1
ATOM 3026 O O . PHE A 1 389 ? 12.04929 20.38802 44.84751 1.000 61.63886 389 PHE C O 1
ATOM 3034 N N . ARG A 1 390 ? 9.85840 20.88219 44.71087 1.000 53.09943 390 ARG C N 1
ATOM 3035 C CA . ARG A 1 390 ? 9.65358 20.61360 46.13699 1.000 59.21114 390 ARG C CA 1
ATOM 3036 C C . ARG A 1 390 ? 9.76349 19.13306 46.46974 1.000 58.63886 390 ARG C C 1
ATOM 3037 O O . ARG A 1 390 ? 10.07513 18.77279 47.61183 1.000 63.07510 390 ARG C O 1
ATOM 3045 N N . TYR A 1 391 ? 9.44836 18.26527 45.52617 1.000 57.60886 391 TYR C N 1
ATOM 3046 C CA . TYR A 1 391 ? 9.69736 16.86046 45.79382 1.000 56.63126 391 TYR C CA 1
ATOM 3047 C C . TYR A 1 391 ? 11.17781 16.53430 45.78812 1.000 56.38886 391 TYR C C 1
ATOM 3048 O O . TYR A 1 391 ? 11.52609 15.35756 45.85054 1.000 57.73218 391 TYR C O 1
ATOM 3057 N N . GLY A 1 392 ? 12.05455 17.52457 45.66565 1.000 54.91886 392 GLY C N 1
ATOM 3058 C CA . GLY A 1 392 ? 13.46842 17.25905 45.57374 1.000 55.64785 392 GLY C CA 1
ATOM 3059 C C . GLY A 1 392 ? 13.93348 16.75074 44.23403 1.000 55.67886 392 GLY C C 1
ATOM 3060 O O . GLY A 1 392 ? 15.09039 16.35646 44.11441 1.000 54.88886 392 GLY C O 1
ATOM 3061 N N . GLN A 1 393 ? 13.08782 16.75826 43.22005 1.000 53.68433 393 GLN C N 1
ATOM 3062 C CA . GLN A 1 393 ? 13.47126 16.28358 41.90222 1.000 54.86360 393 GLN C CA 1
ATOM 3063 C C . GLN A 1 393 ? 13.72051 17.45538 40.95737 1.000 50.89328 393 GLN C C 1
ATOM 3064 O O . GLN A 1 393 ? 13.82261 17.28494 39.73830 1.000 47.93751 393 GLN C O 1
ATOM 3070 N N . GLY A 1 394 ? 13.96642 18.63050 41.52660 1.000 49.41886 394 GLY C N 1
ATOM 3071 C CA . GLY A 1 394 ? 14.41435 19.75756 40.75507 1.000 45.65886 394 GLY C CA 1
ATOM 3072 C C . GLY A 1 394 ? 15.81880 19.56598 40.25452 1.000 44.97886 394 GLY C C 1
ATOM 3073 O O . GLY A 1 394 ? 16.41250 18.50363 40.38969 1.000 50.78541 394 GLY C O 1
ATOM 3074 N N . THR A 1 395 ? 16.33099 20.59108 39.58150 1.000 47.15361 395 THR C N 1
ATOM 3075 C CA . THR A 1 395 ? 17.72372 20.56967 39.17553 1.000 50.16013 395 THR C CA 1
ATOM 3076 C C . THR A 1 395 ? 18.62869 20.68985 40.40571 1.000 48.44474 395 THR C C 1
ATOM 3077 O O . THR A 1 395 ? 18.21826 21.14271 41.47577 1.000 52.07279 395 THR C O 1
ATOM 3081 N N . ARG A 1 396 ? 19.88857 20.31063 40.22168 1.000 49.98718 396 ARG C N 1
ATOM 3082 C CA . ARG A 1 396 ? 20.78514 20.08631 41.34833 1.000 48.51573 396 ARG C CA 1
ATOM 3083 C C . ARG A 1 396 ? 21.22022 21.35511 42.06663 1.000 53.18790 396 ARG C C 1
ATOM 3084 O O . ARG A 1 396 ? 21.66634 21.26089 43.20803 1.000 61.40886 396 ARG C O 1
ATOM 3092 N N . ASP A 1 397 ? 21.04317 22.53258 41.46795 1.000 57.12228 397 ASP C N 1
ATOM 3093 C CA . ASP A 1 397 ? 21.37906 23.78642 42.14164 1.000 52.11660 397 ASP C CA 1
ATOM 3094 C C . ASP A 1 397 ? 20.31975 24.18194 43.16086 1.000 55.60909 397 ASP C C 1
ATOM 3095 O O . ASP A 1 397 ? 20.53264 25.11879 43.94275 1.000 54.41746 397 ASP C O 1
ATOM 3100 N N . MET A 1 398 ? 19.16537 23.52450 43.12036 1.000 54.00795 398 MET C N 1
ATOM 3101 C CA . MET A 1 398 ? 18.09147 23.70212 44.08513 1.000 57.49006 398 MET C CA 1
ATOM 3102 C C . MET A 1 398 ? 17.90878 22.47649 44.96533 1.000 56.90754 398 MET C C 1
ATOM 3103 O O . MET A 1 398 ? 17.64591 22.60398 46.16574 1.000 54.41886 398 MET C O 1
ATOM 3108 N N . SER A 1 399 ? 18.07577 21.29039 44.38652 1.000 54.48570 399 SER C N 1
ATOM 3109 C CA . SER A 1 399 ? 17.79964 20.03411 45.05623 1.000 53.59886 399 SER C CA 1
ATOM 3110 C C . SER A 1 399 ? 19.05379 19.29075 45.50862 1.000 58.88099 399 SER C C 1
ATOM 3111 O O . SER A 1 399 ? 18.93285 18.17234 46.02852 1.000 59.76518 399 SER C O 1
ATOM 3114 N N . GLY A 1 400 ? 20.25079 19.87545 45.35500 1.000 56.88221 400 GLY C N 1
ATOM 3115 C CA . GLY A 1 400 ? 21.44550 19.19782 45.79516 1.000 51.78897 400 GLY C CA 1
ATOM 3116 C C . GLY A 1 400 ? 21.72841 18.04238 44.86554 1.000 55.10493 400 GLY C C 1
ATOM 3117 O O . GLY A 1 400 ? 21.03012 17.86601 43.86245 1.000 60.00902 400 GLY C O 1
ATOM 3118 N N . PRO A 1 401 ? 22.73270 17.21298 45.18559 1.000 57.06316 401 PRO C N 1
ATOM 3119 C CA . PRO A 1 401 ? 23.23886 16.24179 44.18931 1.000 51.69181 401 PRO C CA 1
ATOM 3120 C C . PRO A 1 401 ? 22.26419 15.13284 43.78551 1.000 50.42886 401 PRO C C 1
ATOM 3121 O O . PRO A 1 401 ? 22.49351 14.50937 42.74058 1.000 49.64609 401 PRO C O 1
ATOM 3125 N N . SER A 1 402 ? 21.21512 14.84535 44.57035 1.000 52.03886 402 SER C N 1
ATOM 3126 C CA . SER A 1 402 ? 20.16202 13.90829 44.16725 1.000 55.17886 402 SER C CA 1
ATOM 3127 C C . SER A 1 402 ? 19.13837 14.50375 43.19098 1.000 58.33886 402 SER C C 1
ATOM 3128 O O . SER A 1 402 ? 18.24092 13.77893 42.74805 1.000 55.99886 402 SER C O 1
ATOM 3131 N N . GLY A 1 403 ? 19.23838 15.79071 42.84942 1.000 53.54063 403 GLY C N 1
ATOM 3132 C CA . GLY A 1 403 ? 18.35424 16.35869 41.84975 1.000 57.47725 403 GLY C CA 1
ATOM 3133 C C . GLY A 1 403 ? 18.59300 15.78760 40.46113 1.000 53.94626 403 GLY C C 1
ATOM 3134 O O . GLY A 1 403 ? 19.64628 15.22088 40.15974 1.000 56.04243 403 GLY C O 1
ATOM 3135 N N . TYR A 1 404 ? 17.59570 15.97416 39.59342 1.000 48.99421 404 TYR C N 1
ATOM 3136 C CA . TYR A 1 404 ? 17.57170 15.33697 38.28279 1.000 55.57215 404 TYR C CA 1
ATOM 3137 C C . TYR A 1 404 ? 18.41487 16.09234 37.25930 1.000 51.66096 404 TYR C C 1
ATOM 3138 O O . TYR A 1 404 ? 18.78945 17.24735 37.45058 1.000 49.85842 404 TYR C O 1
ATOM 3147 N N . THR A 1 405 ? 18.72969 15.40789 36.16256 1.000 56.00316 405 THR C N 1
ATOM 3148 C CA . THR A 1 405 ? 19.33148 16.08953 35.02156 1.000 59.13151 405 THR C CA 1
ATOM 3149 C C . THR A 1 405 ? 18.31192 17.03088 34.38538 1.000 54.61742 405 THR C C 1
ATOM 3150 O O . THR A 1 405 ? 17.10869 16.94693 34.65138 1.000 53.59276 405 THR C O 1
ATOM 3154 N N . THR A 1 406 ? 18.81177 17.93277 33.53021 1.000 54.73565 406 THR C N 1
ATOM 3155 C CA . THR A 1 406 ? 17.94323 18.78266 32.71954 1.000 45.70744 406 THR C CA 1
ATOM 3156 C C . THR A 1 406 ? 16.82027 17.94649 32.14140 1.000 49.90545 406 THR C C 1
ATOM 3157 O O . THR A 1 406 ? 15.63187 18.26467 32.29528 1.000 51.54142 406 THR C O 1
ATOM 3161 N N . GLU A 1 407 ? 17.20767 16.80491 31.55726 1.000 54.79731 407 GLU C N 1
ATOM 3162 C CA . GLU A 1 407 ? 16.29394 15.94237 30.80728 1.000 52.35227 407 GLU C CA 1
ATOM 3163 C C . GLU A 1 407 ? 15.34912 15.18349 31.73627 1.000 54.45475 407 GLU C C 1
ATOM 3164 O O . GLU A 1 407 ? 14.14994 15.05258 31.44141 1.000 54.32402 407 GLU C O 1
ATOM 3170 N N . ASP A 1 408 ? 15.84865 14.72687 32.89169 1.000 54.22430 408 ASP C N 1
ATOM 3171 C CA . ASP A 1 408 ? 14.96579 14.02483 33.81312 1.000 49.08638 408 ASP C CA 1
ATOM 3172 C C . ASP A 1 408 ? 13.98460 14.97763 34.45868 1.000 50.60222 408 ASP C C 1
ATOM 3173 O O . ASP A 1 408 ? 12.81523 14.63606 34.63316 1.000 53.61667 408 ASP C O 1
ATOM 3178 N N . PHE A 1 409 ? 14.42886 16.19628 34.77457 1.000 54.15623 409 PHE C N 1
ATOM 3179 C CA . PHE A 1 409 ? 13.52376 17.20363 35.31833 1.000 48.39826 409 PHE C CA 1
ATOM 3180 C C . PHE A 1 409 ? 12.43434 17.56347 34.32481 1.000 51.79671 409 PHE C C 1
ATOM 3181 O O . PHE A 1 409 ? 11.26004 17.66652 34.69864 1.000 50.53506 409 PHE C O 1
ATOM 3189 N N . VAL A 1 410 ? 12.80457 17.78186 33.05393 1.000 52.75877 410 VAL C N 1
ATOM 3190 C CA . VAL A 1 410 ? 11.79716 18.11570 32.04727 1.000 48.78549 410 VAL C CA 1
ATOM 3191 C C . VAL A 1 410 ? 10.81130 16.96855 31.87173 1.000 52.39273 410 VAL C C 1
ATOM 3192 O O . VAL A 1 410 ? 9.59606 17.18657 31.77632 1.000 54.56720 410 VAL C O 1
ATOM 3196 N N . ARG A 1 411 ? 11.30007 15.72990 31.86334 1.000 47.32895 411 ARG C N 1
ATOM 3197 C CA . ARG A 1 411 ? 10.37492 14.61523 31.74869 1.000 45.00123 411 ARG C CA 1
ATOM 3198 C C . ARG A 1 411 ? 9.46603 14.50734 32.98340 1.000 48.51547 411 ARG C C 1
ATOM 3199 O O . ARG A 1 411 ? 8.27075 14.20200 32.86949 1.000 49.18448 411 ARG C O 1
ATOM 3207 N N . LYS A 1 412 ? 10.00820 14.73092 34.17539 1.000 45.81678 412 LYS C N 1
ATOM 3208 C CA . LYS A 1 412 ? 9.19517 14.59720 35.37870 1.000 46.81433 412 LYS C CA 1
ATOM 3209 C C . LYS A 1 412 ? 8.12428 15.68443 35.46141 1.000 50.75359 412 LYS C C 1
ATOM 3210 O O . LYS A 1 412 ? 6.97132 15.41222 35.83176 1.000 56.59886 412 LYS C O 1
ATOM 3216 N N . VAL A 1 413 ? 8.47968 16.92248 35.11693 1.000 47.51971 413 VAL C N 1
ATOM 3217 C CA . VAL A 1 413 ? 7.47905 17.98581 35.09197 1.000 51.22523 413 VAL C CA 1
ATOM 3218 C C . VAL A 1 413 ? 6.42481 17.70519 34.02487 1.000 50.19439 413 VAL C C 1
ATOM 3219 O O . VAL A 1 413 ? 5.23912 17.97563 34.22652 1.000 51.01903 413 VAL C O 1
ATOM 3223 N N . ALA A 1 414 ? 6.82607 17.14697 32.88125 1.000 47.42239 414 ALA C N 1
ATOM 3224 C CA . ALA A 1 414 ? 5.82753 16.80502 31.87863 1.000 44.32655 414 ALA C CA 1
ATOM 3225 C C . ALA A 1 414 ? 4.86356 15.74823 32.40220 1.000 48.72533 414 ALA C C 1
ATOM 3226 O O . ALA A 1 414 ? 3.64986 15.83750 32.17608 1.000 52.04884 414 ALA C O 1
ATOM 3228 N N . TRP A 1 415 ? 5.38112 14.75659 33.13060 1.000 50.51886 415 TRP C N 1
ATOM 3229 C CA . TRP A 1 415 ? 4.51788 13.73028 33.70566 1.000 50.58337 415 TRP C CA 1
ATOM 3230 C C . TRP A 1 415 ? 3.52748 14.34942 34.69054 1.000 56.06548 415 TRP C C 1
ATOM 3231 O O . TRP A 1 415 ? 2.31376 14.10670 34.61143 1.000 61.08400 415 TRP C O 1
ATOM 3242 N N . ARG A 1 416 ? 4.02432 15.19332 35.60119 1.000 51.31535 416 ARG C N 1
ATOM 3243 C CA . ARG A 1 416 ? 3.12396 15.84164 36.55416 1.000 56.53634 416 ARG C CA 1
ATOM 3244 C C . ARG A 1 416 ? 2.13490 16.78341 35.87663 1.000 58.28602 416 ARG C C 1
ATOM 3245 O O . ARG A 1 416 ? 1.00034 16.92981 36.34970 1.000 57.93482 416 ARG C O 1
ATOM 3253 N N . LEU A 1 417 ? 2.52540 17.40796 34.76385 1.000 56.75294 417 LEU C N 1
ATOM 3254 C CA . LEU A 1 417 ? 1.64126 18.36373 34.10401 1.000 59.73518 417 LEU C CA 1
ATOM 3255 C C . LEU A 1 417 ? 0.49600 17.63386 33.41043 1.000 62.72573 417 LEU C C 1
ATOM 3256 O O . LEU A 1 417 ? -0.68479 18.00246 33.56431 1.000 53.81600 417 LEU C O 1
ATOM 3261 N N . GLN A 1 418 ? 0.83402 16.54238 32.70652 1.000 60.82698 418 GLN C N 1
ATOM 3262 C CA . GLN A 1 418 ? -0.18374 15.67511 32.13284 1.000 61.11222 418 GLN C CA 1
ATOM 3263 C C . GLN A 1 418 ? -1.12170 15.13778 33.20397 1.000 65.64334 418 GLN C C 1
ATOM 3264 O O . GLN A 1 418 ? -2.34398 15.10496 33.01848 1.000 68.75680 418 GLN C O 1
ATOM 3270 N N . ARG A 1 419 ? -0.58696 14.76873 34.36153 1.000 62.31753 419 ARG C N 1
ATOM 3271 C CA . ARG A 1 419 ? -1.48793 14.21679 35.35993 1.000 61.86155 419 ARG C CA 1
ATOM 3272 C C . ARG A 1 419 ? -2.36982 15.29318 35.96179 1.000 64.06149 419 ARG C C 1
ATOM 3273 O O . ARG A 1 419 ? -3.57705 15.09659 36.12093 1.000 69.94553 419 ARG C O 1
ATOM 3281 N N . TYR A 1 420 ? -1.79397 16.44696 36.27815 1.000 65.10945 420 TYR C N 1
ATOM 3282 C CA . TYR A 1 420 ? -2.57639 17.52414 36.86937 1.000 63.48599 420 TYR C CA 1
ATOM 3283 C C . TYR A 1 420 ? -3.70737 17.97764 35.96211 1.000 60.12646 420 TYR C C 1
ATOM 3284 O O . TYR A 1 420 ? -4.77301 18.36352 36.44676 1.000 62.55915 420 TYR C O 1
ATOM 3293 N N . LEU A 1 421 ? -3.52032 17.90097 34.64779 1.000 66.67159 421 LEU C N 1
ATOM 3294 C CA . LEU A 1 421 ? -4.58415 18.36628 33.76683 1.000 67.90767 421 LEU C CA 1
ATOM 3295 C C . LEU A 1 421 ? -5.76272 17.40558 33.70338 1.000 73.67386 421 LEU C C 1
ATOM 3296 O O . LEU A 1 421 ? -6.78089 17.75360 33.09268 1.000 72.65886 421 LEU C O 1
ATOM 3301 N N . ASP A 1 422 ? -5.66181 16.24386 34.36515 1.000 76.10790 422 ASP C N 1
ATOM 3302 C CA . ASP A 1 422 ? -6.67715 15.19749 34.36205 1.000 75.21561 422 ASP C CA 1
ATOM 3303 C C . ASP A 1 422 ? -7.24996 14.98551 35.75598 1.000 81.87610 422 ASP C C 1
ATOM 3304 O O . ASP A 1 422 ? -7.74671 13.89916 36.06500 1.000 84.10991 422 ASP C O 1
ATOM 3309 N N . ALA A 1 423 ? -7.19219 16.01800 36.59865 1.000 81.62409 423 ALA C N 1
ATOM 3310 C CA . ALA A 1 423 ? -7.69760 15.94646 37.96654 1.000 89.51016 423 ALA C CA 1
ATOM 3311 C C . ALA A 1 423 ? -7.18496 14.69756 38.68271 1.000 91.33128 423 ALA C C 1
ATOM 3312 O O . ALA A 1 423 ? -7.93987 13.96783 39.32486 1.000 102.14152 423 ALA C O 1
ATOM 3314 N N . GLN A 1 424 ? -5.88311 14.45263 38.57196 1.000 88.36886 424 GLN C N 1
ATOM 3315 C CA . GLN A 1 424 ? -5.24901 13.30947 39.21428 1.000 89.91455 424 GLN C CA 1
ATOM 3316 C C . GLN A 1 424 ? -4.45169 13.77066 40.42983 1.000 86.87263 424 GLN C C 1
ATOM 3317 O O . GLN A 1 424 ? -3.42130 14.43279 40.28570 1.000 85.26594 424 GLN C O 1
ATOM 3323 N N . TYR A 1 425 ? -4.97386 13.51104 41.62150 1.000 89.14886 425 TYR C N 1
ATOM 3324 C CA . TYR A 1 425 ? -4.31227 13.89983 42.86406 1.000 90.11513 425 TYR C CA 1
ATOM 3325 C C . TYR A 1 425 ? -3.85790 12.63892 43.61515 1.000 88.12772 425 TYR C C 1
ATOM 3326 O O . TYR A 1 425 ? -4.49287 12.21312 44.57782 1.000 91.50886 425 TYR C O 1
ATOM 3335 N N . ASP A 1 426 ? -2.82179 11.96904 43.12274 1.000 93.48306 426 ASP C N 1
ATOM 3336 C CA . ASP A 1 426 ? -2.26061 10.85772 43.89547 1.000 91.93213 426 ASP C CA 1
ATOM 3337 C C . ASP A 1 426 ? -0.98516 11.31728 44.59135 1.000 85.26879 426 ASP C C 1
ATOM 3338 O O . ASP A 1 426 ? -0.98070 12.32040 45.31024 1.000 79.55772 426 ASP C O 1
ATOM 3343 N N . GLU A 1 427 ? 0.10941 10.60612 44.36035 1.000 84.09685 427 GLU C N 1
ATOM 3344 C CA . GLU A 1 427 ? 1.40134 11.02726 44.87922 1.000 90.64547 427 GLU C CA 1
ATOM 3345 C C . GLU A 1 427 ? 1.32888 11.31160 46.37183 1.000 82.91167 427 GLU C C 1
ATOM 3346 O O . GLU A 1 427 ? 1.52610 10.38781 47.17348 1.000 83.26846 427 GLU C O 1
ATOM 3352 N N . ALA A 1 428 ? 0.99857 12.56876 46.73930 1.000 65.17662 428 ALA C N 1
ATOM 3353 C CA . ALA A 1 428 ? 0.94221 13.13760 48.09648 1.000 71.49818 428 ALA C CA 1
ATOM 3354 C C . ALA A 1 428 ? 1.61704 14.50244 48.04948 1.000 75.99099 428 ALA C C 1
ATOM 3355 O O . ALA A 1 428 ? 2.66565 14.64495 47.37753 1.000 75.19798 428 ALA C O 1
ATOM 3357 N N . PRO A 1 429 ? 1.14938 15.49513 48.80320 1.000 70.63304 429 PRO C N 1
ATOM 3358 C CA . PRO A 1 429 ? 1.64298 16.84903 48.57094 1.000 72.21721 429 PRO C CA 1
ATOM 3359 C C . PRO A 1 429 ? 3.10947 16.96282 48.98389 1.000 72.25825 429 PRO C C 1
ATOM 3360 O O . PRO A 1 429 ? 3.54768 16.32649 49.97302 1.000 75.98080 429 PRO C O 1
ATOM 3364 N N . PRO A 1 430 ? 3.93405 17.68316 48.20424 1.000 75.45696 430 PRO C N 1
ATOM 3365 C CA . PRO A 1 430 ? 5.31692 17.91904 48.58827 1.000 71.13999 430 PRO C CA 1
ATOM 3366 C C . PRO A 1 430 ? 5.37102 18.84286 49.78817 1.000 66.02801 430 PRO C C 1
ATOM 3367 O O . PRO A 1 430 ? 4.38039 19.50562 50.13514 1.000 63.92309 430 PRO C O 1
ATOM 3371 N N . PRO A 1 431 ? 6.51530 18.91638 50.44408 1.000 58.07563 431 PRO C N 1
ATOM 3372 C CA . PRO A 1 431 ? 6.63030 19.69519 51.67186 1.000 62.54207 431 PRO C CA 1
ATOM 3373 C C . PRO A 1 431 ? 6.94463 21.14993 51.37542 1.000 66.49663 431 PRO C C 1
ATOM 3374 O O . PRO A 1 431 ? 7.40508 21.49813 50.28681 1.000 67.11227 431 PRO C O 1
ATOM 3378 N N . GLN A 1 432 ? 6.68513 21.98766 52.37511 1.000 59.26760 432 GLN C N 1
ATOM 3379 C CA . GLN A 1 432 ? 7.28573 23.30972 52.41662 1.000 67.41052 432 GLN C CA 1
ATOM 3380 C C . GLN A 1 432 ? 8.79365 23.17484 52.58921 1.000 64.58406 432 GLN C C 1
ATOM 3381 O O . GLN A 1 432 ? 9.26897 22.27816 53.28747 1.000 65.52937 432 GLN C O 1
ATOM 3387 N N . LEU A 1 433 ? 9.56241 24.06031 51.94334 1.000 62.70030 433 LEU C N 1
ATOM 3388 C CA . LEU A 1 433 ? 11.01352 23.94016 52.02190 1.000 60.36494 433 LEU C CA 1
ATOM 3389 C C . LEU A 1 433 ? 11.57148 25.21086 52.67077 1.000 60.98219 433 LEU C C 1
ATOM 3390 O O . LEU A 1 433 ? 11.17476 25.54127 53.78319 1.000 73.15138 433 LEU C O 1
ATOM 3395 N N . GLY A 1 434 ? 12.46033 25.91717 52.02126 1.000 57.38614 434 GLY C N 1
ATOM 3396 C CA . GLY A 1 434 ? 13.33943 26.86783 52.68195 1.000 54.07886 434 GLY C CA 1
ATOM 3397 C C . GLY A 1 434 ? 14.53851 26.93565 51.76730 1.000 55.14200 434 GLY C C 1
ATOM 3398 O O . GLY A 1 434 ? 14.79926 26.02516 50.98660 1.000 60.99619 434 GLY C O 1
ATOM 3399 N N . GLU A 1 435 ? 15.25489 28.04249 51.83658 1.000 52.00683 435 GLU C N 1
ATOM 3400 C CA . GLU A 1 435 ? 16.24287 28.28498 50.79435 1.000 64.78061 435 GLU C CA 1
ATOM 3401 C C . GLU A 1 435 ? 17.24580 27.13261 50.72093 1.000 60.19353 435 GLU C C 1
ATOM 3402 O O . GLU A 1 435 ? 17.89830 26.82721 51.72568 1.000 56.23886 435 GLU C O 1
ATOM 3408 N N . PRO A 1 436 ? 17.34516 26.44393 49.59287 1.000 59.15866 436 PRO C N 1
ATOM 3409 C CA . PRO A 1 436 ? 18.43199 25.48562 49.37539 1.000 56.70695 436 PRO C CA 1
ATOM 3410 C C . PRO A 1 436 ? 19.73676 26.21250 49.59334 1.000 62.67546 436 PRO C C 1
ATOM 3411 O O . PRO A 1 436 ? 19.87841 27.30465 49.04989 1.000 73.11886 436 PRO C O 1
ATOM 3415 N N . SER A 1 437 ? 20.61120 25.71736 50.45815 1.000 65.54886 437 SER C N 1
ATOM 3416 C CA . SER A 1 437 ? 21.87201 26.39924 50.72214 1.000 66.36378 437 SER C CA 1
ATOM 3417 C C . SER A 1 437 ? 22.48890 26.81305 49.40110 1.000 73.49886 437 SER C C 1
ATOM 3418 O O . SER A 1 437 ? 22.63892 25.99216 48.49728 1.000 78.91886 437 SER C O 1
ATOM 3421 N N . ARG A 1 438 ? 22.77833 28.11906 49.28475 1.000 64.68856 438 ARG C N 1
ATOM 3422 C CA . ARG A 1 438 ? 23.27821 28.75205 48.06469 1.000 62.38886 438 ARG C CA 1
ATOM 3423 C C . ARG A 1 438 ? 24.61545 28.19911 47.57750 1.000 62.42886 438 ARG C C 1
ATOM 3424 O O . ARG A 1 438 ? 25.09539 28.61995 46.52660 1.000 61.09017 438 ARG C O 1
ATOM 3432 N N . LYS A 1 439 ? 25.28916 27.35205 48.35967 1.000 69.86821 439 LYS C N 1
ATOM 3433 C CA . LYS A 1 439 ? 26.53380 26.78504 47.86002 1.000 68.85244 439 LYS C CA 1
ATOM 3434 C C . LYS A 1 439 ? 26.28010 25.86285 46.66779 1.000 62.94682 439 LYS C C 1
ATOM 3435 O O . LYS A 1 439 ? 27.18376 25.64486 45.84547 1.000 62.28567 439 LYS C O 1
ATOM 3441 N N . LEU A 1 440 ? 25.05876 25.31370 46.56033 1.000 62.63056 440 LEU C N 1
ATOM 3442 C CA . LEU A 1 440 ? 24.67223 24.45815 45.44036 1.000 58.29761 440 LEU C CA 1
ATOM 3443 C C . LEU A 1 440 ? 24.63516 25.20730 44.11328 1.000 59.75577 440 LEU C C 1
ATOM 3444 O O . LEU A 1 440 ? 24.68519 24.57375 43.05562 1.000 62.35201 440 LEU C O 1
ATOM 3449 N N . ARG A 1 441 ? 24.52960 26.53297 44.15073 1.000 59.73879 441 ARG C N 1
ATOM 3450 C CA . ARG A 1 441 ? 24.59387 27.35107 42.94996 1.000 60.40767 441 ARG C CA 1
ATOM 3451 C C . ARG A 1 441 ? 25.83037 27.00735 42.12955 1.000 66.59108 441 ARG C C 1
ATOM 3452 O O . ARG A 1 441 ? 26.90818 26.75121 42.68420 1.000 64.29381 441 ARG C O 1
ATOM 3460 N N . ARG A 1 442 ? 25.64262 26.95926 40.80094 1.000 72.10458 442 ARG C N 1
ATOM 3461 C CA . ARG A 1 442 ? 26.73826 26.74716 39.86076 1.000 63.74118 442 ARG C CA 1
ATOM 3462 C C . ARG A 1 442 ? 27.75119 27.87578 39.95784 1.000 61.94886 442 ARG C C 1
ATOM 3463 O O . ARG A 1 442 ? 27.38543 29.03276 40.15876 1.000 62.60886 442 ARG C O 1
ATOM 3471 N N . ASN A 1 443 ? 29.03410 27.52824 39.80238 1.000 73.04522 443 ASN C N 1
ATOM 3472 C CA . ASN A 1 443 ? 30.15199 28.49163 39.77330 1.000 76.72165 443 ASN C CA 1
ATOM 3473 C C . ASN A 1 443 ? 30.19240 29.37770 41.01666 1.000 72.18401 443 ASN C C 1
ATOM 3474 O O . ASN A 1 443 ? 30.58638 30.54068 40.93968 1.000 78.15246 443 ASN C O 1
ATOM 3479 N N . TYR A 1 444 ? 29.82456 28.83687 42.17559 1.000 70.39930 444 TYR C N 1
ATOM 3480 C CA . TYR A 1 444 ? 29.81165 29.61962 43.40680 1.000 71.57184 444 TYR C CA 1
ATOM 3481 C C . TYR A 1 444 ? 30.26376 28.66003 44.49450 1.000 78.85205 444 TYR C C 1
ATOM 3482 O O . TYR A 1 444 ? 29.49147 27.79987 44.92729 1.000 78.37401 444 TYR C O 1
ATOM 3491 N N . ASP A 1 445 ? 31.54823 28.74618 44.83481 1.000 84.87559 445 ASP C N 1
ATOM 3492 C CA . ASP A 1 445 ? 32.16142 27.90532 45.85605 1.000 95.11265 445 ASP C CA 1
ATOM 3493 C C . ASP A 1 445 ? 32.81840 28.85380 46.85342 1.000 95.89374 445 ASP C C 1
ATOM 3494 O O . ASP A 1 445 ? 33.66314 29.67082 46.47205 1.000 101.88886 445 ASP C O 1
ATOM 3499 N N . ILE A 1 446 ? 32.37880 28.79526 48.11298 1.000 99.31132 446 ILE C N 1
ATOM 3500 C CA . ILE A 1 446 ? 32.88206 29.72765 49.11726 1.000 99.37455 446 ILE C CA 1
ATOM 3501 C C . ILE A 1 446 ? 34.31583 29.37468 49.50135 1.000 102.19635 446 ILE C C 1
ATOM 3502 O O . ILE A 1 446 ? 34.79276 28.24720 49.32164 1.000 104.22846 446 ILE C O 1
ATOM 3507 N N . ASP A 1 447 ? 35.02738 30.37126 50.01306 1.000 104.06022 447 ASP C N 1
ATOM 3508 C CA . ASP A 1 447 ? 36.38739 30.16144 50.50781 1.000 109.33512 447 ASP C CA 1
ATOM 3509 C C . ASP A 1 447 ? 36.28376 29.91651 52.01381 1.000 109.03175 447 ASP C C 1
ATOM 3510 O O . ASP A 1 447 ? 36.59058 30.77683 52.83433 1.000 108.82173 447 ASP C O 1
ATOM 3515 N N . GLU A 1 448 ? 35.85251 28.69860 52.36852 1.000 103.40415 448 GLU C N 1
ATOM 3516 C CA . GLU A 1 448 ? 35.42849 28.39174 53.73034 1.000 106.64302 448 GLU C CA 1
ATOM 3517 C C . GLU A 1 448 ? 36.45772 28.77546 54.79756 1.000 109.44583 448 GLU C C 1
ATOM 3518 O O . GLU A 1 448 ? 36.06628 29.11631 55.91788 1.000 109.18469 448 GLU C O 1
ATOM 3524 N N . GLU A 1 449 ? 37.75844 28.78851 54.48110 1.000 108.54773 449 GLU C N 1
ATOM 3525 C CA . GLU A 1 449 ? 38.76291 29.12477 55.49455 1.000 110.21279 449 GLU C CA 1
ATOM 3526 C C . GLU A 1 449 ? 38.79744 30.63625 55.76690 1.000 108.39863 449 GLU C C 1
ATOM 3527 O O . GLU A 1 449 ? 39.06789 31.07059 56.89885 1.000 108.49592 449 GLU C O 1
ATOM 3533 N N . ALA A 1 450 ? 38.61026 31.46113 54.71787 1.000 104.12755 450 ALA C N 1
ATOM 3534 C CA . ALA A 1 450 ? 38.39024 32.89087 54.94053 1.000 106.44757 450 ALA C CA 1
ATOM 3535 C C . ALA A 1 450 ? 37.23233 33.13416 55.92256 1.000 106.16635 450 ALA C C 1
ATOM 3536 O O . ALA A 1 450 ? 37.34531 33.92509 56.87743 1.000 107.06577 450 ALA C O 1
ATOM 3538 N N . ILE A 1 451 ? 36.09271 32.47126 55.68063 1.000 104.71639 451 ILE C N 1
ATOM 3539 C CA . ILE A 1 451 ? 34.90741 32.65504 56.51896 1.000 107.04442 451 ILE C CA 1
ATOM 3540 C C . ILE A 1 451 ? 35.15207 32.04963 57.90113 1.000 107.88026 451 ILE C C 1
ATOM 3541 O O . ILE A 1 451 ? 34.57901 32.48988 58.90795 1.000 107.90443 451 ILE C O 1
ATOM 3546 N N . ASN A 1 452 ? 36.01976 31.03114 57.97789 1.000 106.28764 452 ASN C N 1
ATOM 3547 C CA . ASN A 1 452 ? 36.58038 30.61809 59.26285 1.000 110.53809 452 ASN C CA 1
ATOM 3548 C C . ASN A 1 452 ? 37.15242 31.85484 59.92226 1.000 112.84789 452 ASN C C 1
ATOM 3549 O O . ASN A 1 452 ? 36.63047 32.30292 60.94071 1.000 117.43406 452 ASN C O 1
ATOM 3554 N N . GLY A 1 453 ? 38.20536 32.41514 59.32254 1.000 112.16215 453 GLY C N 1
ATOM 3555 C CA . GLY A 1 453 ? 38.83684 33.62567 59.82078 1.000 110.45086 453 GLY C CA 1
ATOM 3556 C C . GLY A 1 453 ? 37.82562 34.57546 60.43134 1.000 110.53950 453 GLY C C 1
ATOM 3557 O O . GLY A 1 453 ? 37.98482 35.03287 61.56265 1.000 113.94174 453 GLY C O 1
ATOM 3558 N N . LEU A 1 454 ? 36.74816 34.84426 59.69711 1.000 109.32639 454 LEU C N 1
ATOM 3559 C CA . LEU A 1 454 ? 35.76841 35.80738 60.19825 1.000 108.49264 454 LEU C CA 1
ATOM 3560 C C . LEU A 1 454 ? 34.96657 35.27689 61.39775 1.000 110.88462 454 LEU C C 1
ATOM 3561 O O . LEU A 1 454 ? 34.67667 36.03152 62.32776 1.000 112.14764 454 LEU C O 1
ATOM 3566 N N . PHE A 1 455 ? 34.57415 33.99911 61.40932 1.000 114.56018 455 PHE C N 1
ATOM 3567 C CA . PHE A 1 455 ? 33.78057 33.52426 62.55639 1.000 117.21067 455 PHE C CA 1
ATOM 3568 C C . PHE A 1 455 ? 34.62257 33.08968 63.75556 1.000 120.53181 455 PHE C C 1
ATOM 3569 O O . PHE A 1 455 ? 34.39504 33.52539 64.88973 1.000 123.28826 455 PHE C O 1
ATOM 3577 N N . GLN A 1 456 ? 35.60641 32.23237 63.49456 1.000 121.05283 456 GLN C N 1
ATOM 3578 C CA . GLN A 1 456 ? 36.50078 31.63370 64.48185 1.000 125.49365 456 GLN C CA 1
ATOM 3579 C C . GLN A 1 456 ? 37.25538 32.64642 65.33035 1.000 125.02235 456 GLN C C 1
ATOM 3580 O O . GLN A 1 456 ? 37.56916 32.34991 66.49664 1.000 128.47915 456 GLN C O 1
ATOM 3586 N N . LYS A 1 457 ? 37.61053 33.79384 64.71985 1.000 122.60725 457 LYS C N 1
ATOM 3587 C CA . LYS A 1 457 ? 38.29292 34.96790 65.23676 1.000 124.57565 457 LYS C CA 1
ATOM 3588 C C . LYS A 1 457 ? 37.33842 36.10644 65.57481 1.000 124.56743 457 LYS C C 1
ATOM 3589 O O . LYS A 1 457 ? 36.91749 36.25483 66.73206 1.000 122.00356 457 LYS C O 1
ATOM 3595 N N . TYR A 1 458 ? 36.87608 36.77730 64.50773 1.000 118.48905 458 TYR C N 1
ATOM 3596 C CA . TYR A 1 458 ? 36.41735 38.16295 64.49441 1.000 108.66258 458 TYR C CA 1
ATOM 3597 C C . TYR A 1 458 ? 35.30907 38.49473 65.46347 1.000 115.67177 458 TYR C C 1
ATOM 3598 O O . TYR A 1 458 ? 35.23581 39.61850 65.96538 1.000 118.53136 458 TYR C O 1
ATOM 3607 N N . ASP A 1 459 ? 34.41904 37.54923 65.70695 1.000 120.88582 459 ASP C N 1
ATOM 3608 C CA . ASP A 1 459 ? 33.41476 37.75587 66.73817 1.000 118.85724 459 ASP C CA 1
ATOM 3609 C C . ASP A 1 459 ? 33.60742 36.64013 67.75267 1.000 124.11730 459 ASP C C 1
ATOM 3610 O O . ASP A 1 459 ? 32.95506 35.59580 67.75160 1.000 128.38946 459 ASP C O 1
ATOM 3615 N N . LYS A 1 460 ? 34.61106 36.90259 68.58387 1.000 125.08961 460 LYS C N 1
ATOM 3616 C CA . LYS A 1 460 ? 35.21949 36.10141 69.62105 1.000 122.97100 460 LYS C CA 1
ATOM 3617 C C . LYS A 1 460 ? 34.23436 35.90437 70.76724 1.000 125.07880 460 LYS C C 1
ATOM 3618 O O . LYS A 1 460 ? 33.21727 35.23721 70.53725 1.000 121.86035 460 LYS C O 1
ATOM 3624 N N . ASN A 1 461 ? 34.42136 36.51293 71.96179 1.000 123.41886 461 ASN C N 1
ATOM 3625 C CA . ASN A 1 461 ? 33.55748 36.17076 73.09867 1.000 125.26027 461 ASN C CA 1
ATOM 3626 C C . ASN A 1 461 ? 33.60229 34.72036 73.48236 1.000 126.39886 461 ASN C C 1
ATOM 3627 O O . ASN A 1 461 ? 32.62206 34.13644 73.86988 1.000 126.59886 461 ASN C O 1
ATOM 3632 N N . GLY A 1 462 ? 34.81145 34.20780 73.44329 1.000 126.18886 462 GLY C N 1
ATOM 3633 C CA . GLY A 1 462 ? 35.12217 32.85799 73.84037 1.000 129.57281 462 GLY C CA 1
ATOM 3634 C C . GLY A 1 462 ? 35.01331 31.85591 72.72375 1.000 137.15596 462 GLY C C 1
ATOM 3635 O O . GLY A 1 462 ? 35.29782 32.12403 71.55194 1.000 133.70202 462 GLY C O 1
ATOM 3636 N N . ASP A 1 463 ? 34.55107 30.67695 73.11755 1.000 140.05248 463 ASP C N 1
ATOM 3637 C CA . ASP A 1 463 ? 34.26271 29.60097 72.18977 1.000 136.24889 463 ASP C CA 1
ATOM 3638 C C . ASP A 1 463 ? 32.91597 29.91451 71.56461 1.000 136.86668 463 ASP C C 1
ATOM 3639 O O . ASP A 1 463 ? 31.87001 29.79211 72.21531 1.000 133.02195 463 ASP C O 1
ATOM 3644 N N . GLY A 1 464 ? 32.95899 30.40307 70.32346 1.000 134.53767 464 GLY C N 1
ATOM 3645 C CA . GLY A 1 464 ? 31.78260 30.89912 69.64088 1.000 130.76854 464 GLY C CA 1
ATOM 3646 C C . GLY A 1 464 ? 31.11965 31.97596 70.47288 1.000 133.09628 464 GLY C C 1
ATOM 3647 O O . GLY A 1 464 ? 31.36475 33.16633 70.24818 1.000 129.08517 464 GLY C O 1
ATOM 3648 N N . PHE A 1 465 ? 30.34462 31.54544 71.48311 1.000 136.83061 465 PHE C N 1
ATOM 3649 C CA . PHE A 1 465 ? 29.58892 32.37676 72.42872 1.000 132.96931 465 PHE C CA 1
ATOM 3650 C C . PHE A 1 465 ? 29.22305 33.74309 71.86043 1.000 128.52581 465 PHE C C 1
ATOM 3651 O O . PHE A 1 465 ? 29.61833 34.78177 72.38958 1.000 125.36809 465 PHE C O 1
ATOM 3659 N N . ILE A 1 466 ? 28.54725 33.73841 70.72937 1.000 126.80880 466 ILE C N 1
ATOM 3660 C CA . ILE A 1 466 ? 27.97445 34.93208 70.14967 1.000 128.69272 466 ILE C CA 1
ATOM 3661 C C . ILE A 1 466 ? 26.53729 35.00684 70.62422 1.000 131.07435 466 ILE C C 1
ATOM 3662 O O . ILE A 1 466 ? 25.69916 34.14991 70.25919 1.000 133.42490 466 ILE C O 1
ATOM 3667 N N . ASP A 1 467 ? 26.21236 36.00039 71.45236 1.000 126.11939 467 ASP C N 1
ATOM 3668 C CA . ASP A 1 467 ? 24.78049 36.38372 71.42219 1.000 126.11858 467 ASP C CA 1
ATOM 3669 C C . ASP A 1 467 ? 24.59353 37.90015 71.56425 1.000 120.08669 467 ASP C C 1
ATOM 3670 O O . ASP A 1 467 ? 25.07574 38.52358 72.51868 1.000 119.94256 467 ASP C O 1
ATOM 3675 N N . PHE A 1 468 ? 23.93490 38.46383 70.54584 1.000 115.32507 468 PHE C N 1
ATOM 3676 C CA . PHE A 1 468 ? 23.85228 39.88429 70.26842 1.000 114.05881 468 PHE C CA 1
ATOM 3677 C C . PHE A 1 468 ? 25.26487 40.42703 70.29383 1.000 113.61856 468 PHE C C 1
ATOM 3678 O O . PHE A 1 468 ? 26.11835 39.91266 69.57083 1.000 113.25936 468 PHE C O 1
ATOM 3686 N N . GLU A 1 469 ? 25.52437 41.39397 71.18020 1.000 112.90420 469 GLU C N 1
ATOM 3687 C CA . GLU A 1 469 ? 26.83681 41.98501 71.43751 1.000 114.32398 469 GLU C CA 1
ATOM 3688 C C . GLU A 1 469 ? 27.81039 41.88788 70.27177 1.000 115.07325 469 GLU C C 1
ATOM 3689 O O . GLU A 1 469 ? 28.14297 42.89876 69.64521 1.000 113.69896 469 GLU C O 1
ATOM 3695 N N . GLU A 1 470 ? 28.30800 40.67886 69.99122 1.000 113.31160 470 GLU C N 1
ATOM 3696 C CA . GLU A 1 470 ? 29.15153 40.49457 68.81154 1.000 113.05763 470 GLU C CA 1
ATOM 3697 C C . GLU A 1 470 ? 28.33907 40.59304 67.52207 1.000 112.29674 470 GLU C C 1
ATOM 3698 O O . GLU A 1 470 ? 28.86224 41.03093 66.49872 1.000 110.78719 470 GLU C O 1
ATOM 3704 N N . PHE A 1 471 ? 27.10847 40.05146 67.50054 1.000 108.23709 471 PHE C N 1
ATOM 3705 C CA . PHE A 1 471 ? 26.24645 40.29599 66.35203 1.000 105.87208 471 PHE C CA 1
ATOM 3706 C C . PHE A 1 471 ? 26.02338 41.78335 66.16142 1.000 103.89641 471 PHE C C 1
ATOM 3707 O O . PHE A 1 471 ? 26.19096 42.30714 65.05401 1.000 98.34488 471 PHE C O 1
ATOM 3715 N N . THR A 1 472 ? 25.55409 42.46669 67.21657 1.000 106.77590 472 THR C N 1
ATOM 3716 C CA . THR A 1 472 ? 25.31400 43.89963 67.09013 1.000 99.36797 472 THR C CA 1
ATOM 3717 C C . THR A 1 472 ? 26.57291 44.62066 66.64846 1.000 95.04432 472 THR C C 1
ATOM 3718 O O . THR A 1 472 ? 26.53992 45.34821 65.65721 1.000 91.34187 472 THR C O 1
ATOM 3722 N N . ARG A 1 473 ? 27.70649 44.37728 67.31793 1.000 97.61158 473 ARG C N 1
ATOM 3723 C CA . ARG A 1 473 ? 28.93487 45.04345 66.90749 1.000 100.95353 473 ARG C CA 1
ATOM 3724 C C . ARG A 1 473 ? 29.22887 44.70371 65.44942 1.000 103.47955 473 ARG C C 1
ATOM 3725 O O . ARG A 1 473 ? 29.34473 45.60386 64.62250 1.000 98.08024 473 ARG C O 1
ATOM 3733 N N . MET A 1 474 ? 29.21150 43.41029 65.09498 1.000 109.21015 474 MET C N 1
ATOM 3734 C CA . MET A 1 474 ? 29.48674 42.98411 63.72078 1.000 106.56915 474 MET C CA 1
ATOM 3735 C C . MET A 1 474 ? 28.69624 43.86949 62.75458 1.000 95.57554 474 MET C C 1
ATOM 3736 O O . MET A 1 474 ? 29.24850 44.46787 61.82548 1.000 90.85886 474 MET C O 1
ATOM 3741 N N . LEU A 1 475 ? 27.39822 44.03231 63.01329 1.000 89.43936 475 LEU C N 1
ATOM 3742 C CA . LEU A 1 475 ? 26.60019 44.82697 62.10246 1.000 87.06719 475 LEU C CA 1
ATOM 3743 C C . LEU A 1 475 ? 27.07415 46.26782 62.14062 1.000 89.82117 475 LEU C C 1
ATOM 3744 O O . LEU A 1 475 ? 27.07240 46.94614 61.10895 1.000 84.01730 475 LEU C O 1
ATOM 3749 N N . VAL A 1 476 ? 27.53194 46.73458 63.31385 1.000 96.58218 476 VAL C N 1
ATOM 3750 C CA . VAL A 1 476 ? 28.06323 48.10011 63.40762 1.000 95.70830 476 VAL C CA 1
ATOM 3751 C C . VAL A 1 476 ? 29.38816 48.26576 62.63493 1.000 89.52868 476 VAL C C 1
ATOM 3752 O O . VAL A 1 476 ? 29.50004 49.15820 61.78859 1.000 86.17919 476 VAL C O 1
ATOM 3756 N N . LYS A 1 477 ? 30.40002 47.41055 62.88955 1.000 91.20117 477 LYS C N 1
ATOM 3757 C CA . LYS A 1 477 ? 31.71615 47.51641 62.22778 1.000 86.87997 477 LYS C CA 1
ATOM 3758 C C . LYS A 1 477 ? 31.64033 47.36555 60.70627 1.000 85.73401 477 LYS C C 1
ATOM 3759 O O . LYS A 1 477 ? 32.45840 47.95313 59.97382 1.000 85.94508 477 LYS C O 1
ATOM 3765 N N . MET A 1 478 ? 30.75863 46.52115 60.19464 1.000 79.77886 478 MET C N 1
ATOM 3766 C CA . MET A 1 478 ? 30.71168 46.49133 58.73447 1.000 87.63456 478 MET C CA 1
ATOM 3767 C C . MET A 1 478 ? 29.97713 47.68797 58.14722 1.000 89.02198 478 MET C C 1
ATOM 3768 O O . MET A 1 478 ? 29.91059 47.80256 56.91955 1.000 92.01551 478 MET C O 1
ATOM 3773 N N . ASN A 1 479 ? 29.41586 48.54624 59.00295 1.000 85.42333 479 ASN C N 1
ATOM 3774 C CA . ASN A 1 479 ? 28.45612 49.56937 58.62544 1.000 82.88507 479 ASN C CA 1
ATOM 3775 C C . ASN A 1 479 ? 27.16422 48.95787 58.05334 1.000 81.76063 479 ASN C C 1
ATOM 3776 O O . ASN A 1 479 ? 26.66117 49.38822 57.01042 1.000 81.23937 479 ASN C O 1
ATOM 3781 N N . LEU A 1 480 ? 26.57107 47.97671 58.75718 1.000 85.24115 480 LEU C N 1
ATOM 3782 C CA . LEU A 1 480 ? 25.25772 47.49669 58.32890 1.000 89.17140 480 LEU C CA 1
ATOM 3783 C C . LEU A 1 480 ? 24.23990 47.45820 59.47130 1.000 86.40712 480 LEU C C 1
ATOM 3784 O O . LEU A 1 480 ? 23.27972 46.68184 59.41682 1.000 83.20308 480 LEU C O 1
ATOM 3789 N N . ALA A 1 481 ? 24.39599 48.27845 60.45735 1.000 88.83485 481 ALA C N 1
ATOM 3790 C CA . ALA A 1 481 ? 23.35306 48.39926 61.47103 1.000 88.29187 481 ALA C CA 1
ATOM 3791 C C . ALA A 1 481 ? 22.30869 49.42934 61.03007 1.000 91.46852 481 ALA C C 1
ATOM 3792 O O . ALA A 1 481 ? 22.67773 50.52442 60.58646 1.000 89.58106 481 ALA C O 1
ATOM 3794 N N . PRO A 1 482 ? 21.01480 49.10689 61.09069 1.000 86.56077 482 PRO C N 1
ATOM 3795 C CA . PRO A 1 482 ? 19.97427 50.09052 60.73852 1.000 91.60696 482 PRO C CA 1
ATOM 3796 C C . PRO A 1 482 ? 19.96527 51.24314 61.73735 1.000 91.41130 482 PRO C C 1
ATOM 3797 O O . PRO A 1 482 ? 19.93863 51.02262 62.94878 1.000 93.54989 482 PRO C O 1
ATOM 3801 N N . LEU A 1 483 ? 19.99174 52.47241 61.22077 1.000 90.88055 483 LEU C N 1
ATOM 3802 C CA . LEU A 1 483 ? 20.09152 53.67776 62.03050 1.000 90.54860 483 LEU C CA 1
ATOM 3803 C C . LEU A 1 483 ? 18.69078 54.21988 62.35108 1.000 96.01528 483 LEU C C 1
ATOM 3804 O O . LEU A 1 483 ? 17.66441 53.55952 62.16377 1.000 101.69365 483 LEU C O 1
ATOM 3809 N N . LEU A 1 484 ? 18.67329 55.47092 62.79799 1.000 102.66714 484 LEU C N 1
ATOM 3810 C CA . LEU A 1 484 ? 17.57749 56.29727 63.29119 1.000 101.69667 484 LEU C CA 1
ATOM 3811 C C . LEU A 1 484 ? 16.76499 56.86812 62.12800 1.000 104.58804 484 LEU C C 1
ATOM 3812 O O . LEU A 1 484 ? 17.23932 56.91340 60.99570 1.000 109.35117 484 LEU C O 1
ATOM 3817 N N . THR A 1 485 ? 15.56487 57.38539 62.40844 1.000 107.26629 485 THR C N 1
ATOM 3818 C CA . THR A 1 485 ? 14.75495 57.99338 61.34111 1.000 108.33978 485 THR C CA 1
ATOM 3819 C C . THR A 1 485 ? 15.35420 59.36786 60.99989 1.000 105.35642 485 THR C C 1
ATOM 3820 O O . THR A 1 485 ? 16.47123 59.68496 61.39107 1.000 103.25506 485 THR C O 1
ATOM 3824 N N . LYS A 1 486 ? 14.65425 60.21976 60.26177 1.000 105.82291 486 LYS C N 1
ATOM 3825 C CA . LYS A 1 486 ? 15.21593 61.58474 60.11830 1.000 106.99531 486 LYS C CA 1
ATOM 3826 C C . LYS A 1 486 ? 14.85332 62.40829 61.36508 1.000 111.78580 486 LYS C C 1
ATOM 3827 O O . LYS A 1 486 ? 13.65386 62.68557 61.59129 1.000 111.82631 486 LYS C O 1
ATOM 3833 N N . GLU B 1 5 ? 60.60605 85.28217 75.15403 1.000 117.27800 5 GLU D N 1
ATOM 3834 C CA . GLU B 1 5 ? 60.04956 84.53402 74.03986 1.000 111.56116 5 GLU D CA 1
ATOM 3835 C C . GLU B 1 5 ? 61.08140 84.43718 72.92534 1.000 108.65886 5 GLU D C 1
ATOM 3836 O O . GLU B 1 5 ? 61.48180 85.43839 72.33850 1.000 112.58024 5 GLU D O 1
ATOM 3842 N N . ASN B 1 6 ? 61.55900 83.22812 72.65468 1.000 108.83339 6 ASN D N 1
ATOM 3843 C CA . ASN B 1 6 ? 62.43472 83.05319 71.50368 1.000 105.98616 6 ASN D CA 1
ATOM 3844 C C . ASN B 1 6 ? 61.77449 81.96229 70.67978 1.000 95.52812 6 ASN D C 1
ATOM 3845 O O . ASN B 1 6 ? 62.29976 80.85458 70.52649 1.000 101.44053 6 ASN D O 1
ATOM 3850 N N . LYS B 1 7 ? 60.66906 82.33576 70.03578 1.000 85.29477 7 LYS D N 1
ATOM 3851 C CA . LYS B 1 7 ? 59.81957 81.33932 69.39602 1.000 78.77470 7 LYS D CA 1
ATOM 3852 C C . LYS B 1 7 ? 60.18886 81.19999 67.93339 1.000 68.00027 7 LYS D C 1
ATOM 3853 O O . LYS B 1 7 ? 60.58724 82.16875 67.27772 1.000 75.29978 7 LYS D O 1
ATOM 3859 N N . VAL B 1 8 ? 59.92635 80.02720 67.39720 1.000 64.69184 8 VAL D N 1
ATOM 3860 C CA . VAL B 1 8 ? 60.28870 79.73935 66.01712 1.000 60.18137 8 VAL D CA 1
ATOM 3861 C C . VAL B 1 8 ? 59.33507 80.46413 65.08168 1.000 59.58207 8 VAL D C 1
ATOM 3862 O O . VAL B 1 8 ? 58.13520 80.60220 65.35236 1.000 60.92462 8 VAL D O 1
ATOM 3866 N N . VAL B 1 9 ? 59.87099 80.95746 63.97963 1.000 56.67308 9 VAL D N 1
ATOM 3867 C CA . VAL B 1 9 ? 59.06713 81.65905 62.99905 1.000 54.50898 9 VAL D CA 1
ATOM 3868 C C . VAL B 1 9 ? 58.56985 80.60606 62.01706 1.000 52.52057 9 VAL D C 1
ATOM 3869 O O . VAL B 1 9 ? 59.35517 80.02965 61.25770 1.000 49.73945 9 VAL D O 1
ATOM 3873 N N . ALA B 1 10 ? 57.26997 80.33500 62.05879 1.000 54.70581 10 ALA D N 1
ATOM 3874 C CA . ALA B 1 10 ? 56.67708 79.36086 61.15664 1.000 48.05472 10 ALA D CA 1
ATOM 3875 C C . ALA B 1 10 ? 56.83204 79.83936 59.71502 1.000 45.41886 10 ALA D C 1
ATOM 3876 O O . ALA B 1 10 ? 56.79272 81.04845 59.45359 1.000 45.58238 10 ALA D O 1
ATOM 3878 N N . PRO B 1 11 ? 57.05313 78.93269 58.76968 1.000 45.64703 11 PRO D N 1
ATOM 3879 C CA . PRO B 1 11 ? 57.14401 79.32141 57.36068 1.000 43.37886 11 PRO D CA 1
ATOM 3880 C C . PRO B 1 11 ? 55.82900 79.87884 56.85204 1.000 41.38128 11 PRO D C 1
ATOM 3881 O O . PRO B 1 11 ? 54.76838 79.64644 57.45726 1.000 44.71614 11 PRO D O 1
ATOM 3885 N N . PRO B 1 12 ? 55.86680 80.59583 55.72529 1.000 43.03238 12 PRO D N 1
ATOM 3886 C CA . PRO B 1 12 ? 54.63993 81.15235 55.13819 1.000 39.50459 12 PRO D CA 1
ATOM 3887 C C . PRO B 1 12 ? 53.65532 80.06771 54.73175 1.000 41.04968 12 PRO D C 1
ATOM 3888 O O . PRO B 1 12 ? 54.04037 79.01093 54.23005 1.000 43.48578 12 PRO D O 1
ATOM 3892 N N . MET B 1 13 ? 52.37150 80.33963 54.96813 1.000 40.29162 13 MET D N 1
ATOM 3893 C CA . MET B 1 13 ? 51.31159 79.35315 54.80787 1.000 37.51763 13 MET D CA 1
ATOM 3894 C C . MET B 1 13 ? 49.99270 80.07433 54.59466 1.000 37.35145 13 MET D C 1
ATOM 3895 O O . MET B 1 13 ? 49.75942 81.11607 55.20525 1.000 38.13886 13 MET D O 1
ATOM 3900 N N . VAL B 1 14 ? 49.11819 79.51394 53.72912 1.000 41.32942 14 VAL D N 1
ATOM 3901 C CA . VAL B 1 14 ? 47.77631 80.06229 53.55856 1.000 35.57820 14 VAL D CA 1
ATOM 3902 C C . VAL B 1 14 ? 46.85513 79.43882 54.58801 1.000 35.68227 14 VAL D C 1
ATOM 3903 O O . VAL B 1 14 ? 46.89934 78.22829 54.82673 1.000 35.92852 14 VAL D O 1
ATOM 3907 N N . TYR B 1 15 ? 46.01549 80.26671 55.20733 1.000 36.29886 15 TYR D N 1
ATOM 3908 C CA . TYR B 1 15 ? 45.04738 79.80052 56.19937 1.000 38.69727 15 TYR D CA 1
ATOM 3909 C C . TYR B 1 15 ? 43.66506 80.33999 55.85638 1.000 39.28886 15 TYR D C 1
ATOM 3910 O O . TYR B 1 15 ? 43.39033 81.52951 56.02323 1.000 38.85886 15 TYR D O 1
ATOM 3919 N N . ILE B 1 16 ? 42.78388 79.44201 55.42426 1.000 39.30804 16 ILE D N 1
ATOM 3920 C CA . ILE B 1 16 ? 41.42752 79.79424 55.04072 1.000 40.85886 16 ILE D CA 1
ATOM 3921 C C . ILE B 1 16 ? 40.49201 79.39972 56.17277 1.000 39.95428 16 ILE D C 1
ATOM 3922 O O . ILE B 1 16 ? 40.48791 78.24187 56.59205 1.000 36.38602 16 ILE D O 1
ATOM 3927 N N . ALA B 1 17 ? 39.75991 80.36982 56.72353 1.000 41.52254 17 ALA D N 1
ATOM 3928 C CA . ALA B 1 17 ? 38.82879 80.13440 57.81964 1.000 41.63109 17 ALA D CA 1
ATOM 3929 C C . ALA B 1 17 ? 37.37185 80.13524 57.33798 1.000 47.55414 17 ALA D C 1
ATOM 3930 O O . ALA B 1 17 ? 37.02117 80.69776 56.29482 1.000 44.99523 17 ALA D O 1
ATOM 3932 N N . GLY B 1 18 ? 36.53172 79.44208 58.09716 1.000 49.13024 18 GLY D N 1
ATOM 3933 C CA . GLY B 1 18 ? 35.10769 79.38393 57.83341 1.000 46.84304 18 GLY D CA 1
ATOM 3934 C C . GLY B 1 18 ? 34.32427 80.00959 58.97153 1.000 52.90836 18 GLY D C 1
ATOM 3935 O O . GLY B 1 18 ? 34.58131 81.14037 59.39136 1.000 54.06016 18 GLY D O 1
ATOM 3936 N N . GLU B 1 19 ? 33.37820 79.25913 59.51632 1.000 54.98593 19 GLU D N 1
ATOM 3937 C CA . GLU B 1 19 ? 32.46506 79.80406 60.50413 1.000 52.39886 19 GLU D CA 1
ATOM 3938 C C . GLU B 1 19 ? 32.15249 78.73934 61.54291 1.000 51.38886 19 GLU D C 1
ATOM 3939 O O . GLU B 1 19 ? 32.52261 77.57507 61.40253 1.000 51.90828 19 GLU D O 1
ATOM 3945 N N . GLU B 1 20 ? 31.43436 79.15554 62.57914 1.000 52.88052 20 GLU D N 1
ATOM 3946 C CA . GLU B 1 20 ? 30.74449 78.24254 63.48331 1.000 46.32322 20 GLU D CA 1
ATOM 3947 C C . GLU B 1 20 ? 31.68267 77.37646 64.31320 1.000 44.88747 20 GLU D C 1
ATOM 3948 O O . GLU B 1 20 ? 32.73930 77.83892 64.78198 1.000 48.57755 20 GLU D O 1
ATOM 3954 N N . MET B 1 21 ? 31.26543 76.13657 64.56967 1.000 45.06266 21 MET D N 1
ATOM 3955 C CA . MET B 1 21 ? 31.97750 75.34246 65.56451 1.000 47.47093 21 MET D CA 1
ATOM 3956 C C . MET B 1 21 ? 33.40532 75.05760 65.12844 1.000 41.65665 21 MET D C 1
ATOM 3957 O O . MET B 1 21 ? 34.31020 75.02647 65.96512 1.000 42.62595 21 MET D O 1
ATOM 3962 N N . THR B 1 22 ? 33.63121 74.87525 63.82885 1.000 37.28291 22 THR D N 1
ATOM 3963 C CA . THR B 1 22 ? 34.97557 74.55128 63.39017 1.000 37.26041 22 THR D CA 1
ATOM 3964 C C . THR B 1 22 ? 35.87821 75.78249 63.42542 1.000 39.50486 22 THR D C 1
ATOM 3965 O O . THR B 1 22 ? 37.05787 75.67764 63.78011 1.000 38.45063 22 THR D O 1
ATOM 3969 N N . ARG B 1 23 ? 35.35736 76.96499 63.10569 1.000 40.10835 23 ARG D N 1
ATOM 3970 C CA . ARG B 1 23 ? 36.17678 78.15616 63.31070 1.000 47.25995 23 ARG D CA 1
ATOM 3971 C C . ARG B 1 23 ? 36.54353 78.32019 64.78236 1.000 42.20208 23 ARG D C 1
ATOM 3972 O O . ARG B 1 23 ? 37.70353 78.59796 65.12149 1.000 40.25103 23 ARG D O 1
ATOM 3980 N N . TYR B 1 24 ? 35.57201 78.11714 65.67251 1.000 41.94857 24 TYR D N 1
ATOM 3981 C CA . TYR B 1 24 ? 35.83625 78.25058 67.10347 1.000 41.61016 24 TYR D CA 1
ATOM 3982 C C . TYR B 1 24 ? 36.88987 77.24887 67.58857 1.000 43.12195 24 TYR D C 1
ATOM 3983 O O . TYR B 1 24 ? 37.83009 77.61184 68.31681 1.000 44.35925 24 TYR D O 1
ATOM 3992 N N . ALA B 1 25 ? 36.78213 75.99111 67.16156 1.000 43.16121 25 ALA D N 1
ATOM 3993 C CA . ALA B 1 25 ? 37.72511 74.97509 67.62145 1.000 44.71805 25 ALA D CA 1
ATOM 3994 C C . ALA B 1 25 ? 39.10455 75.11471 66.97771 1.000 44.47845 25 ALA D C 1
ATOM 3995 O O . ALA B 1 25 ? 40.11938 74.83247 67.62518 1.000 49.30653 25 ALA D O 1
ATOM 3997 N N . CYS B 1 26 ? 39.18806 75.55472 65.72460 1.000 41.19958 26 CYS D N 1
ATOM 3998 C CA . CYS B 1 26 ? 40.50978 75.78145 65.15388 1.000 41.83593 26 CYS D CA 1
ATOM 3999 C C . CYS B 1 26 ? 41.20138 76.94432 65.84480 1.000 43.98891 26 CYS D C 1
ATOM 4000 O O . CYS B 1 26 ? 42.40525 76.87600 66.13253 1.000 40.51769 26 CYS D O 1
ATOM 4003 N N . ASP B 1 27 ? 40.46426 78.03758 66.08449 1.000 44.62878 27 ASP D N 1
ATOM 4004 C CA . ASP B 1 27 ? 41.01114 79.13202 66.87240 1.000 42.42715 27 ASP D CA 1
ATOM 4005 C C . ASP B 1 27 ? 41.53244 78.63017 68.21830 1.000 45.92050 27 ASP D C 1
ATOM 4006 O O . ASP B 1 27 ? 42.62976 79.00319 68.66762 1.000 48.74631 27 ASP D O 1
ATOM 4011 N N . LEU B 1 28 ? 40.77883 77.73918 68.85123 1.000 43.67224 28 LEU D N 1
ATOM 4012 C CA . LEU B 1 28 ? 41.20626 77.22557 70.14045 1.000 45.94066 28 LEU D CA 1
ATOM 4013 C C . LEU B 1 28 ? 42.49459 76.43872 70.01953 1.000 48.36295 28 LEU D C 1
ATOM 4014 O O . LEU B 1 28 ? 43.41315 76.59372 70.84277 1.000 49.46182 28 LEU D O 1
ATOM 4019 N N . VAL B 1 29 ? 42.58644 75.60838 68.97715 1.000 48.04430 29 VAL D N 1
ATOM 4020 C CA . VAL B 1 29 ? 43.74780 74.74112 68.78711 1.000 45.36392 29 VAL D CA 1
ATOM 4021 C C . VAL B 1 29 ? 45.00083 75.54751 68.43593 1.000 45.17310 29 VAL D C 1
ATOM 4022 O O . VAL B 1 29 ? 46.08283 75.31721 68.99918 1.000 41.49989 29 VAL D O 1
ATOM 4026 N N . VAL B 1 30 ? 44.88122 76.50291 67.50855 1.000 37.25972 30 VAL D N 1
ATOM 4027 C CA . VAL B 1 30 ? 46.04370 77.31458 67.16564 1.000 41.40013 30 VAL D CA 1
ATOM 4028 C C . VAL B 1 30 ? 46.53429 78.08583 68.38570 1.000 50.78955 30 VAL D C 1
ATOM 4029 O O . VAL B 1 30 ? 47.74488 78.14583 68.64801 1.000 52.93505 30 VAL D O 1
ATOM 4033 N N . LYS B 1 31 ? 45.61120 78.68391 69.16158 1.000 49.85307 31 LYS D N 1
ATOM 4034 C CA . LYS B 1 31 ? 46.04923 79.45571 70.32420 1.000 48.82648 31 LYS D CA 1
ATOM 4035 C C . LYS B 1 31 ? 46.69581 78.57031 71.38948 1.000 46.26050 31 LYS D C 1
ATOM 4036 O O . LYS B 1 31 ? 47.64356 78.99620 72.04993 1.000 48.81358 31 LYS D O 1
ATOM 4042 N N . SER B 1 32 ? 46.21903 77.33999 71.57602 1.000 47.11505 32 SER D N 1
ATOM 4043 C CA . SER B 1 32 ? 46.75339 76.56077 72.69206 1.000 48.28753 32 SER D CA 1
ATOM 4044 C C . SER B 1 32 ? 47.99289 75.75022 72.32695 1.000 51.33983 32 SER D C 1
ATOM 4045 O O . SER B 1 32 ? 48.85137 75.51893 73.18386 1.000 53.62090 32 SER D O 1
ATOM 4048 N N . TRP B 1 33 ? 48.07647 75.24450 71.09194 1.000 51.38563 33 TRP D N 1
ATOM 4049 C CA . TRP B 1 33 ? 49.13282 74.30615 70.71526 1.000 49.38793 33 TRP D CA 1
ATOM 4050 C C . TRP B 1 33 ? 50.22454 74.91814 69.84082 1.000 52.71323 33 TRP D C 1
ATOM 4051 O O . TRP B 1 33 ? 51.30660 74.31417 69.72484 1.000 40.02966 33 TRP D O 1
ATOM 4062 N N . LEU B 1 34 ? 49.94785 76.06037 69.17928 1.000 45.90526 34 LEU D N 1
ATOM 4063 C CA . LEU B 1 34 ? 50.87908 76.62899 68.20924 1.000 44.30800 34 LEU D CA 1
ATOM 4064 C C . LEU B 1 34 ? 51.43524 77.98061 68.63870 1.000 48.76289 34 LEU D C 1
ATOM 4065 O O . LEU B 1 34 ? 52.65812 78.11731 68.71839 1.000 55.39477 34 LEU D O 1
ATOM 4070 N N . GLU B 1 35 ? 50.60551 78.98194 68.93256 1.000 50.26886 35 GLU D N 1
ATOM 4071 C CA . GLU B 1 35 ? 51.15830 80.27438 69.34250 1.000 54.28382 35 GLU D CA 1
ATOM 4072 C C . GLU B 1 35 ? 52.09281 80.18625 70.55652 1.000 55.05546 35 GLU D C 1
ATOM 4073 O O . GLU B 1 35 ? 53.04807 80.97987 70.61432 1.000 48.33461 35 GLU D O 1
ATOM 4079 N N . PRO B 1 36 ? 51.87796 79.30292 71.54046 1.000 55.66317 36 PRO D N 1
ATOM 4080 C CA . PRO B 1 36 ? 52.89806 79.09608 72.57867 1.000 54.44164 36 PRO D CA 1
ATOM 4081 C C . PRO B 1 36 ? 54.29845 78.93309 72.04024 1.000 59.42140 36 PRO D C 1
ATOM 4082 O O . PRO B 1 36 ? 55.26494 79.33712 72.70110 1.000 59.55580 36 PRO D O 1
ATOM 4086 N N . TYR B 1 37 ? 54.44088 78.33354 70.85878 1.000 59.88900 37 TYR D N 1
ATOM 4087 C CA . TYR B 1 37 ? 55.73789 77.91229 70.37054 1.000 54.29181 37 TYR D CA 1
ATOM 4088 C C . TYR B 1 37 ? 56.14500 78.57020 69.06486 1.000 54.54250 37 TYR D C 1
ATOM 4089 O O . TYR B 1 37 ? 57.30864 78.44058 68.67978 1.000 57.74525 37 TYR D O 1
ATOM 4098 N N . PHE B 1 38 ? 55.24172 79.27652 68.37805 1.000 52.67157 38 PHE D N 1
ATOM 4099 C CA . PHE B 1 38 ? 55.49271 79.75685 67.02476 1.000 49.80750 38 PHE D CA 1
ATOM 4100 C C . PHE B 1 38 ? 55.11502 81.21356 66.86231 1.000 52.21504 38 PHE D C 1
ATOM 4101 O O . PHE B 1 38 ? 54.04254 81.63660 67.30318 1.000 52.92357 38 PHE D O 1
ATOM 4109 N N . ASP B 1 39 ? 55.96623 81.95862 66.15639 1.000 54.05308 39 ASP D N 1
ATOM 4110 C CA . ASP B 1 39 ? 55.54762 83.23422 65.58972 1.000 54.00939 39 ASP D CA 1
ATOM 4111 C C . ASP B 1 39 ? 54.78220 82.94681 64.29979 1.000 50.50490 39 ASP D C 1
ATOM 4112 O O . ASP B 1 39 ? 55.35089 82.42063 63.33563 1.000 54.23799 39 ASP D O 1
ATOM 4117 N N . LEU B 1 40 ? 53.50268 83.29309 64.25691 1.000 42.72327 40 LEU D N 1
ATOM 4118 C CA . LEU B 1 40 ? 52.82785 82.97890 63.01028 1.000 47.99297 40 LEU D CA 1
ATOM 4119 C C . LEU B 1 40 ? 53.15773 84.07790 62.01633 1.000 51.93444 40 LEU D C 1
ATOM 4120 O O . LEU B 1 40 ? 54.21109 84.01845 61.36627 1.000 65.15178 40 LEU D O 1
ATOM 4125 N N . SER B 1 41 ? 52.31354 85.08705 61.90317 1.000 49.93886 41 SER D N 1
ATOM 4126 C CA . SER B 1 41 ? 52.66342 86.33648 61.21484 1.000 52.41101 41 SER D CA 1
ATOM 4127 C C . SER B 1 41 ? 53.00325 86.16546 59.73777 1.000 46.45867 41 SER D C 1
ATOM 4128 O O . SER B 1 41 ? 52.62591 87.01061 58.92476 1.000 50.60981 41 SER D O 1
ATOM 4131 N N . GLN B 1 42 ? 53.74947 85.12276 59.37673 1.000 48.97452 42 GLN D N 1
ATOM 4132 C CA . GLN B 1 42 ? 53.85363 84.72754 57.97648 1.000 52.06368 42 GLN D CA 1
ATOM 4133 C C . GLN B 1 42 ? 52.65316 83.91066 57.47738 1.000 49.81491 42 GLN D C 1
ATOM 4134 O O . GLN B 1 42 ? 52.53990 83.68506 56.26326 1.000 47.26107 42 GLN D O 1
ATOM 4140 N N . TRP B 1 43 ? 51.73333 83.51196 58.35510 1.000 43.13564 43 TRP D N 1
ATOM 4141 C CA . TRP B 1 43 ? 50.48896 82.94227 57.87246 1.000 41.86487 43 TRP D CA 1
ATOM 4142 C C . TRP B 1 43 ? 49.63641 84.04738 57.27497 1.000 43.57886 43 TRP D C 1
ATOM 4143 O O . TRP B 1 43 ? 49.59549 85.16375 57.78841 1.000 48.08360 43 TRP D O 1
ATOM 4154 N N . GLU B 1 44 ? 48.95667 83.73101 56.18897 1.000 39.35537 44 GLU D N 1
ATOM 4155 C CA . GLU B 1 44 ? 48.11777 84.67383 55.46236 1.000 42.64890 44 GLU D CA 1
ATOM 4156 C C . GLU B 1 44 ? 46.66592 84.21046 55.59820 1.000 42.96886 44 GLU D C 1
ATOM 4157 O O . GLU B 1 44 ? 46.23814 83.27051 54.93294 1.000 41.59977 44 GLU D O 1
ATOM 4163 N N . TYR B 1 45 ? 45.92390 84.83633 56.51033 1.000 44.43898 45 TYR D N 1
ATOM 4164 C CA . TYR B 1 45 ? 44.55198 84.42391 56.75099 1.000 37.85914 45 TYR D CA 1
ATOM 4165 C C . TYR B 1 45 ? 43.62421 84.94257 55.66132 1.000 42.92903 45 TYR D C 1
ATOM 4166 O O . TYR B 1 45 ? 43.88118 85.96425 55.02622 1.000 46.86492 45 TYR D O 1
ATOM 4175 N N . PHE B 1 46 ? 42.56078 84.18647 55.41992 1.000 37.64768 46 PHE D N 1
ATOM 4176 C CA . PHE B 1 46 ? 41.46174 84.62259 54.58280 1.000 41.69778 46 PHE D CA 1
ATOM 4177 C C . PHE B 1 46 ? 40.13937 84.18478 55.19707 1.000 49.02595 46 PHE D C 1
ATOM 4178 O O . PHE B 1 46 ? 39.97924 83.02211 55.58486 1.000 43.57560 46 PHE D O 1
ATOM 4186 N N . ASP B 1 47 ? 39.20960 85.13110 55.31631 1.000 50.95886 47 ASP D N 1
ATOM 4187 C CA . ASP B 1 47 ? 37.90755 84.88043 55.91763 1.000 45.87082 47 ASP D CA 1
ATOM 4188 C C . ASP B 1 47 ? 36.95486 84.42304 54.81969 1.000 51.06823 47 ASP D C 1
ATOM 4189 O O . ASP B 1 47 ? 36.54761 85.21683 53.96999 1.000 58.15235 47 ASP D O 1
ATOM 4194 N N . LEU B 1 48 ? 36.59685 83.14502 54.82626 1.000 49.23472 48 LEU D N 1
ATOM 4195 C CA . LEU B 1 48 ? 35.63807 82.64082 53.85949 1.000 48.42687 48 LEU D CA 1
ATOM 4196 C C . LEU B 1 48 ? 34.28965 82.37485 54.49132 1.000 53.12599 48 LEU D C 1
ATOM 4197 O O . LEU B 1 48 ? 33.50969 81.56911 53.97831 1.000 57.68177 48 LEU D O 1
ATOM 4202 N N . SER B 1 49 ? 34.00270 83.09092 55.57729 1.000 54.63322 49 SER D N 1
ATOM 4203 C CA . SER B 1 49 ? 32.65226 83.21919 56.09732 1.000 54.52263 49 SER D CA 1
ATOM 4204 C C . SER B 1 49 ? 31.66655 83.48978 54.97031 1.000 56.17883 49 SER D C 1
ATOM 4205 O O . SER B 1 49 ? 32.00732 84.11768 53.97024 1.000 56.11750 49 SER D O 1
ATOM 4208 N N . CYS B 1 50 ? 30.43924 82.99050 55.13170 1.000 64.82004 50 CYS D N 1
ATOM 4209 C CA . CYS B 1 50 ? 29.37618 83.26921 54.16666 1.000 66.51900 50 CYS D CA 1
ATOM 4210 C C . CYS B 1 50 ? 29.20008 84.76523 53.94762 1.000 64.27093 50 CYS D C 1
ATOM 4211 O O . CYS B 1 50 ? 29.14905 85.24323 52.80657 1.000 66.24881 50 CYS D O 1
ATOM 4214 N N . VAL B 1 51 ? 29.11574 85.51543 55.04809 1.000 65.86386 51 VAL D N 1
ATOM 4215 C CA . VAL B 1 51 ? 28.91802 86.95919 54.98759 1.000 67.72839 51 VAL D CA 1
ATOM 4216 C C . VAL B 1 51 ? 30.10575 87.64128 54.32372 1.000 63.42886 51 VAL D C 1
ATOM 4217 O O . VAL B 1 51 ? 29.93336 88.50860 53.46178 1.000 68.76886 51 VAL D O 1
ATOM 4221 N N . ASN B 1 52 ? 31.33175 87.26948 54.71702 1.000 58.04788 52 ASN D N 1
ATOM 4222 C CA . ASN B 1 52 ? 32.50403 87.88990 54.10159 1.000 59.03688 52 ASN D CA 1
ATOM 4223 C C . ASN B 1 52 ? 32.68357 87.46428 52.65277 1.000 56.61886 52 ASN D C 1
ATOM 4224 O O . ASN B 1 52 ? 33.14378 88.25961 51.83156 1.000 58.30886 52 ASN D O 1
ATOM 4229 N N . ARG B 1 53 ? 32.31300 86.23192 52.31216 1.000 60.10148 53 ARG D N 1
ATOM 4230 C CA . ARG B 1 53 ? 32.35833 85.84486 50.91325 1.000 57.51886 53 ARG D CA 1
ATOM 4231 C C . ARG B 1 53 ? 31.37032 86.66278 50.10916 1.000 66.20946 53 ARG D C 1
ATOM 4232 O O . ARG B 1 53 ? 31.64930 86.99882 48.95435 1.000 71.34886 53 ARG D O 1
ATOM 4240 N N . ASP B 1 54 ? 30.22786 87.02547 50.70691 1.000 68.68784 54 ASP D N 1
ATOM 4241 C CA . ASP B 1 54 ? 29.20744 87.72342 49.92699 1.000 77.28853 54 ASP D CA 1
ATOM 4242 C C . ASP B 1 54 ? 29.46427 89.22297 49.82735 1.000 74.74886 54 ASP D C 1
ATOM 4243 O O . ASP B 1 54 ? 29.18095 89.82254 48.78597 1.000 77.79848 54 ASP D O 1
ATOM 4248 N N . ASN B 1 55 ? 30.01497 89.84046 50.87185 1.000 63.99886 55 ASN D N 1
ATOM 4249 C CA . ASN B 1 55 ? 30.32704 91.26495 50.80014 1.000 63.50886 55 ASN D CA 1
ATOM 4250 C C . ASN B 1 55 ? 31.40955 91.54728 49.77141 1.000 70.93003 55 ASN D C 1
ATOM 4251 O O . ASN B 1 55 ? 31.33151 92.53594 49.03681 1.000 83.02190 55 ASN D O 1
ATOM 4256 N N . THR B 1 56 ? 32.42161 90.69733 49.69967 1.000 69.12346 56 THR D N 1
ATOM 4257 C CA . THR B 1 56 ? 33.52119 90.88508 48.77237 1.000 64.55879 56 THR D CA 1
ATOM 4258 C C . THR B 1 56 ? 33.21794 90.31790 47.39489 1.000 67.31808 56 THR D C 1
ATOM 4259 O O . THR B 1 56 ? 34.11397 90.29638 46.54838 1.000 70.72844 56 THR D O 1
ATOM 4263 N N . ASN B 1 57 ? 31.98532 89.86665 47.15328 1.000 70.54886 57 ASN D N 1
ATOM 4264 C CA . ASN B 1 57 ? 31.63135 89.10506 45.95540 1.000 75.19237 57 ASN D CA 1
ATOM 4265 C C . ASN B 1 57 ? 32.75611 88.14148 45.57484 1.000 72.24886 57 ASN D C 1
ATOM 4266 O O . ASN B 1 57 ? 33.24676 88.13254 44.44893 1.000 75.18886 57 ASN D O 1
ATOM 4271 N N . ASP B 1 58 ? 33.16754 87.33586 46.55888 1.000 70.67886 58 ASP D N 1
ATOM 4272 C CA . ASP B 1 58 ? 34.17680 86.27828 46.43966 1.000 69.52886 58 ASP D CA 1
ATOM 4273 C C . ASP B 1 58 ? 35.55842 86.79082 46.02701 1.000 65.44283 58 ASP D C 1
ATOM 4274 O O . ASP B 1 58 ? 36.38039 86.01434 45.52284 1.000 65.52886 58 ASP D O 1
ATOM 4279 N N . GLN B 1 59 ? 35.86088 88.07085 46.26272 1.000 65.40613 59 GLN D N 1
ATOM 4280 C CA . GLN B 1 59 ? 37.23203 88.52904 46.05795 1.000 65.72848 59 GLN D CA 1
ATOM 4281 C C . GLN B 1 59 ? 38.16296 87.94958 47.11533 1.000 60.01582 59 GLN D C 1
ATOM 4282 O O . GLN B 1 59 ? 39.35636 87.76335 46.85760 1.000 60.01472 59 GLN D O 1
ATOM 4288 N N . VAL B 1 60 ? 37.63946 87.63436 48.29919 1.000 62.88191 60 VAL D N 1
ATOM 4289 C CA . VAL B 1 60 ? 38.45774 86.92789 49.27882 1.000 57.26474 60 VAL D CA 1
ATOM 4290 C C . VAL B 1 60 ? 38.80223 85.53522 48.76822 1.000 56.08514 60 VAL D C 1
ATOM 4291 O O . VAL B 1 60 ? 39.88527 85.01725 49.06071 1.000 56.72724 60 VAL D O 1
ATOM 4295 N N . LEU B 1 61 ? 37.91066 84.91160 47.98736 1.000 51.25542 61 LEU D N 1
ATOM 4296 C CA . LEU B 1 61 ? 38.24651 83.62511 47.38802 1.000 56.79485 61 LEU D CA 1
ATOM 4297 C C . LEU B 1 61 ? 39.34893 83.76636 46.33887 1.000 56.49769 61 LEU D C 1
ATOM 4298 O O . LEU B 1 61 ? 40.26416 82.93358 46.28130 1.000 58.42904 61 LEU D O 1
ATOM 4303 N N . ARG B 1 62 ? 39.31006 84.82531 45.52318 1.000 55.60820 62 ARG D N 1
ATOM 4304 C CA . ARG B 1 62 ? 40.37053 85.01583 44.53310 1.000 58.41190 62 ARG D CA 1
ATOM 4305 C C . ARG B 1 62 ? 41.69029 85.36179 45.19964 1.000 49.74485 62 ARG D C 1
ATOM 4306 O O . ARG B 1 62 ? 42.74953 84.94258 44.72390 1.000 49.83886 62 ARG D O 1
ATOM 4314 N N . ASP B 1 63 ? 41.63568 86.02520 46.35350 1.000 48.87886 63 ASP D N 1
ATOM 4315 C CA . ASP B 1 63 ? 42.85041 86.31498 47.10643 1.000 51.84105 63 ASP D CA 1
ATOM 4316 C C . ASP B 1 63 ? 43.41483 85.06561 47.79043 1.000 52.11981 63 ASP D C 1
ATOM 4317 O O . ASP B 1 63 ? 44.63919 84.90183 47.87839 1.000 50.97236 63 ASP D O 1
ATOM 4322 N N . ALA B 1 64 ? 42.54544 84.18351 48.29400 1.000 52.11959 64 ALA D N 1
ATOM 4323 C CA . ALA B 1 64 ? 42.99884 82.90683 48.83851 1.000 44.87488 64 ALA D CA 1
ATOM 4324 C C . ALA B 1 64 ? 43.64787 82.03653 47.76544 1.000 46.63700 64 ALA D C 1
ATOM 4325 O O . ALA B 1 64 ? 44.70288 81.43274 47.99284 1.000 46.71876 64 ALA D O 1
ATOM 4327 N N . VAL B 1 65 ? 43.02848 81.95095 46.58642 1.000 47.28804 65 VAL D N 1
ATOM 4328 C CA . VAL B 1 65 ? 43.63235 81.18059 45.50062 1.000 46.41673 65 VAL D CA 1
ATOM 4329 C C . VAL B 1 65 ? 44.98547 81.75915 45.10618 1.000 45.68749 65 VAL D C 1
ATOM 4330 O O . VAL B 1 65 ? 45.94065 81.00956 44.86249 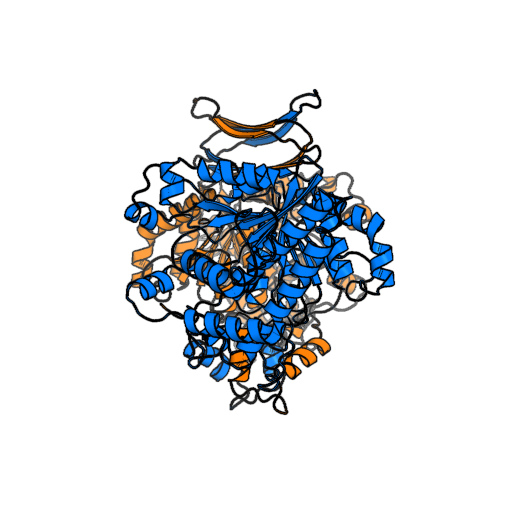1.000 46.27213 65 VAL D O 1
ATOM 4334 N N . THR B 1 66 ? 45.07436 83.09682 44.97901 1.000 48.19636 66 THR D N 1
ATOM 4335 C CA . THR B 1 66 ? 46.33717 83.75200 44.61886 1.000 47.48445 66 THR D CA 1
ATOM 4336 C C . THR B 1 66 ? 47.43213 83.43925 45.63665 1.000 49.88100 66 THR D C 1
ATOM 4337 O O . THR B 1 66 ? 48.54790 83.00122 45.27545 1.000 48.47867 66 THR D O 1
ATOM 4341 N N . ALA B 1 67 ? 47.11402 83.64860 46.92283 1.000 41.77634 67 ALA D N 1
ATOM 4342 C CA . ALA B 1 67 ? 48.04848 83.33147 47.98860 1.000 42.10981 67 ALA D CA 1
ATOM 4343 C C . ALA B 1 67 ? 48.45456 81.85688 47.94091 1.000 47.30886 67 ALA D C 1
ATOM 4344 O O . ALA B 1 67 ? 49.61835 81.51277 48.19049 1.000 42.91120 67 ALA D O 1
ATOM 4346 N N . GLY B 1 68 ? 47.51668 80.97243 47.60091 1.000 43.89675 68 GLY D N 1
ATOM 4347 C CA . GLY B 1 68 ? 47.85186 79.56305 47.51573 1.000 43.15697 68 GLY D CA 1
ATOM 4348 C C . GLY B 1 68 ? 48.81019 79.20424 46.38706 1.000 45.73936 68 GLY D C 1
ATOM 4349 O O . GLY B 1 68 ? 49.70174 78.36474 46.56751 1.000 40.32063 68 GLY D O 1
ATOM 4350 N N . GLN B 1 69 ? 48.65812 79.81459 45.20374 1.000 43.15838 69 GLN D N 1
ATOM 4351 C CA . GLN B 1 69 ? 49.63955 79.45360 44.17810 1.000 46.36581 69 GLN D CA 1
ATOM 4352 C C . GLN B 1 69 ? 51.00272 80.02571 44.51897 1.000 44.71115 69 GLN D C 1
ATOM 4353 O O . GLN B 1 69 ? 52.02968 79.37893 44.28301 1.000 42.54750 69 GLN D O 1
ATOM 4359 N N . ARG B 1 70 ? 51.03527 81.23834 45.08270 1.000 47.13992 70 ARG D N 1
ATOM 4360 C CA . ARG B 1 70 ? 52.32998 81.84936 45.35337 1.000 40.01461 70 ARG D CA 1
ATOM 4361 C C . ARG B 1 70 ? 53.05483 81.12894 46.48018 1.000 40.55739 70 ARG D C 1
ATOM 4362 O O . ARG B 1 70 ? 54.26235 80.90478 46.38130 1.000 41.19615 70 ARG D O 1
ATOM 4370 N N . ILE B 1 71 ? 52.33134 80.74525 47.54792 1.000 45.84312 71 ILE D N 1
ATOM 4371 C CA . ILE B 1 71 ? 52.89377 80.08457 48.74055 1.000 36.33384 71 ILE D CA 1
ATOM 4372 C C . ILE B 1 71 ? 52.87084 78.56674 48.61783 1.000 37.06457 71 ILE D C 1
ATOM 4373 O O . ILE B 1 71 ? 53.82720 77.89567 49.00799 1.000 44.94650 71 ILE D O 1
ATOM 4378 N N . GLY B 1 72 ? 51.78572 77.98799 48.11971 1.000 41.33618 72 GLY D N 1
ATOM 4379 C CA . GLY B 1 72 ? 51.76720 76.57252 47.77471 1.000 41.12772 72 GLY D CA 1
ATOM 4380 C C . GLY B 1 72 ? 51.49413 75.58750 48.88392 1.000 39.47138 72 GLY D C 1
ATOM 4381 O O . GLY B 1 72 ? 51.59493 74.38227 48.64248 1.000 37.82943 72 GLY D O 1
ATOM 4382 N N . ALA B 1 73 ? 51.14879 76.04912 50.08377 1.000 41.48111 73 ALA D N 1
ATOM 4383 C CA . ALA B 1 73 ? 50.81816 75.17381 51.20768 1.000 39.97443 73 ALA D CA 1
ATOM 4384 C C . ALA B 1 73 ? 49.69644 75.84527 51.97643 1.000 37.59826 73 ALA D C 1
ATOM 4385 O O . ALA B 1 73 ? 49.83538 76.99519 52.40463 1.000 42.04189 73 ALA D O 1
ATOM 4387 N N . ILE B 1 74 ? 48.55472 75.18816 52.06154 1.000 33.95920 74 ILE D N 1
ATOM 4388 C CA . ILE B 1 74 ? 47.36578 75.86078 52.54668 1.000 39.56282 74 ILE D CA 1
ATOM 4389 C C . ILE B 1 74 ? 46.52437 74.92595 53.41029 1.000 37.97922 74 ILE D C 1
ATOM 4390 O O . ILE B 1 74 ? 46.21575 73.80532 53.00474 1.000 39.03853 74 ILE D O 1
ATOM 4395 N N . PHE B 1 75 ? 46.15764 75.38450 54.60184 1.000 38.35514 75 PHE D N 1
ATOM 4396 C CA . PHE B 1 75 ? 45.11446 74.75209 55.39634 1.000 34.73439 75 PHE D CA 1
ATOM 4397 C C . PHE B 1 75 ? 43.79445 75.49065 55.21154 1.000 38.51028 75 PHE D C 1
ATOM 4398 O O . PHE B 1 75 ? 43.76183 76.72217 55.28988 1.000 38.88804 75 PHE D O 1
ATOM 4406 N N . LYS B 1 76 ? 42.70815 74.73962 54.99075 1.000 35.86008 76 LYS D N 1
ATOM 4407 C CA . LYS B 1 76 ? 41.36768 75.29663 54.80098 1.000 33.41498 76 LYS D CA 1
ATOM 4408 C C . LYS B 1 76 ? 40.39741 74.69760 55.80515 1.000 33.24530 76 LYS D C 1
ATOM 4409 O O . LYS B 1 76 ? 40.40139 73.48774 56.01540 1.000 40.22840 76 LYS D O 1
ATOM 4415 N N . GLU B 1 77 ? 39.60650 75.54217 56.46038 1.000 36.17285 77 GLU D N 1
ATOM 4416 C CA . GLU B 1 77 ? 38.58778 75.06430 57.37980 1.000 35.28293 77 GLU D CA 1
ATOM 4417 C C . GLU B 1 77 ? 37.33940 74.65371 56.62444 1.000 38.79411 77 GLU D C 1
ATOM 4418 O O . GLU B 1 77 ? 37.15199 75.04328 55.47111 1.000 38.30602 77 GLU D O 1
ATOM 4424 N N . PRO B 1 78 ? 36.45914 73.86597 57.25532 1.000 39.75613 78 PRO D N 1
ATOM 4425 C CA . PRO B 1 78 ? 35.15120 73.60917 56.64792 1.000 37.03033 78 PRO D CA 1
ATOM 4426 C C . PRO B 1 78 ? 34.41946 74.91658 56.42842 1.000 42.11742 78 PRO D C 1
ATOM 4427 O O . PRO B 1 78 ? 34.49811 75.83578 57.24821 1.000 41.86282 78 PRO D O 1
ATOM 4431 N N . THR B 1 79 ? 33.68969 74.98145 55.31769 1.000 43.58275 79 THR D N 1
ATOM 4432 C CA . THR B 1 79 ? 32.92815 76.15851 54.95592 1.000 40.41507 79 THR D CA 1
ATOM 4433 C C . THR B 1 79 ? 31.50761 75.77054 54.59537 1.000 49.79677 79 THR D C 1
ATOM 4434 O O . THR B 1 79 ? 31.22091 74.66217 54.13829 1.000 52.72493 79 THR D O 1
ATOM 4438 N N . ILE B 1 80 ? 30.63417 76.74359 54.76297 1.000 55.63727 80 ILE D N 1
ATOM 4439 C CA . ILE B 1 80 ? 29.22117 76.58901 54.49548 1.000 53.78871 80 ILE D CA 1
ATOM 4440 C C . ILE B 1 80 ? 28.98635 76.90968 53.03222 1.000 61.12126 80 ILE D C 1
ATOM 4441 O O . ILE B 1 80 ? 29.33541 77.99581 52.56726 1.000 63.80475 80 ILE D O 1
ATOM 4446 N N . THR B 1 81 ? 28.47973 75.93729 52.29062 1.000 72.74314 81 THR D N 1
ATOM 4447 C CA . THR B 1 81 ? 27.89123 76.20513 50.98812 1.000 74.73077 81 THR D CA 1
ATOM 4448 C C . THR B 1 81 ? 26.40325 76.37331 51.24452 1.000 74.11830 81 THR D C 1
ATOM 4449 O O . THR B 1 81 ? 25.65085 75.39837 51.16486 1.000 75.90886 81 THR D O 1
ATOM 4453 N N . PRO B 1 82 ? 25.95177 77.59396 51.54183 1.000 88.81935 82 PRO D N 1
ATOM 4454 C CA . PRO B 1 82 ? 24.65920 77.77877 52.22165 1.000 87.73376 82 PRO D CA 1
ATOM 4455 C C . PRO B 1 82 ? 23.47231 77.28846 51.40810 1.000 95.66392 82 PRO D C 1
ATOM 4456 O O . PRO B 1 82 ? 23.33535 77.58920 50.21661 1.000 86.55122 82 PRO D O 1
ATOM 4460 N N . SER B 1 83 ? 22.62485 76.50646 52.07389 1.000 102.61000 83 SER D N 1
ATOM 4461 C CA . SER B 1 83 ? 21.31629 76.13527 51.55983 1.000 106.08751 83 SER D CA 1
ATOM 4462 C C . SER B 1 83 ? 20.39045 77.34713 51.55384 1.000 108.42570 83 SER D C 1
ATOM 4463 O O . SER B 1 83 ? 20.58615 78.30919 52.29798 1.000 106.76176 83 SER D O 1
ATOM 4466 N N . ALA B 1 84 ? 19.38080 77.29407 50.67959 1.000 115.77824 84 ALA D N 1
ATOM 4467 C CA . ALA B 1 84 ? 18.34061 78.31841 50.56849 1.000 116.80515 84 ALA D CA 1
ATOM 4468 C C . ALA B 1 84 ? 17.82623 78.82947 51.91381 1.000 110.25777 84 ALA D C 1
ATOM 4469 O O . ALA B 1 84 ? 17.66271 80.03972 52.09101 1.000 102.43417 84 ALA D O 1
ATOM 4471 N N . ILE B 1 85 ? 17.56719 77.92912 52.86716 1.000 108.89354 85 ILE D N 1
ATOM 4472 C CA . ILE B 1 85 ? 17.09262 78.36958 54.17816 1.000 111.41826 85 ILE D CA 1
ATOM 4473 C C . ILE B 1 85 ? 18.16082 79.22991 54.83598 1.000 118.92240 85 ILE D C 1
ATOM 4474 O O . ILE B 1 85 ? 17.89174 80.31740 55.37702 1.000 118.43354 85 ILE D O 1
ATOM 4479 N N . GLN B 1 86 ? 19.40497 78.76714 54.73194 1.000 116.52663 86 GLN D N 1
ATOM 4480 C CA . GLN B 1 86 ? 20.58927 79.36239 55.33062 1.000 112.48246 86 GLN D CA 1
ATOM 4481 C C . GLN B 1 86 ? 21.02650 80.60501 54.56684 1.000 112.18275 86 GLN D C 1
ATOM 4482 O O . GLN B 1 86 ? 21.41743 81.60239 55.18400 1.000 108.56886 86 GLN D O 1
ATOM 4488 N N . LYS B 1 87 ? 20.85209 80.57653 53.23472 1.000 115.44721 87 LYS D N 1
ATOM 4489 C CA . LYS B 1 87 ? 21.06038 81.73641 52.36534 1.000 115.46999 87 LYS D CA 1
ATOM 4490 C C . LYS B 1 87 ? 20.09099 82.86552 52.68293 1.000 116.06298 87 LYS D C 1
ATOM 4491 O O . LYS B 1 87 ? 20.46310 84.04369 52.61506 1.000 107.76554 87 LYS D O 1
ATOM 4497 N N . LYS B 1 88 ? 18.83354 82.53725 52.97996 1.000 122.82567 88 LYS D N 1
ATOM 4498 C CA . LYS B 1 88 ? 17.90277 83.58282 53.38479 1.000 120.41356 88 LYS D CA 1
ATOM 4499 C C . LYS B 1 88 ? 18.24953 84.10739 54.77462 1.000 119.62778 88 LYS D C 1
ATOM 4500 O O . LYS B 1 88 ? 18.33140 85.32790 54.98983 1.000 113.76487 88 LYS D O 1
ATOM 4506 N N . ALA B 1 89 ? 18.42413 83.18778 55.73937 1.000 124.44147 89 ALA D N 1
ATOM 4507 C CA . ALA B 1 89 ? 18.71521 83.58498 57.11344 1.000 126.81811 89 ALA D CA 1
ATOM 4508 C C . ALA B 1 89 ? 19.88428 84.55664 57.16011 1.000 126.12876 89 ALA D C 1
ATOM 4509 O O . ALA B 1 89 ? 19.78865 85.62901 57.77367 1.000 121.56886 89 ALA D O 1
ATOM 4511 N N . PHE B 1 90 ? 20.99628 84.20063 56.49894 1.000 122.20033 90 PHE D N 1
ATOM 4512 C CA . PHE B 1 90 ? 22.14933 85.09218 56.46430 1.000 120.18870 90 PHE D CA 1
ATOM 4513 C C . PHE B 1 90 ? 21.88836 86.32012 55.59904 1.000 122.80609 90 PHE D C 1
ATOM 4514 O O . PHE B 1 90 ? 22.50537 87.36720 55.83055 1.000 118.12723 90 PHE D O 1
ATOM 4522 N N . GLY B 1 91 ? 20.97275 86.22695 54.62872 1.000 120.48966 91 GLY D N 1
ATOM 4523 C CA . GLY B 1 91 ? 20.65984 87.35783 53.77088 1.000 116.35846 91 GLY D CA 1
ATOM 4524 C C . GLY B 1 91 ? 21.78571 87.76107 52.84764 1.000 109.50589 91 GLY D C 1
ATOM 4525 O O . GLY B 1 91 ? 22.18850 88.93243 52.77501 1.000 100.93838 91 GLY D O 1
ATOM 4526 N N . LEU B 1 92 ? 22.26859 86.79175 52.09030 1.000 107.22886 92 LEU D N 1
ATOM 4527 C CA . LEU B 1 92 ? 23.37186 87.02180 51.17449 1.000 101.88886 92 LEU D CA 1
ATOM 4528 C C . LEU B 1 92 ? 22.77044 87.34018 49.81539 1.000 104.98311 92 LEU D C 1
ATOM 4529 O O . LEU B 1 92 ? 21.90775 86.61425 49.31569 1.000 106.26372 92 LEU D O 1
ATOM 4534 N N . LYS B 1 93 ? 23.26565 88.39340 49.19573 1.000 103.14188 93 LYS D N 1
ATOM 4535 C CA . LYS B 1 93 ? 22.52148 89.03634 48.12642 1.000 103.99036 93 LYS D CA 1
ATOM 4536 C C . LYS B 1 93 ? 22.50371 88.16813 46.87792 1.000 108.23193 93 LYS D C 1
ATOM 4537 O O . LYS B 1 93 ? 21.50513 88.13579 46.12859 1.000 114.44622 93 LYS D O 1
ATOM 4543 N N . ASN B 1 94 ? 23.63998 87.51560 46.62443 1.000 100.54629 94 ASN D N 1
ATOM 4544 C CA . ASN B 1 94 ? 24.03816 86.94957 45.34469 1.000 105.31891 94 ASN D CA 1
ATOM 4545 C C . ASN B 1 94 ? 24.70574 85.61577 45.65282 1.000 105.41385 94 ASN D C 1
ATOM 4546 O O . ASN B 1 94 ? 25.91923 85.60835 45.84962 1.000 106.02266 94 ASN D O 1
ATOM 4551 N N . SER B 1 95 ? 23.91923 84.53236 45.78124 1.000 104.50505 95 SER D N 1
ATOM 4552 C CA . SER B 1 95 ? 24.38144 83.17312 46.12004 1.000 103.34275 95 SER D CA 1
ATOM 4553 C C . SER B 1 95 ? 25.70014 82.74329 45.48675 1.000 96.93476 95 SER D C 1
ATOM 4554 O O . SER B 1 95 ? 25.87929 82.88615 44.27549 1.000 96.31578 95 SER D O 1
ATOM 4557 N N . LEU B 1 96 ? 26.62044 82.22059 46.28649 1.000 88.64077 96 LEU D N 1
ATOM 4558 C CA . LEU B 1 96 ? 27.87799 81.69366 45.79244 1.000 93.14426 96 LEU D CA 1
ATOM 4559 C C . LEU B 1 96 ? 28.02762 80.24842 46.25930 1.000 87.94962 96 LEU D C 1
ATOM 4560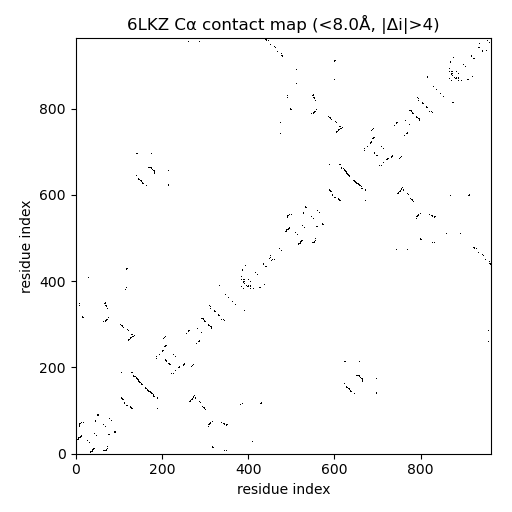 O O . LEU B 1 96 ? 27.58259 79.88974 47.35607 1.000 84.05684 96 LEU D O 1
ATOM 4565 N N . GLY B 1 97 ? 28.59265 79.40704 45.39461 1.000 80.91690 97 GLY D N 1
ATOM 4566 C CA . GLY B 1 97 ? 28.62180 77.97130 45.60317 1.000 72.14438 97 GLY D CA 1
ATOM 4567 C C . GLY B 1 97 ? 29.83953 77.48467 46.35781 1.000 69.00607 97 GLY D C 1
ATOM 4568 O O . GLY B 1 97 ? 30.41159 78.18724 47.19943 1.000 61.81644 97 GLY D O 1
ATOM 4569 N N . SER B 1 98 ? 30.25511 76.24594 46.03903 1.000 72.25547 98 SER D N 1
ATOM 4570 C CA . SER B 1 98 ? 31.40249 75.71939 46.76175 1.000 64.89377 98 SER D CA 1
ATOM 4571 C C . SER B 1 98 ? 32.67085 76.36862 46.22971 1.000 64.74472 98 SER D C 1
ATOM 4572 O O . SER B 1 98 ? 32.84543 76.48702 45.01213 1.000 64.82379 98 SER D O 1
ATOM 4575 N N . PRO B 1 99 ? 33.59493 76.74751 47.11259 1.000 60.51703 99 PRO D N 1
ATOM 4576 C CA . PRO B 1 99 ? 34.88229 77.26922 46.64815 1.000 52.84164 99 PRO D CA 1
ATOM 4577 C C . PRO B 1 99 ? 35.73718 76.23536 45.95658 1.000 58.90511 99 PRO D C 1
ATOM 4578 O O . PRO B 1 99 ? 36.82309 76.58757 45.48121 1.000 66.49892 99 PRO D O 1
ATOM 4582 N N . ASN B 1 100 ? 35.28952 74.97612 45.89331 1.000 60.49980 100 ASN D N 1
ATOM 4583 C CA . ASN B 1 100 ? 36.16447 73.90824 45.42628 1.000 57.11400 100 ASN D CA 1
ATOM 4584 C C . ASN B 1 100 ? 36.58073 74.13032 43.98712 1.000 53.68528 100 ASN D C 1
ATOM 4585 O O . ASN B 1 100 ? 37.74214 73.92529 43.64209 1.000 60.48043 100 ASN D O 1
ATOM 4590 N N . GLY B 1 101 ? 35.65047 74.51113 43.12416 1.000 54.98855 101 GLY D N 1
ATOM 4591 C CA . GLY B 1 101 ? 36.02006 74.72531 41.73540 1.000 58.26025 101 GLY D CA 1
ATOM 4592 C C . GLY B 1 101 ? 37.14805 75.72656 41.59923 1.000 52.80080 101 GLY D C 1
ATOM 4593 O O . GLY B 1 101 ? 38.11696 75.49701 40.86530 1.000 49.84882 101 GLY D O 1
ATOM 4594 N N . ALA B 1 102 ? 37.06257 76.82712 42.34837 1.000 50.48869 102 ALA D N 1
ATOM 4595 C CA . ALA B 1 102 ? 38.10070 77.84401 42.28209 1.000 49.22820 102 ALA D CA 1
ATOM 4596 C C . ALA B 1 102 ? 39.43854 77.25691 42.68678 1.000 49.73858 102 ALA D C 1
ATOM 4597 O O . ALA B 1 102 ? 40.44350 77.41926 41.98532 1.000 56.10418 102 ALA D O 1
ATOM 4599 N N . MET B 1 103 ? 39.46755 76.56031 43.81611 1.000 46.11184 103 MET D N 1
ATOM 4600 C CA . MET B 1 103 ? 40.73932 76.08068 44.32543 1.000 45.52599 103 MET D CA 1
ATOM 4601 C C . MET B 1 103 ? 41.33061 75.02806 43.39859 1.000 43.85736 103 MET D C 1
ATOM 4602 O O . MET B 1 103 ? 42.50680 75.11403 43.02199 1.000 51.59255 103 MET D O 1
ATOM 4607 N N . ARG B 1 104 ? 40.51359 74.07412 42.94839 1.000 44.88888 104 ARG D N 1
ATOM 4608 C CA . ARG B 1 104 ? 41.05950 72.98416 42.15327 1.000 48.04690 104 ARG D CA 1
ATOM 4609 C C . ARG B 1 104 ? 41.49648 73.49118 40.79366 1.000 45.50401 104 ARG D C 1
ATOM 4610 O O . ARG B 1 104 ? 42.44773 72.96149 40.21102 1.000 42.42288 104 ARG D O 1
ATOM 4618 N N . ALA B 1 105 ? 40.85208 74.54795 40.29407 1.000 50.98792 105 ALA D N 1
ATOM 4619 C CA . ALA B 1 105 ? 41.29430 75.14095 39.03987 1.000 50.10726 105 ALA D CA 1
ATOM 4620 C C . ALA B 1 105 ? 42.63470 75.82497 39.23283 1.000 54.40659 105 ALA D C 1
ATOM 4621 O O . ALA B 1 105 ? 43.63187 75.44786 38.60287 1.000 54.49110 105 ALA D O 1
ATOM 4623 N N . GLY B 1 106 ? 42.68971 76.78175 40.17317 1.000 52.30845 106 GLY D N 1
ATOM 4624 C CA . GLY B 1 106 ? 43.88621 77.56081 40.42563 1.000 42.92727 106 GLY D CA 1
ATOM 4625 C C . GLY B 1 106 ? 45.10155 76.74757 40.79368 1.000 43.56454 106 GLY D C 1
ATOM 4626 O O . GLY B 1 106 ? 46.21868 77.22960 40.62541 1.000 47.76197 106 GLY D O 1
ATOM 4627 N N . TRP B 1 107 ? 44.92237 75.52214 41.26629 1.000 41.09241 107 TRP D N 1
ATOM 4628 C CA . TRP B 1 107 ? 46.03878 74.75964 41.79248 1.000 41.72276 107 TRP D CA 1
ATOM 4629 C C . TRP B 1 107 ? 46.35298 73.44056 41.05312 1.000 51.97820 107 TRP D C 1
ATOM 4630 O O . TRP B 1 107 ? 47.28717 72.74177 41.46869 1.000 50.87893 107 TRP D O 1
ATOM 4641 N N . ASN B 1 108 ? 45.60814 73.06096 39.99805 1.000 44.83193 108 ASN D N 1
ATOM 4642 C CA . ASN B 1 108 ? 45.69273 71.74217 39.33787 1.000 45.48180 108 ASN D CA 1
ATOM 4643 C C . ASN B 1 108 ? 45.13820 70.59029 40.18689 1.000 47.09602 108 ASN D C 1
ATOM 4644 O O . ASN B 1 108 ? 44.28989 70.84942 41.03833 1.000 49.59349 108 ASN D O 1
ATOM 4649 N N . GLY B 1 109 ? 45.51040 69.32203 40.01710 1.000 45.62886 109 GLY D N 1
ATOM 4650 C CA . GLY B 1 109 ? 44.71406 68.33726 40.73329 1.000 33.96205 109 GLY D CA 1
ATOM 4651 C C . GLY B 1 109 ? 45.25687 66.97319 41.11706 1.000 50.83983 109 GLY D C 1
ATOM 4652 O O . GLY B 1 109 ? 46.14404 66.42082 40.45983 1.000 45.87640 109 GLY D O 1
ATOM 4653 N N . ILE B 1 110 ? 44.81051 66.52434 42.32485 1.000 58.49464 110 ILE D N 1
ATOM 4654 C CA . ILE B 1 110 ? 44.22681 65.24416 42.79226 1.000 45.06923 110 ILE D CA 1
ATOM 4655 C C . ILE B 1 110 ? 43.98964 65.18635 44.32837 1.000 43.01533 110 ILE D C 1
ATOM 4656 O O . ILE B 1 110 ? 44.75833 65.74250 45.11770 1.000 40.48281 110 ILE D O 1
ATOM 4661 N N . THR B 1 111 ? 43.02231 64.35391 44.77262 1.000 40.40680 111 THR D N 1
ATOM 4662 C CA . THR B 1 111 ? 42.39233 64.52414 46.09436 1.000 34.51139 111 THR D CA 1
ATOM 4663 C C . THR B 1 111 ? 42.64948 63.27303 46.92774 1.000 37.33886 111 THR D C 1
ATOM 4664 O O . THR B 1 111 ? 42.01189 62.23896 46.69467 1.000 41.10886 111 THR D O 1
ATOM 4668 N N . ILE B 1 112 ? 43.48692 63.38354 47.94962 1.000 32.59886 112 ILE D N 1
ATOM 4669 C CA . ILE B 1 112 ? 43.90773 62.20636 48.69807 1.000 39.26210 112 ILE D CA 1
ATOM 4670 C C . ILE B 1 112 ? 42.98382 62.02776 49.88206 1.000 39.17886 112 ILE D C 1
ATOM 4671 O O . ILE B 1 112 ? 42.81700 62.95223 50.68530 1.000 44.33511 112 ILE D O 1
ATOM 4676 N N . SER B 1 113 ? 42.37185 60.85892 49.98723 1.000 34.81886 113 SER D N 1
ATOM 4677 C CA . SER B 1 113 ? 41.48053 60.57821 51.10210 1.000 41.86910 113 SER D CA 1
ATOM 4678 C C . SER B 1 113 ? 42.03762 59.33160 51.80642 1.000 41.02886 113 SER D C 1
ATOM 4679 O O . SER B 1 113 ? 41.65999 58.20751 51.50648 1.000 42.52845 113 SER D O 1
ATOM 4682 N N . ARG B 1 114 ? 42.90230 59.53212 52.79690 1.000 44.24639 114 ARG D N 1
ATOM 4683 C CA . ARG B 1 114 ? 43.61501 58.45279 53.47657 1.000 43.63995 114 ARG D CA 1
ATOM 4684 C C . ARG B 1 114 ? 43.19995 58.39063 54.95656 1.000 42.71425 114 ARG D C 1
ATOM 4685 O O . ARG B 1 114 ? 42.88025 59.41067 55.57495 1.000 42.68301 114 ARG D O 1
ATOM 4693 N N . ASP B 1 115 ? 43.13590 57.18361 55.50870 1.000 40.79629 115 ASP D N 1
ATOM 4694 C CA . ASP B 1 115 ? 42.57732 57.00382 56.84213 1.000 44.04896 115 ASP D CA 1
ATOM 4695 C C . ASP B 1 115 ? 43.50955 57.54877 57.93101 1.000 40.67103 115 ASP D C 1
ATOM 4696 O O . ASP B 1 115 ? 44.73146 57.46694 57.82432 1.000 47.44410 115 ASP D O 1
ATOM 4701 N N . THR B 1 116 ? 42.92004 58.10332 58.99976 1.000 43.07438 116 THR D N 1
ATOM 4702 C CA . THR B 1 116 ? 43.67235 58.62567 60.14711 1.000 39.85930 116 THR D CA 1
ATOM 4703 C C . THR B 1 116 ? 43.76397 57.55271 61.22318 1.000 35.15682 116 THR D C 1
ATOM 4704 O O . THR B 1 116 ? 42.79361 56.84797 61.48728 1.000 38.19760 116 THR D O 1
ATOM 4708 N N . ILE B 1 117 ? 44.92077 57.44646 61.85906 1.000 42.09417 117 ILE D N 1
ATOM 4709 C CA . ILE B 1 117 ? 45.21568 56.37327 62.80555 1.000 46.20160 117 ILE D CA 1
ATOM 4710 C C . ILE B 1 117 ? 45.82647 56.97739 64.08344 1.000 47.94407 117 ILE D C 1
ATOM 4711 O O . ILE B 1 117 ? 46.53163 57.98875 64.02579 1.000 51.27369 117 ILE D O 1
ATOM 4716 N N . HIS B 1 118 ? 45.57584 56.35710 65.25188 1.000 56.91677 118 HIS D N 1
ATOM 4717 C CA . HIS B 1 118 ? 46.31461 56.70993 66.48280 1.000 57.22635 118 HIS D CA 1
ATOM 4718 C C . HIS B 1 118 ? 47.35840 55.64162 66.76774 1.000 68.56058 118 HIS D C 1
ATOM 4719 O O . HIS B 1 118 ? 47.19111 54.82372 67.67018 1.000 66.86752 118 HIS D O 1
ATOM 4726 N N . ILE B 1 119 ? 48.50042 55.74211 66.06691 1.000 86.38851 119 ILE D N 1
ATOM 4727 C CA . ILE B 1 119 ? 49.57697 54.74013 66.05126 1.000 94.25777 119 ILE D CA 1
ATOM 4728 C C . ILE B 1 119 ? 50.01661 54.34962 67.46146 1.000 101.61761 119 ILE D C 1
ATOM 4729 O O . ILE B 1 119 ? 50.61240 53.28056 67.68034 1.000 106.10372 119 ILE D O 1
ATOM 4734 N N . ASP B 1 120 ? 49.71518 55.19856 68.43642 1.000 88.47886 120 ASP D N 1
ATOM 4735 C CA . ASP B 1 120 ? 49.85911 54.77975 69.81975 1.000 94.16002 120 ASP D CA 1
ATOM 4736 C C . ASP B 1 120 ? 48.49159 54.31849 70.32221 1.000 82.48964 120 ASP D C 1
ATOM 4737 O O . ASP B 1 120 ? 47.70649 55.05333 70.91978 1.000 83.90886 120 ASP D O 1
ATOM 4742 N N . GLY B 1 121 ? 48.24526 53.03838 70.04739 1.000 76.41268 121 GLY D N 1
ATOM 4743 C CA . GLY B 1 121 ? 47.30969 52.19426 70.74787 1.000 67.77159 121 GLY D CA 1
ATOM 4744 C C . GLY B 1 121 ? 45.87674 52.64768 70.88829 1.000 59.58312 121 GLY D C 1
ATOM 4745 O O . GLY B 1 121 ? 45.34826 52.64575 72.00146 1.000 63.38061 121 GLY D O 1
ATOM 4746 N N . ILE B 1 122 ? 45.22029 53.00274 69.79183 1.000 54.16816 122 ILE D N 1
ATOM 4747 C CA . ILE B 1 122 ? 43.77500 52.89569 69.70779 1.000 58.34751 122 ILE D CA 1
ATOM 4748 C C . ILE B 1 122 ? 43.46507 52.22135 68.38878 1.000 53.97070 122 ILE D C 1
ATOM 4749 O O . ILE B 1 122 ? 43.76868 52.77216 67.32512 1.000 59.05886 122 ILE D O 1
ATOM 4754 N N . GLU B 1 123 ? 42.88925 51.03079 68.45257 1.000 50.61886 123 GLU D N 1
ATOM 4755 C CA . GLU B 1 123 ? 42.47856 50.37130 67.23154 1.000 53.09203 123 GLU D CA 1
ATOM 4756 C C . GLU B 1 123 ? 41.30673 51.15252 66.64585 1.000 55.38592 123 GLU D C 1
ATOM 4757 O O . GLU B 1 123 ? 40.50578 51.73010 67.38077 1.000 59.31272 123 GLU D O 1
ATOM 4763 N N . LEU B 1 124 ? 41.23011 51.22432 65.32480 1.000 44.33380 124 LEU D N 1
ATOM 4764 C CA . LEU B 1 124 ? 40.04274 51.75359 64.67350 1.000 45.38893 124 LEU D CA 1
ATOM 4765 C C . LEU B 1 124 ? 39.62607 50.71718 63.63549 1.000 48.43886 124 LEU D C 1
ATOM 4766 O O . LEU B 1 124 ? 40.08412 49.56713 63.64833 1.000 55.99886 124 LEU D O 1
ATOM 4771 N N . GLY B 1 125 ? 38.75809 51.12484 62.71230 1.000 42.13114 125 GLY D N 1
ATOM 4772 C CA . GLY B 1 125 ? 38.20308 50.17108 61.76679 1.000 44.99135 125 GLY D CA 1
ATOM 4773 C C . GLY B 1 125 ? 39.27187 49.37370 61.06173 1.000 45.82886 125 GLY D C 1
ATOM 4774 O O . GLY B 1 125 ? 39.18671 48.15343 60.96151 1.000 60.31657 125 GLY D O 1
ATOM 4775 N N . TYR B 1 126 ? 40.29417 50.05054 60.56743 1.000 46.95998 126 TYR D N 1
ATOM 4776 C CA . TYR B 1 126 ? 41.35274 49.41208 59.81293 1.000 49.64380 126 TYR D CA 1
ATOM 4777 C C . TYR B 1 126 ? 42.56405 49.25686 60.70648 1.000 50.47042 126 TYR D C 1
ATOM 4778 O O . TYR B 1 126 ? 42.96049 50.17766 61.42062 1.000 59.59886 126 TYR D O 1
ATOM 4787 N N . LYS B 1 127 ? 43.12950 48.06867 60.67012 1.000 58.11886 127 LYS D N 1
ATOM 4788 C CA . LYS B 1 127 ? 44.31525 47.78098 61.44963 1.000 60.43955 127 LYS D CA 1
ATOM 4789 C C . LYS B 1 127 ? 45.53885 48.46764 60.86805 1.000 56.50942 127 LYS D C 1
ATOM 4790 O O . LYS B 1 127 ? 46.34684 49.02085 61.61690 1.000 53.76886 127 LYS D O 1
ATOM 4796 N N . ARG B 1 128 ? 45.67939 48.46049 59.54517 1.000 56.80886 128 ARG D N 1
ATOM 4797 C CA . ARG B 1 128 ? 46.77045 49.16753 58.89002 1.000 53.90765 128 ARG D CA 1
ATOM 4798 C C . ARG B 1 128 ? 46.23586 50.22042 57.92468 1.000 48.86785 128 ARG D C 1
ATOM 4799 O O . ARG B 1 128 ? 45.07931 50.15386 57.50890 1.000 50.89266 128 ARG D O 1
ATOM 4807 N N . PRO B 1 129 ? 47.00090 51.29072 57.70706 1.000 51.57886 129 PRO D N 1
ATOM 4808 C CA . PRO B 1 129 ? 46.54170 52.40958 56.86951 1.000 46.45074 129 PRO D CA 1
ATOM 4809 C C . PRO B 1 129 ? 46.01980 52.03623 55.48903 1.000 43.81361 129 PRO D C 1
ATOM 4810 O O . PRO B 1 129 ? 46.51078 51.12268 54.83562 1.000 51.16398 129 PRO D O 1
ATOM 4814 N N . VAL B 1 130 ? 45.02965 52.79629 55.03821 1.000 48.36684 130 VAL D N 1
ATOM 4815 C CA . VAL B 1 130 ? 44.47711 52.72437 53.68787 1.000 44.30830 130 VAL D CA 1
ATOM 4816 C C . VAL B 1 130 ? 44.72975 54.05644 52.99636 1.000 38.50811 130 VAL D C 1
ATOM 4817 O O . VAL B 1 130 ? 44.58302 55.10598 53.61859 1.000 42.43945 130 VAL D O 1
ATOM 4821 N N . PHE B 1 131 ? 45.16041 54.02541 51.73991 1.000 42.94321 131 PHE D N 1
ATOM 4822 C CA . PHE B 1 131 ? 45.27444 55.24820 50.94882 1.000 40.95406 131 PHE D CA 1
ATOM 48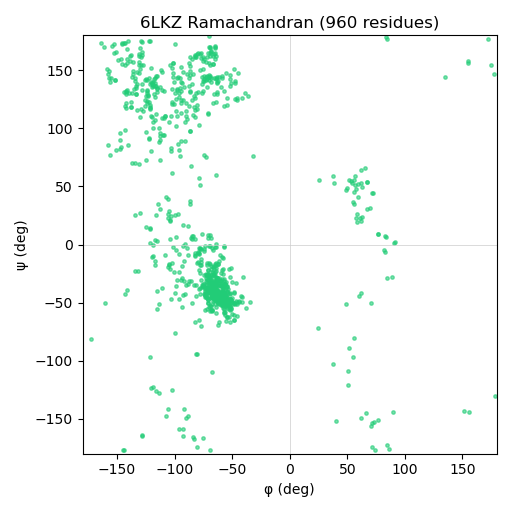23 C C . PHE B 1 131 ? 44.24273 55.22978 49.82905 1.000 42.39754 131 PHE D C 1
ATOM 4824 O O . PHE B 1 131 ? 43.85775 54.16865 49.33652 1.000 46.82886 131 PHE D O 1
ATOM 4832 N N . PHE B 1 132 ? 43.79152 56.41493 49.43146 1.000 37.52886 132 PHE D N 1
ATOM 4833 C CA . PHE B 1 132 ? 42.91787 56.56185 48.27583 1.000 34.00886 132 PHE D CA 1
ATOM 4834 C C . PHE B 1 132 ? 43.23686 57.83815 47.52947 1.000 37.13284 132 PHE D C 1
ATOM 4835 O O . PHE B 1 132 ? 43.31827 58.90989 48.12440 1.000 45.01678 132 PHE D O 1
ATOM 4843 N N . GLU B 1 133 ? 43.38980 57.71812 46.23058 1.000 38.98762 133 GLU D N 1
ATOM 4844 C CA . GLU B 1 133 ? 43.57515 58.86138 45.35683 1.000 42.60574 133 GLU D CA 1
ATOM 4845 C C . GLU B 1 133 ? 42.31173 59.03619 44.54846 1.000 42.37070 133 GLU D C 1
ATOM 4846 O O . GLU B 1 133 ? 42.02171 58.22646 43.66603 1.000 46.02227 133 GLU D O 1
ATOM 4852 N N . ARG B 1 134 ? 41.59135 60.09916 44.82631 1.000 40.99852 134 ARG D N 1
ATOM 4853 C CA . ARG B 1 134 ? 40.43160 60.48559 44.04645 1.000 40.07886 134 ARG D CA 1
ATOM 4854 C C . ARG B 1 134 ? 40.91147 61.55854 43.07340 1.000 44.62231 134 ARG D C 1
ATOM 4855 O O . ARG B 1 134 ? 41.31459 62.65150 43.48766 1.000 42.32886 134 ARG D O 1
ATOM 4863 N N . HIS B 1 135 ? 40.95317 61.19997 41.78929 1.000 42.85863 135 HIS D N 1
ATOM 4864 C CA . HIS B 1 135 ? 41.29604 62.13070 40.72896 1.000 35.40133 135 HIS D CA 1
ATOM 4865 C C . HIS B 1 135 ? 40.54084 63.44421 40.92556 1.000 40.74072 135 HIS D C 1
ATOM 4866 O O . HIS B 1 135 ? 39.32071 63.44337 41.09903 1.000 41.64386 135 HIS D O 1
ATOM 4873 N N . ALA B 1 136 ? 41.27085 64.57397 40.95793 1.000 43.49759 136 ALA D N 1
ATOM 4874 C CA . ALA B 1 136 ? 40.65168 65.81764 41.43792 1.000 40.45073 136 ALA D CA 1
ATOM 4875 C C . ALA B 1 136 ? 39.74274 66.49526 40.44443 1.000 37.79510 136 ALA D C 1
ATOM 4876 O O . ALA B 1 136 ? 38.96471 67.36379 40.84925 1.000 41.29367 136 ALA D O 1
ATOM 4878 N N . VAL B 1 137 ? 39.83571 66.16509 39.16458 1.000 39.92886 137 VAL D N 1
ATOM 4879 C CA . VAL B 1 137 ? 39.12372 66.90856 38.13326 1.000 41.42132 137 VAL D CA 1
ATOM 4880 C C . VAL B 1 137 ? 38.36042 65.94906 37.23505 1.000 38.28617 137 VAL D C 1
ATOM 4881 O O . VAL B 1 137 ? 38.49633 64.73343 37.33544 1.000 41.61409 137 VAL D O 1
ATOM 4885 N N . GLY B 1 138 ? 37.49478 66.51277 36.40915 1.000 36.30885 138 GLY D N 1
ATOM 4886 C CA . GLY B 1 138 ? 36.76657 65.71039 35.45351 1.000 36.45071 138 GLY D CA 1
ATOM 4887 C C . GLY B 1 138 ? 35.52812 65.07624 36.05561 1.000 37.76886 138 GLY D C 1
ATOM 4888 O O . GLY B 1 138 ? 35.22616 65.18466 37.24267 1.000 43.25886 138 GLY D O 1
ATOM 4889 N N . GLY B 1 139 ? 34.82919 64.37329 35.20877 1.000 38.50055 139 GLY D N 1
ATOM 4890 C CA . GLY B 1 139 ? 33.72787 63.54090 35.60629 1.000 42.40577 139 GLY D CA 1
ATOM 4891 C C . GLY B 1 139 ? 32.39651 64.25152 35.69652 1.000 46.74855 139 GLY D C 1
ATOM 4892 O O . GLY B 1 139 ? 32.23991 65.44106 35.40550 1.000 45.18032 139 GLY D O 1
ATOM 4893 N N . GLU B 1 140 ? 31.41512 63.46561 36.15272 1.000 53.15100 140 GLU D N 1
ATOM 4894 C CA . GLU B 1 140 ? 30.00682 63.86136 36.13010 1.000 46.89224 140 GLU D CA 1
ATOM 4895 C C . GLU B 1 140 ? 29.75020 65.13541 36.92463 1.000 45.73401 140 GLU D C 1
ATOM 4896 O O . GLU B 1 140 ? 28.91065 65.94572 36.53065 1.000 48.87921 140 GLU D O 1
ATOM 4902 N N . TYR B 1 141 ? 30.46022 65.33850 38.04104 1.000 45.24821 141 TYR D N 1
ATOM 4903 C CA . TYR B 1 141 ? 30.22214 66.51715 38.86534 1.000 33.79175 141 TYR D CA 1
ATOM 4904 C C . TYR B 1 141 ? 30.51638 67.79257 38.12332 1.000 40.61886 141 TYR D C 1
ATOM 4905 O O . TYR B 1 141 ? 30.08094 68.85533 38.56525 1.000 38.97886 141 TYR D O 1
ATOM 4914 N N . GLY B 1 142 ? 31.23871 67.72461 37.01567 1.000 41.42886 142 GLY D N 1
ATOM 4915 C CA . GLY B 1 142 ? 31.54271 68.94824 36.30716 1.000 44.97886 142 GLY D CA 1
ATOM 4916 C C . GLY B 1 142 ? 30.86216 69.00566 34.96501 1.000 48.18830 142 GLY D C 1
ATOM 4917 O O . GLY B 1 142 ? 31.33885 69.66207 34.02712 1.000 43.88699 142 GLY D O 1
ATOM 4918 N N . ALA B 1 143 ? 29.69617 68.37059 34.89693 1.000 48.85594 143 ALA D N 1
ATOM 4919 C CA . ALA B 1 143 ? 28.99533 68.23695 33.63414 1.000 51.66321 143 ALA D CA 1
ATOM 4920 C C . ALA B 1 143 ? 28.17309 69.48273 33.36956 1.000 53.97482 143 ALA D C 1
ATOM 4921 O O . ALA B 1 143 ? 27.66845 70.12893 34.29439 1.000 47.53896 143 ALA D O 1
ATOM 4923 N N . GLY B 1 144 ? 28.05744 69.81698 32.09017 1.000 55.36510 144 GLY D N 1
ATOM 4924 C CA . GLY B 1 144 ? 27.09231 70.78988 31.62004 1.000 66.39662 144 GLY D CA 1
ATOM 4925 C C . GLY B 1 144 ? 25.86090 70.07376 31.08193 1.000 63.40110 144 GLY D C 1
ATOM 4926 O O . GLY B 1 144 ? 25.96288 69.01367 30.46080 1.000 56.64886 144 GLY D O 1
ATOM 4927 N N . TRP B 1 145 ? 24.70146 70.66932 31.31870 1.000 63.41886 145 TRP D N 1
ATOM 4928 C CA . TRP B 1 145 ? 23.47833 70.01789 30.89847 1.000 60.38515 145 TRP D CA 1
ATOM 4929 C C . TRP B 1 145 ? 22.41572 71.05255 30.60080 1.000 62.40247 145 TRP D C 1
ATOM 4930 O O . TRP B 1 145 ? 22.52171 72.22281 30.97191 1.000 57.42152 145 TRP D O 1
ATOM 4941 N N . SER B 1 146 ? 21.37645 70.57683 29.92625 1.000 66.67886 146 SER D N 1
ATOM 4942 C CA . SER B 1 146 ? 20.19763 71.39138 29.68627 1.000 64.28638 146 SER D CA 1
ATOM 4943 C C . SER B 1 146 ? 19.02269 70.46602 29.41061 1.000 64.32544 146 SER D C 1
ATOM 4944 O O . SER B 1 146 ? 19.17385 69.41093 28.79094 1.000 60.61610 146 SER D O 1
ATOM 4947 N N . LYS B 1 147 ? 17.83902 70.90098 29.82688 1.000 69.02153 147 LYS D N 1
ATOM 4948 C CA . LYS B 1 147 ? 16.59532 70.27742 29.37986 1.000 70.02136 147 LYS D CA 1
ATOM 4949 C C . LYS B 1 147 ? 16.22384 70.90876 28.04371 1.000 70.83123 147 LYS D C 1
ATOM 4950 O O . LYS B 1 147 ? 16.10808 72.13725 27.93459 1.000 73.10900 147 LYS D O 1
ATOM 4956 N N . VAL B 1 148 ? 16.05289 70.07052 27.03108 1.000 64.34913 148 VAL D N 1
ATOM 4957 C CA . VAL B 1 148 ? 15.78891 70.53956 25.68554 1.000 65.80208 148 VAL D CA 1
ATOM 4958 C C . VAL B 1 148 ? 14.60571 69.77252 25.14216 1.000 78.61547 148 VAL D C 1
ATOM 4959 O O . VAL B 1 148 ? 14.19404 68.73559 25.66694 1.000 88.75611 148 VAL D O 1
ATOM 4963 N N . GLY B 1 149 ? 14.04673 70.30451 24.08395 1.000 77.36218 149 GLY D N 1
ATOM 4964 C CA . GLY B 1 149 ? 12.92878 69.61549 23.52295 1.000 75.35560 149 GLY D CA 1
ATOM 4965 C C . GLY B 1 149 ? 13.35202 68.93798 22.26106 1.000 78.83008 149 GLY D C 1
ATOM 4966 O O . GLY B 1 149 ? 14.46199 68.41124 22.11608 1.000 76.75229 149 GLY D O 1
ATOM 4967 N N . ARG B 1 150 ? 12.42799 68.99770 21.33420 1.000 81.25560 150 ARG D N 1
ATOM 4968 C CA . ARG B 1 150 ? 12.58847 68.41846 20.02583 1.000 77.76626 150 ARG D CA 1
ATOM 4969 C C . ARG B 1 150 ? 13.70694 69.00839 19.19358 1.000 84.09557 150 ARG D C 1
ATOM 4970 O O . ARG B 1 150 ? 13.88890 70.22729 19.14659 1.000 87.38931 150 ARG D O 1
ATOM 4978 N N . GLY B 1 151 ? 14.42175 68.12152 18.48468 1.000 87.39684 151 GLY D N 1
ATOM 4979 C CA . GLY B 1 151 ? 15.49346 68.57718 17.61291 1.000 86.14568 151 GLY D CA 1
ATOM 4980 C C . GLY B 1 151 ? 16.64971 67.62237 17.37342 1.000 88.23022 151 GLY D C 1
ATOM 4981 O O . GLY B 1 151 ? 16.45119 66.41093 17.27590 1.000 92.89174 151 GLY D O 1
ATOM 4982 N N . THR B 1 152 ? 17.87153 68.15184 17.26864 1.000 92.90261 152 THR D N 1
ATOM 4983 C CA . THR B 1 152 ? 19.05849 67.30766 17.13049 1.000 96.42008 152 THR D CA 1
ATOM 4984 C C . THR B 1 152 ? 20.20649 67.90839 17.92831 1.000 89.30240 152 THR D C 1
ATOM 4985 O O . THR B 1 152 ? 20.47479 69.10744 17.83150 1.000 84.55390 152 THR D O 1
ATOM 4989 N N . LEU B 1 153 ? 20.89524 67.07369 18.69995 1.000 89.45116 153 LEU D N 1
ATOM 4990 C CA . LEU B 1 153 ? 22.02494 67.53818 19.48745 1.000 83.81644 153 LEU D CA 1
ATOM 4991 C C . LEU B 1 153 ? 23.32463 67.17721 18.79711 1.000 90.33359 153 LEU D C 1
ATOM 4992 O O . LEU B 1 153 ? 23.50206 66.04721 18.31332 1.000 90.55782 153 LEU D O 1
ATOM 4997 N N . LEU B 1 154 ? 24.25932 68.11911 18.84870 1.000 89.04764 154 LEU D N 1
ATOM 4998 C CA . LEU B 1 154 ? 25.46288 68.09327 18.03988 1.000 88.32117 154 LEU D CA 1
ATOM 4999 C C . LEU B 1 154 ? 26.62484 68.52022 18.91586 1.000 83.34325 154 LEU D C 1
ATOM 5000 O O . LEU B 1 154 ? 26.63663 69.64183 19.44061 1.000 86.75540 154 LEU D O 1
ATOM 5005 N N . THR B 1 155 ? 27.58913 67.62512 19.08520 1.000 82.18270 155 THR D N 1
ATOM 5006 C CA . THR B 1 155 ? 28.76560 67.88694 19.89799 1.000 81.10151 155 THR D CA 1
ATOM 5007 C C . THR B 1 155 ? 29.95159 67.97902 18.94240 1.000 79.10359 155 THR D C 1
ATOM 5008 O O . THR B 1 155 ? 30.34599 66.98042 18.33042 1.000 80.88415 155 THR D O 1
ATOM 5012 N N . THR B 1 156 ? 30.47401 69.18655 18.76417 1.000 83.77529 156 THR D N 1
ATOM 5013 C CA . THR B 1 156 ? 31.62669 69.43315 17.90838 1.000 86.66375 156 THR D CA 1
ATOM 5014 C C . THR B 1 156 ? 32.86923 69.60293 18.77212 1.000 89.12388 156 THR D C 1
ATOM 5015 O O . THR B 1 156 ? 32.79827 70.08106 19.91042 1.000 87.76291 156 THR D O 1
ATOM 5019 N N . TYR B 1 157 ? 34.01951 69.25376 18.20412 1.000 88.94445 157 TYR D N 1
ATOM 5020 C CA . TYR B 1 157 ? 35.29583 69.53213 18.84216 1.000 86.70018 157 TYR D CA 1
ATOM 5021 C C . TYR B 1 157 ? 36.16818 70.34896 17.89782 1.000 89.99442 157 TYR D C 1
ATOM 5022 O O . TYR B 1 157 ? 36.30106 70.01386 16.71665 1.000 92.11611 157 TYR D O 1
ATOM 5031 N N . LEU B 1 158 ? 36.73262 71.43951 18.42153 1.000 89.88330 158 LEU D N 1
ATOM 5032 C CA . LEU B 1 158 ? 37.48032 72.43933 17.65917 1.000 90.85053 158 LEU D CA 1
ATOM 5033 C C . LEU B 1 158 ? 38.95892 72.43386 18.04854 1.000 91.29644 158 LEU D C 1
ATOM 5034 O O . LEU B 1 158 ? 39.37339 73.18335 18.95039 1.000 85.91508 158 LEU D O 1
ATOM 5039 N N . PRO B 1 159 ? 39.80309 71.63639 17.38754 1.000 94.59518 159 PRO D N 1
ATOM 5040 C CA . PRO B 1 159 ? 41.19878 71.52319 17.83147 1.000 97.32455 159 PRO D CA 1
ATOM 5041 C C . PRO B 1 159 ? 41.99425 72.79742 17.61097 1.000 95.56791 159 PRO D C 1
ATOM 5042 O O . PRO B 1 159 ? 41.80376 73.51095 16.62627 1.000 101.41413 159 PRO D O 1
ATOM 5046 N N . SER B 1 160 ? 42.89052 73.07950 18.55537 1.000 96.23242 160 SER D N 1
ATOM 5047 C CA . SER B 1 160 ? 43.97811 74.01472 18.30733 1.000 102.55689 160 SER D CA 1
ATOM 5048 C C . SER B 1 160 ? 45.09699 73.36193 17.50829 1.000 109.17964 160 SER D C 1
ATOM 5049 O O . SER B 1 160 ? 46.02052 74.05215 17.06469 1.000 102.16663 160 SER D O 1
ATOM 5052 N N . ASP B 1 161 ? 45.01064 72.04729 17.30332 1.000 112.85904 161 ASP D N 1
ATOM 5053 C CA . ASP B 1 161 ? 45.92168 71.28447 16.46584 1.000 114.66832 161 ASP D CA 1
ATOM 5054 C C . ASP B 1 161 ? 45.81042 71.72496 15.01488 1.000 116.03576 161 ASP D C 1
ATOM 5055 O O . ASP B 1 161 ? 46.47345 71.16780 14.13823 1.000 119.37838 161 ASP D O 1
ATOM 5060 N N . GLY B 1 162 ? 44.95227 72.70164 14.74361 1.000 115.55493 162 GLY D N 1
ATOM 5061 C CA . GLY B 1 162 ? 44.81397 73.21952 13.40525 1.000 117.17272 162 GLY D CA 1
ATOM 5062 C C . GLY B 1 162 ? 43.93130 72.39154 12.50648 1.000 117.37444 162 GLY D C 1
ATOM 5063 O O . GLY B 1 162 ? 43.67660 72.79916 11.36668 1.000 112.69060 162 GLY D O 1
ATOM 5064 N N . ARG B 1 163 ? 43.45271 71.24690 12.97447 1.000 118.17438 163 ARG D N 1
ATOM 5065 C CA . ARG B 1 163 ? 42.74081 70.33675 12.09412 1.000 117.46799 163 ARG D CA 1
ATOM 5066 C C . ARG B 1 163 ? 41.27109 70.70180 11.93503 1.000 114.28846 163 ARG D C 1
ATOM 5067 O O . ARG B 1 163 ? 40.83878 71.80251 12.28017 1.000 113.42306 163 ARG D O 1
ATOM 5075 N N . ASP B 1 164 ? 40.45046 69.73613 11.34256 1.000 113.87129 164 ASP D N 1
ATOM 5076 C CA . ASP B 1 164 ? 39.09627 70.18579 11.07477 1.000 112.11749 164 ASP D CA 1
ATOM 5077 C C . ASP B 1 164 ? 38.18526 69.84452 12.24588 1.000 102.86721 164 ASP D C 1
ATOM 5078 O O . ASP B 1 164 ? 38.42057 68.85458 12.94099 1.000 103.50638 164 ASP D O 1
ATOM 5083 N N . PRO B 1 165 ? 37.17222 70.68018 12.49339 1.000 97.66846 165 PRO D N 1
ATOM 5084 C CA . PRO B 1 165 ? 36.20777 70.38654 13.56021 1.000 96.03271 165 PRO D CA 1
ATOM 5085 C C . PRO B 1 165 ? 35.70220 68.94905 13.49626 1.000 95.63374 165 PRO D C 1
ATOM 5086 O O . PRO B 1 165 ? 35.42633 68.40982 12.42480 1.000 98.37749 165 PRO D O 1
ATOM 5090 N N . PHE B 1 166 ? 35.57301 68.32934 14.66267 1.000 94.59933 166 PHE D N 1
ATOM 5091 C CA . PHE B 1 166 ? 35.32221 66.89954 14.78656 1.000 97.73637 166 PHE D CA 1
ATOM 5092 C C . PHE B 1 166 ? 33.90675 66.71210 15.31611 1.000 93.89760 166 PHE D C 1
ATOM 5093 O O . PHE B 1 166 ? 33.49410 67.41279 16.24762 1.000 86.99886 166 PHE D O 1
ATOM 5101 N N . VAL B 1 167 ? 33.14702 65.81944 14.68389 1.000 92.58668 167 VAL D N 1
ATOM 5102 C CA . VAL B 1 167 ? 31.79917 65.48727 15.13482 1.000 89.77038 167 VAL D CA 1
ATOM 5103 C C . VAL B 1 167 ? 31.93312 64.37936 16.17330 1.000 84.96354 167 VAL D C 1
ATOM 5104 O O . VAL B 1 167 ? 32.06257 63.20348 15.84001 1.000 83.31876 167 VAL D O 1
ATOM 5108 N N . VAL B 1 168 ? 31.91657 64.76954 17.44694 1.000 84.03812 168 VAL D N 1
ATOM 5109 C CA . VAL B 1 168 ? 32.04189 63.79806 18.52726 1.000 82.34096 168 VAL D CA 1
ATOM 5110 C C . VAL B 1 168 ? 30.80835 62.91111 18.57796 1.000 77.89693 168 VAL D C 1
ATOM 5111 O O . VAL B 1 168 ? 30.90640 61.67729 18.63022 1.000 74.15336 168 VAL D O 1
ATOM 5115 N N . ASP B 1 169 ? 29.63286 63.53419 18.59597 1.000 81.48242 169 ASP D N 1
ATOM 5116 C CA . ASP B 1 169 ? 28.36465 62.83080 18.64615 1.000 79.68276 169 ASP D CA 1
ATOM 5117 C C . ASP B 1 169 ? 27.30440 63.69435 17.97802 1.000 80.92681 169 ASP D C 1
ATOM 5118 O O . ASP B 1 169 ? 27.33981 64.92501 18.07678 1.000 78.91445 169 ASP D O 1
ATOM 5123 N N . LYS B 1 170 ? 26.40455 63.04376 17.24417 1.000 83.38432 170 LYS D N 1
ATOM 5124 C CA . LYS B 1 170 ? 25.20671 63.67650 16.70484 1.000 85.12922 170 LYS D CA 1
ATOM 5125 C C . LYS B 1 170 ? 24.03753 62.74214 16.95184 1.000 82.45299 170 LYS D C 1
ATOM 5126 O O . LYS B 1 170 ? 24.15051 61.53809 16.70825 1.000 83.70288 170 LYS D O 1
ATOM 5132 N N . ARG B 1 171 ? 22.92504 63.28073 17.44442 1.000 84.93339 171 ARG D N 1
ATOM 5133 C CA . ARG B 1 171 ? 21.76266 62.43001 17.67126 1.000 82.18298 171 ARG D CA 1
ATOM 5134 C C . ARG B 1 171 ? 20.47449 63.22147 17.49405 1.000 79.23591 171 ARG D C 1
ATOM 5135 O O . ARG B 1 171 ? 20.44008 64.44683 17.63121 1.000 74.81886 171 ARG D O 1
ATOM 5143 N N . ASP B 1 172 ? 19.40251 62.47185 17.24859 1.000 84.64390 172 ASP D N 1
ATOM 5144 C CA . ASP B 1 172 ? 18.10460 62.95850 16.76905 1.000 89.90686 172 ASP D CA 1
ATOM 5145 C C . ASP B 1 172 ? 17.07814 62.83671 17.89496 1.000 83.01356 172 ASP D C 1
ATOM 5146 O O . ASP B 1 172 ? 16.44045 61.79385 18.06371 1.000 77.26106 172 ASP D O 1
ATOM 5151 N N . LEU B 1 173 ? 16.89705 63.91674 18.65042 1.000 78.50656 173 LEU D N 1
ATOM 5152 C CA . LEU B 1 173 ? 16.03599 63.86225 19.82406 1.000 77.62134 173 LEU D CA 1
ATOM 5153 C C . LEU B 1 173 ? 14.59274 64.03592 19.38011 1.000 83.27712 173 LEU D C 1
ATOM 5154 O O . LEU B 1 173 ? 14.18169 65.13626 18.98203 1.000 79.75216 173 LEU D O 1
ATOM 5159 N N . THR B 1 174 ? 13.82688 62.93879 19.47879 1.000 87.39809 174 THR D N 1
ATOM 5160 C CA . THR B 1 174 ? 12.43719 62.88486 19.03870 1.000 79.93922 174 THR D CA 1
ATOM 5161 C C . THR B 1 174 ? 11.49066 63.37322 20.11865 1.000 77.09744 174 THR D C 1
ATOM 5162 O O . THR B 1 174 ? 10.41699 63.89543 19.80684 1.000 86.67356 174 THR D O 1
ATOM 5166 N N . ASP B 1 175 ? 11.84211 63.17305 21.38179 1.000 76.89795 175 ASP D N 1
ATOM 5167 C CA . ASP B 1 175 ? 10.94238 63.56194 22.45339 1.000 75.42067 175 ASP D CA 1
ATOM 5168 C C . ASP B 1 175 ? 10.92341 65.07101 22.65375 1.000 73.07703 175 ASP D C 1
ATOM 5169 O O . ASP B 1 175 ? 11.85091 65.79738 22.30244 1.000 77.44487 175 ASP D O 1
ATOM 5174 N N . GLN B 1 176 ? 9.85734 65.52412 23.28767 1.000 79.00948 176 GLN D N 1
ATOM 5175 C CA . GLN B 1 176 ? 9.67483 66.91650 23.66492 1.000 79.36278 176 GLN D CA 1
ATOM 5176 C C . GLN B 1 176 ? 10.19163 67.19774 25.07264 1.000 81.15406 176 GLN D C 1
ATOM 5177 O O . GLN B 1 176 ? 10.38643 68.36670 25.42944 1.000 77.37189 176 GLN D O 1
ATOM 5183 N N . HIS B 1 177 ? 10.45971 66.14778 25.85850 1.000 77.47417 177 HIS D N 1
ATOM 5184 C CA . HIS B 1 177 ? 11.19062 66.25442 27.12017 1.000 69.03330 177 HIS D CA 1
ATOM 5185 C C . HIS B 1 177 ? 12.49202 65.46095 27.01575 1.000 72.23162 177 HIS D C 1
ATOM 5186 O O . HIS B 1 177 ? 12.47690 64.22380 26.98286 1.000 66.78120 177 HIS D O 1
ATOM 5193 N N . ASN B 1 178 ? 13.61484 66.16707 26.91440 1.000 70.21158 178 ASN D N 1
ATOM 5194 C CA . ASN B 1 178 ? 14.93447 65.55086 26.96073 1.000 66.02446 178 ASN D CA 1
ATOM 5195 C C . ASN B 1 178 ? 15.78865 66.28677 27.98121 1.000 66.58769 178 ASN D C 1
ATOM 5196 O O . ASN B 1 178 ? 15.55436 67.46505 28.25526 1.000 71.78772 178 ASN D O 1
ATOM 5201 N N . VAL B 1 179 ? 16.78286 65.59149 28.54025 1.000 61.30750 179 VAL D N 1
ATOM 5202 C CA . VAL B 1 179 ? 17.93856 66.22195 29.17379 1.000 51.83886 179 VAL D CA 1
ATOM 5203 C C . VAL B 1 179 ? 19.15204 65.80566 28.37027 1.000 50.73886 179 VAL D C 1
ATOM 5204 O O . VAL B 1 179 ? 19.19848 64.69375 27.82718 1.000 53.02886 179 VAL D O 1
ATOM 5208 N N . VAL B 1 180 ? 20.09530 66.71890 28.22282 1.000 53.46886 180 VAL D N 1
ATOM 5209 C CA . VAL B 1 180 ? 21.36762 66.39170 27.60001 1.000 49.05717 180 VAL D CA 1
ATOM 5210 C C . VAL B 1 180 ? 22.46867 66.74712 28.57321 1.000 49.01708 180 VAL D C 1
ATOM 5211 O O . VAL B 1 180 ? 22.37905 67.75694 29.28755 1.000 52.59886 180 VAL D O 1
ATOM 5215 N N . VAL B 1 181 ? 23.49054 65.89636 28.59991 1.000 47.50215 181 VAL D N 1
ATOM 5216 C CA . VAL B 1 181 ? 24.59811 65.94660 29.54544 1.000 42.31886 181 VAL D CA 1
ATOM 5217 C C . VAL B 1 181 ? 25.89223 65.78789 28.76473 1.000 46.77968 181 VAL D C 1
ATOM 5218 O O . VAL B 1 181 ? 26.03439 64.84213 27.97852 1.000 49.97864 181 VAL D O 1
ATOM 5222 N N . THR B 1 182 ? 26.83696 66.69375 28.99484 1.000 45.40252 182 THR D N 1
ATOM 5223 C CA . THR B 1 182 ? 28.15787 66.62331 28.40525 1.000 48.50821 182 THR D CA 1
ATOM 5224 C C . THR B 1 182 ? 29.15912 66.95180 29.50313 1.000 57.11297 182 THR D C 1
ATOM 5225 O O . THR B 1 182 ? 28.83719 67.68518 30.44501 1.000 56.30642 182 THR D O 1
ATOM 5229 N N . TYR B 1 183 ? 30.33384 66.31931 29.43198 1.000 57.21554 183 TYR D N 1
ATOM 5230 C CA . TYR B 1 183 ? 31.40145 66.52670 30.40131 1.000 49.23195 183 TYR D CA 1
ATOM 5231 C C . TYR B 1 183 ? 32.66964 65.97761 29.79130 1.000 52.16783 183 TYR D C 1
ATOM 5232 O O . TYR B 1 183 ? 32.64128 65.38844 28.70954 1.000 51.17142 183 TYR D O 1
ATOM 5241 N N . HIS B 1 184 ? 33.78834 66.20283 30.47765 1.000 54.47408 184 HIS D N 1
ATOM 5242 C CA . HIS B 1 184 ? 35.06997 65.70757 30.00778 1.000 49.79633 184 HIS D CA 1
ATOM 5243 C C . HIS B 1 184 ? 35.86087 65.17584 31.18431 1.000 46.73903 184 HIS D C 1
ATOM 5244 O O . HIS B 1 184 ? 35.58243 65.48736 32.34029 1.000 47.15588 184 HIS D O 1
ATOM 5251 N N . ASN B 1 185 ? 36.86931 64.37652 30.86205 1.000 50.52285 185 ASN D N 1
ATOM 5252 C CA . ASN B 1 185 ? 37.89680 63.97222 31.80474 1.000 48.99110 185 ASN D CA 1
ATOM 5253 C C . ASN B 1 185 ? 39.23439 64.42564 31.23504 1.000 51.41068 185 ASN D C 1
ATOM 5254 O O . ASN B 1 185 ? 39.64108 63.92455 30.17235 1.000 51.58784 185 ASN D O 1
ATOM 5259 N N . PRO B 1 186 ? 39.95671 65.33703 31.89750 1.000 48.62199 186 PRO D N 1
ATOM 5260 C CA . PRO B 1 186 ? 41.33846 65.64917 31.49871 1.000 45.33858 186 PRO D CA 1
ATOM 5261 C C . PRO B 1 186 ? 42.29468 64.63392 32.09526 1.000 45.34694 186 PRO D C 1
ATOM 5262 O O . PRO B 1 186 ? 42.28874 64.41140 33.30544 1.000 53.12620 186 PRO D O 1
ATOM 5266 N N . TYR B 1 187 ? 43.13914 64.03760 31.25276 1.000 50.55049 187 TYR D N 1
ATOM 5267 C CA . TYR B 1 187 ? 43.95100 62.88803 31.65813 1.000 51.93595 187 TYR D CA 1
ATOM 5268 C C . TYR B 1 187 ? 45.46304 63.11444 31.67834 1.000 50.11156 187 TYR D C 1
ATOM 5269 O O . TYR B 1 187 ? 46.19931 62.15706 31.93458 1.000 42.72286 187 TYR D O 1
ATOM 5278 N N . ASP B 1 188 ? 45.95683 64.32690 31.40498 1.000 53.41895 188 ASP D N 1
ATOM 5279 C CA . ASP B 1 188 ? 47.39802 64.55986 31.48768 1.000 50.90886 188 ASP D CA 1
ATOM 5280 C C . ASP B 1 188 ? 47.92391 64.21207 32.87500 1.000 52.48603 188 ASP D C 1
ATOM 5281 O O . ASP B 1 188 ? 48.78006 63.32330 33.03542 1.000 61.26488 188 ASP D O 1
ATOM 5286 N N . ASN B 1 189 ? 47.36539 64.86386 33.90828 1.000 45.72900 189 ASN D N 1
ATOM 5287 C CA . ASN B 1 189 ? 47.88452 64.67481 35.25542 1.000 42.21497 189 ASN D CA 1
ATOM 5288 C C . ASN B 1 189 ? 47.63026 63.27925 35.80846 1.000 45.67191 189 ASN D C 1
ATOM 5289 O O . ASN B 1 189 ? 48.01635 63.01574 36.94293 1.000 47.15895 189 ASN D O 1
ATOM 5294 N N . VAL B 1 190 ? 47.08832 62.33246 35.04543 1.000 42.44183 190 VAL D N 1
ATOM 5295 C CA . VAL B 1 190 ? 47.08577 60.95784 35.51220 1.000 43.48100 190 VAL D CA 1
ATOM 5296 C C . VAL B 1 190 ? 48.50724 60.44317 35.66572 1.000 44.98618 190 VAL D C 1
ATOM 5297 O O . VAL B 1 190 ? 48.76553 59.59551 36.52214 1.000 50.67886 190 VAL D O 1
ATOM 5301 N N . GLU B 1 191 ? 49.45903 60.90958 34.85294 1.000 47.91867 191 GLU D N 1
ATOM 5302 C CA . GLU B 1 191 ? 50.71726 60.24488 35.22109 1.000 51.79568 191 GLU D CA 1
ATOM 5303 C C . GLU B 1 191 ? 51.38945 60.83815 36.47303 1.000 50.43550 191 GLU D C 1
ATOM 5304 O O . GLU B 1 191 ? 51.94691 60.06762 37.27366 1.000 49.13886 191 GLU D O 1
ATOM 5310 N N . PRO B 1 192 ? 51.37726 62.15829 36.70569 1.000 45.67982 192 PRO D N 1
ATOM 5311 C CA . PRO B 1 192 ? 51.70175 62.63780 38.06240 1.000 41.64251 192 PRO D CA 1
ATOM 5312 C C . PRO B 1 192 ? 50.97690 61.86599 39.16254 1.000 45.32497 192 PRO D C 1
ATOM 5313 O O . PRO B 1 192 ? 51.62303 61.40580 40.11447 1.000 46.57221 192 PRO D O 1
ATOM 5317 N N . LEU B 1 193 ? 49.65157 61.68002 39.02800 1.000 41.60187 193 LEU D N 1
ATOM 5318 C CA . LEU B 1 193 ? 48.87015 60.95275 40.02167 1.000 39.39615 193 LEU D CA 1
ATOM 5319 C C . LEU B 1 193 ? 49.49101 59.60160 40.32344 1.000 41.81886 193 LEU D C 1
ATOM 5320 O O . LEU B 1 193 ? 49.79450 59.28314 41.48158 1.000 43.74935 193 LEU D O 1
ATOM 5325 N N . ALA B 1 194 ? 49.73227 58.81501 39.27861 1.000 41.99213 194 ALA D N 1
ATOM 5326 C CA . ALA B 1 194 ? 50.37305 57.52102 39.44801 1.000 44.67631 194 ALA D CA 1
ATOM 5327 C C . ALA B 1 194 ? 51.63730 57.63795 40.29226 1.000 41.02713 194 ALA D C 1
ATOM 5328 O O . ALA B 1 194 ? 51.80546 56.91615 41.28326 1.000 41.80703 194 ALA D O 1
ATOM 5330 N N . HIS B 1 195 ? 52.51293 58.58442 39.94836 1.000 40.74827 195 HIS D N 1
ATOM 5331 C CA . HIS B 1 195 ? 53.76493 58.70667 40.68869 1.000 47.29207 195 HIS D CA 1
ATOM 5332 C C . HIS B 1 195 ? 53.50536 59.03437 42.14998 1.000 47.50769 195 HIS D C 1
ATOM 5333 O O . HIS B 1 195 ? 54.09204 58.41222 43.04831 1.000 45.48791 195 HIS D O 1
ATOM 5340 N N . LEU B 1 196 ? 52.61088 59.99504 42.41207 1.000 42.41072 196 LEU D N 1
ATOM 5341 C CA . LEU B 1 196 ? 52.24601 60.25262 43.79559 1.000 41.37886 196 LEU D CA 1
ATOM 5342 C C . LEU B 1 196 ? 51.72042 58.99022 44.45221 1.000 42.79521 196 LEU D C 1
ATOM 5343 O O . LEU B 1 196 ? 52.22106 58.57883 45.49879 1.000 43.33925 196 LEU D O 1
ATOM 5348 N N . PHE B 1 197 ? 50.82200 58.28292 43.76661 1.000 45.80536 197 PHE D N 1
ATOM 5349 C CA . PHE B 1 197 ? 50.10688 57.16811 44.37338 1.000 43.93368 197 PHE D CA 1
ATOM 5350 C C . PHE B 1 197 ? 51.04197 55.99959 44.63221 1.000 44.15759 197 PHE D C 1
ATOM 5351 O O . PHE B 1 197 ? 51.10829 55.47195 45.74936 1.000 41.59363 197 PHE D O 1
ATOM 5359 N N . PHE B 1 198 ? 51.75859 55.56460 43.60236 1.000 48.96631 198 PHE D N 1
ATOM 5360 C CA . PHE B 1 198 ? 52.59415 54.37872 43.75467 1.000 49.98788 198 PHE D CA 1
ATOM 5361 C C . PHE B 1 198 ? 53.72482 54.61481 44.75327 1.000 49.03484 198 PHE D C 1
ATOM 5362 O O . PHE B 1 198 ? 53.93950 53.79638 45.66381 1.000 48.39886 198 PHE D O 1
ATOM 5370 N N . GLN B 1 199 ? 54.41065 55.76372 44.63633 1.000 49.12886 199 GLN D N 1
ATOM 5371 C CA . GLN B 1 199 ? 55.50425 56.08252 45.54517 1.000 44.33886 199 GLN D CA 1
ATOM 5372 C C . GLN B 1 199 ? 55.03766 56.12764 46.99242 1.000 48.71886 199 GLN D C 1
ATOM 5373 O O . GLN B 1 199 ? 55.64456 55.48509 47.85537 1.000 49.14772 199 GLN D O 1
ATOM 5379 N N . ARG B 1 200 ? 53.93077 56.83025 47.27866 1.000 44.19333 200 ARG D N 1
ATOM 5380 C CA . ARG B 1 200 ? 53.48483 56.84984 48.66616 1.000 42.42886 200 ARG D CA 1
ATOM 5381 C C . ARG B 1 200 ? 53.08019 55.47424 49.12671 1.000 48.19081 200 ARG D C 1
ATOM 5382 O O . ARG B 1 200 ? 53.15856 55.20237 50.32741 1.000 47.80282 200 ARG D O 1
ATOM 5390 N N . CYS B 1 201 ? 52.57284 54.62286 48.22964 1.000 46.14886 201 CYS D N 1
ATOM 5391 C CA . CYS B 1 201 ? 52.28657 53.25812 48.66222 1.000 50.67909 201 CYS D CA 1
ATOM 5392 C C . CYS B 1 201 ? 53.57600 52.48588 48.93530 1.000 54.22787 201 CYS D C 1
ATOM 5393 O O . CYS B 1 201 ? 53.67094 51.76602 49.94484 1.000 56.20451 201 CYS D O 1
ATOM 5396 N N . LEU B 1 202 ? 54.59754 52.66613 48.08318 1.000 51.20018 202 LEU D N 1
ATOM 5397 C CA . LEU B 1 202 ? 55.89875 52.06367 48.35625 1.000 53.15407 202 LEU D CA 1
ATOM 5398 C C . LEU B 1 202 ? 56.36161 52.39760 49.75909 1.000 53.05886 202 LEU D C 1
ATOM 5399 O O . LEU B 1 202 ? 56.65405 51.50481 50.55772 1.000 59.67989 202 LEU D O 1
ATOM 5404 N N . ASP B 1 203 ? 56.42437 53.68999 50.06979 1.000 47.18513 203 ASP D N 1
ATOM 5405 C CA . ASP B 1 203 ? 56.94944 54.12372 51.34951 1.000 46.93059 203 ASP D CA 1
ATOM 5406 C C . ASP B 1 203 ? 56.17952 53.49320 52.50318 1.000 57.32390 203 ASP D C 1
ATOM 5407 O O . ASP B 1 203 ? 56.75448 53.23872 53.56735 1.000 63.86128 203 ASP D O 1
ATOM 5412 N N . ALA B 1 204 ? 54.89782 53.18579 52.30005 1.000 52.26189 204 ALA D N 1
ATOM 5413 C CA . ALA B 1 204 ? 54.03410 52.77133 53.39323 1.000 49.23945 204 ALA D CA 1
ATOM 5414 C C . ALA B 1 204 ? 53.84135 51.26031 53.50607 1.000 60.64149 204 ALA D C 1
ATOM 5415 O O . ALA B 1 204 ? 53.17648 50.80626 54.45249 1.000 54.59532 204 ALA D O 1
ATOM 5417 N N . ASN B 1 205 ? 54.38697 50.47495 52.57124 1.000 57.07931 205 ASN D N 1
ATOM 5418 C CA . ASN B 1 205 ? 54.13960 49.03393 52.52473 1.000 56.42660 205 ASN D CA 1
ATOM 5419 C C . ASN B 1 205 ? 52.65787 48.74951 52.29446 1.000 51.80886 205 ASN D C 1
ATOM 5420 O O . ASN B 1 205 ? 52.01316 48.03101 53.05562 1.000 52.54409 205 ASN D O 1
ATOM 5425 N N . ILE B 1 206 ? 52.11814 49.36965 51.24404 1.000 55.87300 206 ILE D N 1
ATOM 5426 C CA . ILE B 1 206 ? 50.70847 49.29168 50.86252 1.000 55.33314 206 ILE D CA 1
ATOM 5427 C C . ILE B 1 206 ? 50.59433 48.59803 49.51143 1.000 50.49886 206 ILE D C 1
ATOM 5428 O O . ILE B 1 206 ? 51.30729 48.96368 48.57507 1.000 56.26642 206 ILE D O 1
ATOM 5433 N N . THR B 1 207 ? 49.67802 47.64280 49.38554 1.000 50.05333 207 THR D N 1
ATOM 5434 C CA . THR B 1 207 ? 49.39648 47.06571 48.06354 1.000 54.10946 207 THR D CA 1
ATOM 5435 C C . THR B 1 207 ? 48.42890 47.94568 47.28120 1.000 54.61374 207 THR D C 1
ATOM 5436 O O . THR B 1 207 ? 47.25241 48.02225 47.65197 1.000 58.33280 207 THR D O 1
ATOM 5440 N N . PRO B 1 208 ? 48.83720 48.52899 46.15551 1.000 50.53928 208 PRO D N 1
ATOM 5441 C CA . PRO B 1 208 ? 47.97614 49.45945 45.42765 1.000 47.17668 208 PRO D CA 1
ATOM 5442 C C . PRO B 1 208 ? 47.05434 48.77428 44.42561 1.000 52.03934 208 PRO D C 1
ATOM 5443 O O . PRO B 1 208 ? 47.31864 47.67698 43.93876 1.000 59.87277 208 PRO D O 1
ATOM 5447 N N . TYR B 1 209 ? 45.95296 49.46115 44.12336 1.000 52.92864 209 TYR D N 1
ATOM 5448 C CA . TYR B 1 209 ? 44.96827 49.02039 43.14494 1.000 51.12714 209 TYR D CA 1
ATOM 5449 C C . TYR B 1 209 ? 44.46239 50.21051 42.34599 1.000 48.50653 209 TYR D C 1
ATOM 5450 O O . TYR B 1 209 ? 44.60442 51.35384 42.76146 1.000 53.99634 209 TYR D O 1
ATOM 5459 N N . VAL B 1 210 ? 43.89467 49.94295 41.17701 1.000 48.01815 210 VAL D N 1
ATOM 5460 C CA . VAL B 1 210 ? 43.19209 50.95754 40.39845 1.000 43.94819 210 VAL D CA 1
ATOM 5461 C C . VAL B 1 210 ? 41.74390 50.51890 40.24051 1.000 52.99886 210 VAL D C 1
ATOM 5462 O O . VAL B 1 210 ? 41.47416 49.33430 40.02868 1.000 56.23864 210 VAL D O 1
ATOM 5466 N N . VAL B 1 211 ? 40.80374 51.45075 40.38702 1.000 50.97886 211 VAL D N 1
ATOM 5467 C CA . VAL B 1 211 ? 39.38198 51.11899 40.33378 1.000 54.73436 211 VAL D CA 1
ATOM 5468 C C . VAL B 1 211 ? 38.72047 51.96588 39.25255 1.000 53.15929 211 VAL D C 1
ATOM 5469 O O . VAL B 1 211 ? 38.76401 53.19866 39.31706 1.000 52.29271 211 VAL D O 1
ATOM 5473 N N . THR B 1 212 ? 38.10057 51.30820 38.26666 1.000 54.28589 212 THR D N 1
ATOM 5474 C CA . THR B 1 212 ? 37.33041 51.99573 37.23568 1.000 61.91993 212 THR D CA 1
ATOM 5475 C C . THR B 1 212 ? 36.13213 51.14401 36.82828 1.000 61.31304 212 THR D C 1
ATOM 5476 O O . THR B 1 212 ? 35.97646 49.99760 37.25636 1.000 60.17753 212 THR D O 1
ATOM 5480 N N . LYS B 1 213 ? 35.27732 51.73719 35.99293 1.000 63.16530 213 LYS D N 1
ATOM 5481 C CA . LYS B 1 213 ? 34.26631 51.03473 35.19659 1.000 69.11222 213 LYS D CA 1
ATOM 5482 C C . LYS B 1 213 ? 34.66877 50.97774 33.72205 1.000 67.24723 213 LYS D C 1
ATOM 5483 O O . LYS B 1 213 ? 33.83626 51.12632 32.81635 1.000 64.96760 213 LYS D O 1
ATOM 5489 N N . LYS B 1 214 ? 35.96473 50.75923 33.46742 1.000 61.83886 214 LYS D N 1
ATOM 5490 C CA . LYS B 1 214 ? 36.49049 50.84770 32.10778 1.000 66.25136 214 LYS D CA 1
ATOM 5491 C C . LYS B 1 214 ? 35.92808 49.76862 31.18672 1.000 72.52634 214 LYS D C 1
ATOM 5492 O O . LYS B 1 214 ? 35.93435 49.94188 29.95858 1.000 67.98803 214 LYS D O 1
ATOM 5498 N N . THR B 1 215 ? 35.52658 48.61894 31.73554 1.000 79.59903 215 THR D N 1
ATOM 5499 C CA . THR B 1 215 ? 34.93589 47.58629 30.88765 1.000 81.37840 215 THR D CA 1
ATOM 5500 C C . THR B 1 215 ? 33.62016 48.07026 30.28130 1.000 77.51231 215 THR D C 1
ATOM 5501 O O . THR B 1 215 ? 33.29058 47.73511 29.13793 1.000 77.34886 215 THR D O 1
ATOM 5505 N N . VAL B 1 216 ? 32.86107 48.86522 31.03529 1.000 75.19782 216 VAL D N 1
ATOM 5506 C CA . VAL B 1 216 ? 31.51511 49.26987 30.65713 1.000 72.17297 216 VAL D CA 1
ATOM 5507 C C . VAL B 1 216 ? 31.48307 50.66144 30.02371 1.000 70.42184 216 VAL D C 1
ATOM 5508 O O . VAL B 1 216 ? 30.70688 50.90136 29.09077 1.000 70.43859 216 VAL D O 1
ATOM 5512 N N . PHE B 1 217 ? 32.33618 51.57865 30.50047 1.000 67.28990 217 PHE D N 1
ATOM 5513 C CA . PHE B 1 217 ? 32.48586 52.93428 29.94855 1.000 58.41484 217 PHE D CA 1
ATOM 5514 C C . PHE B 1 217 ? 33.88622 52.97227 29.34310 1.000 58.10926 217 PHE D C 1
ATOM 5515 O O . PHE B 1 217 ? 34.86184 53.29284 30.01950 1.000 58.05131 217 PHE D O 1
ATOM 5523 N N . LYS B 1 218 ? 33.98418 52.68303 28.04950 1.000 62.53061 218 LYS D N 1
ATOM 5524 C CA . LYS B 1 218 ? 35.30036 52.44740 27.46504 1.000 64.13771 218 LYS D CA 1
ATOM 5525 C C . LYS B 1 218 ? 36.13712 53.71878 27.40985 1.000 60.69829 218 LYS D C 1
ATOM 5526 O O . LYS B 1 218 ? 37.37620 53.63601 27.35646 1.000 59.59036 218 LYS D O 1
ATOM 5532 N N . TRP B 1 219 ? 35.49752 54.89289 27.54732 1.000 55.00940 219 TRP D N 1
ATOM 5533 C CA . TRP B 1 219 ? 36.25849 56.13885 27.60704 1.000 57.60156 219 TRP D CA 1
ATOM 5534 C C . TRP B 1 219 ? 37.16413 56.22490 28.82856 1.000 59.32224 219 TRP D C 1
ATOM 5535 O O . TRP B 1 219 ? 38.11620 57.01529 28.82863 1.000 62.62257 219 TRP D O 1
ATOM 5546 N N . GLN B 1 220 ? 36.91805 55.40204 29.84517 1.000 60.36579 220 GLN D N 1
ATOM 5547 C CA . GLN B 1 220 ? 37.73521 55.39256 31.04702 1.000 56.02907 220 GLN D CA 1
ATOM 5548 C C . GLN B 1 220 ? 39.00494 54.57041 30.91538 1.000 60.10335 220 GLN D C 1
ATOM 5549 O O . GLN B 1 220 ? 39.89228 54.68987 31.77256 1.000 65.07542 220 GLN D O 1
ATOM 5555 N N . GLU B 1 221 ? 39.15891 53.79988 29.83697 1.000 59.42886 221 GLU D N 1
ATOM 5556 C CA . GLU B 1 221 ? 40.29197 52.87405 29.76420 1.000 58.01136 221 GLU D CA 1
ATOM 5557 C C . GLU B 1 221 ? 41.62220 53.63154 29.66001 1.000 58.59569 221 GLU D C 1
ATOM 5558 O O . GLU B 1 221 ? 42.65205 53.15535 30.15390 1.000 54.27191 221 GLU D O 1
ATOM 5564 N N . GLY B 1 222 ? 41.58852 54.88330 29.17647 1.000 52.97557 222 GLY D N 1
ATOM 5565 C CA . GLY B 1 222 ? 42.78013 55.72697 29.23358 1.000 50.50886 222 GLY D CA 1
ATOM 5566 C C . GLY B 1 222 ? 43.37978 55.80193 30.62578 1.000 54.33713 222 GLY D C 1
ATOM 5567 O O . GLY B 1 222 ? 44.59831 55.65658 30.80728 1.000 48.46886 222 GLY D O 1
ATOM 5568 N N . PHE B 1 223 ? 42.52781 56.05175 31.63112 1.000 51.79424 223 PHE D N 1
ATOM 5569 C CA . PHE B 1 223 ? 42.99278 56.14624 33.00721 1.000 47.85324 223 PHE D CA 1
ATOM 5570 C C . PHE B 1 223 ? 43.84331 54.92929 33.33087 1.000 50.68390 223 PHE D C 1
ATOM 5571 O O . PHE B 1 223 ? 45.06288 55.03092 33.55033 1.000 52.23886 223 PHE D O 1
ATOM 5579 N N . TRP B 1 224 ? 43.22985 53.75071 33.20654 1.000 47.56814 224 TRP D N 1
ATOM 5580 C CA . TRP B 1 224 ? 43.92582 52.53670 33.59062 1.000 49.08015 224 TRP D CA 1
ATOM 5581 C C . TRP B 1 224 ? 45.18164 52.34418 32.77861 1.000 50.53499 224 TRP D C 1
ATOM 5582 O O . TRP B 1 224 ? 46.15850 51.79834 33.28797 1.000 56.98124 224 TRP D O 1
ATOM 5593 N N . ALA B 1 225 ? 45.19435 52.80684 31.53204 1.000 50.51340 225 ALA D N 1
ATOM 5594 C CA . ALA B 1 225 ? 46.37643 52.59906 30.71423 1.000 46.88200 225 ALA D CA 1
ATOM 5595 C C . ALA B 1 225 ? 47.55845 53.33636 31.31474 1.000 56.42886 225 ALA D C 1
ATOM 5596 O O . ALA B 1 225 ? 48.59749 52.72486 31.60593 1.000 57.52381 225 ALA D O 1
ATOM 5598 N N . VAL B 1 226 ? 47.39756 54.64597 31.56588 1.000 54.13555 226 VAL D N 1
ATOM 5599 C CA . VAL B 1 226 ? 48.50395 55.42074 32.12335 1.000 49.47825 226 VAL D CA 1
ATOM 5600 C C . VAL B 1 226 ? 48.94599 54.82407 33.46193 1.000 52.90710 226 VAL D C 1
ATOM 5601 O O . VAL B 1 226 ? 50.12419 54.49540 33.64571 1.000 52.99786 226 VAL D O 1
ATOM 5605 N N . MET B 1 227 ? 48.00096 54.62006 34.39639 1.000 53.04296 227 MET D N 1
ATOM 5606 C CA . MET B 1 227 ? 48.34219 53.96743 35.66560 1.000 53.90553 227 MET D CA 1
ATOM 5607 C C . MET B 1 227 ? 49.14095 52.69407 35.42498 1.000 55.92858 227 MET D C 1
ATOM 5608 O O . MET B 1 227 ? 50.13068 52.42815 36.11609 1.000 58.65735 227 MET D O 1
ATOM 5613 N N . LYS B 1 228 ? 48.74926 51.90575 34.42429 1.000 59.90308 228 LYS D N 1
ATOM 5614 C CA . LYS B 1 228 ? 49.46472 50.66003 34.17037 1.000 62.81348 228 LYS D CA 1
ATOM 5615 C C . LYS B 1 228 ? 50.84824 50.93993 33.59631 1.000 57.14750 228 LYS D C 1
ATOM 5616 O O . LYS B 1 228 ? 51.85027 50.42187 34.10538 1.000 58.54390 228 LYS D O 1
ATOM 5622 N N . ASP B 1 229 ? 50.93291 51.81658 32.58730 1.000 54.36635 229 ASP D N 1
ATOM 5623 C CA . ASP B 1 229 ? 52.22655 52.09009 31.96670 1.000 56.26917 229 ASP D CA 1
ATOM 5624 C C . ASP B 1 229 ? 53.23653 52.56232 32.99901 1.000 60.77714 229 ASP D C 1
ATOM 5625 O O . ASP B 1 229 ? 54.24140 51.88188 33.25617 1.000 62.67886 229 ASP D O 1
ATOM 5630 N N . VAL B 1 230 ? 52.90725 53.66154 33.69293 1.000 62.86060 230 VAL D N 1
ATOM 5631 C CA . VAL B 1 230 ? 53.78534 54.20734 34.72361 1.000 57.78751 230 VAL D CA 1
ATOM 5632 C C . VAL B 1 230 ? 54.18142 53.09906 35.67708 1.000 57.03253 230 VAL D C 1
ATOM 5633 O O . VAL B 1 230 ? 55.37516 52.85540 35.91901 1.000 61.81304 230 VAL D O 1
ATOM 5637 N N . PHE B 1 231 ? 53.19334 52.33105 36.13481 1.000 51.94244 231 PHE D N 1
ATOM 5638 C CA . PHE B 1 231 ? 53.50099 51.28257 37.09566 1.000 53.05308 231 PHE D CA 1
ATOM 5639 C C . PHE B 1 231 ? 54.56284 50.34577 36.54612 1.000 58.18886 231 PHE D C 1
ATOM 5640 O O . PHE B 1 231 ? 55.68013 50.26013 37.07727 1.000 60.43208 231 PHE D O 1
ATOM 5648 N N . ASP B 1 232 ? 54.25316 49.70352 35.41684 1.000 61.13356 232 ASP D N 1
ATOM 5649 C CA . ASP B 1 232 ? 55.15119 48.69746 34.86470 1.000 60.92711 232 ASP D CA 1
ATOM 5650 C C . ASP B 1 232 ? 56.54099 49.26640 34.64339 1.000 63.69181 232 ASP D C 1
ATOM 5651 O O . ASP B 1 232 ? 57.53978 48.57689 34.86983 1.000 62.94228 232 ASP D O 1
ATOM 5656 N N . GLU B 1 233 ? 56.63407 50.53718 34.24322 1.000 60.69264 233 GLU D N 1
ATOM 5657 C CA . GLU B 1 233 ? 57.95692 51.05423 33.93989 1.000 55.89886 233 GLU D CA 1
ATOM 5658 C C . GLU B 1 233 ? 58.75538 51.29591 35.21591 1.000 63.99886 233 GLU D C 1
ATOM 5659 O O . GLU B 1 233 ? 59.91723 50.87859 35.30674 1.000 63.48886 233 GLU D O 1
ATOM 5665 N N . HIS B 1 234 ? 58.12438 51.88891 36.24873 1.000 66.23333 234 HIS D N 1
ATOM 5666 C CA . HIS B 1 234 ? 58.87466 52.53413 37.32323 1.000 59.08886 234 HIS D CA 1
ATOM 5667 C C . HIS B 1 234 ? 58.70538 51.94185 38.71334 1.000 53.01886 234 HIS D C 1
ATOM 5668 O O . HIS B 1 234 ? 59.53019 52.22884 39.58158 1.000 55.70226 234 HIS D O 1
ATOM 5675 N N . TYR B 1 235 ? 57.68480 51.14774 38.96790 1.000 55.68886 235 TYR D N 1
ATOM 5676 C CA . TYR B 1 235 ? 57.41528 50.75906 40.34406 1.000 56.68886 235 TYR D CA 1
ATOM 5677 C C . TYR B 1 235 ? 57.18504 49.27334 40.54265 1.000 59.16510 235 TYR D C 1
ATOM 5678 O O . TYR B 1 235 ? 57.41176 48.79192 41.65735 1.000 60.97021 235 TYR D O 1
ATOM 5687 N N . LYS B 1 236 ? 56.78116 48.52773 39.51135 1.000 60.19599 236 LYS D N 1
ATOM 5688 C CA . LYS B 1 236 ? 56.47193 47.11222 39.68876 1.000 65.41913 236 LYS D CA 1
ATOM 5689 C C . LYS B 1 236 ? 57.62538 46.34435 40.31911 1.000 67.22307 236 LYS D C 1
ATOM 5690 O O . LYS B 1 236 ? 57.44689 45.63306 41.31492 1.000 64.17612 236 LYS D O 1
ATOM 5696 N N . SER B 1 237 ? 58.81446 46.46547 39.72943 1.000 74.14425 237 SER D N 1
ATOM 5697 C CA . SER B 1 237 ? 60.03812 45.87033 40.26494 1.000 78.03491 237 SER D CA 1
ATOM 5698 C C . SER B 1 237 ? 60.25275 46.14953 41.74699 1.000 75.56298 237 SER D C 1
ATOM 5699 O O . SER B 1 237 ? 60.46716 45.22928 42.53899 1.000 75.56567 237 SER D O 1
ATOM 5702 N N . ARG B 1 238 ? 60.15458 47.42382 42.13603 1.000 75.21630 238 ARG D N 1
ATOM 5703 C CA . ARG B 1 238 ? 60.33269 47.77765 43.53737 1.000 71.27100 238 ARG D CA 1
ATOM 5704 C C . ARG B 1 238 ? 59.22050 47.19593 44.39920 1.000 69.23152 238 ARG D C 1
ATOM 5705 O O . ARG B 1 238 ? 59.43924 46.89960 45.58524 1.000 61.11554 238 ARG D O 1
ATOM 5713 N N . PHE B 1 239 ? 58.02126 47.04166 43.83285 1.000 69.08138 239 PHE D N 1
ATOM 5714 C CA . PHE B 1 239 ? 56.91325 46.48457 44.60718 1.000 68.38437 239 PHE D CA 1
ATOM 5715 C C . PHE B 1 239 ? 57.05384 44.98963 44.84593 1.000 70.78329 239 PHE D C 1
ATOM 5716 O O . PHE B 1 239 ? 56.74013 44.50449 45.93745 1.000 68.16272 239 PHE D O 1
ATOM 5724 N N . GLU B 1 240 ? 57.50153 44.24038 43.84349 1.000 73.34886 240 GLU D N 1
ATOM 5725 C CA . GLU B 1 240 ? 57.72334 42.82796 44.10111 1.000 77.57736 240 GLU D CA 1
ATOM 5726 C C . GLU B 1 240 ? 58.93488 42.63536 44.97273 1.000 77.94502 240 GLU D C 1
ATOM 5727 O O . GLU B 1 240 ? 58.99873 41.71410 45.78959 1.000 79.50886 240 GLU D O 1
ATOM 5733 N N . GLU B 1 241 ? 59.93970 43.45516 44.76165 1.000 82.07913 241 GLU D N 1
ATOM 5734 C CA . GLU B 1 241 ? 61.16101 43.32098 45.53014 1.000 77.19994 241 GLU D CA 1
ATOM 5735 C C . GLU B 1 241 ? 60.92571 43.57641 47.01585 1.000 79.36720 241 GLU D C 1
ATOM 5736 O O . GLU B 1 241 ? 61.70627 43.07261 47.82626 1.000 84.52886 241 GLU D O 1
ATOM 5742 N N . LYS B 1 242 ? 59.85146 44.32021 47.39276 1.000 75.80326 242 LYS D N 1
ATOM 5743 C CA . LYS B 1 242 ? 59.32921 44.38484 48.77437 1.000 72.07886 242 LYS D CA 1
ATOM 5744 C C . LYS B 1 242 ? 58.25375 43.33033 49.06413 1.000 74.22801 242 LYS D C 1
ATOM 5745 O O . LYS B 1 242 ? 57.69070 43.32162 50.16598 1.000 67.69258 242 LYS D O 1
ATOM 5751 N N . GLY B 1 243 ? 57.91606 42.48900 48.09051 1.000 78.17751 243 GLY D N 1
ATOM 5752 C CA . GLY B 1 243 ? 56.87697 41.48577 48.21750 1.000 75.48264 243 GLY D CA 1
ATOM 5753 C C . GLY B 1 243 ? 55.52104 42.03089 48.60812 1.000 79.56138 243 GLY D C 1
ATOM 5754 O O . GLY B 1 243 ? 54.87301 41.51353 49.51961 1.000 78.40886 243 GLY D O 1
ATOM 5755 N N . LEU B 1 244 ? 55.05361 43.04834 47.88374 1.000 83.13674 244 LEU D N 1
ATOM 5756 C CA . LEU B 1 244 ? 53.72032 43.60060 48.08311 1.000 75.07069 244 LEU D CA 1
ATOM 5757 C C . LEU B 1 244 ? 52.74299 43.19855 46.99392 1.000 77.98221 244 LEU D C 1
ATOM 5758 O O . LEU B 1 244 ? 51.53663 43.31717 47.20768 1.000 79.44207 244 LEU D O 1
ATOM 5763 N N . LEU B 1 245 ? 53.22382 42.72053 45.84162 1.000 81.83295 245 LEU D N 1
ATOM 5764 C CA . LEU B 1 245 ? 52.34603 42.30469 44.74527 1.000 75.47122 245 LEU D CA 1
ATOM 5765 C C . LEU B 1 245 ? 51.91000 40.86823 44.91560 1.000 85.70387 245 LEU D C 1
ATOM 5766 O O . LEU B 1 245 ? 51.84037 40.09932 43.95191 1.000 87.12339 245 LEU D O 1
ATOM 5771 N N . GLN B 1 246 ? 51.71634 40.48277 46.16316 1.000 91.77629 246 GLN D N 1
ATOM 5772 C CA . GLN B 1 246 ? 51.63645 39.07157 46.45435 1.000 89.67553 246 GLN D CA 1
ATOM 5773 C C . GLN B 1 246 ? 50.19708 38.64876 46.67120 1.000 92.55301 246 GLN D C 1
ATOM 5774 O O . GLN B 1 246 ? 49.72034 37.69452 46.04483 1.000 102.02431 246 GLN D O 1
ATOM 5780 N N . ALA B 1 247 ? 49.48357 39.41880 47.47125 1.000 89.79510 247 ALA D N 1
ATOM 5781 C CA . ALA B 1 247 ? 48.06361 39.22582 47.61173 1.000 88.29566 247 ALA D CA 1
ATOM 5782 C C . ALA B 1 247 ? 47.29744 39.62015 46.35585 1.000 88.32313 247 ALA D C 1
ATOM 5783 O O . ALA B 1 247 ? 46.07458 39.52144 46.37886 1.000 93.68889 247 ALA D O 1
ATOM 5785 N N . CYS B 1 248 ? 47.95164 40.10548 45.29147 1.000 88.10507 248 CYS D N 1
ATOM 5786 C CA . CYS B 1 248 ? 47.28365 40.40234 44.02351 1.000 87.83635 248 CYS D CA 1
ATOM 5787 C C . CYS B 1 248 ? 47.91410 39.68166 42.82071 1.000 89.12618 248 CYS D C 1
ATOM 5788 O O . CYS B 1 248 ? 47.65320 40.04955 41.66735 1.000 87.61536 248 CYS D O 1
ATOM 5791 N N . GLY B 1 249 ? 48.74990 38.67624 43.05869 1.000 83.17859 249 GLY D N 1
ATOM 5792 C CA . GLY B 1 249 ? 49.21034 37.81142 41.98788 1.000 72.51743 249 GLY D CA 1
ATOM 5793 C C . GLY B 1 249 ? 50.19698 38.39211 40.99410 1.000 82.11291 249 GLY D C 1
ATOM 5794 O O . GLY B 1 249 ? 50.05594 38.15165 39.78995 1.000 86.87726 249 GLY D O 1
ATOM 5795 N N . GLY B 1 250 ? 51.22160 39.11047 41.46266 1.000 76.83689 250 GLY D N 1
ATOM 5796 C CA . GLY B 1 250 ? 52.35817 39.49063 40.63482 1.000 77.87568 250 GLY D CA 1
ATOM 5797 C C . GLY B 1 250 ? 52.28219 40.80028 39.86059 1.000 78.76349 250 GLY D C 1
ATOM 5798 O O . GLY B 1 250 ? 53.33456 41.37577 39.56343 1.000 77.87136 250 GLY D O 1
ATOM 5799 N N . ASP B 1 251 ? 51.09261 41.27431 39.48692 1.000 77.92330 251 ASP D N 1
ATOM 5800 C CA . ASP B 1 251 ? 50.97640 42.57549 38.83429 1.000 76.95334 251 ASP D CA 1
ATOM 5801 C C . ASP B 1 251 ? 50.06539 43.52257 39.60212 1.000 74.92677 251 ASP D C 1
ATOM 5802 O O . ASP B 1 251 ? 49.40020 43.16064 40.58100 1.000 73.08503 251 ASP D O 1
ATOM 5807 N N . LEU B 1 252 ? 50.03145 44.74972 39.08724 1.000 71.02034 252 LEU D N 1
ATOM 5808 C CA . LEU B 1 252 ? 49.03520 45.72940 39.48196 1.000 70.78070 252 LEU D CA 1
ATOM 5809 C C . LEU B 1 252 ? 47.66997 45.21911 39.06736 1.000 67.36249 252 LEU D C 1
ATOM 5810 O O . LEU B 1 252 ? 47.45378 44.90103 37.89353 1.000 69.19061 252 LEU D O 1
ATOM 5815 N N . GLN B 1 253 ? 46.76485 45.08742 40.02164 1.000 58.33886 253 GLN D N 1
ATOM 5816 C CA . GLN B 1 253 ? 45.44834 44.57887 39.69702 1.000 56.54543 253 GLN D CA 1
ATOM 5817 C C . GLN B 1 253 ? 44.48511 45.72415 39.42072 1.000 58.78512 253 GLN D C 1
ATOM 5818 O O . GLN B 1 253 ? 44.52989 46.76136 40.08668 1.000 62.65472 253 GLN D O 1
ATOM 5824 N N . HIS B 1 254 ? 43.64332 45.55021 38.40417 1.000 52.21873 254 HIS D N 1
ATOM 5825 C CA . HIS B 1 254 ? 42.51085 46.43809 38.18803 1.000 46.22886 254 HIS D CA 1
ATOM 5826 C C . HIS B 1 254 ? 41.27137 45.83812 38.82828 1.000 50.18643 254 HIS D C 1
ATOM 5827 O O . HIS B 1 254 ? 41.03160 44.63847 38.73039 1.000 58.24036 254 HIS D O 1
ATOM 5834 N N . LEU B 1 255 ? 40.52522 46.65589 39.54157 1.000 55.53277 255 LEU D N 1
ATOM 5835 C CA . LEU B 1 255 ? 39.27635 46.22147 40.11905 1.000 52.61886 255 LEU D CA 1
ATOM 5836 C C . LEU B 1 255 ? 38.16744 47.01202 39.47579 1.000 58.80633 255 LEU D C 1
ATOM 5837 O O . LEU B 1 255 ? 38.22886 48.24409 39.40709 1.000 62.10141 255 LEU D O 1
ATOM 5842 N N . ILE B 1 256 ? 37.14112 46.29844 39.04030 1.000 67.38422 256 ILE D N 1
ATOM 5843 C CA . ILE B 1 256 ? 35.92668 46.96757 38.63678 1.000 69.38873 256 ILE D CA 1
ATOM 5844 C C . ILE B 1 256 ? 35.20041 47.48505 39.86615 1.000 75.61797 256 ILE D C 1
ATOM 5845 O O . ILE B 1 256 ? 35.12306 46.80979 40.91145 1.000 77.73769 256 ILE D O 1
ATOM 5850 N N . SER B 1 257 ? 34.58213 48.66616 39.67393 1.000 73.93093 257 SER D N 1
ATOM 5851 C CA . SER B 1 257 ? 34.01909 49.53919 40.70209 1.000 78.67361 257 SER D CA 1
ATOM 5852 C C . SER B 1 257 ? 33.29659 48.78068 41.80326 1.000 83.37194 257 SER D C 1
ATOM 5853 O O . SER B 1 257 ? 33.38576 49.14474 43.00287 1.000 81.59454 257 SER D O 1
ATOM 5856 N N . ASP B 1 258 ? 32.76843 47.61785 41.43622 1.000 88.77285 258 ASP D N 1
ATOM 5857 C CA . ASP B 1 258 ? 31.73250 46.97014 42.20170 1.000 88.22033 258 ASP D CA 1
ATOM 5858 C C . ASP B 1 258 ? 32.25344 45.72725 42.92727 1.000 84.49930 258 ASP D C 1
ATOM 5859 O O . ASP B 1 258 ? 31.62097 45.26236 43.89184 1.000 78.76710 258 ASP D O 1
ATOM 5864 N N . ALA B 1 259 ? 33.49378 45.33318 42.60665 1.000 81.20826 259 ALA D N 1
ATOM 5865 C CA . ALA B 1 259 ? 34.35141 44.41986 43.35569 1.000 86.03025 259 ALA D CA 1
ATOM 5866 C C . ALA B 1 259 ? 35.29253 45.16780 44.28929 1.000 89.30385 259 ALA D C 1
ATOM 5867 O O . ALA B 1 259 ? 35.64935 44.65957 45.37175 1.000 87.35328 259 ALA D O 1
ATOM 5869 N N . ALA B 1 260 ? 35.67775 46.38185 43.88311 1.000 86.96208 260 ALA D N 1
ATOM 5870 C CA . ALA B 1 260 ? 36.35832 47.29809 44.78353 1.000 77.61425 260 ALA D CA 1
ATOM 5871 C C . ALA B 1 260 ? 35.53776 47.49858 46.04270 1.000 79.86977 260 ALA D C 1
ATOM 5872 O O . ALA B 1 260 ? 35.92895 47.05772 47.13880 1.000 80.19109 260 ALA D O 1
ATOM 5874 N N . THR B 1 261 ? 34.32932 48.05738 45.88350 1.000 78.03886 261 THR D N 1
ATOM 5875 C CA . THR B 1 261 ? 33.56277 48.28262 47.10927 1.000 85.83015 261 THR D CA 1
ATOM 5876 C C . THR B 1 261 ? 33.28914 47.04877 47.97556 1.000 84.98369 261 THR D C 1
ATOM 5877 O O . THR B 1 261 ? 32.68795 47.18324 49.04961 1.000 85.09270 261 THR D O 1
ATOM 5881 N N . MET B 1 262 ? 33.72049 45.85524 47.56114 1.000 85.18411 262 MET D N 1
ATOM 5882 C CA . MET B 1 262 ? 33.62097 44.69813 48.45206 1.000 87.75886 262 MET D CA 1
ATOM 5883 C C . MET B 1 262 ? 34.93993 44.38169 49.15318 1.000 80.21814 262 MET D C 1
ATOM 5884 O O . MET B 1 262 ? 34.93705 44.05564 50.34576 1.000 78.85276 262 MET D O 1
ATOM 5889 N N . GLN B 1 263 ? 36.07168 44.45053 48.42928 1.000 85.89186 263 GLN D N 1
ATOM 5890 C CA . GLN B 1 263 ? 37.33727 44.29011 49.16082 1.000 85.69130 263 GLN D CA 1
ATOM 5891 C C . GLN B 1 263 ? 37.58071 45.43002 50.15832 1.000 80.77114 263 GLN D C 1
ATOM 5892 O O . GLN B 1 263 ? 38.33790 45.25455 51.13246 1.000 75.45886 263 GLN D O 1
ATOM 5898 N N . LEU B 1 264 ? 36.97122 46.60371 49.92500 1.000 77.85296 264 LEU D N 1
ATOM 5899 C CA . LEU B 1 264 ? 36.92835 47.64144 50.95627 1.000 67.75886 264 LEU D CA 1
ATOM 5900 C C . LEU B 1 264 ? 36.47754 47.08034 52.28881 1.000 64.09890 264 LEU D C 1
ATOM 5901 O O . LEU B 1 264 ? 37.24373 47.02705 53.24992 1.000 67.84555 264 LEU D O 1
ATOM 5906 N N . ILE B 1 265 ? 35.22918 46.61153 52.33378 1.000 77.77719 265 ILE D N 1
ATOM 5907 C CA . ILE B 1 265 ? 34.60141 46.16746 53.57724 1.000 81.08068 265 ILE D CA 1
ATOM 5908 C C . ILE B 1 265 ? 35.22701 44.86199 54.05035 1.000 82.84899 265 ILE D C 1
ATOM 5909 O O . ILE B 1 265 ? 35.17129 44.53376 55.24763 1.000 74.71819 265 ILE D O 1
ATOM 5914 N N . ARG B 1 266 ? 35.78005 44.07353 53.11763 1.000 87.07218 266 ARG D N 1
ATOM 5915 C CA . ARG B 1 266 ? 36.36098 42.77259 53.46213 1.000 93.63066 266 ARG D CA 1
ATOM 5916 C C . ARG B 1 266 ? 37.79201 42.89011 53.99582 1.000 90.00021 266 ARG D C 1
ATOM 5917 O O . ARG B 1 266 ? 38.04609 42.57059 55.16240 1.000 87.16572 266 ARG D O 1
ATOM 5925 N N . TRP B 1 267 ? 38.76001 43.31247 53.16490 1.000 88.82397 267 TRP D N 1
ATOM 5926 C CA . TRP B 1 267 ? 40.14217 43.32815 53.66013 1.000 89.08905 267 TRP D CA 1
ATOM 5927 C C . TRP B 1 267 ? 40.21449 44.49659 54.63379 1.000 80.36583 267 TRP D C 1
ATOM 5928 O O . TRP B 1 267 ? 40.72018 45.58074 54.34675 1.000 80.88546 267 TRP D O 1
ATOM 5939 N N . THR B 1 268 ? 39.64323 44.24775 55.80235 1.000 80.47143 268 THR D N 1
ATOM 5940 C CA . THR B 1 268 ? 39.50945 45.14209 56.93179 1.000 73.40599 268 THR D CA 1
ATOM 5941 C C . THR B 1 268 ? 40.75636 45.20450 57.79740 1.000 75.77742 268 THR D C 1
ATOM 5942 O O . THR B 1 268 ? 40.74223 45.85337 58.85394 1.000 77.56372 268 THR D O 1
ATOM 5946 N N . ASP B 1 269 ? 41.82775 44.53962 57.40416 1.000 74.09742 269 ASP D N 1
ATOM 5947 C CA . ASP B 1 269 ? 43.08763 44.72950 58.09999 1.000 76.75071 269 ASP D CA 1
ATOM 5948 C C . ASP B 1 269 ? 43.87766 45.87235 57.49618 1.000 75.59148 269 ASP D C 1
ATOM 5949 O O . ASP B 1 269 ? 44.91663 46.25124 58.04102 1.000 79.49186 269 ASP D O 1
ATOM 5954 N N . GLY B 1 270 ? 43.35201 46.46455 56.43305 1.000 64.49217 270 GLY D N 1
ATOM 5955 C CA . GLY B 1 270 ? 43.97448 47.60942 55.81691 1.000 58.02749 270 GLY D CA 1
ATOM 5956 C C . GLY B 1 270 ? 45.18083 47.26729 54.96285 1.000 56.28886 270 GLY D C 1
ATOM 5957 O O . GLY B 1 270 ? 45.28595 46.18979 54.38355 1.000 72.20297 270 GLY D O 1
ATOM 5958 N N . GLY B 1 271 ? 46.10085 48.21937 54.88628 1.000 51.40121 271 GLY D N 1
ATOM 5959 C CA . GLY B 1 271 ? 47.29737 48.04026 54.09630 1.000 52.44282 271 GLY D CA 1
ATOM 5960 C C . GLY B 1 271 ? 47.07023 48.03304 52.60511 1.000 53.27886 271 GLY D C 1
ATOM 5961 O O . GLY B 1 271 ? 47.82240 47.38393 51.87372 1.000 58.95828 271 GLY D O 1
ATOM 5962 N N . PHE B 1 272 ? 46.07598 48.76791 52.12269 1.000 52.70296 272 PHE D N 1
ATOM 5963 C CA . PHE B 1 272 ? 45.87257 48.87336 50.68983 1.000 53.55157 272 PHE D CA 1
ATOM 5964 C C . PHE B 1 272 ? 45.58110 50.31199 50.29668 1.000 48.30400 272 PHE D C 1
ATOM 5965 O O . PHE B 1 272 ? 45.17256 51.14388 51.11042 1.000 46.49295 272 PHE D O 1
ATOM 5973 N N . GLY B 1 273 ? 45.85379 50.59163 49.03192 1.000 48.96482 273 GLY D N 1
ATOM 5974 C CA . GLY B 1 273 ? 45.55531 51.88052 48.45157 1.000 43.85974 273 GLY D CA 1
ATOM 5975 C C . GLY B 1 273 ? 44.79628 51.67633 47.15643 1.000 50.37886 273 GLY D C 1
ATOM 5976 O O . GLY B 1 273 ? 44.92648 50.65410 46.48787 1.000 48.62586 273 GLY D O 1
ATOM 5977 N N . MET B 1 274 ? 43.96481 52.65352 46.82908 1.000 49.82558 274 MET D N 1
ATOM 5978 C CA . MET B 1 274 ? 43.17147 52.61339 45.60991 1.000 42.15983 274 MET D CA 1
ATOM 5979 C C . MET B 1 274 ? 43.24867 53.96878 44.92858 1.000 41.21163 274 MET D C 1
ATOM 5980 O O . MET B 1 274 ? 43.29251 54.99137 45.60760 1.000 43.34892 274 MET D O 1
ATOM 5985 N N . ALA B 1 275 ? 43.28060 53.98090 43.59359 1.000 42.75694 275 ALA D N 1
ATOM 5986 C CA . ALA B 1 275 ? 43.15539 55.20451 42.80671 1.000 42.18441 275 ALA D CA 1
ATOM 5987 C C . ALA B 1 275 ? 41.93956 55.09818 41.89420 1.000 41.43438 275 ALA D C 1
ATOM 5988 O O . ALA B 1 275 ? 41.66241 54.03011 41.35939 1.000 46.59287 275 ALA D O 1
ATOM 5990 N N . ALA B 1 276 ? 41.18788 56.18566 41.73952 1.000 43.62073 276 ALA D N 1
ATOM 5991 C CA . ALA B 1 276 ? 39.97906 56.15362 40.91754 1.000 42.62766 276 ALA D CA 1
ATOM 5992 C C . ALA B 1 276 ? 39.64435 57.54260 40.37483 1.000 41.85654 276 ALA D C 1
ATOM 5993 O O . ALA B 1 276 ? 40.21589 58.55399 40.79216 1.000 39.52631 276 ALA D O 1
ATOM 5995 N N . HIS B 1 277 ? 38.67054 57.57839 39.46179 1.000 38.63584 277 HIS D N 1
ATOM 5996 C CA . HIS B 1 277 ? 38.11134 58.82159 38.94061 1.000 39.60760 277 HIS D CA 1
ATOM 5997 C C . HIS B 1 277 ? 37.39927 59.60993 40.03861 1.000 40.72745 277 HIS D C 1
ATOM 5998 O O . HIS B 1 277 ? 37.08887 59.08660 41.10255 1.000 42.82638 277 HIS D O 1
ATOM 6005 N N . ASN B 1 278 ? 37.05993 60.86687 39.71395 1.000 36.05499 278 ASN D N 1
ATOM 6006 C CA . ASN B 1 278 ? 36.55669 61.80632 40.71039 1.000 37.52430 278 ASN D CA 1
ATOM 6007 C C . ASN B 1 278 ? 35.23723 61.35010 41.33177 1.000 40.07886 278 ASN D C 1
ATOM 6008 O O . ASN B 1 278 ? 35.09355 61.33614 42.56107 1.000 38.18966 278 ASN D O 1
ATOM 6013 N N . TYR B 1 279 ? 34.25879 60.99151 40.50883 1.000 36.48886 279 TYR D N 1
ATOM 6014 C CA . TYR B 1 279 ? 32.97082 60.57853 41.05038 1.000 42.04736 279 TYR D CA 1
ATOM 6015 C C . TYR B 1 279 ? 33.06891 59.25138 41.81276 1.000 47.11156 279 TYR D C 1
ATOM 6016 O O . TYR B 1 279 ? 32.70171 59.16046 43.00619 1.000 42.32886 279 TYR D O 1
ATOM 6025 N N . ASP B 1 280 ? 33.56481 58.21012 41.13046 1.000 46.20700 280 ASP D N 1
ATOM 6026 C CA . ASP B 1 280 ? 33.74870 56.91225 41.77260 1.000 49.30076 280 ASP D CA 1
ATOM 6027 C C . ASP B 1 280 ? 34.54373 57.05648 43.05348 1.000 50.05120 280 ASP D C 1
ATOM 6028 O O . ASP B 1 280 ? 34.21839 56.42517 44.06970 1.000 53.43828 280 ASP D O 1
ATOM 6033 N N . GLY B 1 281 ? 35.58995 57.88909 43.01992 1.000 44.18886 281 GLY D N 1
ATOM 6034 C CA . GLY B 1 281 ? 36.42468 58.06001 44.19232 1.000 42.68841 281 GLY D CA 1
ATOM 6035 C C . GLY B 1 281 ? 35.68319 58.71437 45.34218 1.000 45.90988 281 GLY D C 1
ATOM 6036 O O . GLY B 1 281 ? 35.87402 58.34188 46.50171 1.000 45.28534 281 GLY D O 1
ATOM 6037 N N . ASP B 1 282 ? 34.79142 59.66058 45.03648 1.000 45.92692 282 ASP D N 1
ATOM 6038 C CA . ASP B 1 282 ? 33.94792 60.23721 46.07823 1.000 47.13057 282 ASP D CA 1
ATOM 6039 C C . ASP B 1 282 ? 33.14819 59.14700 46.79137 1.000 47.25215 282 ASP D C 1
ATOM 6040 O O . ASP B 1 282 ? 33.19640 59.00732 48.03146 1.000 42.94925 282 ASP D O 1
ATOM 6045 N N . MET B 1 283 ? 32.46111 58.31412 46.00000 1.000 54.41475 283 MET D N 1
ATOM 6046 C CA . MET B 1 283 ? 31.58191 57.28772 46.57473 1.000 48.62895 283 MET D CA 1
ATOM 6047 C C . MET B 1 283 ? 32.37835 56.24929 47.36932 1.000 52.52360 283 MET D C 1
ATOM 6048 O O . MET B 1 283 ? 32.07330 55.95912 48.54535 1.000 50.73148 283 MET D O 1
ATOM 6053 N N . LEU B 1 284 ? 33.46211 55.74463 46.77233 1.000 50.11104 284 LEU D N 1
ATOM 6054 C CA . LEU B 1 284 ? 34.25587 54.72287 47.44511 1.000 53.80700 284 LEU D CA 1
ATOM 6055 C C . LEU B 1 284 ? 34.87851 55.24984 48.73689 1.000 49.76701 284 LEU D C 1
ATOM 6056 O O . LEU B 1 284 ? 35.00532 54.50305 49.71652 1.000 53.07221 284 LEU D O 1
ATOM 6061 N N . THR B 1 285 ? 35.24636 56.53752 48.78175 1.000 49.29092 285 THR D N 1
ATOM 6062 C CA . THR B 1 285 ? 35.86991 57.03927 49.99911 1.000 48.56747 285 THR D CA 1
ATOM 6063 C C . THR B 1 285 ? 34.86221 57.25046 51.11133 1.000 50.71639 285 THR D C 1
ATOM 6064 O O . THR B 1 285 ? 35.20157 57.03782 52.27840 1.000 45.69711 285 THR D O 1
ATOM 6068 N N . ASP B 1 286 ? 33.62416 57.64751 50.78196 1.000 53.90343 286 ASP D N 1
ATOM 6069 C CA . ASP B 1 286 ? 32.59056 57.64300 51.81956 1.000 56.65473 286 ASP D CA 1
ATOM 6070 C C . ASP B 1 286 ? 32.46937 56.24417 52.43181 1.000 54.48148 286 ASP D C 1
ATOM 6071 O O . ASP B 1 286 ? 32.37369 56.07409 53.66018 1.000 55.14304 286 ASP D O 1
ATOM 6076 N N . GLN B 1 287 ? 32.57099 55.22539 51.58344 1.000 55.16043 287 GLN D N 1
ATOM 6077 C CA . GLN B 1 287 ? 32.43650 53.83123 52.02272 1.000 61.42820 287 GLN D CA 1
ATOM 6078 C C . GLN B 1 287 ? 33.60344 53.39987 52.94862 1.000 59.35477 287 GLN D C 1
ATOM 6079 O O . GLN B 1 287 ? 33.38708 52.84558 54.04384 1.000 57.52381 287 GLN D O 1
ATOM 6085 N N . ILE B 1 288 ? 34.84665 53.73390 52.56140 1.000 54.28998 288 ILE D N 1
ATOM 6086 C CA . ILE B 1 288 ? 36.02094 53.46596 53.39917 1.000 48.15564 288 ILE D CA 1
ATOM 6087 C C . ILE B 1 288 ? 35.91724 54.19558 54.72769 1.000 52.03561 288 ILE D C 1
ATOM 6088 O O . ILE B 1 288 ? 36.26917 53.65327 55.78626 1.000 56.25071 288 ILE D O 1
ATOM 6093 N N . ALA B 1 289 ? 35.46587 55.44963 54.68740 1.000 57.30165 289 ALA D N 1
ATOM 6094 C CA . ALA B 1 289 ? 35.28809 56.24086 55.89977 1.000 52.29248 289 ALA D CA 1
ATOM 6095 C C . ALA B 1 289 ? 34.41486 55.51317 56.90077 1.000 55.09099 289 ALA D C 1
ATOM 6096 O O . ALA B 1 289 ? 34.73278 55.44474 58.09480 1.000 54.79903 289 ALA D O 1
ATOM 6098 N N . GLN B 1 290 ? 33.27423 55.00630 56.43217 1.000 56.50231 290 GLN D N 1
ATOM 6099 C CA . GLN B 1 290 ? 32.36707 54.32486 57.35026 1.000 59.95651 290 GLN D CA 1
ATOM 6100 C C . GLN B 1 290 ? 32.99805 53.04077 57.89681 1.000 59.66106 290 GLN D C 1
ATOM 6101 O O . GLN B 1 290 ? 32.86540 52.73835 59.08940 1.000 58.28214 290 GLN D O 1
ATOM 6107 N N . VAL B 1 291 ? 33.69877 52.27707 57.04677 1.000 59.14329 291 VAL D N 1
ATOM 6108 C CA . VAL B 1 291 ? 34.41771 51.09863 57.55211 1.000 56.96419 291 VAL D CA 1
ATOM 6109 C C . VAL B 1 291 ? 35.43251 51.47354 58.64852 1.000 57.40928 291 VAL D C 1
ATOM 6110 O O . VAL B 1 291 ? 35.60439 50.73928 59.62650 1.000 51.59896 291 VAL D O 1
ATOM 6114 N N . HIS B 1 292 ? 36.11493 52.61738 58.52369 1.000 53.15996 292 HIS D N 1
ATOM 6115 C CA . HIS B 1 292 ? 37.20359 52.89939 59.46434 1.000 48.05294 292 HIS D CA 1
ATOM 6116 C C . HIS B 1 292 ? 36.65702 53.46685 60.77041 1.000 48.27652 292 HIS D C 1
ATOM 6117 O O . HIS B 1 292 ? 37.08216 53.06642 61.85661 1.000 47.12049 292 HIS D O 1
ATOM 6124 N N . ARG B 1 293 ? 35.71871 54.41006 60.68268 1.000 51.38886 293 ARG D N 1
ATOM 6125 C CA . ARG B 1 293 ? 34.97729 54.90028 61.83790 1.000 46.56235 293 ARG D CA 1
ATOM 6126 C C . ARG B 1 293 ? 33.87431 55.82413 61.37601 1.000 51.12426 293 ARG D C 1
ATOM 6127 O O . ARG B 1 293 ? 32.71798 55.40385 61.26587 1.000 57.17886 293 ARG D O 1
ATOM 6135 N N . SER B 1 294 ? 34.23811 57.07674 61.11587 1.000 52.00798 294 SER D N 1
ATOM 6136 C CA . SER B 1 294 ? 33.31978 58.11505 60.67604 1.000 49.95633 294 SER D CA 1
ATOM 6137 C C . SER B 1 294 ? 34.05052 58.98544 59.67505 1.000 50.04423 294 SER D C 1
ATOM 6138 O O . SER B 1 294 ? 35.26095 58.81596 59.45594 1.000 48.90977 294 SER D O 1
ATOM 6141 N N . PRO B 1 295 ? 33.35532 59.92677 59.02805 1.000 54.08501 295 PRO D N 1
ATOM 6142 C CA . PRO B 1 295 ? 34.03531 60.81719 58.07973 1.000 51.50000 295 PRO D CA 1
ATOM 6143 C C . PRO B 1 295 ? 35.15557 61.65654 58.66862 1.000 48.23978 295 PRO D C 1
ATOM 6144 O O . PRO B 1 295 ? 36.12374 61.93979 57.96364 1.000 57.73737 295 PRO D O 1
ATOM 6148 N N . GLY B 1 296 ? 35.07108 62.08587 59.90534 1.000 44.78902 296 GLY D N 1
ATOM 6149 C CA . GLY B 1 296 ? 36.19848 62.84724 60.40449 1.000 38.94232 296 GLY D CA 1
ATOM 6150 C C . GLY B 1 296 ? 37.48709 62.07972 60.56433 1.000 46.65546 296 GLY D C 1
ATOM 6151 O O . GLY B 1 296 ? 38.50071 62.68253 60.92450 1.000 46.62722 296 GLY D O 1
ATOM 6152 N N . PHE B 1 297 ? 37.49289 60.76872 60.33790 1.000 49.01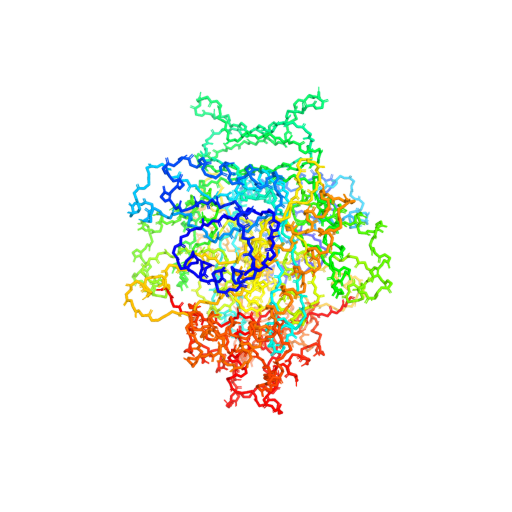229 297 PHE D N 1
ATOM 6153 C CA . PHE B 1 297 ? 38.71320 59.98958 60.47187 1.000 43.98199 297 PHE D CA 1
ATOM 6154 C C . PHE B 1 297 ? 39.31472 59.66088 59.12424 1.000 45.13076 297 PHE D C 1
ATOM 6155 O O . PHE B 1 297 ? 40.01999 58.65424 58.98470 1.000 40.42777 297 PHE D O 1
ATOM 6163 N N . ILE B 1 298 ? 39.01101 60.47209 58.12261 1.000 40.53734 298 ILE D N 1
ATOM 6164 C CA . ILE B 1 298 ? 39.58334 60.34882 56.79957 1.000 40.74178 298 ILE D CA 1
ATOM 6165 C C . ILE B 1 298 ? 40.11165 61.71928 56.43723 1.000 43.64287 298 ILE D C 1
ATOM 6166 O O . ILE B 1 298 ? 39.47404 62.73469 56.73500 1.000 46.02479 298 ILE D O 1
ATOM 6171 N N . THR B 1 299 ? 41.28939 61.74032 55.84179 1.000 39.99748 299 THR D N 1
ATOM 6172 C CA . THR B 1 299 ? 41.95527 62.90989 55.31782 1.000 31.90486 299 THR D CA 1
ATOM 6173 C C . THR B 1 299 ? 41.15200 63.47044 54.16712 1.000 36.07056 299 THR D C 1
ATOM 6174 O O . THR B 1 299 ? 40.27366 62.80108 53.63174 1.000 46.39335 299 THR D O 1
ATOM 6178 N N . SER B 1 300 ? 41.43866 64.72594 53.76462 1.000 42.64863 300 SER D N 1
ATOM 6179 C CA . SER B 1 300 ? 40.86959 65.22140 52.49386 1.000 37.29686 300 SER D CA 1
ATOM 6180 C C . SER B 1 300 ? 41.82898 66.25781 51.89790 1.000 38.53762 300 SER D C 1
ATOM 6181 O O . SER B 1 300 ? 41.60701 67.47289 51.93352 1.000 42.63181 300 SER D O 1
ATOM 6184 N N . ASN B 1 301 ? 42.86760 65.77157 51.22487 1.000 40.97965 301 ASN D N 1
ATOM 6185 C CA . ASN B 1 301 ? 44.02961 66.59528 50.89087 1.000 39.12580 301 ASN D CA 1
ATOM 6186 C C . ASN B 1 301 ? 44.17017 66.74393 49.39219 1.000 38.76975 301 ASN D C 1
ATOM 6187 O O . ASN B 1 301 ? 44.51412 65.77999 48.70751 1.000 44.65859 301 ASN D O 1
ATOM 6192 N N . LEU B 1 302 ? 43.96983 67.95509 48.89966 1.000 34.13739 302 LEU D N 1
ATOM 6193 C CA . LEU B 1 302 ? 44.27309 68.25754 47.51354 1.000 36.94802 302 LEU D CA 1
ATOM 6194 C C . LEU B 1 302 ? 45.79020 68.29956 47.31108 1.000 45.28672 302 LEU D C 1
ATOM 6195 O O . LEU B 1 302 ? 46.53719 68.82501 48.14716 1.000 47.15450 302 LEU D O 1
ATOM 6200 N N . VAL B 1 303 ? 46.25444 67.67587 46.23326 1.000 42.43707 303 VAL D N 1
ATOM 6201 C CA . VAL B 1 303 ? 47.62153 67.82728 45.75150 1.000 37.99543 303 VAL D CA 1
ATOM 6202 C C . VAL B 1 303 ? 47.53800 68.32132 44.31786 1.000 40.74130 303 VAL D C 1
ATOM 6203 O O . VAL B 1 303 ? 46.80242 67.75812 43.50194 1.000 41.18886 303 VAL D O 1
ATOM 6207 N N . GLY B 1 304 ? 48.25346 69.39021 44.02368 1.000 39.43189 304 GLY D N 1
ATOM 6208 C CA . GLY B 1 304 ? 48.22476 69.97319 42.69963 1.000 41.19194 304 GLY D CA 1
ATOM 6209 C C . GLY B 1 304 ? 49.57435 70.50560 42.30358 1.000 39.19699 304 GLY D C 1
ATOM 6210 O O . GLY B 1 304 ? 50.54208 70.37775 43.04737 1.000 41.90861 304 GLY D O 1
ATOM 6211 N N . LYS B 1 305 ? 49.66200 71.12401 41.14588 1.000 46.66977 305 LYS D N 1
ATOM 6212 C CA . LYS B 1 305 ? 50.93871 71.58638 40.64210 1.000 44.46886 305 LYS D CA 1
ATOM 6213 C C . LYS B 1 305 ? 50.87624 73.09717 40.50583 1.000 45.82216 305 LYS D C 1
ATOM 6214 O O . LYS B 1 305 ? 49.92729 73.63293 39.91883 1.000 44.54886 305 LYS D O 1
ATOM 6220 N N . ALA B 1 306 ? 51.88380 73.77604 41.06353 1.000 49.33475 306 ALA D N 1
ATOM 6221 C CA . ALA B 1 306 ? 52.00553 75.21476 40.93748 1.000 49.90886 306 ALA D CA 1
ATOM 6222 C C . ALA B 1 306 ? 52.50616 75.56132 39.54142 1.000 55.32632 306 ALA D C 1
ATOM 6223 O O . ALA B 1 306 ? 53.07925 74.71288 38.84541 1.000 54.89886 306 ALA D O 1
ATOM 6225 N N . PRO B 1 307 ? 52.26394 76.79146 39.08363 1.000 55.88376 307 PRO D N 1
ATOM 6226 C CA . PRO B 1 307 ? 52.79637 77.17716 37.76644 1.000 58.15886 307 PRO D CA 1
ATOM 6227 C C . PRO B 1 307 ? 54.27540 76.82631 37.59201 1.000 57.86916 307 PRO D C 1
ATOM 6228 O O . PRO B 1 307 ? 54.63057 76.14736 36.61756 1.000 54.35886 307 PRO D O 1
ATOM 6232 N N . ASP B 1 308 ? 55.13775 77.19890 38.55198 1.000 61.74856 308 ASP D N 1
ATOM 6233 C CA . ASP B 1 308 ? 56.54501 76.80060 38.51111 1.000 54.10886 308 ASP D CA 1
ATOM 6234 C C . ASP B 1 308 ? 56.74904 75.28791 38.46430 1.000 59.34886 308 ASP D C 1
ATOM 6235 O O . ASP B 1 308 ? 57.88021 74.84916 38.24357 1.000 65.30886 308 ASP D O 1
ATOM 6240 N N . GLY B 1 309 ? 55.70092 74.49271 38.70108 1.000 62.39886 309 GLY D N 1
ATOM 6241 C CA . GLY B 1 309 ? 55.75381 73.04035 38.74283 1.000 49.06886 309 GLY D CA 1
ATOM 6242 C C . GLY B 1 309 ? 56.01089 72.38708 40.08469 1.000 57.80709 309 GLY D C 1
ATOM 6243 O O . GLY B 1 309 ? 56.05392 71.14989 40.14917 1.000 53.84886 309 GLY D O 1
ATOM 6244 N N . SER B 1 310 ? 56.13387 73.15919 41.16288 1.000 59.57510 310 SER D N 1
ATOM 6245 C CA . SER B 1 310 ? 56.30404 72.60716 42.49800 1.000 47.77886 310 SER D CA 1
ATOM 6246 C C . SER B 1 310 ? 54.95084 72.10345 43.01327 1.000 45.27886 310 SER D C 1
ATOM 6247 O O . SER B 1 310 ? 53.88835 72.42425 42.46682 1.000 50.58886 310 SER D O 1
ATOM 6250 N N . LEU B 1 311 ? 54.99390 71.29543 44.07203 1.000 43.81157 311 LEU D N 1
ATOM 6251 C CA . LEU B 1 311 ? 53.77250 70.73322 44.63120 1.000 41.43993 311 LEU D CA 1
ATOM 6252 C C . LEU B 1 311 ? 52.99568 71.76314 45.44535 1.000 43.57011 311 LEU D C 1
ATOM 6253 O O . LEU B 1 311 ? 53.55720 72.42755 46.32284 1.000 45.69710 311 LEU D O 1
ATOM 6258 N N . ILE B 1 312 ? 51.69965 71.88024 45.15853 1.000 37.57927 312 ILE D N 1
ATOM 6259 C CA . ILE B 1 312 ? 50.75765 72.63082 45.97331 1.000 36.23879 312 ILE D CA 1
ATOM 6260 C C . ILE B 1 312 ? 49.96531 71.62629 46.79826 1.000 39.11105 312 ILE D C 1
ATOM 6261 O O . ILE B 1 312 ? 49.26044 70.77315 46.24737 1.000 37.56443 312 ILE D O 1
ATOM 6266 N N . LYS B 1 313 ? 50.00183 71.76230 48.11252 1.000 39.24828 313 LYS D N 1
ATOM 6267 C CA . LYS B 1 313 ? 49.29937 70.83352 48.97377 1.000 36.95315 313 LYS D CA 1
ATOM 6268 C C . LYS B 1 313 ? 48.32435 71.61456 49.83416 1.000 33.68849 313 LYS D C 1
ATOM 6269 O O . LYS B 1 313 ? 48.72010 72.53732 50.54065 1.000 40.19180 313 LYS D O 1
ATOM 6275 N N . GLU B 1 314 ? 47.05347 71.26089 49.74983 1.000 33.80158 314 GLU D N 1
ATOM 6276 C CA . GLU B 1 314 ? 46.00724 71.86230 50.56206 1.000 34.49511 314 GLU D CA 1
ATOM 6277 C C . GLU B 1 314 ? 45.38135 70.77179 51.40008 1.000 34.71365 314 GLU D C 1
ATOM 6278 O O . GLU B 1 314 ? 45.13768 69.67200 50.90449 1.000 38.49141 314 GLU D O 1
ATOM 6284 N N . PHE B 1 315 ? 45.14574 71.07172 52.67220 1.000 34.90080 315 PHE D N 1
ATOM 6285 C CA . PHE B 1 315 ? 44.65671 70.09503 53.63773 1.000 35.53266 315 PHE D CA 1
ATOM 6286 C C . PHE B 1 315 ? 43.29818 70.48561 54.18067 1.000 28.28886 315 PHE D C 1
ATOM 6287 O O . PHE B 1 315 ? 43.01844 71.66332 54.33482 1.000 34.31221 315 PHE D O 1
ATOM 6295 N N . GLU B 1 316 ? 42.43794 69.49051 54.39485 1.000 31.20203 316 GLU D N 1
ATOM 6296 C CA . GLU B 1 316 ? 41.11436 69.69315 54.97046 1.000 34.01886 316 GLU D CA 1
ATOM 6297 C C . GLU B 1 316 ? 40.72119 68.50302 55.83330 1.000 37.34011 316 GLU D C 1
ATOM 6298 O O . GLU B 1 316 ? 41.17899 67.37149 55.63879 1.000 34.08526 316 GLU D O 1
ATOM 6304 N N . ALA B 1 317 ? 39.82967 68.77778 56.77465 1.000 36.32248 317 ALA D N 1
ATOM 6305 C CA . ALA B 1 317 ? 39.08298 67.73131 57.44040 1.000 33.07530 317 ALA D CA 1
ATOM 6306 C C . ALA B 1 317 ? 37.95690 67.26393 56.52645 1.000 32.50896 317 ALA D C 1
ATOM 6307 O O . ALA B 1 317 ? 37.63389 67.90479 55.52979 1.000 39.66420 317 ALA D O 1
ATOM 6309 N N . SER B 1 318 ? 37.39199 66.09944 56.83142 1.000 33.55263 318 SER D N 1
ATOM 6310 C CA . SER B 1 318 ? 36.33345 65.53857 56.00164 1.000 32.42839 318 SER D CA 1
ATOM 6311 C C . SER B 1 318 ? 34.93227 65.76568 56.54966 1.000 41.98886 318 SER D C 1
ATOM 6312 O O . SER B 1 318 ? 34.02225 64.99725 56.22626 1.000 52.96886 318 SER D O 1
ATOM 6315 N N . HIS B 1 319 ? 34.71732 66.80815 57.34553 1.000 42.45815 319 HIS D N 1
ATOM 6316 C CA . HIS B 1 319 ? 33.38178 67.12582 57.83642 1.000 40.28781 319 HIS D CA 1
ATOM 6317 C C . HIS B 1 319 ? 33.09240 68.59263 57.56762 1.000 42.03886 319 HIS D C 1
ATOM 6318 O O . HIS B 1 319 ? 33.94491 69.31004 57.04718 1.000 49.44973 319 HIS D O 1
ATOM 6325 N N . GLY B 1 320 ? 31.86369 69.02467 57.87546 1.000 37.73886 320 GLY D N 1
ATOM 6326 C CA . GLY B 1 320 ? 31.45166 70.40346 57.71165 1.000 34.68886 320 GLY D CA 1
ATOM 6327 C C . GLY B 1 320 ? 31.65977 71.19080 58.98622 1.000 40.54886 320 GLY D C 1
ATOM 6328 O O . GLY B 1 320 ? 32.45353 70.81761 59.85229 1.000 42.09960 320 GLY D O 1
ATOM 6329 N N . THR B 1 321 ? 30.94078 72.30478 59.10883 1.000 39.16886 321 THR D N 1
ATOM 6330 C CA . THR B 1 321 ? 31.21366 73.17377 60.24491 1.000 40.47948 321 THR D CA 1
ATOM 6331 C C . THR B 1 321 ? 30.52722 72.72018 61.53211 1.000 46.33635 321 THR D C 1
ATOM 6332 O O . THR B 1 321 ? 30.87078 73.22759 62.60875 1.000 47.46842 321 THR D O 1
ATOM 6336 N N . VAL B 1 322 ? 29.63895 71.72758 61.45850 1.000 43.69483 322 VAL D N 1
ATOM 6337 C CA . VAL B 1 322 ? 28.98356 71.11965 62.61491 1.000 46.86033 322 VAL D CA 1
ATOM 6338 C C . VAL B 1 322 ? 28.08159 72.14270 63.30920 1.000 50.58391 322 VAL D C 1
ATOM 6339 O O . VAL B 1 322 ? 28.29342 72.52954 64.46804 1.000 49.93821 322 VAL D O 1
ATOM 6343 N N . SER B 1 323 ? 27.04090 72.55787 62.58922 1.000 50.54943 323 SER D N 1
ATOM 6344 C CA . SER B 1 323 ? 26.11751 73.57786 63.07425 1.000 49.98886 323 SER D CA 1
ATOM 6345 C C . SER B 1 323 ? 25.47459 73.21558 64.41024 1.000 57.05557 323 SER D C 1
ATOM 6346 O O . SER B 1 323 ? 25.32266 74.07672 65.28536 1.000 61.19170 323 SER D O 1
ATOM 6349 N N . ASP B 1 324 ? 25.04225 71.96623 64.58203 1.000 58.92704 324 ASP D N 1
ATOM 6350 C CA . ASP B 1 324 ? 24.28661 71.66456 65.79571 1.000 59.13231 324 ASP D CA 1
ATOM 6351 C C . ASP B 1 324 ? 25.15294 71.80731 67.04828 1.000 57.48202 324 ASP D C 1
ATOM 6352 O O . ASP B 1 324 ? 24.66737 72.29351 68.08176 1.000 54.08756 324 ASP D O 1
ATOM 6357 N N . LEU B 1 325 ? 26.43081 71.39227 66.98978 1.000 53.59804 325 LEU D N 1
ATOM 6358 C CA . LEU B 1 325 ? 27.29709 71.61641 68.14745 1.000 55.15553 325 LEU D CA 1
ATOM 6359 C C . LEU B 1 325 ? 27.52078 73.09959 68.37628 1.000 57.09008 325 LEU D C 1
ATOM 6360 O O . LEU B 1 325 ? 27.70534 73.54187 69.52214 1.000 56.09520 325 LEU D O 1
ATOM 6365 N N . TRP B 1 326 ? 27.42098 73.88669 67.30952 1.000 55.82639 326 TRP D N 1
ATOM 6366 C CA . TRP B 1 326 ? 27.49439 75.33326 67.43757 1.000 54.10287 326 TRP D CA 1
ATOM 6367 C C . TRP B 1 326 ? 26.30679 75.87261 68.23586 1.000 52.97414 326 TRP D C 1
ATOM 6368 O O . TRP B 1 326 ? 26.47823 76.65770 69.18005 1.000 48.71470 326 TRP D O 1
ATOM 6379 N N . ASN B 1 327 ? 25.09141 75.48022 67.84797 1.000 58.78570 327 ASN D N 1
ATOM 6380 C CA . ASN B 1 327 ? 23.89862 75.86286 68.60219 1.000 51.70452 327 ASN D CA 1
ATOM 6381 C C . ASN B 1 327 ? 24.00238 75.43962 70.05711 1.000 49.67689 327 ASN D C 1
ATOM 6382 O O . ASN B 1 327 ? 23.69455 76.23091 70.95385 1.000 56.74204 327 ASN D O 1
ATOM 6387 N N . ASP B 1 328 ? 24.44908 74.20044 70.31997 1.000 49.53707 328 ASP D N 1
ATOM 6388 C CA . ASP B 1 328 ? 24.62051 73.78108 71.71737 1.000 55.98461 328 ASP D CA 1
ATOM 6389 C C . ASP B 1 328 ? 25.54374 74.74604 72.46564 1.000 56.54929 328 ASP D C 1
ATOM 6390 O O . ASP B 1 328 ? 25.24824 75.15301 73.59912 1.000 57.20390 328 ASP D O 1
ATOM 6395 N N . HIS B 1 329 ? 26.65431 75.14087 71.82929 1.000 60.22249 329 HIS D N 1
ATOM 6396 C CA . HIS B 1 329 ? 27.58472 76.09552 72.43247 1.000 56.38681 329 HIS D CA 1
ATOM 6397 C C . HIS B 1 329 ? 26.92047 77.45369 72.68707 1.000 54.41077 329 HIS D C 1
ATOM 6398 O O . HIS B 1 329 ? 27.13203 78.05974 73.74044 1.000 51.06354 329 HIS D O 1
ATOM 6405 N N . LEU B 1 330 ? 26.14727 77.96447 71.71513 1.000 55.60396 330 LEU D N 1
ATOM 6406 C CA . LEU B 1 330 ? 25.49852 79.27076 71.86097 1.000 57.93253 330 LEU D CA 1
ATOM 6407 C C . LEU B 1 330 ? 24.48432 79.29174 73.00343 1.000 62.69972 330 LEU D C 1
ATOM 6408 O O . LEU B 1 330 ? 24.25698 80.34654 73.61825 1.000 60.77780 330 LEU D O 1
ATOM 6413 N N . ALA B 1 331 ? 23.85942 78.14910 73.29135 1.000 58.41032 331 ALA D N 1
ATOM 6414 C CA . ALA B 1 331 ? 22.91417 78.00029 74.38336 1.000 47.77003 331 ALA D CA 1
ATOM 6415 C C . ALA B 1 331 ? 23.57100 77.51112 75.67631 1.000 59.18654 331 ALA D C 1
ATOM 6416 O O . ALA B 1 331 ? 22.85662 77.07021 76.58966 1.000 69.59423 331 ALA D O 1
ATOM 6418 N N . GLY B 1 332 ? 24.89923 77.61127 75.78974 1.000 56.89175 332 GLY D N 1
ATOM 6419 C CA . GLY B 1 332 ? 25.65319 77.15070 76.95053 1.000 52.21558 332 GLY D CA 1
ATOM 6420 C C . GLY B 1 332 ? 25.61188 75.67342 77.30142 1.000 55.40853 332 GLY D C 1
ATOM 6421 O O . GLY B 1 332 ? 25.92819 75.31049 78.44744 1.000 60.57786 332 GLY D O 1
ATOM 6422 N N . LYS B 1 333 ? 25.25599 74.79125 76.37456 1.000 55.94886 333 LYS D N 1
ATOM 6423 C CA . LYS B 1 333 ? 25.45651 73.37287 76.65350 1.000 55.10886 333 LYS D CA 1
ATOM 6424 C C . LYS B 1 333 ? 26.86504 72.97963 76.23239 1.000 53.30373 333 LYS D C 1
ATOM 6425 O O . LYS B 1 333 ? 27.38619 73.44431 75.21872 1.000 52.51383 333 LYS D O 1
ATOM 6431 N N . GLU B 1 334 ? 27.48377 72.10770 76.99935 1.000 58.00755 334 GLU D N 1
ATOM 6432 C CA . GLU B 1 334 ? 28.82076 71.72086 76.61234 1.000 59.55311 334 GLU D CA 1
ATOM 6433 C C . GLU B 1 334 ? 28.78457 70.93520 75.29920 1.000 58.24886 334 GLU D C 1
ATOM 6434 O O . GLU B 1 334 ? 27.76100 70.38273 74.91334 1.000 58.73886 334 GLU D O 1
ATOM 6440 N N . THR B 1 335 ? 29.90954 70.96577 74.57050 1.000 60.04135 335 THR D N 1
ATOM 6441 C CA . THR B 1 335 ? 30.04652 70.31772 73.26839 1.000 49.43073 335 THR D CA 1
ATOM 6442 C C . THR B 1 335 ? 31.28973 69.45636 73.26210 1.000 45.99873 335 THR D C 1
ATOM 6443 O O . THR B 1 335 ? 32.21180 69.65910 74.05336 1.000 51.96181 335 THR D O 1
ATOM 6447 N N . SER B 1 336 ? 31.34285 68.52204 72.32155 1.000 47.32886 336 SER D N 1
ATOM 6448 C CA . SER B 1 336 ? 32.52521 67.65825 72.33460 1.000 44.55363 336 SER D CA 1
ATOM 6449 C C . SER B 1 336 ? 32.86662 67.28768 70.88618 1.000 47.21150 336 SER D C 1
ATOM 6450 O O . SER B 1 336 ? 32.49574 66.24268 70.35235 1.000 57.61017 336 SER D O 1
ATOM 6453 N N . LEU B 1 337 ? 33.60355 68.17525 70.22931 1.000 53.75886 337 LEU D N 1
ATOM 6454 C CA . LEU B 1 337 ? 33.95158 68.01168 68.82462 1.000 49.06711 337 LEU D CA 1
ATOM 6455 C C . LEU B 1 337 ? 35.30861 67.35106 68.68325 1.000 45.40410 337 LEU D C 1
ATOM 6456 O O . LEU B 1 337 ? 36.30497 67.90117 69.14030 1.000 43.22079 337 LEU D O 1
ATOM 6461 N N . ASN B 1 338 ? 35.36593 66.24172 67.96722 1.000 52.46886 338 ASN D N 1
ATOM 6462 C CA . ASN B 1 338 ? 36.66894 65.62276 67.72545 1.000 48.19602 338 ASN D CA 1
ATOM 6463 C C . ASN B 1 338 ? 37.50387 66.45965 66.75553 1.000 44.62063 338 ASN D C 1
ATOM 6464 O O . ASN B 1 338 ? 37.12729 66.59405 65.58686 1.000 45.37978 338 ASN D O 1
ATOM 6469 N N . PRO B 1 339 ? 38.61798 67.05329 67.18996 1.000 44.06266 339 PRO D N 1
ATOM 6470 C CA . PRO B 1 339 ? 39.43328 67.86673 66.28803 1.000 41.04328 339 PRO D CA 1
ATOM 6471 C C . PRO B 1 339 ? 40.43429 67.08633 65.44559 1.000 38.74085 339 PRO D C 1
ATOM 6472 O O . PRO B 1 339 ? 41.23650 67.71854 64.75743 1.000 36.56971 339 PRO D O 1
ATOM 6476 N N . LEU B 1 340 ? 40.40262 65.74940 65.46153 1.000 37.91886 340 LEU D N 1
ATOM 6477 C CA . LEU B 1 340 ? 41.43799 64.94331 64.80421 1.000 41.47886 340 LEU D CA 1
ATOM 6478 C C . LEU B 1 340 ? 41.69533 65.32367 63.34198 1.000 39.56042 340 LEU D C 1
ATOM 6479 O O . LEU B 1 340 ? 42.84149 65.56635 62.95105 1.000 40.70745 340 LEU D O 1
ATOM 6484 N N . GLY B 1 341 ? 40.65385 65.30524 62.50769 1.000 32.46642 341 GLY D N 1
ATOM 6485 C CA . GLY B 1 341 ? 40.82046 65.67862 61.11216 1.000 32.83295 341 GLY D CA 1
ATOM 6486 C C . GLY B 1 341 ? 41.32338 67.10238 60.94340 1.000 36.56006 341 GLY D C 1
ATOM 6487 O O . GLY B 1 341 ? 42.16576 67.38397 60.09094 1.000 39.88115 341 GLY D O 1
ATOM 6488 N N . LEU B 1 342 ? 40.75814 68.03281 61.71411 1.000 41.24099 342 LEU D N 1
ATOM 6489 C CA . LEU B 1 342 ? 41.19284 69.42172 61.64540 1.000 37.96836 342 LEU D CA 1
ATOM 6490 C C . LEU B 1 342 ? 42.66114 69.56947 62.01861 1.000 37.49679 342 LEU D C 1
ATOM 6491 O O . LEU B 1 342 ? 43.42629 70.23876 61.31109 1.000 40.69282 342 LEU D O 1
ATOM 6496 N N . VAL B 1 343 ? 43.07427 68.92978 63.10826 1.000 35.94378 343 VAL D N 1
ATOM 6497 C CA . VAL B 1 343 ? 44.46098 69.00470 63.55691 1.000 38.12047 343 VAL D CA 1
ATOM 6498 C C . VAL B 1 343 ? 45.38162 68.36784 62.51493 1.000 37.31325 343 VAL D C 1
ATOM 6499 O O . VAL B 1 343 ? 46.49331 68.85192 62.24785 1.000 37.53039 343 VAL D O 1
ATOM 6503 N N . GLU B 1 344 ? 44.96460 67.22880 61.96786 1.000 40.68645 344 GLU D N 1
ATOM 6504 C CA . GLU B 1 344 ? 45.77875 66.52724 60.97572 1.000 39.67312 344 GLU D CA 1
ATOM 6505 C C . GLU B 1 344 ? 45.98944 67.40446 59.74545 1.000 39.26412 344 GLU D C 1
ATOM 6506 O O . GLU B 1 344 ? 47.11647 67.53501 59.25121 1.000 37.57139 344 GLU D O 1
ATOM 6512 N N . ALA B 1 345 ? 44.94192 68.13169 59.33229 1.000 34.35748 345 ALA D N 1
ATOM 6513 C CA . ALA B 1 345 ? 45.06468 69.03634 58.19791 1.000 30.89233 345 ALA D CA 1
ATOM 6514 C C . ALA B 1 345 ? 45.95231 70.24293 58.52694 1.000 41.37278 345 ALA D C 1
ATOM 6515 O O . ALA B 1 345 ? 46.71793 70.71806 57.66968 1.000 35.60371 345 ALA D O 1
ATOM 6517 N N . ILE B 1 346 ? 45.86742 70.76454 59.75926 1.000 43.28826 346 ILE D N 1
ATOM 6518 C CA . ILE B 1 346 ? 46.71941 71.89841 60.11206 1.000 37.94417 346 ILE D CA 1
ATOM 6519 C C . ILE B 1 346 ? 48.18571 71.48426 60.13448 1.000 37.56046 346 ILE D C 1
ATOM 6520 O O . ILE B 1 346 ? 49.05333 72.21054 59.63011 1.000 36.50092 346 ILE D O 1
ATOM 6525 N N . VAL B 1 347 ? 48.49658 70.31119 60.69866 1.000 39.01599 347 VAL D N 1
ATOM 6526 C CA . VAL B 1 347 ? 49.90955 69.94691 60.76109 1.000 39.36754 347 VAL D CA 1
ATOM 6527 C C . VAL B 1 347 ? 50.39628 69.43157 59.41808 1.000 35.35930 347 VAL D C 1
ATOM 6528 O O . VAL B 1 347 ? 51.58614 69.49961 59.14658 1.000 40.88627 347 VAL D O 1
ATOM 6532 N N . GLY B 1 348 ? 49.51679 68.95049 58.54207 1.000 39.34784 348 GLY D N 1
ATOM 6533 C CA . GLY B 1 348 ? 49.93992 68.69948 57.16892 1.000 35.51381 348 GLY D CA 1
ATOM 6534 C C . GLY B 1 348 ? 50.30231 69.97646 56.42655 1.000 36.53679 348 GLY D C 1
ATOM 6535 O O . GLY B 1 348 ? 51.34953 70.05763 55.77225 1.000 36.39380 348 GLY D O 1
ATOM 6536 N N . ALA B 1 349 ? 49.43203 70.99319 56.52098 1.000 41.38785 349 ALA D N 1
ATOM 6537 C CA . ALA B 1 349 ? 49.69091 72.29202 55.90409 1.000 35.29663 349 ALA D CA 1
ATOM 6538 C C . ALA B 1 349 ? 50.98479 72.90352 56.41840 1.000 37.61475 349 ALA D C 1
ATOM 6539 O O . ALA B 1 349 ? 51.80303 73.40554 55.63792 1.000 40.07574 349 ALA D O 1
ATOM 6541 N N . LEU B 1 350 ? 51.18958 72.85874 57.73245 1.000 34.84820 350 LEU D N 1
ATOM 6542 C CA . LEU B 1 350 ? 52.40758 73.38878 58.31601 1.000 31.58144 350 LEU D CA 1
ATOM 6543 C C . LEU B 1 350 ? 53.63763 72.60530 57.86105 1.000 35.86472 350 LEU D C 1
ATOM 6544 O O . LEU B 1 350 ? 54.66461 73.18885 57.49559 1.000 41.20102 350 LEU D O 1
ATOM 6549 N N . GLN B 1 351 ? 53.54866 71.28029 57.84536 1.000 35.98781 351 GLN D N 1
ATOM 6550 C CA . GLN B 1 351 ? 54.66748 70.49213 57.37504 1.000 34.55411 351 GLN D CA 1
ATOM 6551 C C . GLN B 1 351 ? 55.03184 70.85861 55.94464 1.000 40.27913 351 GLN D C 1
ATOM 6552 O O . GLN B 1 351 ? 56.20011 71.13620 55.64622 1.000 42.95779 351 GLN D O 1
ATOM 6558 N N . HIS B 1 352 ? 54.03918 70.91095 55.04800 1.000 38.67639 352 HIS D N 1
ATOM 6559 C CA . HIS B 1 352 ? 54.36676 71.18030 53.65333 1.000 33.98752 352 HIS D CA 1
ATOM 6560 C C . HIS B 1 352 ? 54.86590 72.60522 53.46994 1.000 40.38219 352 HIS D C 1
ATOM 6561 O O . HIS B 1 352 ? 55.69883 72.85090 52.60004 1.000 41.38757 352 HIS D O 1
ATOM 6568 N N . ALA B 1 353 ? 54.37179 73.55327 54.27551 1.000 42.15943 353 ALA D N 1
ATOM 6569 C CA . ALA B 1 353 ? 54.91872 74.90271 54.26138 1.000 40.69465 353 ALA D CA 1
ATOM 6570 C C . ALA B 1 353 ? 56.40199 74.89947 54.58436 1.000 40.52486 353 ALA D C 1
ATOM 6571 O O . ALA B 1 353 ? 57.18754 75.56788 53.90369 1.000 41.34886 353 ALA D O 1
ATOM 6573 N N . ALA B 1 354 ? 56.80091 74.14683 55.61915 1.000 40.64721 354 ALA D N 1
ATOM 6574 C CA . ALA B 1 354 ? 58.22006 74.05756 55.97382 1.000 41.51355 354 ALA D CA 1
ATOM 6575 C C . ALA B 1 354 ? 59.03574 73.42196 54.85262 1.000 44.19526 354 ALA D C 1
ATOM 6576 O O . ALA B 1 354 ? 60.16639 73.86145 54.55538 1.000 45.46796 354 ALA D O 1
ATOM 6578 N N . VAL B 1 355 ? 58.47211 72.38401 54.22122 1.000 39.95914 355 VAL D N 1
ATOM 6579 C CA . VAL B 1 355 ? 59.15807 71.70795 53.11846 1.000 42.45975 355 VAL D CA 1
ATOM 6580 C C . VAL B 1 355 ? 59.35804 72.66873 51.94833 1.000 40.63464 355 VAL D C 1
ATOM 6581 O O . VAL B 1 355 ? 60.45844 72.78247 51.39675 1.000 42.45969 355 VAL D O 1
ATOM 6585 N N . LEU B 1 356 ? 58.30695 73.40047 51.58495 1.000 38.16811 356 LEU D N 1
ATOM 6586 C CA . LEU B 1 356 ? 58.38846 74.37471 50.50246 1.000 42.04994 356 LEU D CA 1
ATOM 6587 C C . LEU B 1 356 ? 59.32971 75.52236 50.82963 1.000 47.25683 356 LEU D C 1
ATOM 6588 O O . LEU B 1 356 ? 59.92535 76.09490 49.91515 1.000 44.81886 356 LEU D O 1
ATOM 6593 N N . ASP B 1 357 ? 59.39799 75.94548 52.09544 1.000 43.95340 357 ASP D N 1
ATOM 6594 C CA . ASP B 1 357 ? 60.32426 77.01455 52.45094 1.000 45.49357 357 ASP D CA 1
ATOM 6595 C C . ASP B 1 357 ? 61.76115 76.58194 52.21020 1.000 47.45609 357 ASP D C 1
ATOM 6596 O O . ASP B 1 357 ? 62.56791 77.35773 51.68527 1.000 54.00080 357 ASP D O 1
ATOM 6601 N N . ALA B 1 358 ? 62.10791 75.35176 52.60193 1.000 48.25886 358 ALA D N 1
ATOM 6602 C CA . ALA B 1 358 ? 63.45603 74.85498 52.30180 1.000 49.34537 358 ALA D CA 1
ATOM 6603 C C . ALA B 1 358 ? 63.66239 74.63777 50.79005 1.000 57.35409 358 ALA D C 1
ATOM 6604 O O . ALA B 1 358 ? 64.71853 74.97765 50.23854 1.000 53.80886 358 ALA D O 1
ATOM 6606 N N . GLU B 1 359 ? 62.68858 74.04370 50.10110 1.000 56.69886 359 GLU D N 1
ATOM 6607 C CA . GLU B 1 359 ? 62.87300 73.81027 48.67116 1.000 56.21845 359 GLU D CA 1
ATOM 6608 C C . GLU B 1 359 ? 62.99495 75.11432 47.88747 1.000 56.93032 359 GLU D C 1
ATOM 6609 O O . GLU B 1 359 ? 63.70105 75.16373 46.87433 1.000 63.19544 359 GLU D O 1
ATOM 6615 N N . LYS B 1 360 ? 62.28720 76.16164 48.29893 1.000 55.90285 360 LYS D N 1
ATOM 6616 C CA . LYS B 1 360 ? 62.34361 77.41578 47.56550 1.000 56.30557 360 LYS D CA 1
ATOM 6617 C C . LYS B 1 360 ? 63.59063 78.20244 47.90986 1.000 63.04868 360 LYS D C 1
ATOM 6618 O O . LYS B 1 360 ? 63.91066 79.15611 47.19316 1.000 67.34534 360 LYS D O 1
ATOM 6624 N N . ASN B 1 361 ? 64.27520 77.84850 48.99931 1.000 59.84361 361 ASN D N 1
ATOM 6625 C CA . ASN B 1 361 ? 65.51351 78.50096 49.41219 1.000 56.87954 361 ASN D CA 1
ATOM 6626 C C . ASN B 1 361 ? 66.52295 77.46274 49.86064 1.000 60.24153 361 ASN D C 1
ATOM 6627 O O . ASN B 1 361 ? 66.85486 77.38620 51.04999 1.000 66.36886 361 ASN D O 1
ATOM 6632 N N . PRO B 1 362 ? 67.06527 76.66742 48.93864 1.000 65.38810 362 PRO D N 1
ATOM 6633 C CA . PRO B 1 362 ? 68.25529 75.88465 49.27244 1.000 68.88976 362 PRO D CA 1
ATOM 6634 C C . PRO B 1 362 ? 69.38653 76.85302 49.54444 1.000 82.30738 362 PRO D C 1
ATOM 6635 O O . PRO B 1 362 ? 69.28612 78.06376 49.24708 1.000 87.77302 362 PRO D O 1
ATOM 6639 N N . ASP B 1 363 ? 70.49002 76.29499 50.06293 1.000 86.29423 363 ASP D N 1
ATOM 6640 C CA . ASP B 1 363 ? 71.67282 77.08502 50.35323 1.000 99.12785 363 ASP D CA 1
ATOM 6641 C C . ASP B 1 363 ? 71.32831 78.12393 51.42978 1.000 97.68150 363 ASP D C 1
ATOM 6642 O O . ASP B 1 363 ? 72.05677 79.11650 51.60999 1.000 101.05924 363 ASP D O 1
ATOM 6647 N N . ASP B 1 364 ? 70.26898 77.79189 52.20811 1.000 91.25809 364 ASP D N 1
ATOM 6648 C CA . ASP B 1 364 ? 69.87597 78.41761 53.47861 1.000 91.18176 364 ASP D CA 1
ATOM 6649 C C . ASP B 1 364 ? 69.86437 77.36002 54.58781 1.000 96.25486 364 ASP D C 1
ATOM 6650 O O . ASP B 1 364 ? 69.07338 76.40797 54.53827 1.000 92.55041 364 ASP D O 1
ATOM 6655 N N . GLU B 1 365 ? 70.72672 77.54992 55.59800 1.000 97.13617 365 GLU D N 1
ATOM 6656 C CA . GLU B 1 365 ? 70.84631 76.68254 56.77140 1.000 94.09211 365 GLU D CA 1
ATOM 6657 C C . GLU B 1 365 ? 69.54945 76.61528 57.59385 1.000 94.39474 365 GLU D C 1
ATOM 6658 O O . GLU B 1 365 ? 68.88739 75.55851 57.67892 1.000 91.17211 365 GLU D O 1
ATOM 6664 N N . HIS B 1 366 ? 69.17316 77.73929 58.21579 1.000 86.54229 366 HIS D N 1
ATOM 6665 C CA . HIS B 1 366 ? 68.08115 77.70978 59.17468 1.000 94.62524 366 HIS D CA 1
ATOM 6666 C C . HIS B 1 366 ? 66.76188 77.66476 58.42589 1.000 87.82743 366 HIS D C 1
ATOM 6667 O O . HIS B 1 366 ? 65.84340 78.44655 58.69894 1.000 91.95470 366 HIS D O 1
ATOM 6674 N N . LYS B 1 367 ? 66.65753 76.72058 57.49870 1.000 82.07166 367 LYS D N 1
ATOM 6675 C CA . LYS B 1 367 ? 65.40320 76.45430 56.81981 1.000 77.95643 367 LYS D CA 1
ATOM 6676 C C . LYS B 1 367 ? 65.28855 74.95582 56.60169 1.000 71.51111 367 LYS D C 1
ATOM 6677 O O . LYS B 1 367 ? 64.24591 74.36066 56.90259 1.000 70.18665 367 LYS D O 1
ATOM 6683 N N . VAL B 1 368 ? 66.38843 74.31819 56.19929 1.000 69.78886 368 VAL D N 1
ATOM 6684 C CA . VAL B 1 368 ? 66.43874 72.86981 56.32750 1.000 74.27233 368 VAL D CA 1
ATOM 6685 C C . VAL B 1 368 ? 66.49955 72.48717 57.80379 1.000 75.34193 368 VAL D C 1
ATOM 6686 O O . VAL B 1 368 ? 66.12225 71.36878 58.17161 1.000 70.44615 368 VAL D O 1
ATOM 6690 N N . LYS B 1 369 ? 66.86795 73.42272 58.68690 1.000 77.13932 369 LYS D N 1
ATOM 6691 C CA . LYS B 1 369 ? 66.78639 73.04022 60.09341 1.000 77.12730 369 LYS D CA 1
ATOM 6692 C C . LYS B 1 369 ? 65.44081 73.41312 60.71833 1.000 75.50353 369 LYS D C 1
ATOM 6693 O O . LYS B 1 369 ? 64.93015 72.68895 61.59416 1.000 69.04150 369 LYS D O 1
ATOM 6699 N N . ALA B 1 370 ? 64.82545 74.49773 60.23921 1.000 73.56542 370 ALA D N 1
ATOM 6700 C CA . ALA B 1 370 ? 63.46204 74.81935 60.64321 1.000 65.69366 370 ALA D CA 1
ATOM 6701 C C . ALA B 1 370 ? 62.48484 73.70703 60.27774 1.000 61.14732 370 ALA D C 1
ATOM 6702 O O . ALA B 1 370 ? 61.59648 73.36460 61.07115 1.000 49.28538 370 ALA D O 1
ATOM 6704 N N . ARG B 1 371 ? 62.66296 73.10599 59.09650 1.000 61.88413 371 ARG D N 1
ATOM 6705 C CA . ARG B 1 371 ? 61.83214 71.97796 58.68403 1.000 59.56465 371 ARG D CA 1
ATOM 6706 C C . ARG B 1 371 ? 61.91132 70.83968 59.70647 1.000 56.28858 371 ARG D C 1
ATOM 6707 O O . ARG B 1 371 ? 60.88962 70.27114 60.11248 1.000 50.50758 371 ARG D O 1
ATOM 6715 N N . ASP B 1 372 ? 63.12421 70.48866 60.13224 1.000 65.00918 372 ASP D N 1
ATOM 6716 C CA . ASP B 1 372 ? 63.27781 69.35904 61.04329 1.000 65.67555 372 ASP D CA 1
ATOM 6717 C C . ASP B 1 372 ? 62.70775 69.67102 62.42021 1.000 60.20887 372 ASP D C 1
ATOM 6718 O O . ASP B 1 372 ? 62.09064 68.79975 63.05192 1.000 62.92542 372 ASP D O 1
ATOM 6723 N N . GLN B 1 373 ? 62.88116 70.90879 62.89275 1.000 57.07366 373 GLN D N 1
ATOM 6724 C CA . GLN B 1 373 ? 62.15729 71.34232 64.08667 1.000 50.72886 373 GLN D CA 1
ATOM 6725 C C . GLN B 1 373 ? 60.65119 71.12137 63.93884 1.000 56.78832 373 GLN D C 1
ATOM 6726 O O . GLN B 1 373 ? 60.00874 70.55566 64.83404 1.000 56.39612 373 GLN D O 1
ATOM 6732 N N . ILE B 1 374 ? 60.06262 71.62731 62.84159 1.000 52.86584 374 ILE D N 1
ATOM 6733 C CA . ILE B 1 374 ? 58.62159 71.47722 62.60381 1.000 47.85450 374 ILE D CA 1
ATOM 6734 C C . ILE B 1 374 ? 58.19587 70.01653 62.69086 1.000 51.37685 374 ILE D C 1
ATOM 6735 O O . ILE B 1 374 ? 57.17635 69.68205 63.30518 1.000 50.60886 374 ILE D O 1
ATOM 6740 N N . PHE B 1 375 ? 58.94141 69.12810 62.02887 1.000 49.41382 375 PHE D N 1
ATOM 6741 C CA . PHE B 1 375 ? 58.50995 67.73321 61.97436 1.000 47.25353 375 PHE D CA 1
ATOM 6742 C C . PHE B 1 375 ? 58.63190 67.06653 63.34414 1.000 47.60886 375 PHE D C 1
ATOM 6743 O O . PHE B 1 375 ? 57.77663 66.26474 63.73779 1.000 45.45886 375 PHE D O 1
ATOM 6751 N N . ASN B 1 376 ? 59.66213 67.42340 64.10938 1.000 56.91415 376 ASN D N 1
ATOM 6752 C CA . ASN B 1 376 ? 59.75214 66.92606 65.47727 1.000 54.26944 376 ASN D CA 1
ATOM 6753 C C . ASN B 1 376 ? 58.60093 67.43632 66.33584 1.000 54.98909 376 ASN D C 1
ATOM 6754 O O . ASN B 1 376 ? 58.01700 66.67531 67.12549 1.000 53.91445 376 ASN D O 1
ATOM 6759 N N . PHE B 1 377 ? 58.27731 68.72700 66.21146 1.000 53.00982 377 PHE D N 1
ATOM 6760 C CA . PHE B 1 377 ? 57.16595 69.29046 66.96811 1.000 45.45769 377 PHE D CA 1
ATOM 6761 C C . PHE B 1 377 ? 55.86886 68.57602 66.63611 1.000 47.26616 377 PHE D C 1
ATOM 6762 O O . PHE B 1 377 ? 55.13544 68.15795 67.53532 1.000 49.64863 377 PHE D O 1
ATOM 6770 N N . THR B 1 378 ? 55.54220 68.47136 65.35068 1.000 43.05977 378 THR D N 1
ATOM 6771 C CA . THR B 1 378 ? 54.28442 67.83912 64.99528 1.000 44.70425 378 THR D CA 1
ATOM 6772 C C . THR B 1 378 ? 54.26757 66.39419 65.46981 1.000 46.27362 378 THR D C 1
ATOM 6773 O O . THR B 1 378 ? 53.20947 65.87399 65.84319 1.000 51.10886 378 THR D O 1
ATOM 6777 N N . THR B 1 379 ? 55.43115 65.75777 65.55291 1.000 42.13246 379 THR D N 1
ATOM 6778 C CA . THR B 1 379 ? 55.45219 64.40694 66.08943 1.000 47.63367 379 THR D CA 1
ATOM 6779 C C . THR B 1 379 ? 55.08285 64.38930 67.56925 1.000 48.96366 379 THR D C 1
ATOM 6780 O O . THR B 1 379 ? 54.20841 63.61088 67.98992 1.000 52.72817 379 THR D O 1
ATOM 6784 N N . THR B 1 380 ? 55.70318 65.26370 68.37666 1.000 49.52640 380 THR D N 1
ATOM 6785 C CA . THR B 1 380 ? 55.39208 65.20594 69.81145 1.000 56.35197 380 THR D CA 1
ATOM 6786 C C . THR B 1 380 ? 53.98257 65.75523 70.10738 1.000 51.18152 380 THR D C 1
ATOM 6787 O O . THR B 1 380 ? 53.33012 65.29787 71.05771 1.000 48.62886 380 THR D O 1
ATOM 6791 N N . LEU B 1 381 ? 53.45946 66.65157 69.25637 1.000 47.24257 381 LEU D N 1
ATOM 6792 C CA . LEU B 1 381 ? 52.06397 67.10026 69.38657 1.000 52.61548 381 LEU D CA 1
ATOM 6793 C C . LEU B 1 381 ? 51.08666 65.96721 69.09344 1.000 49.00536 381 LEU D C 1
ATOM 6794 O O . LEU B 1 381 ? 50.05704 65.81820 69.77733 1.000 46.63640 381 LEU D O 1
ATOM 6799 N N . ARG B 1 382 ? 51.38555 65.15733 68.07285 1.000 45.31015 382 ARG D N 1
ATOM 6800 C CA . ARG B 1 382 ? 50.56730 63.97243 67.86170 1.000 51.99886 382 ARG D CA 1
ATOM 6801 C C . ARG B 1 382 ? 50.59540 63.08021 69.08039 1.000 49.10886 382 ARG D C 1
ATOM 6802 O O . ARG B 1 382 ? 49.56156 62.51976 69.46354 1.000 45.71886 382 ARG D O 1
ATOM 6810 N N . THR B 1 383 ? 51.78148 62.90030 69.67499 1.000 48.76886 383 THR D N 1
ATOM 6811 C CA . THR B 1 383 ? 51.84471 62.05369 70.85760 1.000 51.22886 383 THR D CA 1
ATOM 6812 C C . THR B 1 383 ? 50.97211 62.61868 71.96921 1.000 51.64222 383 THR D C 1
ATOM 6813 O O . THR B 1 383 ? 50.23294 61.87528 72.62446 1.000 52.40535 383 THR D O 1
ATOM 6817 N N . ALA B 1 384 ? 51.00720 63.93663 72.16084 1.000 42.60937 384 ALA D N 1
ATOM 6818 C CA . ALA B 1 384 ? 50.21832 64.53009 73.22795 1.000 43.64505 384 ALA D CA 1
ATOM 6819 C C . ALA B 1 384 ? 48.73615 64.26756 73.01676 1.000 49.66795 384 ALA D C 1
ATOM 6820 O O . ALA B 1 384 ? 48.02013 63.88475 73.95448 1.000 49.18105 384 ALA D O 1
ATOM 6822 N N . MET B 1 385 ? 48.26927 64.40689 71.77678 1.000 46.85542 385 MET D N 1
ATOM 6823 C CA . MET B 1 385 ? 46.84465 64.24656 71.50751 1.000 45.71843 385 MET D CA 1
ATOM 6824 C C . MET B 1 385 ? 46.41858 62.76728 71.56272 1.000 48.56113 385 MET D C 1
ATOM 6825 O O . MET B 1 385 ? 45.39084 62.42528 72.17863 1.000 52.62942 385 MET D O 1
ATOM 6830 N N . HIS B 1 386 ? 47.21966 61.85950 70.97827 1.000 45.94143 386 HIS D N 1
ATOM 6831 C CA . HIS B 1 386 ? 46.88784 60.43362 71.04998 1.000 51.22769 386 HIS D CA 1
ATOM 6832 C C . HIS B 1 386 ? 46.91209 59.92186 72.48732 1.000 53.76577 386 HIS D C 1
ATOM 6833 O O . HIS B 1 386 ? 46.03849 59.14734 72.89708 1.000 49.14326 386 HIS D O 1
ATOM 6840 N N . ASN B 1 387 ? 47.94189 60.29214 73.25457 1.000 54.10990 387 ASN D N 1
ATOM 6841 C CA . ASN B 1 387 ? 47.98496 59.88123 74.64548 1.000 52.59247 387 ASN D CA 1
ATOM 6842 C C . ASN B 1 387 ? 46.78887 60.42741 75.40581 1.000 56.78705 387 ASN D C 1
ATOM 6843 O O . ASN B 1 387 ? 46.19345 59.70632 76.21202 1.000 66.06333 387 ASN D O 1
ATOM 6848 N N . THR B 1 388 ? 46.41913 61.69475 75.17969 1.000 49.01328 388 THR D N 1
ATOM 6849 C CA . THR B 1 388 ? 45.22878 62.21077 75.84551 1.000 56.24523 388 THR D CA 1
ATOM 6850 C C . THR B 1 388 ? 44.02794 61.32036 75.57123 1.000 56.83465 388 THR D C 1
ATOM 6851 O O . THR B 1 388 ? 43.34341 60.88398 76.50090 1.000 61.07597 388 THR D O 1
ATOM 6855 N N . PHE B 1 389 ? 43.78797 60.99837 74.29981 1.000 54.18332 389 PHE D N 1
ATOM 6856 C CA . PHE B 1 389 ? 42.68920 60.08773 73.97716 1.000 53.48725 389 PHE D CA 1
ATOM 6857 C C . PHE B 1 389 ? 42.82165 58.77311 74.74930 1.000 57.93235 389 PHE D C 1
ATOM 6858 O O . PHE B 1 389 ? 41.82737 58.22832 75.25012 1.000 60.27788 389 PHE D O 1
ATOM 6866 N N . ARG B 1 390 ? 44.05003 58.25877 74.87383 1.000 57.59402 390 ARG D N 1
ATOM 6867 C CA . ARG B 1 390 ? 44.24332 56.95169 75.49987 1.000 61.81334 390 ARG D CA 1
ATOM 6868 C C . ARG B 1 390 ? 44.01256 56.98210 77.00280 1.000 63.84827 390 ARG D C 1
ATOM 6869 O O . ARG B 1 390 ? 43.55106 55.98771 77.57533 1.000 63.44771 390 ARG D O 1
ATOM 6877 N N . TYR B 1 391 ? 44.31261 58.10175 77.65241 1.000 60.39395 391 TYR D N 1
ATOM 6878 C CA . TYR B 1 391 ? 44.03799 58.25797 79.06613 1.000 58.85228 391 TYR D CA 1
ATOM 6879 C C . TYR B 1 391 ? 42.52347 58.38607 79.35755 1.000 65.64065 391 TYR D C 1
ATOM 6880 O O . TYR B 1 391 ? 42.11806 58.71859 80.49495 1.000 68.57360 391 TYR D O 1
ATOM 6889 N N . GLY B 1 392 ? 41.64359 58.18894 78.37638 1.000 62.69355 392 GLY D N 1
ATOM 6890 C CA . GLY B 1 392 ? 40.22722 58.39228 78.60475 1.000 53.25533 392 GLY D CA 1
ATOM 6891 C C . GLY B 1 392 ? 39.81205 59.84128 78.63070 1.000 58.64310 392 GLY D C 1
ATOM 6892 O O . GLY B 1 392 ? 38.66211 60.14410 78.96541 1.000 63.63445 392 GLY D O 1
ATOM 6893 N N . GLN B 1 393 ? 40.70948 60.74926 78.27561 1.000 54.91897 393 GLN D N 1
ATOM 6894 C CA . GLN B 1 393 ? 40.39858 62.15985 78.24293 1.000 51.38928 393 GLN D CA 1
ATOM 6895 C C . GLN B 1 393 ? 40.20657 62.66781 76.82424 1.000 55.35348 393 GLN D C 1
ATOM 6896 O O . GLN B 1 393 ? 40.25680 63.87742 76.59922 1.000 53.22063 393 GLN D O 1
ATOM 6902 N N . GLY B 1 394 ? 39.90808 61.78469 75.87548 1.000 54.95003 394 GLY D N 1
ATOM 6903 C CA . GLY B 1 394 ? 39.52953 62.23358 74.55755 1.000 52.99370 394 GLY D CA 1
ATOM 6904 C C . GLY B 1 394 ? 38.15795 62.87923 74.56532 1.000 51.52086 394 GLY D C 1
ATOM 6905 O O . GLY B 1 394 ? 37.47030 62.95529 75.58260 1.000 54.48906 394 GLY D O 1
ATOM 6906 N N . THR B 1 395 ? 37.74038 63.33366 73.38967 1.000 48.08007 395 THR D N 1
ATOM 6907 C CA . THR B 1 395 ? 36.39291 63.85652 73.27755 1.000 52.63157 395 THR D CA 1
ATOM 6908 C C . THR B 1 395 ? 35.36486 62.72800 73.43466 1.000 58.86613 395 THR D C 1
ATOM 6909 O O . THR B 1 395 ? 35.68893 61.53584 73.45659 1.000 62.00023 395 THR D O 1
ATOM 6913 N N . ARG B 1 396 ? 34.10623 63.12778 73.62258 1.000 58.28349 396 ARG D N 1
ATOM 6914 C CA . ARG B 1 396 ? 33.07338 62.19667 74.07687 1.000 65.11736 396 ARG D CA 1
ATOM 6915 C C . ARG B 1 396 ? 32.67045 61.14979 73.04418 1.000 60.34886 396 ARG D C 1
ATOM 6916 O O . ARG B 1 396 ? 32.08585 60.13088 73.43407 1.000 69.28886 396 ARG D O 1
ATOM 6924 N N . ASP B 1 397 ? 33.01066 61.34405 71.76771 1.000 56.05204 397 ASP D N 1
ATOM 6925 C CA . ASP B 1 397 ? 32.74680 60.37876 70.70847 1.000 48.02481 397 ASP D CA 1
ATOM 6926 C C . ASP B 1 397 ? 33.73148 59.22050 70.74544 1.000 55.27529 397 ASP D C 1
ATOM 6927 O O . ASP B 1 397 ? 33.50413 58.20184 70.08728 1.000 52.99517 397 ASP D O 1
ATOM 6932 N N . MET B 1 398 ? 34.82132 59.36986 71.46937 1.000 47.75125 398 MET D N 1
ATOM 6933 C CA . MET B 1 398 ? 35.78200 58.30428 71.63636 1.000 49.77405 398 MET D CA 1
ATOM 6934 C C . MET B 1 398 ? 35.90133 57.80464 73.06732 1.000 62.30723 398 MET D C 1
ATOM 6935 O O . MET B 1 398 ? 35.93892 56.59712 73.29259 1.000 60.60674 398 MET D O 1
ATOM 6940 N N . SER B 1 399 ? 35.86712 58.68976 74.05990 1.000 62.74553 399 SER D N 1
ATOM 6941 C CA . SER B 1 399 ? 36.14219 58.28113 75.42846 1.000 61.48628 399 SER D CA 1
ATOM 6942 C C . SER B 1 399 ? 34.86317 58.04475 76.23088 1.000 68.81807 399 SER D C 1
ATOM 6943 O O . SER B 1 399 ? 34.93698 57.75209 77.43225 1.000 70.21458 399 SER D O 1
ATOM 6946 N N . GLY B 1 400 ? 33.69691 58.11015 75.57726 1.000 64.42875 400 GLY D N 1
ATOM 6947 C CA . GLY B 1 400 ? 32.43229 57.90681 76.24017 1.000 68.60909 400 GLY D CA 1
ATOM 6948 C C . GLY B 1 400 ? 32.08028 59.10513 77.08590 1.000 75.52433 400 GLY D C 1
ATOM 6949 O O . GLY B 1 400 ? 32.83337 60.08539 77.13726 1.000 74.71120 400 GLY D O 1
ATOM 6950 N N . PRO B 1 401 ? 30.95827 59.03454 77.81326 1.000 76.58633 401 PRO D N 1
ATOM 6951 C CA . PRO B 1 401 ? 30.38483 60.26058 78.39994 1.000 74.84605 401 PRO D CA 1
ATOM 6952 C C . PRO B 1 401 ? 31.25984 60.90308 79.46106 1.000 68.99973 401 PRO D C 1
ATOM 6953 O O . PRO B 1 401 ? 31.05314 62.08095 79.77215 1.000 68.45800 401 PRO D O 1
ATOM 6957 N N . SER B 1 402 ? 32.21979 60.17731 80.02503 1.000 64.61364 402 SER D N 1
ATOM 6958 C CA . SER B 1 402 ? 33.22509 60.77160 80.89526 1.000 62.59447 402 SER D CA 1
ATOM 6959 C C . SER B 1 402 ? 34.31660 61.50244 80.11830 1.000 66.80529 402 SER D C 1
ATOM 6960 O O . SER B 1 402 ? 35.22491 62.07540 80.73614 1.000 67.77974 402 SER D O 1
ATOM 6963 N N . GLY B 1 403 ? 34.27275 61.45934 78.78471 1.000 59.26838 403 GLY D N 1
ATOM 6964 C CA . GLY B 1 403 ? 35.25361 62.16547 77.99194 1.000 62.26739 403 GLY D CA 1
ATOM 6965 C C . GLY B 1 403 ? 35.15388 63.67072 78.15023 1.000 64.05331 403 GLY D C 1
ATOM 6966 O O . GLY B 1 403 ? 34.16159 64.21206 78.63447 1.000 62.16551 403 GLY D O 1
ATOM 6967 N N . TYR B 1 404 ? 36.21254 64.36442 77.72246 1.000 63.55660 404 TYR D N 1
ATOM 6968 C CA . TYR B 1 404 ? 36.26876 65.79868 77.95187 1.000 57.44730 404 TYR D CA 1
ATOM 6969 C C . TYR B 1 404 ? 35.45586 66.55896 76.91811 1.000 48.87924 404 TYR D C 1
ATOM 6970 O O . TYR B 1 404 ? 35.09339 66.05328 75.85718 1.000 48.99886 404 TYR D O 1
ATOM 6979 N N . THR B 1 405 ? 35.15136 67.79521 77.27983 1.000 55.60203 405 THR D N 1
ATOM 6980 C CA . THR B 1 405 ? 34.57648 68.76915 76.38141 1.000 52.05350 405 THR D CA 1
ATOM 6981 C C . THR B 1 405 ? 35.63074 69.19497 75.36789 1.000 48.00735 405 THR D C 1
ATOM 6982 O O . THR B 1 405 ? 36.82279 68.95408 75.54814 1.000 49.18818 405 THR D O 1
ATOM 6986 N N . THR B 1 406 ? 35.17935 69.84177 74.29274 1.000 44.57966 406 THR D N 1
ATOM 6987 C CA . THR B 1 406 ? 36.09984 70.43538 73.33185 1.000 44.39459 406 THR D CA 1
ATOM 6988 C C . THR B 1 406 ? 37.23725 71.18350 74.02369 1.000 44.07054 406 THR D C 1
ATOM 6989 O O . THR B 1 406 ? 38.42692 70.94250 73.77078 1.000 48.03174 406 THR D O 1
ATOM 6993 N N . GLU B 1 407 ? 36.86105 72.04098 74.96701 1.000 46.90726 407 GLU D N 1
ATOM 6994 C CA . GLU B 1 407 ? 37.78138 72.99443 75.56475 1.000 47.51263 407 GLU D CA 1
ATOM 6995 C C . GLU B 1 407 ? 38.74826 72.32459 76.53205 1.000 48.97455 407 GLU D C 1
ATOM 6996 O O . GLU B 1 407 ? 39.95686 72.61429 76.52554 1.000 50.73189 407 GLU D O 1
ATOM 7002 N N . ASP B 1 408 ? 38.25593 71.41657 77.36029 1.000 44.31112 408 ASP D N 1
ATOM 7003 C CA . ASP B 1 408 ? 39.17731 70.75629 78.27711 1.000 50.64572 408 ASP D CA 1
ATOM 7004 C C . ASP B 1 408 ? 40.03066 69.73505 77.55046 1.000 53.21746 408 ASP D C 1
ATOM 7005 O O . ASP B 1 408 ? 41.14780 69.45239 77.99290 1.000 56.36184 408 ASP D O 1
ATOM 7010 N N . PHE B 1 409 ? 39.53702 69.18231 76.43423 1.000 50.96623 409 PHE D N 1
ATOM 7011 C CA . PHE B 1 409 ? 40.40307 68.36250 75.59578 1.000 50.07369 409 PHE D CA 1
ATOM 7012 C C . PHE B 1 409 ? 41.54004 69.19970 75.02775 1.000 50.77061 409 PHE D C 1
ATOM 7013 O O . PHE B 1 409 ? 42.71565 68.80704 75.09643 1.000 56.10922 409 PHE D O 1
ATOM 7021 N N . VAL B 1 410 ? 41.22145 70.37398 74.49268 1.000 40.98111 410 VAL D N 1
ATOM 7022 C CA . VAL B 1 410 ? 42.29812 71.20009 73.96424 1.000 44.79278 410 VAL D CA 1
ATOM 7023 C C . VAL B 1 410 ? 43.28067 71.56334 75.06762 1.000 50.04033 410 VAL D C 1
ATOM 7024 O O . VAL B 1 410 ? 44.50490 71.43817 74.89924 1.000 49.03929 410 VAL D O 1
ATOM 7028 N N . ARG B 1 411 ? 42.76353 71.95491 76.23558 1.000 52.70655 411 ARG D N 1
ATOM 7029 C CA . ARG B 1 411 ? 43.64857 72.36529 77.31362 1.000 50.85152 411 ARG D CA 1
ATOM 7030 C C . ARG B 1 411 ? 44.50185 71.20271 77.81139 1.000 52.48723 411 ARG D C 1
ATOM 7031 O O . ARG B 1 411 ? 45.69905 71.37355 78.05919 1.000 51.62888 411 ARG D O 1
ATOM 7039 N N . LYS B 1 412 ? 43.91905 70.01303 77.95658 1.000 44.93207 412 LYS D N 1
ATOM 7040 C CA . LYS B 1 412 ? 44.69081 68.88991 78.46810 1.000 48.06413 412 LYS D CA 1
ATOM 7041 C C . LYS B 1 412 ? 45.77554 68.47909 77.48034 1.000 52.84665 412 LYS D C 1
ATOM 7042 O O . LYS B 1 412 ? 46.88463 68.09985 77.88968 1.000 58.66596 412 LYS D O 1
ATOM 7048 N N . VAL B 1 413 ? 45.47715 68.52612 76.17183 1.000 54.81625 413 VAL D N 1
ATOM 7049 C CA . VAL B 1 413 ? 46.52675 68.25122 75.18954 1.000 53.34886 413 VAL D CA 1
ATOM 7050 C C . VAL B 1 413 ? 47.62622 69.31420 75.25308 1.000 49.52902 413 VAL D C 1
ATOM 7051 O O . VAL B 1 413 ? 48.80894 68.99098 75.13691 1.000 47.38886 413 VAL D O 1
ATOM 7055 N N . ALA B 1 414 ? 47.26904 70.58721 75.46573 1.000 48.24596 414 ALA D N 1
ATOM 7056 C CA . ALA B 1 414 ? 48.31284 71.60454 75.63983 1.000 50.60294 414 ALA D CA 1
ATOM 7057 C C . ALA B 1 414 ? 49.15207 71.35011 76.89841 1.000 59.58105 414 ALA D C 1
ATOM 7058 O O . ALA B 1 414 ? 50.36666 71.60519 76.91317 1.000 62.69886 414 ALA D O 1
ATOM 7060 N N . TRP B 1 415 ? 48.51571 70.87308 77.97273 1.000 61.07657 415 TRP D N 1
ATOM 7061 C CA . TRP B 1 415 ? 49.24921 70.53191 79.18728 1.000 60.95998 415 TRP D CA 1
ATOM 7062 C C . TRP B 1 415 ? 50.26992 69.43014 78.90733 1.000 67.02791 415 TRP D C 1
ATOM 7063 O O . TRP B 1 415 ? 51.47421 69.59087 79.17768 1.000 72.97836 415 TRP D O 1
ATOM 7074 N N . ARG B 1 416 ? 49.82540 68.33001 78.28746 1.000 57.47503 416 ARG D N 1
ATOM 7075 C CA . ARG B 1 416 ? 50.78540 67.27595 77.95529 1.000 60.38176 416 ARG D CA 1
ATOM 7076 C C . ARG B 1 416 ? 51.82842 67.75858 76.96228 1.000 63.81259 416 ARG D C 1
ATOM 7077 O O . ARG B 1 416 ? 52.93716 67.22511 76.93257 1.000 66.74653 416 ARG D O 1
ATOM 7085 N N . LEU B 1 417 ? 51.47487 68.72087 76.10613 1.000 56.93098 417 LEU D N 1
ATOM 7086 C CA . LEU B 1 417 ? 52.38251 69.13164 75.05153 1.000 56.01900 417 LEU D CA 1
ATOM 7087 C C . LEU B 1 417 ? 53.51961 69.95142 75.62515 1.000 65.08937 417 LEU D C 1
ATOM 7088 O O . LEU B 1 417 ? 54.68898 69.72049 75.29771 1.000 62.72886 417 LEU D O 1
ATOM 7093 N N . GLN B 1 418 ? 53.19505 70.89269 76.51103 1.000 67.41433 418 GLN D N 1
ATOM 7094 C CA . GLN B 1 418 ? 54.23648 71.61294 77.23245 1.000 70.19167 418 GLN D CA 1
ATOM 7095 C C . GLN B 1 418 ? 55.08066 70.65938 78.06827 1.000 73.03840 418 GLN D C 1
ATOM 7096 O O . GLN B 1 418 ? 56.29884 70.85167 78.20046 1.000 68.97690 418 GLN D O 1
ATOM 7102 N N . ARG B 1 419 ? 54.47219 69.60981 78.63131 1.000 69.96326 419 ARG D N 1
ATOM 7103 C CA . ARG B 1 419 ? 55.32548 68.70371 79.38646 1.000 76.00568 419 ARG D CA 1
ATOM 7104 C C . ARG B 1 419 ? 56.22980 67.89064 78.45645 1.000 79.50657 419 ARG D C 1
ATOM 7105 O O . ARG B 1 419 ? 57.45581 67.95711 78.57321 1.000 84.90843 419 ARG D O 1
ATOM 7113 N N . TYR B 1 420 ? 55.66147 67.26268 77.42116 1.000 72.94058 420 TYR D N 1
ATOM 7114 C CA . TYR B 1 420 ? 56.43956 66.41050 76.51618 1.000 71.92096 420 TYR D CA 1
ATOM 7115 C C . TYR B 1 420 ? 57.58808 67.16151 75.85651 1.000 72.07708 420 TYR D C 1
ATOM 7116 O O . TYR B 1 420 ? 58.56751 66.54736 75.42506 1.000 79.30746 420 TYR D O 1
ATOM 7125 N N . LEU B 1 421 ? 57.47579 68.47249 75.72169 1.000 69.20140 421 LEU D N 1
ATOM 7126 C CA . LEU B 1 421 ? 58.56505 69.20841 75.10514 1.000 71.78226 421 LEU D CA 1
ATOM 7127 C C . LEU B 1 421 ? 59.76972 69.35457 76.02937 1.000 78.66630 421 LEU D C 1
ATOM 7128 O O . LEU B 1 421 ? 60.78621 69.91666 75.60380 1.000 74.97738 421 LEU D O 1
ATOM 7133 N N . ASP B 1 422 ? 59.64462 68.92006 77.28977 1.000 87.51312 422 ASP D N 1
ATOM 7134 C CA . ASP B 1 422 ? 60.68699 68.93701 78.32817 1.000 88.60656 422 ASP D CA 1
ATOM 7135 C C . ASP B 1 422 ? 60.76268 67.55862 78.99071 1.000 95.08013 422 ASP D C 1
ATOM 7136 O O . ASP B 1 422 ? 60.38146 67.43314 80.14875 1.000 93.83886 422 ASP D O 1
ATOM 7141 N N . ALA B 1 423 ? 61.23004 66.52063 78.29186 1.000 96.52894 423 ALA D N 1
ATOM 7142 C CA . ALA B 1 423 ? 61.29750 65.15258 78.83018 1.000 108.75260 423 ALA D CA 1
ATOM 7143 C C . ALA B 1 423 ? 59.92617 64.69103 79.32944 1.000 106.62492 423 ALA D C 1
ATOM 7144 O O . ALA B 1 423 ? 59.14101 64.11526 78.53771 1.000 108.26966 423 ALA D O 1
ATOM 7146 N N . GLN B 1 424 ? 59.70248 64.82714 80.64485 1.000 108.05982 424 GLN D N 1
ATOM 7147 C CA . GLN B 1 424 ? 58.41738 64.62143 81.29060 1.000 107.46349 424 GLN D CA 1
ATOM 7148 C C . GLN B 1 424 ? 57.73042 63.27847 81.12547 1.000 109.70886 424 GLN D C 1
ATOM 7149 O O . GLN B 1 424 ? 56.57558 63.22497 80.75488 1.000 109.16886 424 GLN D O 1
ATOM 7155 N N . TYR B 1 425 ? 58.37560 62.20545 81.54242 1.000 120.71897 425 TYR D N 1
ATOM 7156 C CA . TYR B 1 425 ? 57.74858 60.90142 81.34763 1.000 123.49271 425 TYR D CA 1
ATOM 7157 C C . TYR B 1 425 ? 57.17188 60.46588 82.69891 1.000 125.23331 425 TYR D C 1
ATOM 7158 O O . TYR B 1 425 ? 57.51760 59.45604 83.30117 1.000 132.74886 425 TYR D O 1
ATOM 7167 N N . ASP B 1 426 ? 56.24792 61.29082 83.14335 1.000 119.62526 426 ASP D N 1
ATOM 7168 C CA . ASP B 1 426 ? 55.57507 61.09643 84.44810 1.000 115.04158 426 ASP D CA 1
ATOM 7169 C C . ASP B 1 426 ? 54.31968 60.26798 84.19838 1.000 114.26384 426 ASP D C 1
ATOM 7170 O O . ASP B 1 426 ? 54.31414 59.46009 83.26053 1.000 105.67184 426 ASP D O 1
ATOM 7175 N N . GLU B 1 427 ? 53.20389 60.56341 84.87721 1.000 114.18074 427 GLU D N 1
ATOM 7176 C CA . GLU B 1 427 ? 51.95671 59.86605 84.63578 1.000 103.51924 427 GLU D CA 1
ATOM 7177 C C . GLU B 1 427 ? 52.32225 58.39369 84.70749 1.000 100.55272 427 GLU D C 1
ATOM 7178 O O . GLU B 1 427 ? 52.76871 57.91014 85.75008 1.000 109.39732 427 GLU D O 1
ATOM 7184 N N . ALA B 1 428 ? 52.31488 57.75465 83.56181 1.000 92.32886 428 ALA D N 1
ATOM 7185 C CA . ALA B 1 428 ? 52.71019 56.39154 83.29777 1.000 92.94173 428 ALA D CA 1
ATOM 7186 C C . ALA B 1 428 ? 52.23827 56.31782 81.87186 1.000 88.22250 428 ALA D C 1
ATOM 7187 O O . ALA B 1 428 ? 51.69371 57.29722 81.35178 1.000 87.44815 428 ALA D O 1
ATOM 7189 N N . PRO B 1 429 ? 52.45271 55.21620 81.18267 1.000 87.35273 429 PRO D N 1
ATOM 7190 C CA . PRO B 1 429 ? 51.98887 55.16449 79.81430 1.000 81.76105 429 PRO D CA 1
ATOM 7191 C C . PRO B 1 429 ? 50.48836 54.98938 79.88730 1.000 84.54853 429 PRO D C 1
ATOM 7192 O O . PRO B 1 429 ? 49.93356 54.43780 80.87080 1.000 83.64474 429 PRO D O 1
ATOM 7196 N N . PRO B 1 430 ? 49.78155 55.58112 78.95334 1.000 76.20322 430 PRO D N 1
ATOM 7197 C CA . PRO B 1 430 ? 48.36152 55.29712 78.81631 1.000 71.60582 430 PRO D CA 1
ATOM 7198 C C . PRO B 1 430 ? 48.17818 53.88193 78.30660 1.000 67.17546 430 PRO D C 1
ATOM 7199 O O . PRO B 1 430 ? 49.15434 53.21405 77.92868 1.000 64.20053 430 PRO D O 1
ATOM 7203 N N . PRO B 1 431 ? 46.96206 53.37103 78.32429 1.000 64.10139 431 PRO D N 1
ATOM 7204 C CA . PRO B 1 431 ? 46.72985 51.99745 77.87092 1.000 66.12336 431 PRO D CA 1
ATOM 7205 C C . PRO B 1 431 ? 46.54053 51.85003 76.36241 1.000 63.53411 431 PRO D C 1
ATOM 7206 O O . PRO B 1 431 ? 46.26183 52.80693 75.64564 1.000 64.47944 431 PRO D O 1
ATOM 7210 N N . GLN B 1 432 ? 46.76083 50.61920 75.88953 1.000 61.15793 432 GLN D N 1
ATOM 7211 C CA . GLN B 1 432 ? 46.25347 50.18308 74.59945 1.000 57.94029 432 GLN D CA 1
ATOM 7212 C C . GLN B 1 432 ? 44.74966 50.03161 74.68301 1.000 67.28233 432 GLN D C 1
ATOM 7213 O O . GLN B 1 432 ? 44.23742 49.55231 75.69545 1.000 71.48917 432 GLN D O 1
ATOM 7219 N N . LEU B 1 433 ? 44.03558 50.40986 73.61022 1.000 65.91107 433 LEU D N 1
ATOM 7220 C CA . LEU B 1 433 ? 42.57030 50.33430 73.65677 1.000 64.37004 433 LEU D CA 1
ATOM 7221 C C . LEU B 1 433 ? 42.07153 49.40903 72.55256 1.000 60.52220 433 LEU D C 1
ATOM 7222 O O . LEU B 1 433 ? 42.50679 48.26433 72.46945 1.000 66.71063 433 LEU D O 1
ATOM 7227 N N . GLY B 1 434 ? 41.21311 49.86335 71.69230 1.000 57.70204 434 GLY D N 1
ATOM 7228 C CA . GLY B 1 434 ? 40.34126 49.00335 70.92308 1.000 55.58862 434 GLY D CA 1
ATOM 7229 C C . GLY B 1 434 ? 39.16692 49.88179 70.59308 1.000 63.16254 434 GLY D C 1
ATOM 7230 O O . GLY B 1 434 ? 38.97316 50.91428 71.24565 1.000 67.82886 434 GLY D O 1
ATOM 7231 N N . GLU B 1 435 ? 38.42807 49.51369 69.53695 1.000 51.57960 435 GLU D N 1
ATOM 7232 C CA . GLU B 1 435 ? 37.46996 50.47958 69.04586 1.000 62.98767 435 GLU D CA 1
ATOM 7233 C C . GLU B 1 435 ? 36.51863 50.95949 70.14892 1.000 64.58183 435 GLU D C 1
ATOM 7234 O O . GLU B 1 435 ? 35.84874 50.13056 70.75508 1.000 63.90165 435 GLU D O 1
ATOM 7240 N N . PRO B 1 436 ? 36.46673 52.26833 70.47425 1.000 59.12443 436 PRO D N 1
ATOM 7241 C CA . PRO B 1 436 ? 35.40634 52.75579 71.31779 1.000 58.89945 436 PRO D CA 1
ATOM 7242 C C . PRO B 1 436 ? 34.14300 52.37424 70.59583 1.000 56.91773 436 PRO D C 1
ATOM 7243 O O . PRO B 1 436 ? 34.14468 52.50696 69.38160 1.000 66.94886 436 PRO D O 1
ATOM 7247 N N . SER B 1 437 ? 33.16033 51.77620 71.25230 1.000 56.11886 437 SER D N 1
ATOM 7248 C CA . SER B 1 437 ? 31.91944 51.39107 70.60039 1.000 61.67886 437 SER D CA 1
ATOM 7249 C C . SER B 1 437 ? 31.46110 52.48964 69.65271 1.000 68.72886 437 SER D C 1
ATOM 7250 O O . SER B 1 437 ? 31.39173 53.63959 70.05895 1.000 72.21886 437 SER D O 1
ATOM 7253 N N . ARG B 1 438 ? 31.20071 52.16394 68.35768 1.000 64.99313 438 ARG D N 1
ATOM 7254 C CA . ARG B 1 438 ? 30.78036 53.14329 67.33540 1.000 69.74398 438 ARG D CA 1
ATOM 7255 C C . ARG B 1 438 ? 29.48339 53.85745 67.73897 1.000 72.52907 438 ARG D C 1
ATOM 7256 O O . ARG B 1 438 ? 29.03674 54.75005 67.01654 1.000 75.31263 438 ARG D O 1
ATOM 7264 N N . LYS B 1 439 ? 28.77650 53.41239 68.78857 1.000 73.05290 439 LYS D N 1
ATOM 7265 C CA . LYS B 1 439 ? 27.53918 54.11754 69.14282 1.000 70.68611 439 LYS D CA 1
ATOM 7266 C C . LYS B 1 439 ? 27.79668 55.48722 69.73955 1.000 65.57301 439 LYS D C 1
ATOM 7267 O O . LYS B 1 439 ? 26.90185 56.34610 69.72617 1.000 70.31886 439 LYS D O 1
ATOM 7273 N N . LEU B 1 440 ? 28.99809 55.69492 70.26753 1.000 57.81965 440 LEU D N 1
ATOM 7274 C CA . LEU B 1 440 ? 29.38285 57.00547 70.76541 1.000 58.88979 440 LEU D CA 1
ATOM 7275 C C . LEU B 1 440 ? 29.44205 58.04931 69.66346 1.000 60.23308 440 LEU D C 1
ATOM 7276 O O . LEU B 1 440 ? 29.39865 59.25122 69.95975 1.000 68.01474 440 LEU D O 1
ATOM 7281 N N . ARG B 1 441 ? 29.55116 57.61866 68.41088 1.000 60.32181 441 ARG D N 1
ATOM 7282 C CA . ARG B 1 441 ? 29.52908 58.53231 67.27679 1.000 63.02682 441 ARG D CA 1
ATOM 7283 C C . ARG B 1 441 ? 28.32102 59.46594 67.32419 1.000 62.94886 441 ARG D C 1
ATOM 7284 O O . ARG B 1 441 ? 27.20406 59.03693 67.63033 1.000 67.68886 441 ARG D O 1
ATOM 7292 N N . ARG B 1 442 ? 28.57061 60.75248 67.03685 1.000 66.90693 442 ARG D N 1
ATOM 7293 C CA . ARG B 1 442 ? 27.51425 61.74650 66.86173 1.000 72.78663 442 ARG D CA 1
ATOM 7294 C C . ARG B 1 442 ? 26.58588 61.32443 65.73319 1.000 68.12886 442 ARG D C 1
ATOM 7295 O O . ARG B 1 442 ? 27.00337 60.69141 64.76451 1.000 68.66886 442 ARG D O 1
ATOM 7303 N N . ASN B 1 443 ? 25.30009 61.64082 65.89073 1.000 73.19550 443 ASN D N 1
ATOM 7304 C CA . ASN B 1 443 ? 24.29360 61.41004 64.84393 1.000 80.84067 443 ASN D CA 1
ATOM 7305 C C . ASN B 1 443 ? 24.26333 59.95025 64.39040 1.000 81.05686 443 ASN D C 1
ATOM 7306 O O . ASN B 1 443 ? 24.10100 59.64686 63.20642 1.000 78.01824 443 ASN D O 1
ATOM 7311 N N . TYR B 1 444 ? 24.46605 59.04004 65.33253 1.000 79.37886 444 TYR D N 1
ATOM 7312 C CA . TYR B 1 444 ? 24.44989 57.62109 65.00764 1.000 76.06303 444 TYR D CA 1
ATOM 7313 C C . TYR B 1 444 ? 23.90045 56.92140 66.24655 1.000 78.94156 444 TYR D C 1
ATOM 7314 O O . TYR B 1 444 ? 24.62536 56.67924 67.21012 1.000 77.91148 444 TYR D O 1
ATOM 7323 N N . ASP B 1 445 ? 22.59087 56.66830 66.22519 1.000 83.95420 445 ASP D N 1
ATOM 7324 C CA . ASP B 1 445 ? 21.88940 56.14544 67.39332 1.000 94.32359 445 ASP D CA 1
ATOM 7325 C C . ASP B 1 445 ? 21.21517 54.80845 67.09944 1.000 94.17713 445 ASP D C 1
ATOM 7326 O O . ASP B 1 445 ? 20.38466 54.34605 67.89685 1.000 92.25097 445 ASP D O 1
ATOM 7331 N N . ILE B 1 446 ? 21.57973 54.17656 65.98225 1.000 87.74969 446 ILE D N 1
ATOM 7332 C CA . ILE B 1 446 ? 21.06744 52.90484 65.46885 1.000 90.96590 446 ILE D CA 1
ATOM 7333 C C . ILE B 1 446 ? 19.55887 52.71769 65.61857 1.000 101.96223 446 ILE D C 1
ATOM 7334 O O . ILE B 1 446 ? 18.78073 53.68904 65.62088 1.000 101.99171 446 ILE D O 1
ATOM 7339 N N . ASP B 1 447 ? 19.15105 51.44100 65.71978 1.000 102.04074 447 ASP D N 1
ATOM 7340 C CA . ASP B 1 447 ? 17.73922 51.03767 65.76548 1.000 106.91911 447 ASP D CA 1
ATOM 7341 C C . ASP B 1 447 ? 17.72353 49.66443 66.46920 1.000 114.79515 447 ASP D C 1
ATOM 7342 O O . ASP B 1 447 ? 17.68800 48.64150 65.79946 1.000 119.41396 447 ASP D O 1
ATOM 7347 N N . GLU B 1 448 ? 17.86986 49.67036 67.80355 1.000 112.56472 448 GLU D N 1
ATOM 7348 C CA . GLU B 1 448 ? 18.08858 48.41483 68.54170 1.000 113.71450 448 GLU D CA 1
ATOM 7349 C C . GLU B 1 448 ? 16.93278 47.42871 68.35879 1.000 118.78821 448 GLU D C 1
ATOM 7350 O O . GLU B 1 448 ? 17.12446 46.20286 68.47164 1.000 121.38856 448 GLU D O 1
ATOM 7356 N N . GLU B 1 449 ? 15.72932 47.94407 68.03134 1.000 120.54262 449 GLU D N 1
ATOM 7357 C CA . GLU B 1 449 ? 14.57376 47.06587 67.86182 1.000 122.41871 449 GLU D CA 1
ATOM 7358 C C . GLU B 1 449 ? 14.67932 46.26511 66.56890 1.000 120.75410 449 GLU D C 1
ATOM 7359 O O . GLU B 1 449 ? 14.49780 45.03162 66.56009 1.000 126.39022 449 GLU D O 1
ATOM 7365 N N . ALA B 1 450 ? 15.05375 46.94144 65.47989 1.000 114.45896 450 ALA D N 1
ATOM 7366 C CA . ALA B 1 450 ? 15.32506 46.25000 64.22716 1.000 115.08388 450 ALA D CA 1
ATOM 7367 C C . ALA B 1 450 ? 16.36194 45.13431 64.39327 1.000 118.07083 450 ALA D C 1
ATOM 7368 O O . ALA B 1 450 ? 16.11077 43.98347 64.00839 1.000 118.71331 450 ALA D O 1
ATOM 7370 N N . ILE B 1 451 ? 17.51936 45.44501 65.00052 1.000 122.00261 451 ILE D N 1
ATOM 7371 C CA . ILE B 1 451 ? 18.61909 44.47620 65.05916 1.000 117.17628 451 ILE D CA 1
ATOM 7372 C C . ILE B 1 451 ? 18.26601 43.29515 65.96900 1.000 121.00393 451 ILE D C 1
ATOM 7373 O O . ILE B 1 451 ? 18.69297 42.15230 65.71153 1.000 122.22059 451 ILE D O 1
ATOM 7378 N N . ASN B 1 452 ? 17.43088 43.52975 67.00433 1.000 124.48385 452 ASN D N 1
ATOM 7379 C CA . ASN B 1 452 ? 16.77048 42.40204 67.66957 1.000 124.47987 452 ASN D CA 1
ATOM 7380 C C . ASN B 1 452 ? 16.18199 41.52230 66.58826 1.000 126.20832 452 ASN D C 1
ATOM 7381 O O . ASN B 1 452 ? 16.61817 40.37108 66.40131 1.000 126.44071 452 ASN D O 1
ATOM 7386 N N . GLY B 1 453 ? 15.21246 42.10270 65.87096 1.000 126.34118 453 GLY D N 1
ATOM 7387 C CA . GLY B 1 453 ? 14.52412 41.41614 64.79735 1.000 125.31843 453 GLY D CA 1
ATOM 7388 C C . GLY B 1 453 ? 15.41963 40.51802 63.96759 1.000 124.82878 453 GLY D C 1
ATOM 7389 O O . GLY B 1 453 ? 15.17242 39.31527 63.87571 1.000 127.90525 453 GLY D O 1
ATOM 7390 N N . LEU B 1 454 ? 16.50767 41.08048 63.43376 1.000 122.57819 454 LEU D N 1
ATOM 7391 C CA . LEU B 1 454 ? 17.36481 40.32661 62.50335 1.000 118.33019 454 LEU D CA 1
ATOM 7392 C C . LEU B 1 454 ? 18.19889 39.23032 63.17647 1.000 118.22601 454 LEU D C 1
ATOM 7393 O O . LEU B 1 454 ? 18.52296 38.22414 62.52377 1.000 115.85798 454 LEU D O 1
ATOM 7398 N N . PHE B 1 455 ? 18.58957 39.38947 64.45695 1.000 123.58952 455 PHE D N 1
ATOM 7399 C CA . PHE B 1 455 ? 19.33985 38.28706 65.06727 1.000 123.37239 455 PHE D CA 1
ATOM 7400 C C . PHE B 1 455 ? 18.40075 37.11470 65.35706 1.000 131.78202 455 PHE D C 1
ATOM 7401 O O . PHE B 1 455 ? 18.75319 35.94482 65.11970 1.000 128.49284 455 PHE D O 1
ATOM 7409 N N . GLN B 1 456 ? 17.19914 37.40712 65.91018 1.000 134.98069 456 GLN D N 1
ATOM 7410 C CA . GLN B 1 456 ? 16.22423 36.33028 66.13029 1.000 132.00947 456 GLN D CA 1
ATOM 7411 C C . GLN B 1 456 ? 15.79687 35.70730 64.79762 1.000 131.35228 456 GLN D C 1
ATOM 7412 O O . GLN B 1 456 ? 15.40350 34.53266 64.74168 1.000 132.00739 456 GLN D O 1
ATOM 7418 N N . LYS B 1 457 ? 15.82437 36.49927 63.71407 1.000 126.64125 457 LYS D N 1
ATOM 7419 C CA . LYS B 1 457 ? 15.48892 35.98160 62.39023 1.000 124.57886 457 LYS D CA 1
ATOM 7420 C C . LYS B 1 457 ? 16.37497 34.78780 62.06302 1.000 127.53221 457 LYS D C 1
ATOM 7421 O O . LYS B 1 457 ? 15.89209 33.67291 61.83673 1.000 136.39947 457 LYS D O 1
ATOM 7427 N N . TYR B 1 458 ? 17.66593 35.03210 61.91506 1.000 122.35886 458 TYR D N 1
ATOM 7428 C CA . TYR B 1 458 ? 18.63082 33.95361 61.78601 1.000 122.17886 458 TYR D CA 1
ATOM 7429 C C . TYR B 1 458 ? 18.69866 33.10476 63.05810 1.000 128.22765 458 TYR D C 1
ATOM 7430 O O . TYR B 1 458 ? 19.75518 33.01409 63.69226 1.000 126.03305 458 TYR D O 1
ATOM 7439 N N . ASP B 1 459 ? 17.59187 32.50268 63.46483 1.000 133.97471 459 ASP D N 1
ATOM 7440 C CA . ASP B 1 459 ? 17.63967 31.58526 64.59624 1.000 131.27475 459 ASP D CA 1
ATOM 7441 C C . ASP B 1 459 ? 17.13831 30.22742 64.15195 1.000 132.75468 459 ASP D C 1
ATOM 7442 O O . ASP B 1 459 ? 17.89024 29.39362 63.62572 1.000 127.51275 459 ASP D O 1
ATOM 7447 N N . LYS B 1 460 ? 15.85370 29.99086 64.41379 1.000 133.02854 460 LYS D N 1
ATOM 7448 C CA . LYS B 1 460 ? 15.21036 28.74320 64.02866 1.000 130.85573 460 LYS D CA 1
ATOM 7449 C C . LYS B 1 460 ? 15.98892 27.58786 64.67159 1.000 132.59008 460 LYS D C 1
ATOM 7450 O O . LYS B 1 460 ? 16.49201 26.66170 64.03932 1.000 136.20259 460 LYS D O 1
ATOM 7456 N N . ASN B 1 461 ? 16.25765 27.75179 65.95731 1.000 131.50178 461 ASN D N 1
ATOM 7457 C CA . ASN B 1 461 ? 17.02568 26.71492 66.62367 1.000 134.33045 461 ASN D CA 1
ATOM 7458 C C . ASN B 1 461 ? 16.86792 26.77214 68.13147 1.000 137.30384 461 ASN D C 1
ATOM 7459 O O . ASN B 1 461 ? 16.54544 25.76337 68.77044 1.000 136.17140 461 ASN D O 1
ATOM 7464 N N . GLY B 1 462 ? 17.05120 27.94524 68.71334 1.000 133.49992 462 GLY D N 1
ATOM 7465 C CA . GLY B 1 462 ? 17.00671 28.01715 70.16166 1.000 133.68326 462 GLY D CA 1
ATOM 7466 C C . GLY B 1 462 ? 17.28256 29.42975 70.59051 1.000 130.68116 462 GLY D C 1
ATOM 7467 O O . GLY B 1 462 ? 16.61265 30.35743 70.13441 1.000 130.24384 462 GLY D O 1
ATOM 7468 N N . ASP B 1 463 ? 18.19660 29.59548 71.53774 1.000 134.08662 463 ASP D N 1
ATOM 7469 C CA . ASP B 1 463 ? 18.65569 30.92696 71.95561 1.000 137.00574 463 ASP D CA 1
ATOM 7470 C C . ASP B 1 463 ? 19.79343 31.42100 71.05247 1.000 135.10112 463 ASP D C 1
ATOM 7471 O O . ASP B 1 463 ? 20.94941 31.59638 71.45841 1.000 130.94088 463 ASP D O 1
ATOM 7476 N N . GLY B 1 464 ? 19.43803 31.68139 69.80497 1.000 133.51795 464 GLY D N 1
ATOM 7477 C CA . GLY B 1 464 ? 20.42846 32.03268 68.80699 1.000 128.31144 464 GLY D CA 1
ATOM 7478 C C . GLY B 1 464 ? 21.64536 31.13162 68.69664 1.000 124.87451 464 GLY D C 1
ATOM 7479 O O . GLY B 1 464 ? 22.78195 31.61943 68.72258 1.000 119.31166 464 GLY D O 1
ATOM 7480 N N . PHE B 1 465 ? 21.40892 29.82561 68.63630 1.000 130.01828 465 PHE D N 1
ATOM 7481 C CA . PHE B 1 465 ? 22.29350 28.87472 67.97288 1.000 136.62994 465 PHE D CA 1
ATOM 7482 C C . PHE B 1 465 ? 23.08162 29.34787 66.76182 1.000 131.01987 465 PHE D C 1
ATOM 7483 O O . PHE B 1 465 ? 22.77728 28.90470 65.65958 1.000 128.38541 465 PHE D O 1
ATOM 7491 N N . ILE B 1 466 ? 24.14826 30.11469 66.86904 1.000 127.90665 466 ILE D N 1
ATOM 7492 C CA . ILE B 1 466 ? 24.80997 30.32243 65.58245 1.000 131.86874 466 ILE D CA 1
ATOM 7493 C C . ILE B 1 466 ? 25.65692 29.11228 65.20777 1.000 131.76425 466 ILE D C 1
ATOM 7494 O O . ILE B 1 466 ? 25.42737 28.47054 64.16942 1.000 129.60177 466 ILE D O 1
ATOM 7499 N N . ASP B 1 467 ? 26.68801 28.85713 66.01249 1.000 129.80295 467 ASP D N 1
ATOM 7500 C CA . ASP B 1 467 ? 27.57529 27.70757 65.85163 1.000 130.48388 467 ASP D CA 1
ATOM 7501 C C . ASP B 1 467 ? 28.12968 27.65580 64.44402 1.000 125.36263 467 ASP D C 1
ATOM 7502 O O . ASP B 1 467 ? 28.03770 26.64061 63.74504 1.000 125.71840 467 ASP D O 1
ATOM 7507 N N . PHE B 1 468 ? 28.73453 28.77514 64.06004 1.000 118.66390 468 PHE D N 1
ATOM 7508 C CA . PHE B 1 468 ? 29.21473 29.07476 62.72168 1.000 114.03815 468 PHE D CA 1
ATOM 7509 C C . PHE B 1 468 ? 28.22737 28.81153 61.57727 1.000 115.51935 468 PHE D C 1
ATOM 7510 O O . PHE B 1 468 ? 28.02683 29.66167 60.70790 1.000 116.13751 468 PHE D O 1
ATOM 7518 N N . GLU B 1 469 ? 27.65607 27.62106 61.53170 1.000 118.11988 469 GLU D N 1
ATOM 7519 C CA . GLU B 1 469 ? 26.69357 27.26813 60.49146 1.000 116.51225 469 GLU D CA 1
ATOM 7520 C C . GLU B 1 469 ? 25.71249 28.38886 60.17253 1.000 113.06454 469 GLU D C 1
ATOM 7521 O O . GLU B 1 469 ? 25.52885 28.74869 59.00135 1.000 110.21428 469 GLU D O 1
ATOM 7527 N N . GLU B 1 470 ? 25.09892 28.95991 61.20783 1.000 113.64473 470 GLU D N 1
ATOM 7528 C CA . GLU B 1 470 ? 24.21065 30.09248 60.98135 1.000 116.61563 470 GLU D CA 1
ATOM 7529 C C . GLU B 1 470 ? 24.97772 31.30999 60.45972 1.000 114.05326 470 GLU D C 1
ATOM 7530 O O . GLU B 1 470 ? 24.47118 32.05338 59.61681 1.000 108.51533 470 GLU D O 1
ATOM 7536 N N . PHE B 1 471 ? 26.19023 31.54359 60.97021 1.000 112.19924 471 PHE D N 1
ATOM 7537 C CA . PHE B 1 471 ? 27.06054 32.60008 60.43715 1.000 110.14141 471 PHE D CA 1
ATOM 7538 C C . PHE B 1 471 ? 27.25790 32.45453 58.92812 1.000 105.92482 471 PHE D C 1
ATOM 7539 O O . PHE B 1 471 ? 27.11751 33.42379 58.17006 1.000 102.50720 471 PHE D O 1
ATOM 7547 N N . THR B 1 472 ? 27.63274 31.24876 58.48884 1.000 105.58263 472 THR D N 1
ATOM 7548 C CA . THR B 1 472 ? 27.80112 30.95872 57.06695 1.000 102.80494 472 THR D CA 1
ATOM 7549 C C . THR B 1 472 ? 26.51117 31.20743 56.29187 1.000 103.04455 472 THR D C 1
ATOM 7550 O O . THR B 1 472 ? 26.52503 31.85001 55.22412 1.000 97.11796 472 THR D O 1
ATOM 7554 N N . ARG B 1 473 ? 25.38346 30.69048 56.81568 1.000 106.27927 473 ARG D N 1
ATOM 7555 C CA . ARG B 1 473 ? 24.08483 30.97315 56.20937 1.000 106.38324 473 ARG D CA 1
ATOM 7556 C C . ARG B 1 473 ? 23.90216 32.46167 56.05585 1.000 102.04914 473 ARG D C 1
ATOM 7557 O O . ARG B 1 473 ? 23.54983 32.95316 54.98889 1.000 95.02694 473 ARG D O 1
ATOM 7565 N N . MET B 1 474 ? 24.11749 33.18423 57.14724 1.000 104.29756 474 MET D N 1
ATOM 7566 C CA . MET B 1 474 ? 24.01428 34.62816 57.19122 1.000 102.09976 474 MET D CA 1
ATOM 7567 C C . MET B 1 474 ? 24.76851 35.26065 56.03801 1.000 98.11281 474 MET D C 1
ATOM 7568 O O . MET B 1 474 ? 24.17227 35.83887 55.12938 1.000 93.89246 474 MET D O 1
ATOM 7573 N N . LEU B 1 475 ? 26.07617 35.01216 55.99113 1.000 99.05250 475 LEU D N 1
ATOM 7574 C CA . LEU B 1 475 ? 26.94577 35.73564 55.06535 1.000 102.10858 475 LEU D CA 1
ATOM 7575 C C . LEU B 1 475 ? 26.61310 35.44054 53.60491 1.000 99.02453 475 LEU D C 1
ATOM 7576 O O . LEU B 1 475 ? 26.73686 36.33408 52.74429 1.000 91.54560 475 LEU D O 1
ATOM 7581 N N . VAL B 1 476 ? 26.18382 34.19985 53.30080 1.000 102.78777 476 VAL D N 1
ATOM 7582 C CA . VAL B 1 476 ? 25.71337 33.90508 51.94483 1.000 100.99512 476 VAL D CA 1
ATOM 7583 C C . VAL B 1 476 ? 24.36690 34.59187 51.69679 1.000 99.07997 476 VAL D C 1
ATOM 7584 O O . VAL B 1 476 ? 24.16477 35.26978 50.67659 1.000 97.03707 476 VAL D O 1
ATOM 7588 N N . LYS B 1 477 ? 23.42922 34.45631 52.66180 1.000 96.34029 477 LYS D N 1
ATOM 7589 C CA . LYS B 1 477 ? 22.13140 35.12409 52.59308 1.000 96.46762 477 LYS D CA 1
ATOM 7590 C C . LYS B 1 477 ? 22.33858 36.61785 52.46115 1.000 94.50763 477 LYS D C 1
ATOM 7591 O O . LYS B 1 477 ? 21.50124 37.31877 51.89432 1.000 87.66865 477 LYS D O 1
ATOM 7597 N N . MET B 1 478 ? 23.43849 37.11201 53.05352 1.000 95.52994 478 MET D N 1
ATOM 7598 C CA . MET B 1 478 ? 23.85623 38.50208 53.00878 1.000 95.18134 478 MET D CA 1
ATOM 7599 C C . MET B 1 478 ? 24.38787 38.89479 51.63902 1.000 97.49055 478 MET D C 1
ATOM 7600 O O . MET B 1 478 ? 24.53540 40.09595 51.37153 1.000 98.66205 478 MET D O 1
ATOM 7605 N N . ASN B 1 479 ? 24.74300 37.91155 50.80183 1.000 92.35601 479 ASN D N 1
ATOM 7606 C CA . ASN B 1 479 ? 25.55768 38.14682 49.60972 1.000 94.03458 479 ASN D CA 1
ATOM 7607 C C . ASN B 1 479 ? 26.87828 38.83407 49.98065 1.000 99.03300 479 ASN D C 1
ATOM 7608 O O . ASN B 1 479 ? 27.28876 39.80009 49.33532 1.000 99.48065 479 ASN D O 1
ATOM 7613 N N . LEU B 1 480 ? 27.55451 38.34471 51.03918 1.000 97.55552 480 LEU D N 1
ATOM 7614 C CA . LEU B 1 480 ? 28.89499 38.81995 51.37656 1.000 96.05696 480 LEU D CA 1
ATOM 7615 C C . LEU B 1 480 ? 29.82924 37.63967 51.68738 1.000 101.37628 480 LEU D C 1
ATOM 7616 O O . LEU B 1 480 ? 30.85424 37.81205 52.37264 1.000 97.23074 480 LEU D O 1
ATOM 7621 N N . ALA B 1 481 ? 29.55452 36.44153 51.15433 1.000 102.63090 481 ALA D N 1
ATOM 7622 C CA . ALA B 1 481 ? 30.55070 35.42216 51.50513 1.000 94.64300 481 ALA D CA 1
ATOM 7623 C C . ALA B 1 481 ? 31.69284 35.48256 50.50908 1.000 94.95881 481 ALA D C 1
ATOM 7624 O O . ALA B 1 481 ? 31.44847 35.59067 49.30236 1.000 94.82178 481 ALA D O 1
ATOM 7626 N N . PRO B 1 482 ? 32.93390 35.48793 50.98237 1.000 100.80439 482 PRO D N 1
ATOM 7627 C CA . PRO B 1 482 ? 34.06987 35.60655 50.06964 1.000 102.59485 482 PRO D CA 1
ATOM 7628 C C . PRO B 1 482 ? 34.06142 34.45498 49.08604 1.000 106.41723 482 PRO D C 1
ATOM 7629 O O . PRO B 1 482 ? 33.85154 33.30266 49.46392 1.000 107.43934 482 PRO D O 1
ATOM 7633 N N . LEU B 1 483 ? 34.29746 34.76772 47.81858 1.000 102.89907 483 LEU D N 1
ATOM 7634 C CA . LEU B 1 483 ? 34.25752 33.73941 46.79167 1.000 99.54590 483 LEU D CA 1
ATOM 7635 C C . LEU B 1 483 ? 35.59523 32.99135 46.81166 1.000 98.58590 483 LEU D C 1
ATOM 7636 O O . LEU B 1 483 ? 36.42433 33.20409 47.70081 1.000 99.07456 483 LEU D O 1
ATOM 7641 N N . LEU B 1 484 ? 35.82133 32.08086 45.85734 1.000 102.26192 484 LEU D N 1
ATOM 7642 C CA . LEU B 1 484 ? 37.04296 31.27752 45.86042 1.000 99.79103 484 LEU D CA 1
ATOM 7643 C C . LEU B 1 484 ? 38.07797 31.84429 44.88907 1.000 103.75758 484 LEU D C 1
ATOM 7644 O O . LEU B 1 484 ? 37.80488 32.72277 44.06843 1.000 106.33447 484 LEU D O 1
ATOM 7649 N N . THR B 1 485 ? 39.26141 31.26519 44.95850 1.000 101.78383 485 THR D N 1
ATOM 7650 C CA . THR B 1 485 ? 40.44251 31.70503 44.22437 1.000 106.27772 485 THR D CA 1
ATOM 7651 C C . THR B 1 485 ? 40.37796 31.50580 42.70130 1.000 105.76318 485 THR D C 1
ATOM 7652 O O . THR B 1 485 ? 40.52716 32.49117 41.96616 1.000 104.34106 485 THR D O 1
ATOM 7656 N N . LYS B 1 486 ? 40.14820 30.27194 42.20623 1.000 105.35899 486 LYS D N 1
ATOM 7657 C CA . LYS B 1 486 ? 39.86424 30.02293 40.77131 1.000 97.31517 486 LYS D CA 1
ATOM 7658 C C . LYS B 1 486 ? 40.88243 30.67638 39.84036 1.000 100.31854 486 LYS D C 1
ATOM 7659 O O . LYS B 1 486 ? 42.07754 30.69213 40.13773 1.000 93.51096 486 LYS D O 1
#

Sequence (964 aa):
ENKVVAPPMVYIAGEEMTRYACDLVVKSWLEPYFDLSQWEYFDLSCVNRDNTNDQVLRDAVTAGQRIGAIFKEPTITPSAIQKKAFGLKNSLGSPNGAMRAGWNGITISRDTIHIDGIELGYKRPVFFERHAVGGEYGAGWSKVGRGTLLTTYLPSDGRDPFVVDKRDLTDQHNVVVTYHNPYDNVEPLAHLFFQRCLDANITPYVVTKKTVFKWQEGFWAVMKDVFDEHYKSRFEEKGLLQACGGDLQHLISDAATMQLIRWTDGGFGMAAHNYDGDMLTDQIAQVHRSPGFITSNLVGKAPDGSLIKEFEASHGTVSDLWNDHLAGKETSLNPLGLVEAIVGALQHAAVLDAEKNPDDEHKVKARDQIFNFTTTLRTAMHNTFRYGQGTRDMSGPSGYTTEDFVRKVAWRLQRYLDAQYDEAPPPQLGEPSRKLRRNYDIDEEAINGLFQKYDKNGDGFIDFEEFTRMLVKMNLAPLLTKENKVVAPPMVYIAGEEMTRYACDLVVKSWLEPYFDLSQWEYFDLSCVNRDNTNDQVLRDAVTAGQRIGAIFKEPTITPSAIQKKAFGLKNSLGSPNGAMRAGWNGITISRDTIHIDGIELGYKRPVFFERHAVGGEYGAGWSKVGRGTLLTTYLPSDGRDPFVVDKRDLTDQHNVVVTYHNPYDNVEPLAHLFFQRCLDANITPYVVTKKTVFKWQEGFWAVMKDVFDEHYKSRFEEKGLLQACGGDLQHLISDAATMQLIRWTDGGFGMAAHNYDGDMLTDQIAQVHRSPGFITSNLVGKAPDGSLIKEFEASHGTVSDLWNDHLAGKETSLNPLGLVEAIVGALQHAAVLDAEKNPDDEHKVKARDQIFNFTTTLRTAMHNTFRYGQGTRDMSGPSGYTTEDFVRKVAWRLQRYLDAQYDEAPPPQLGEPSRKLRRNYDIDEEAINGLFQKYDKNGDGFIDFEEFTRMLVKMNLAPLLTK

Nearest PDB structures (foldseek):
  6lkz-assembly1_D  TM=9.984E-01  e=1.264E-92  Phaeodactylum tricornutum
  7e2w-assembly1_A  TM=9.557E-01  e=1.589E-58  Ostreococcus tauri
  7e2w-assembly2_D  TM=9.537E-01  e=1.119E-56  Ostreococcus tauri
  5tqh-assembly2_B  TM=8.388E-01  e=6.512E-32  Homo sapiens
  8vhc-assembly1_A  TM=8.120E-01  e=9.072E-32  Homo sapiens

Secondary structure (DSSP, 8-state):
---EEPPPEEEEE-SHHHHHHHHHHIIIIITTTEE-SSEEEEE--HHHHHHTTTHHHHHHHHHHHHH-EEEE-------HHHHHHHT-SS----THHHHHHHH---EE--B--BTTTB--SSSS--EEEE--S-SGGG-EEEEE-SEEEEEEEEESSSS--EEEEEEEE-SSSEEEEEEEEE-TTHHHHHHHHHHHHHHHT-EEEEEE-TTTSGGGHHHHHHHHHHIIIIIHHHHHHTT-STTTTTSPEEEEHHHHHHHHHH-TT--EEEEE-HHHHHHHHHHHHHHSS-GGGB-EEEEEE-TTSPEEEEEE-SS---HHHHHHHHTT-------HHHHHHHHHHHHHHHHHHHHH--S-HHHHHHHHHHHHHHHHHHHHHHHHIIIIISBHHHHGGGSBPHHHHHHHHHHHHHHHTTT---S-PPPP-----GGGSTT----HHHHHIIIIIIS-SSSS--SSTHHHHHHHHTT-S-----/---EEPPPEEEEE--HHHHHHHHHHIIIIITTTEE-SSEEEEE--HHHHHHTTTHHHHHHHHHHHHH-EEEE-------HHHHHHHT-SS----THHHHHHHH---EE--B--BTTTB--S-SS--EEEE-SS-SGGG-EEEEE-SEEEEEEEEESSS---EEEEEEEE-SSSEEEEEEEEE-TTHHHHHHHHHHHHHHHT-EEEEEE-TTTSGGGHHHHHHHHHHHHHHTHHHHHHTT-STTTTTSPEEEEHHHHHHHHHH-TT--EEEEE-HHHHHHHHHHHHHHHS-GGGB--EEEEE-TTSPEEEEE--SS---HHHHHHHHTT-------HHHHHHHHHHHHHHHHHHHHHSTT-HHHHHHHHHHHHHHHHHHHHHHHHIIIIISBHHHH-TTSBPHHHHHHHHHHHHHHHTS----S-PPPP-----GGGSTT----HHHHHHHHHHT-SSSS---TTHHHHHHHHHTT-------

B-factor: mean 64.52, std 23.32, range [25.4, 153.55]

Solvent-accessible surface area: 41388 Å² total; per-residue (Å²): 192,145,103,38,79,0,6,44,0,0,4,0,15,0,11,21,0,0,98,61,2,2,60,38,7,5,108,29,2,4,72,65,46,12,62,23,92,88,14,58,123,26,56,1,9,4,69,39,7,16,110,52,72,9,81,17,12,116,61,0,14,81,1,0,66,134,15,2,0,0,0,5,2,6,25,13,81,26,62,84,148,46,57,174,87,72,53,14,198,64,76,52,43,55,4,54,48,38,1,46,79,24,0,67,8,0,5,4,9,62,13,8,29,2,126,46,17,8,109,11,9,0,143,92,45,0,28,0,2,32,2,4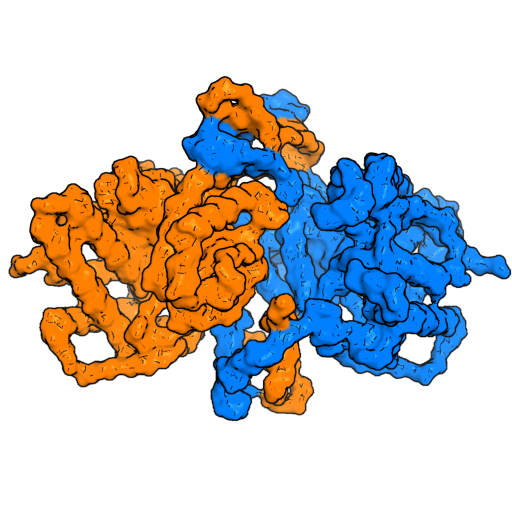,39,19,7,20,82,45,24,9,103,14,141,8,24,107,10,43,1,45,0,21,11,67,25,94,113,66,185,121,78,91,102,19,23,125,33,102,5,93,24,121,34,1,4,0,1,1,4,37,6,21,2,59,31,0,88,43,1,0,60,48,0,0,68,37,0,10,105,37,75,1,9,1,12,0,0,0,24,42,78,76,4,126,12,10,71,16,0,34,47,33,0,43,83,3,0,64,121,84,12,46,70,93,0,88,141,107,34,28,3,128,90,11,62,29,56,6,62,40,31,72,10,58,48,0,25,69,32,0,74,95,77,39,56,0,1,0,0,0,0,0,12,12,18,10,0,29,48,7,11,79,62,1,4,41,10,0,2,17,58,16,8,6,18,30,5,4,6,5,88,7,122,95,43,20,52,1,52,4,19,29,6,39,42,38,7,16,56,64,20,54,103,35,48,128,74,70,124,117,6,15,2,18,2,2,8,4,3,30,4,2,3,8,0,1,32,12,2,3,37,5,24,19,113,94,62,94,157,51,141,78,53,91,113,12,86,60,63,0,54,99,14,0,80,35,1,62,42,0,1,4,11,0,2,22,57,30,36,0,0,76,18,10,25,8,123,95,3,59,13,2,50,56,0,2,145,55,0,23,112,7,1,82,36,54,69,92,98,79,171,79,71,56,96,13,72,138,77,24,36,17,60,6,101,64,35,91,107,19,79,22,41,70,132,36,0,49,32,42,26,118,137,76,3,128,61,39,133,30,148,12,65,63,121,12,16,23,100,5,12,10,7,19,48,47,14,12,77,84,126,228,167,153,73,35,79,0,5,40,0,0,6,0,16,0,10,22,0,0,99,59,2,2,65,43,6,6,122,28,1,5,71,62,53,10,52,20,91,83,12,49,116,34,59,1,10,5,70,37,9,20,117,52,100,16,74,15,12,155,58,0,19,75,1,0,62,143,13,2,0,0,0,8,2,8,24,14,74,22,61,76,152,51,67,166,88,79,42,16,187,86,76,52,43,60,3,49,46,37,1,48,80,23,0,81,10,1,8,3,12,56,14,8,43,1,153,47,17,8,116,10,10,2,148,94,55,1,25,0,0,26,1,2,40,20,8,18,83,40,20,12,83,11,136,11,22,113,9,44,0,35,0,20,11,66,26,79,98,68,171,119,82,101,101,17,22,148,31,107,7,92,23,127,61,1,3,0,0,0,4,36,4,16,3,59,21,0,89,43,1,0,59,56,0,0,63,42,0,11,109,42,75,3,7,0,14,0,0,0,24,47,72,70,2,131,11,10,76,17,0,32,43,36,0,48,87,3,0,63,124,85,12,52,68,103,0,83,159,104,40,25,1,119,77,5,68,30,59,7,74,40,22,58,14,69,41,0,33,84,28,0,51,69,77,27,65,0,1,0,0,0,0,0,10,9,19,12,0,33,47,7,11,82,65,2,5,42,6,0,1,21,61,15,6,4,16,30,7,5,7,4,88,7,113,112,34,31,62,0,65,3,18,31,6,40,43,41,7,16,50,69,17,51,89,45,56,121,72,71,126,115,5,13,5,20,2,1,6,4,2,38,3,3,4,8,0,2,28,13,2,2,36,4,23,4,108,94,62,97,166,50,144,81,54,67,89,13,68,69,66,0,80,98,17,1,78,39,3,61,40,0,0,6,12,0,2,22,53,35,35,0,0,70,16,8,31,6,116,100,2,60,15,2,44,54,0,1,146,58,0,21,98,8,0,104,86,46,66,85,97,54,181,91,82,57,88,13,72,132,75,25,46,20,57,6,114,58,25,91,106,12,91,21,56,111,133,34,4,66,40,49,18,130,118,60,18,194,94,54,128,4,74,20,76,44,101,11,5,10,100,10,1,10,71,36,61,42,4,9,95,72,120,154